Protein AF-0000000086671752 (afdb_homodimer)

Foldseek 3Di:
DPLAFAEEEAALALLRLLQLLVSVVVPRFHYEYFEAAPDAVRPLYLLQDFKAKQDLQDLDVVSSVLSVVLLVLCCDPLNVVFDDQLWEWEKAAPPFDPLQVVRQVSSVVSLVVDPVQVVQKAWDQAPVSLCVSPVLFPARSHRITHMIGRSIAMGRRRVSSVSSVVVSVVSRHHYHYHQRRAFQAFDADPQQAGQFTAGNVGDTDGGQAYEYDSFQCRCNHPVLLQQFKFKWKFKKWKFADDLVVLVSQPSRGWYQHQQQWTWHRADNPRRIIMITGFALTEFADDPRGTHDDDDPDPVLFWDDDPVNLVSRLVVCNRTPPVCSPGDIGPMHIRIGIAGLAQFWAWFADPSNQLRYTYTYSNNSPNNSSSSCSSVQNVVCSVVVGDPDPRRHDDDDPDDPPPSSCVHSSGHYDYYYPVVRSVVVVVVVVVVD/DPLAFAEEEAALALLRLLQLLVSVVVPRFHYEYFEAAPDAVRPLYLLQDFKAKQDLQDLDVVSSVLSVVLLVLCCDPLNVVFDDQLWEWEKAAPPFDPLQVVRQVSSVVVLVVDPVQVVQKAWDQAPVSLCVSPVLFPARSHRITHMIGRRIAMGRRRVSSVSSVVVSVVSRHHYHYHQRRAFQAFDADPQQAGQFTAGNVGDTDGGQAYEYDSFQCRCNHPVLLQQFKFKWKFKKWKFADDLVVLVSQPSRGWYQHQQQWTWHRADNPRRIIMITGFALTEFADDPRGTHDDDDPDPVLFWDDDPVNLVSRLVVCNRTPPVCSPGDIGPMHMRIGIAGLALFWAWFADPSNQLRYTYTYSNNSPNNSSSSCSSVQNVVCSVVVGDPDPRRHDDDDPDDPPPSSCVHSSGHYDYYYPVVRSVVVVVVVVVVD

Structure (mmCIF, N/CA/C/O backbone):
data_AF-0000000086671752-model_v1
#
loop_
_entity.id
_entity.type
_entity.pdbx_description
1 polymer 'L-saccharopine oxidase'
#
loop_
_atom_site.group_PDB
_atom_site.id
_atom_site.type_symbol
_atom_site.label_atom_id
_atom_site.label_alt_id
_atom_site.label_comp_id
_atom_site.label_asym_id
_atom_site.label_entity_id
_atom_site.label_seq_id
_atom_site.pdbx_PDB_ins_code
_atom_site.Cartn_x
_atom_site.Cartn_y
_atom_site.Cartn_z
_atom_site.occupancy
_atom_site.B_iso_or_equiv
_atom_site.auth_seq_id
_atom_site.auth_comp_id
_atom_site.auth_asym_id
_atom_site.auth_atom_id
_atom_site.pdbx_PDB_model_num
ATOM 1 N N . MET A 1 1 ? -23.688 34.344 14.375 1 84.75 1 MET A N 1
ATOM 2 C CA . MET A 1 1 ? -22.859 35.156 13.477 1 84.75 1 MET A CA 1
ATOM 3 C C . MET A 1 1 ? -23.453 35.156 12.07 1 84.75 1 MET A C 1
ATOM 5 O O . MET A 1 1 ? -24.016 34.156 11.609 1 84.75 1 MET A O 1
ATOM 9 N N . ASP A 1 2 ? -23.391 36.375 11.516 1 92.25 2 ASP A N 1
ATOM 10 C CA . ASP A 1 2 ? -23.906 36.5 10.156 1 92.25 2 ASP A CA 1
ATOM 11 C C . ASP A 1 2 ? -23.109 35.656 9.172 1 92.25 2 ASP A C 1
ATOM 13 O O . ASP A 1 2 ? -21.906 35.906 8.969 1 92.25 2 ASP A O 1
ATOM 17 N N . LYS A 1 3 ? -23.75 34.75 8.539 1 96.19 3 LYS A N 1
ATOM 18 C CA . LYS A 1 3 ? -23.047 33.781 7.715 1 96.19 3 LYS A CA 1
ATOM 19 C C . LYS A 1 3 ? -22.734 34.344 6.336 1 96.19 3 LYS A C 1
ATOM 21 O O . LYS A 1 3 ? -21.984 33.75 5.562 1 96.19 3 LYS A O 1
ATOM 26 N N . SER A 1 4 ? -23.203 35.469 6.074 1 97.06 4 SER A N 1
ATOM 27 C CA . SER A 1 4 ? -22.906 36.125 4.797 1 97.06 4 SER A CA 1
ATOM 28 C C . SER A 1 4 ? -21.781 37.125 4.941 1 97.06 4 SER A C 1
ATOM 30 O O . SER A 1 4 ? -21.328 37.719 3.949 1 97.06 4 SER A O 1
ATOM 32 N N . MET A 1 5 ? -21.344 37.344 6.125 1 97.5 5 MET A N 1
ATOM 33 C CA . MET A 1 5 ? -20.266 38.312 6.336 1 97.5 5 MET A CA 1
ATOM 34 C C . MET A 1 5 ? -19 37.906 5.594 1 97.5 5 MET A C 1
ATOM 36 O O . MET A 1 5 ? -18.703 36.719 5.488 1 97.5 5 MET A O 1
ATOM 40 N N . PRO A 1 6 ? -18.25 38.844 5.109 1 98.56 6 PRO A N 1
ATOM 41 C CA . PRO A 1 6 ? -17 38.5 4.41 1 98.56 6 PRO A CA 1
ATOM 42 C C . PRO A 1 6 ? -15.906 38.031 5.359 1 98.56 6 PRO A C 1
ATOM 44 O O . PRO A 1 6 ? -15.594 38.688 6.336 1 98.56 6 PRO A O 1
ATOM 47 N N . ILE A 1 7 ? -15.391 36.875 5.074 1 98.88 7 ILE A N 1
ATOM 48 C CA . ILE A 1 7 ? -14.281 36.312 5.836 1 98.88 7 ILE A CA 1
ATOM 49 C C . ILE A 1 7 ? -13.078 36.094 4.918 1 98.88 7 ILE A C 1
ATOM 51 O O . ILE A 1 7 ? -13.203 35.5 3.85 1 98.88 7 ILE A O 1
ATOM 55 N N . VAL A 1 8 ? -11.93 36.656 5.281 1 98.94 8 VAL A N 1
ATOM 56 C CA . VAL A 1 8 ? -10.688 36.438 4.543 1 98.94 8 VAL A CA 1
ATOM 57 C C . VAL A 1 8 ? -9.773 35.5 5.332 1 98.94 8 VAL A C 1
ATOM 59 O O . VAL A 1 8 ? -9.516 35.75 6.516 1 98.94 8 VAL A O 1
ATOM 62 N N . ILE A 1 9 ? -9.375 34.438 4.746 1 98.94 9 ILE A N 1
ATOM 63 C CA . ILE A 1 9 ? -8.398 33.531 5.305 1 98.94 9 ILE A CA 1
ATOM 64 C C . ILE A 1 9 ? -7.055 33.688 4.598 1 98.94 9 ILE A C 1
ATOM 66 O O . ILE A 1 9 ? -6.961 33.531 3.379 1 98.94 9 ILE A O 1
ATOM 70 N N . ILE A 1 10 ? -6.047 34.062 5.371 1 98.94 10 ILE A N 1
ATOM 71 C CA . ILE A 1 10 ? -4.719 34.281 4.812 1 98.94 10 ILE A CA 1
ATOM 72 C C . ILE A 1 10 ? -3.879 33 4.949 1 98.94 10 ILE A C 1
ATOM 74 O O . ILE A 1 10 ? -3.496 32.625 6.059 1 98.94 10 ILE A O 1
ATOM 78 N N . GLY A 1 11 ? -3.549 32.406 3.812 1 98.81 11 GLY A N 1
ATOM 79 C CA . GLY A 1 11 ? -2.793 31.156 3.773 1 98.81 11 GLY A CA 1
ATOM 80 C C . GLY A 1 11 ? -3.635 29.953 3.365 1 98.81 11 GLY A C 1
ATOM 81 O O . GLY A 1 11 ? -4.609 29.609 4.039 1 98.81 11 GLY A O 1
ATOM 82 N N . ALA A 1 12 ? -3.191 29.328 2.307 1 98.81 12 ALA A N 1
ATOM 83 C CA . ALA A 1 12 ? -3.861 28.141 1.812 1 98.81 12 ALA A CA 1
ATOM 84 C C . ALA A 1 12 ? -3.074 26.875 2.176 1 98.81 12 ALA A C 1
ATOM 86 O O . ALA A 1 12 ? -2.84 26.016 1.324 1 98.81 12 ALA A O 1
ATOM 87 N N . GLY A 1 13 ? -2.574 26.828 3.383 1 98.56 13 GLY A N 1
ATOM 88 C CA . GLY A 1 13 ? -1.979 25.625 3.951 1 98.56 13 GLY A CA 1
ATOM 89 C C . GLY A 1 13 ? -2.98 24.75 4.676 1 98.56 13 GLY A C 1
ATOM 90 O O . GLY A 1 13 ? -4.188 24.844 4.438 1 98.56 13 GLY A O 1
ATOM 91 N N . ALA A 1 14 ? -2.502 23.906 5.551 1 98.69 14 ALA A N 1
ATOM 92 C CA . ALA A 1 14 ? -3.332 22.922 6.23 1 98.69 14 ALA A CA 1
ATOM 93 C C . ALA A 1 14 ? -4.398 23.594 7.09 1 98.69 14 ALA A C 1
ATOM 95 O O . ALA A 1 14 ? -5.582 23.266 6.992 1 98.69 14 ALA A O 1
ATOM 96 N N . PHE A 1 15 ? -4 24.562 7.887 1 98.81 15 PHE A N 1
ATOM 97 C CA . PHE A 1 15 ? -4.926 25.219 8.797 1 98.81 15 PHE A CA 1
ATOM 98 C C . PHE A 1 15 ? -5.914 26.094 8.031 1 98.81 15 PHE A C 1
ATOM 100 O O . PHE A 1 15 ? -7.113 26.094 8.328 1 98.81 15 PHE A O 1
ATOM 107 N N . GLY A 1 16 ? -5.445 26.828 7.027 1 98.88 16 GLY A N 1
ATOM 108 C CA . GLY A 1 16 ? -6.32 27.688 6.246 1 98.88 16 GLY A CA 1
ATOM 109 C C . GLY A 1 16 ? -7.363 26.922 5.461 1 98.88 16 GLY A C 1
ATOM 110 O O . GLY A 1 16 ? -8.547 27.266 5.5 1 98.88 16 GLY A O 1
ATOM 111 N N . LEU A 1 17 ? -6.922 25.922 4.801 1 98.94 17 LEU A N 1
ATOM 112 C CA . LEU A 1 17 ? -7.844 25.125 4 1 98.94 17 LEU A CA 1
ATOM 113 C C . LEU A 1 17 ? -8.844 24.391 4.887 1 98.94 17 LEU A C 1
ATOM 115 O O . LEU A 1 17 ? -10.023 24.266 4.535 1 98.94 17 LEU A O 1
ATOM 119 N N . SER A 1 18 ? -8.375 23.844 5.996 1 98.94 18 SER A N 1
ATOM 120 C CA . SER A 1 18 ? -9.297 23.219 6.934 1 98.94 18 SER A CA 1
ATOM 121 C C . SER A 1 18 ? -10.352 24.203 7.414 1 98.94 18 SER A C 1
ATOM 123 O O . SER A 1 18 ? -11.531 23.859 7.516 1 98.94 18 SER A O 1
ATOM 125 N N . THR A 1 19 ? -9.938 25.406 7.703 1 98.94 19 THR A N 1
ATOM 126 C CA . THR A 1 19 ? -10.852 26.453 8.141 1 98.94 19 THR A CA 1
ATOM 127 C C . THR A 1 19 ? -11.891 26.75 7.066 1 98.94 19 THR A C 1
ATOM 129 O O . THR A 1 19 ? -13.094 26.781 7.348 1 98.94 19 THR A O 1
ATOM 132 N N . ALA A 1 20 ? -11.414 26.953 5.848 1 98.94 20 ALA A N 1
ATOM 133 C CA . ALA A 1 20 ? -12.328 27.203 4.734 1 98.94 20 ALA A CA 1
ATOM 134 C C . ALA A 1 20 ? -13.344 26.078 4.602 1 98.94 20 ALA A C 1
ATOM 136 O O . ALA A 1 20 ? -14.539 26.328 4.43 1 98.94 20 ALA A O 1
ATOM 137 N N . LEU A 1 21 ? -12.898 24.875 4.711 1 98.94 21 LEU A N 1
ATOM 138 C CA . LEU A 1 21 ? -13.75 23.703 4.57 1 98.94 21 LEU A CA 1
ATOM 139 C C . LEU A 1 21 ? -14.852 23.688 5.629 1 98.94 21 LEU A C 1
ATOM 141 O O . LEU A 1 21 ? -16.016 23.469 5.309 1 98.94 21 LEU A O 1
ATOM 145 N N . HIS A 1 22 ? -14.477 23.922 6.848 1 98.88 22 HIS A N 1
ATOM 146 C CA . HIS A 1 22 ? -15.445 23.828 7.938 1 98.88 22 HIS A CA 1
ATOM 147 C C . HIS A 1 22 ? -16.422 25 7.914 1 98.88 22 HIS A C 1
ATOM 149 O O . HIS A 1 22 ? -17.594 24.844 8.273 1 98.88 22 HIS A O 1
ATOM 155 N N . LEU A 1 23 ? -15.992 26.188 7.516 1 98.88 23 LEU A N 1
ATOM 156 C CA . LEU A 1 23 ? -16.906 27.297 7.336 1 98.88 23 LEU A CA 1
ATOM 157 C C . LEU A 1 23 ? -17.875 27.031 6.195 1 98.88 23 LEU A C 1
ATOM 159 O O . LEU A 1 23 ? -19.078 27.281 6.32 1 98.88 23 LEU A O 1
ATOM 163 N N . LEU A 1 24 ? -17.312 26.531 5.105 1 98.81 24 LEU A N 1
ATOM 164 C CA . LEU A 1 24 ? -18.141 26.156 3.975 1 98.81 24 LEU A CA 1
ATOM 165 C C . LEU A 1 24 ? -19.234 25.172 4.41 1 98.81 24 LEU A C 1
ATOM 167 O O . LEU A 1 24 ? -20.406 25.359 4.098 1 98.81 24 LEU A O 1
ATOM 171 N N . ASN A 1 25 ? -18.844 24.141 5.168 1 98.5 25 ASN A N 1
ATOM 172 C CA . ASN A 1 25 ? -19.781 23.125 5.629 1 98.5 25 ASN A CA 1
ATOM 173 C C . ASN A 1 25 ? -20.828 23.703 6.574 1 98.5 25 ASN A C 1
ATOM 175 O O . ASN A 1 25 ? -21.922 23.156 6.703 1 98.5 25 ASN A O 1
ATOM 179 N N . ALA A 1 26 ? -20.453 24.766 7.211 1 98.38 26 ALA A N 1
ATOM 180 C CA . ALA A 1 26 ? -21.391 25.438 8.117 1 98.38 26 ALA A CA 1
ATOM 181 C C . ALA A 1 26 ? -22.219 26.484 7.375 1 98.38 26 ALA A C 1
ATOM 183 O O . ALA A 1 26 ? -22.906 27.281 7.996 1 98.38 26 ALA A O 1
ATOM 184 N N . HIS A 1 27 ? -22.062 26.609 6.066 1 98.06 27 HIS A N 1
ATOM 185 C CA . HIS A 1 27 ? -22.906 27.375 5.156 1 98.06 27 HIS A CA 1
ATOM 186 C C . HIS A 1 27 ? -22.531 28.859 5.176 1 98.06 27 HIS A C 1
ATOM 188 O O . HIS A 1 27 ? -23.391 29.719 4.93 1 98.06 27 HIS A O 1
ATOM 194 N N . TYR A 1 28 ? -21.328 29.141 5.559 1 98.5 28 TYR A N 1
ATOM 195 C CA . TYR A 1 28 ? -20.828 30.484 5.273 1 98.5 28 TYR A CA 1
ATOM 196 C C . TYR A 1 28 ? -20.641 30.688 3.773 1 98.5 28 TYR A C 1
ATOM 198 O O . TYR A 1 28 ? -20.172 29.797 3.072 1 98.5 28 TYR A O 1
ATOM 206 N N . SER A 1 29 ? -20.984 31.844 3.279 1 97.56 29 SER A N 1
ATOM 207 C CA . SER A 1 29 ? -21.109 31.953 1.83 1 97.56 29 SER A CA 1
ATOM 208 C C . SER A 1 29 ? -20.078 32.906 1.254 1 97.56 29 SER A C 1
ATOM 210 O O . SER A 1 29 ? -19.891 32.969 0.037 1 97.56 29 SER A O 1
ATOM 212 N N . ASN A 1 30 ? -19.453 33.719 2.057 1 98.56 30 ASN A N 1
ATOM 213 C CA . ASN A 1 30 ? -18.531 34.75 1.58 1 98.56 30 ASN A CA 1
ATOM 214 C C . ASN A 1 30 ? -17.125 34.531 2.145 1 98.56 30 ASN A C 1
ATOM 216 O O . ASN A 1 30 ? -16.656 35.344 2.963 1 98.56 30 ASN A O 1
ATOM 220 N N . ILE A 1 31 ? -16.484 33.5 1.675 1 98.88 31 ILE A N 1
ATOM 221 C CA . ILE A 1 31 ? -15.156 33.125 2.137 1 98.88 31 ILE A CA 1
ATOM 222 C C . ILE A 1 31 ? -14.125 33.375 1.033 1 98.88 31 ILE A C 1
ATOM 224 O O . ILE A 1 31 ? -14.305 32.906 -0.102 1 98.88 31 ILE A O 1
ATOM 228 N N . LEU A 1 32 ? -13.094 34.125 1.346 1 98.94 32 LEU A N 1
ATOM 229 C CA . LEU A 1 32 ? -11.961 34.344 0.451 1 98.94 32 LEU A CA 1
ATOM 230 C C . LEU A 1 32 ? -10.672 33.844 1.066 1 98.94 32 LEU A C 1
ATOM 232 O O . LEU A 1 32 ? -10.289 34.219 2.17 1 98.94 32 LEU A O 1
ATOM 236 N N . VAL A 1 33 ? -10.047 32.875 0.383 1 98.94 33 VAL A N 1
ATOM 237 C CA . VAL A 1 33 ? -8.734 32.375 0.787 1 98.94 33 VAL A CA 1
ATOM 238 C C . VAL A 1 33 ? -7.66 33 -0.108 1 98.94 33 VAL A C 1
ATOM 240 O O . VAL A 1 33 ? -7.777 32.969 -1.336 1 98.94 33 VAL A O 1
ATOM 243 N N . VAL A 1 34 ? -6.609 33.562 0.496 1 98.94 34 VAL A N 1
ATOM 244 C CA . VAL A 1 34 ? -5.547 34.219 -0.28 1 98.94 34 VAL A CA 1
ATOM 245 C C . VAL A 1 34 ? -4.203 33.562 0.056 1 98.94 34 VAL A C 1
ATOM 247 O O . VAL A 1 34 ? -3.967 33.188 1.201 1 98.94 34 VAL A O 1
ATOM 250 N N . ASP A 1 35 ? -3.363 33.438 -0.88 1 98.81 35 ASP A N 1
ATOM 251 C CA . ASP A 1 35 ? -2.035 32.844 -0.707 1 98.81 35 ASP A CA 1
ATOM 252 C C . ASP A 1 35 ? -1.052 33.406 -1.729 1 98.81 35 ASP A C 1
ATOM 254 O O . ASP A 1 35 ? -1.411 33.625 -2.889 1 98.81 35 ASP A O 1
ATOM 258 N N . ARG A 1 36 ? 0.166 33.594 -1.314 1 98.12 36 ARG A N 1
ATOM 259 C CA . ARG A 1 36 ? 1.163 34.188 -2.186 1 98.12 36 ARG A CA 1
ATOM 260 C C . ARG A 1 36 ? 1.665 33.219 -3.229 1 98.12 36 ARG A C 1
ATOM 262 O O . ARG A 1 36 ? 2.27 33.594 -4.227 1 98.12 36 ARG A O 1
ATOM 269 N N . ALA A 1 37 ? 1.519 31.922 -2.986 1 98 37 ALA A N 1
ATOM 270 C CA . ALA A 1 37 ? 1.947 30.922 -3.967 1 98 37 ALA A CA 1
ATOM 271 C C . ALA A 1 37 ? 1.055 30.953 -5.203 1 98 37 ALA A C 1
ATOM 273 O O . ALA A 1 37 ? -0.125 31.297 -5.117 1 98 37 ALA A O 1
ATOM 274 N N . GLU A 1 38 ? 1.553 30.453 -6.324 1 97.44 38 GLU A N 1
ATOM 275 C CA . GLU A 1 38 ? 0.829 30.453 -7.59 1 97.44 38 GLU A CA 1
ATOM 276 C C . GLU A 1 38 ? -0.163 29.297 -7.668 1 97.44 38 GLU A C 1
ATOM 278 O O . GLU A 1 38 ? -1.094 29.328 -8.477 1 97.44 38 GLU A O 1
ATOM 283 N N . ASP A 1 39 ? 0.143 28.328 -6.789 1 97.38 39 ASP A N 1
ATOM 284 C CA . ASP A 1 39 ? -0.703 27.141 -6.805 1 97.38 39 ASP A CA 1
ATOM 285 C C . ASP A 1 39 ? -0.863 26.562 -5.398 1 97.38 39 ASP A C 1
ATOM 287 O O . ASP A 1 39 ? -0.172 26.984 -4.469 1 97.38 39 ASP A O 1
ATOM 291 N N . VAL A 1 40 ? -1.833 25.719 -5.238 1 98.06 40 VAL A N 1
ATOM 292 C CA . VAL A 1 40 ? -1.991 24.875 -4.062 1 98.06 40 VAL A CA 1
ATOM 293 C C . VAL A 1 40 ? -1.58 23.438 -4.398 1 98.06 40 VAL A C 1
ATOM 295 O O . VAL A 1 40 ? -2.084 22.859 -5.359 1 98.06 40 VAL A O 1
ATOM 298 N N . PRO A 1 41 ? -0.712 22.859 -3.697 1 97.62 41 PRO A N 1
ATOM 299 C CA . PRO A 1 41 ? -0.232 23.281 -2.377 1 97.62 41 PRO A CA 1
ATOM 300 C C . PRO A 1 41 ? 0.72 24.484 -2.447 1 97.62 41 PRO A C 1
ATOM 302 O O . PRO A 1 41 ? 1.573 24.547 -3.334 1 97.62 41 PRO A O 1
ATOM 305 N N . SER A 1 42 ? 0.507 25.297 -1.485 1 97.19 42 SER A N 1
ATOM 306 C CA . SER A 1 42 ? 1.408 26.438 -1.365 1 97.19 42 SER A CA 1
ATOM 307 C C . SER A 1 42 ? 2.814 26 -0.977 1 97.19 42 SER A C 1
ATOM 309 O O . SER A 1 42 ? 2.998 25.312 0.033 1 97.19 42 SER A O 1
ATOM 311 N N . ARG A 1 43 ? 3.809 26.422 -1.675 1 94.06 43 ARG A N 1
ATOM 312 C CA . ARG A 1 43 ? 5.191 26.062 -1.366 1 94.06 43 ARG A CA 1
ATOM 313 C C . ARG A 1 43 ? 5.633 26.688 -0.046 1 94.06 43 ARG A C 1
ATOM 315 O O . ARG A 1 43 ? 6.656 26.281 0.519 1 94.06 43 ARG A O 1
ATOM 322 N N . PHE A 1 44 ? 4.848 27.609 0.469 1 94.94 44 PHE A N 1
ATOM 323 C CA . PHE A 1 44 ? 5.195 28.281 1.712 1 94.94 44 PHE A CA 1
ATOM 324 C C . PHE A 1 44 ? 4.57 27.578 2.908 1 94.94 44 PHE A C 1
ATOM 326 O O . PHE A 1 44 ? 4.867 27.906 4.059 1 94.94 44 PHE A O 1
ATOM 333 N N . SER A 1 45 ? 3.717 26.625 2.607 1 96.44 45 SER A N 1
ATOM 334 C CA . SER A 1 45 ? 3.068 25.859 3.666 1 96.44 45 SER A CA 1
ATOM 335 C C . SER A 1 45 ? 3.982 24.766 4.191 1 96.44 45 SER A C 1
ATOM 337 O O . SER A 1 45 ? 4.668 24.094 3.416 1 96.44 45 SER A O 1
ATOM 339 N N . ALA A 1 46 ? 3.953 24.594 5.531 1 96.94 46 ALA A N 1
ATOM 340 C CA . ALA A 1 46 ? 4.656 23.453 6.121 1 96.94 46 ALA A CA 1
ATOM 341 C C . ALA A 1 46 ? 4.121 22.141 5.578 1 96.94 46 ALA A C 1
ATOM 343 O O . ALA A 1 46 ? 4.848 21.141 5.52 1 96.94 46 ALA A O 1
ATOM 344 N N . ALA A 1 47 ? 2.9 22.156 5.113 1 97.56 47 ALA A N 1
ATOM 345 C CA . ALA A 1 47 ? 2.244 20.938 4.648 1 97.56 47 ALA A CA 1
ATOM 346 C C . ALA A 1 47 ? 2.51 20.703 3.166 1 97.56 47 ALA A C 1
ATOM 348 O O . ALA A 1 47 ? 2.043 19.703 2.596 1 97.56 47 ALA A O 1
ATOM 349 N N . SER A 1 48 ? 3.232 21.609 2.502 1 95.31 48 SER A N 1
ATOM 350 C CA . SER A 1 48 ? 3.656 21.344 1.132 1 95.31 48 SER A CA 1
ATOM 351 C C . SER A 1 48 ? 4.766 20.297 1.096 1 95.31 48 SER A C 1
ATOM 353 O O . SER A 1 48 ? 5.949 20.641 1.028 1 95.31 48 SER A O 1
ATOM 355 N N . ASP A 1 49 ? 4.422 19.078 1.155 1 95.75 49 ASP A N 1
ATOM 356 C CA . ASP A 1 49 ? 5.266 17.906 1.306 1 95.75 49 ASP A CA 1
ATOM 357 C C . ASP A 1 49 ? 4.59 16.672 0.72 1 95.75 49 ASP A C 1
ATOM 359 O O . ASP A 1 49 ? 3.428 16.719 0.309 1 95.75 49 ASP A O 1
ATOM 363 N N . ILE A 1 50 ? 5.355 15.617 0.631 1 97.19 50 ILE A N 1
ATOM 364 C CA . ILE A 1 50 ? 4.789 14.367 0.132 1 97.19 50 ILE A CA 1
ATOM 365 C C . ILE A 1 50 ? 3.834 13.781 1.172 1 97.19 50 ILE A C 1
ATOM 367 O O . ILE A 1 50 ? 2.66 13.547 0.881 1 97.19 50 ILE A O 1
ATOM 371 N N . ASN A 1 51 ? 4.305 13.578 2.348 1 98.06 51 ASN A N 1
ATOM 372 C CA . ASN A 1 51 ? 3.543 12.898 3.385 1 98.06 51 ASN A CA 1
ATOM 373 C C . ASN A 1 51 ? 3.947 13.359 4.781 1 98.06 51 ASN A C 1
ATOM 375 O O . ASN A 1 51 ? 4.996 13.984 4.949 1 98.06 51 ASN A O 1
ATOM 379 N N . LYS A 1 52 ? 3.072 13.164 5.668 1 98.44 52 LYS A N 1
ATOM 380 C CA . LYS A 1 52 ? 3.283 13.477 7.082 1 98.44 52 LYS A CA 1
ATOM 381 C C . LYS A 1 52 ? 2.664 12.406 7.977 1 98.44 52 LYS A C 1
ATOM 383 O O . LYS A 1 52 ? 1.639 11.812 7.629 1 98.44 52 LYS A O 1
ATOM 388 N N . ILE A 1 53 ? 3.256 12.164 9.172 1 98.38 53 ILE A N 1
ATOM 389 C CA . ILE A 1 53 ? 2.836 11.117 10.094 1 98.38 53 ILE A CA 1
ATOM 390 C C . ILE A 1 53 ? 1.473 11.469 10.688 1 98.38 53 ILE A C 1
ATOM 392 O O . ILE A 1 53 ? 1.229 12.609 11.07 1 98.38 53 ILE A O 1
ATOM 396 N N . VAL A 1 54 ? 0.589 10.578 10.703 1 98.56 54 VAL A N 1
ATOM 397 C CA . VAL A 1 54 ? -0.688 10.641 11.406 1 98.56 54 VAL A CA 1
ATOM 398 C C . VAL A 1 54 ? -0.719 9.594 12.516 1 98.56 54 VAL A C 1
ATOM 400 O O . VAL A 1 54 ? -0.855 8.398 12.25 1 98.56 54 VAL A O 1
ATOM 403 N N . ARG A 1 55 ? -0.57 10.031 13.742 1 97.12 55 ARG A N 1
ATOM 404 C CA . ARG A 1 55 ? -0.507 9.172 14.922 1 97.12 55 ARG A CA 1
ATOM 405 C C . ARG A 1 55 ? -1.175 9.836 16.125 1 97.12 55 ARG A C 1
ATOM 407 O O . ARG A 1 55 ? -1.331 11.062 16.156 1 97.12 55 ARG A O 1
ATOM 414 N N . ALA A 1 56 ? -1.534 9.016 17.047 1 94.5 56 ALA A N 1
ATOM 415 C CA . ALA A 1 56 ? -2.154 9.523 18.266 1 94.5 56 ALA A CA 1
ATOM 416 C C . ALA A 1 56 ? -1.265 9.266 19.484 1 94.5 56 ALA A C 1
ATOM 418 O O . ALA A 1 56 ? -1.716 9.383 20.625 1 94.5 56 ALA A O 1
ATOM 419 N N . ASP A 1 57 ? -0.027 8.914 19.234 1 91.5 57 ASP A N 1
ATOM 420 C CA . ASP A 1 57 ? 0.925 8.594 20.297 1 91.5 57 ASP A CA 1
ATOM 421 C C . ASP A 1 57 ? 1.479 9.859 20.938 1 91.5 57 ASP A C 1
ATOM 423 O O . ASP A 1 57 ? 2.604 10.273 20.641 1 91.5 57 ASP A O 1
ATOM 427 N N . TYR A 1 58 ? 0.736 10.516 21.828 1 89.12 58 TYR A N 1
ATOM 428 C CA . TYR A 1 58 ? 1.177 11.68 22.609 1 89.12 58 TYR A CA 1
ATOM 429 C C . TYR A 1 58 ? 1.388 11.312 24.062 1 89.12 58 TYR A C 1
ATOM 431 O O . TYR A 1 58 ? 0.756 10.383 24.578 1 89.12 58 TYR A O 1
ATOM 439 N N . GLU A 1 59 ? 2.244 12.039 24.656 1 84.19 59 GLU A N 1
ATOM 440 C CA . GLU A 1 59 ? 2.303 11.984 26.109 1 84.19 59 GLU A CA 1
ATOM 441 C C . GLU A 1 59 ? 1.073 12.641 26.734 1 84.19 59 GLU A C 1
ATOM 443 O O . GLU A 1 59 ? 0.566 12.172 27.75 1 84.19 59 GLU A O 1
ATOM 448 N N . ASP A 1 60 ? 0.642 13.609 26.109 1 87.06 60 ASP A N 1
ATOM 449 C CA . ASP A 1 60 ? -0.496 14.406 26.562 1 87.06 60 ASP A CA 1
ATOM 450 C C . ASP A 1 60 ? -1.813 13.805 26.078 1 87.06 60 ASP A C 1
ATOM 452 O O . ASP A 1 60 ? -2.092 13.797 24.875 1 87.06 60 ASP A O 1
ATOM 456 N N . VAL A 1 61 ? -2.688 13.445 26.984 1 89.5 61 VAL A N 1
ATOM 457 C CA . VAL A 1 61 ? -3.957 12.789 26.688 1 89.5 61 VAL A CA 1
ATOM 458 C C . VAL A 1 61 ? -4.855 13.734 25.906 1 89.5 61 VAL A C 1
ATOM 460 O O . VAL A 1 61 ? -5.637 13.297 25.047 1 89.5 61 VAL A O 1
ATOM 463 N N . PHE A 1 62 ? -4.688 15.008 26.156 1 94.25 62 PHE A N 1
ATOM 464 C CA . PHE A 1 62 ? -5.488 16 25.453 1 94.25 62 PHE A CA 1
ATOM 465 C C . PHE A 1 62 ? -5.285 15.898 23.953 1 94.25 62 PHE A C 1
ATOM 467 O O . PHE A 1 62 ? -6.254 15.773 23.203 1 94.25 62 PHE A O 1
ATOM 474 N N . TYR A 1 63 ? -4.09 15.812 23.484 1 94.69 63 TYR A N 1
ATOM 475 C CA . TYR A 1 63 ? -3.801 15.75 22.047 1 94.69 63 TYR A CA 1
ATOM 476 C C . TYR A 1 63 ? -4.047 14.344 21.516 1 94.69 63 TYR A C 1
ATOM 478 O O . TYR A 1 63 ? -4.359 14.172 20.328 1 94.69 63 TYR A O 1
ATOM 486 N N . THR A 1 64 ? -3.904 13.336 22.359 1 94.38 64 THR A N 1
ATOM 487 C CA . THR A 1 64 ? -4.27 11.984 21.953 1 94.38 64 THR A CA 1
ATOM 488 C C . THR A 1 64 ? -5.734 11.922 21.531 1 94.38 64 THR A C 1
ATOM 490 O O . THR A 1 64 ? -6.059 11.375 20.469 1 94.38 64 THR A O 1
ATOM 493 N N . LYS A 1 65 ? -6.551 12.539 22.328 1 95 65 LYS A N 1
ATOM 494 C CA . LYS A 1 65 ? -7.98 12.523 22.047 1 95 65 LYS A CA 1
ATOM 495 C C . LYS A 1 65 ? -8.289 13.273 20.75 1 95 65 LYS A C 1
ATOM 497 O O . LYS A 1 65 ? -9.109 12.82 19.938 1 95 65 LYS A O 1
ATOM 502 N N . LEU A 1 66 ? -7.652 14.422 20.516 1 97.12 66 LEU A N 1
ATOM 503 C CA . LEU A 1 66 ? -7.848 15.195 19.297 1 97.12 66 LEU A CA 1
ATOM 504 C C . LEU A 1 66 ? -7.387 14.406 18.078 1 97.12 66 LEU A C 1
ATOM 506 O O . LEU A 1 66 ? -8.047 14.438 17.031 1 97.12 66 LEU A O 1
ATOM 510 N N . ALA A 1 67 ? -6.277 13.703 18.266 1 97.12 67 ALA A N 1
ATOM 511 C CA . ALA A 1 67 ? -5.746 12.898 17.172 1 97.12 67 ALA A CA 1
ATOM 512 C C . ALA A 1 67 ? -6.699 11.766 16.812 1 97.12 67 ALA A C 1
ATOM 514 O O . ALA A 1 67 ? -6.887 11.445 15.633 1 97.12 67 ALA A O 1
ATOM 515 N N . LEU A 1 68 ? -7.293 11.141 17.797 1 96.31 68 LEU A N 1
ATOM 516 C CA . LEU A 1 68 ? -8.258 10.078 17.547 1 96.31 68 LEU A CA 1
ATOM 517 C C . LEU A 1 68 ? -9.477 10.602 16.812 1 96.31 68 LEU A C 1
ATOM 519 O O . LEU A 1 68 ? -10.016 9.93 15.922 1 96.31 68 LEU A O 1
ATOM 523 N N . GLU A 1 69 ? -9.898 11.805 17.172 1 97.62 69 GLU A N 1
ATOM 524 C CA . GLU A 1 69 ? -10.977 12.445 16.422 1 97.62 69 GLU A CA 1
ATOM 525 C C . GLU A 1 69 ? -10.562 12.703 14.969 1 97.62 69 GLU A C 1
ATOM 527 O O . GLU A 1 69 ? -11.352 12.5 14.047 1 97.62 69 GLU A O 1
ATOM 532 N N . ALA A 1 70 ? -9.352 13.133 14.812 1 98.5 70 ALA A N 1
ATOM 533 C CA . ALA A 1 70 ? -8.844 13.391 13.469 1 98.5 70 ALA A CA 1
ATOM 534 C C . ALA A 1 70 ? -8.805 12.117 12.641 1 98.5 70 ALA A C 1
ATOM 536 O O . ALA A 1 70 ? -9.031 12.148 11.43 1 98.5 70 ALA A O 1
ATOM 537 N N . PHE A 1 71 ? -8.539 10.953 13.305 1 97.69 71 PHE A N 1
ATOM 538 C CA . PHE A 1 71 ? -8.555 9.672 12.617 1 97.69 71 PHE A CA 1
ATOM 539 C C . PHE A 1 71 ? -9.891 9.445 11.922 1 97.69 71 PHE A C 1
ATOM 541 O O . PHE A 1 71 ? -9.93 9.039 10.758 1 97.69 71 PHE A O 1
ATOM 548 N N . GLU A 1 72 ? -10.898 9.766 12.602 1 97.38 72 GLU A N 1
ATOM 549 C CA . GLU A 1 72 ? -12.234 9.586 12.031 1 97.38 72 GLU A CA 1
ATOM 550 C C . GLU A 1 72 ? -12.438 10.508 10.828 1 97.38 72 GLU A C 1
ATOM 552 O O . GLU A 1 72 ? -13.07 10.117 9.844 1 97.38 72 GLU A O 1
ATOM 557 N N . GLY A 1 73 ? -11.891 11.703 10.914 1 98.5 73 GLY A N 1
ATOM 558 C CA . GLY A 1 73 ? -11.961 12.625 9.789 1 98.5 73 GLY A CA 1
ATOM 559 C C . GLY A 1 73 ? -11.188 12.148 8.578 1 98.5 73 GLY A C 1
ATOM 560 O O . GLY A 1 73 ? -11.625 12.336 7.441 1 98.5 73 GLY A O 1
ATOM 561 N N . TRP A 1 74 ? -10.07 11.555 8.875 1 98.75 74 TRP A N 1
ATOM 562 C CA . TRP A 1 74 ? -9.234 11.047 7.789 1 98.75 74 TRP A CA 1
ATOM 563 C C . TRP A 1 74 ? -9.93 9.914 7.047 1 98.75 74 TRP A C 1
ATOM 565 O O . TRP A 1 74 ? -9.703 9.711 5.852 1 98.75 74 TRP A O 1
ATOM 575 N N . LYS A 1 75 ? -10.797 9.25 7.734 1 97.69 75 LYS A N 1
ATOM 576 C CA . LYS A 1 75 ? -11.469 8.078 7.18 1 97.69 75 LYS A CA 1
ATOM 577 C C . LYS A 1 75 ? -12.812 8.453 6.555 1 97.69 75 LYS A C 1
ATOM 579 O O . LYS A 1 75 ? -13.805 7.75 6.738 1 97.69 75 LYS A O 1
ATOM 584 N N . THR A 1 76 ? -12.867 9.586 5.902 1 97.31 76 THR A N 1
ATOM 585 C CA . THR A 1 76 ? -14.023 10.062 5.152 1 97.31 76 THR A CA 1
ATOM 586 C C . THR A 1 76 ? -13.703 10.141 3.66 1 97.31 76 THR A C 1
ATOM 588 O O . THR A 1 76 ? -12.539 10.102 3.268 1 97.31 76 THR A O 1
ATOM 591 N N . PRO A 1 77 ? -14.695 10.281 2.805 1 95.38 77 PRO A N 1
ATOM 592 C CA . PRO A 1 77 ? -14.469 10.258 1.357 1 95.38 77 PRO A CA 1
ATOM 593 C C . PRO A 1 77 ? -13.531 11.367 0.886 1 95.38 77 PRO A C 1
ATOM 595 O O . PRO A 1 77 ? -12.734 11.156 -0.032 1 95.38 77 PRO A O 1
ATOM 598 N N . LEU A 1 78 ? -13.578 12.516 1.489 1 98 78 LEU A N 1
ATOM 599 C CA . LEU A 1 78 ? -12.75 13.633 1.041 1 98 78 LEU A CA 1
ATOM 600 C C . LEU A 1 78 ? -11.289 13.414 1.409 1 98 78 LEU A C 1
ATOM 602 O O . LEU A 1 78 ? -10.391 13.719 0.619 1 98 78 LEU A O 1
ATOM 606 N N . PHE A 1 79 ? -11.031 12.852 2.623 1 98.81 79 PHE A N 1
ATOM 607 C CA . PHE A 1 79 ? -9.664 12.742 3.123 1 98.81 79 PHE A CA 1
ATOM 608 C C . PHE A 1 79 ? -9.125 11.328 2.914 1 98.81 79 PHE A C 1
ATOM 610 O O . PHE A 1 79 ? -7.914 11.141 2.785 1 98.81 79 PHE A O 1
ATOM 617 N N . GLY A 1 80 ? -9.992 10.367 2.75 1 98.5 80 GLY A N 1
ATOM 618 C CA . GLY A 1 80 ? -9.68 8.945 2.756 1 98.5 80 GLY A CA 1
ATOM 619 C C . GLY A 1 80 ? -8.68 8.555 1.686 1 98.5 80 GLY A C 1
ATOM 620 O O . GLY A 1 80 ? -7.797 7.727 1.926 1 98.5 80 GLY A O 1
ATOM 621 N N . PRO A 1 81 ? -8.797 9.07 0.481 1 98.25 81 PRO A N 1
ATOM 622 C CA . PRO A 1 81 ? -7.832 8.734 -0.565 1 98.25 81 PRO A CA 1
ATOM 623 C C . PRO A 1 81 ? -6.398 9.109 -0.188 1 98.25 81 PRO A C 1
ATOM 625 O O . PRO A 1 81 ? -5.449 8.609 -0.798 1 98.25 81 PRO A O 1
ATOM 628 N N . TYR A 1 82 ? -6.273 9.961 0.833 1 98.62 82 TYR A N 1
ATOM 629 C CA . TYR A 1 82 ? -4.957 10.508 1.142 1 98.62 82 TYR A CA 1
ATOM 630 C C . TYR A 1 82 ? -4.48 10.047 2.516 1 98.62 82 TYR A C 1
ATOM 632 O O . TYR A 1 82 ? -3.48 10.547 3.033 1 98.62 82 TYR A O 1
ATOM 640 N N . TYR A 1 83 ? -5.219 9.172 3.156 1 98.62 83 TYR A N 1
ATOM 641 C CA . TYR A 1 83 ? -4.844 8.586 4.438 1 98.62 83 TYR A CA 1
ATOM 642 C C . TYR A 1 83 ? -4.488 7.109 4.273 1 98.62 83 TYR A C 1
ATOM 644 O O . TYR A 1 83 ? -5.289 6.324 3.756 1 98.62 83 TYR A O 1
ATOM 652 N N . HIS A 1 84 ? -3.328 6.742 4.75 1 98.19 84 HIS A N 1
ATOM 653 C CA . HIS A 1 84 ? -2.848 5.367 4.641 1 98.19 84 HIS A CA 1
ATOM 654 C C . HIS A 1 84 ? -2.41 4.828 5.996 1 98.19 84 HIS A C 1
ATOM 656 O O . HIS A 1 84 ? -1.366 5.227 6.52 1 98.19 84 HIS A O 1
ATOM 662 N N . GLN A 1 85 ? -3.18 3.918 6.473 1 97.69 85 GLN A N 1
ATOM 663 C CA . GLN A 1 85 ? -2.936 3.322 7.785 1 97.69 85 GLN A CA 1
ATOM 664 C C . GLN A 1 85 ? -1.944 2.166 7.688 1 97.69 85 GLN A C 1
ATOM 666 O O . GLN A 1 85 ? -2.281 1.023 8 1 97.69 85 GLN A O 1
ATOM 671 N N . THR A 1 86 ? -0.689 2.451 7.418 1 97.56 86 THR A N 1
ATOM 672 C CA . THR A 1 86 ? 0.344 1.453 7.168 1 97.56 86 THR A CA 1
ATOM 673 C C . THR A 1 86 ? 0.913 0.924 8.484 1 97.56 86 THR A C 1
ATOM 675 O O . THR A 1 86 ? 1.7 -0.024 8.484 1 97.56 86 THR A O 1
ATOM 678 N N . GLY A 1 87 ? 0.487 1.531 9.617 1 97.38 87 GLY A N 1
ATOM 679 C CA . GLY A 1 87 ? 1.151 1.273 10.883 1 97.38 87 GLY A CA 1
ATOM 680 C C . GLY A 1 87 ? 2.289 2.236 11.172 1 97.38 87 GLY A C 1
ATOM 681 O O . GLY A 1 87 ? 2.68 3.016 10.297 1 97.38 87 GLY A O 1
ATOM 682 N N . TYR A 1 88 ? 2.734 2.205 12.383 1 98.25 88 TYR A N 1
ATOM 683 C CA . TYR A 1 88 ? 3.764 3.107 12.891 1 98.25 88 TYR A CA 1
ATOM 684 C C . TYR A 1 88 ? 4.703 2.385 13.852 1 98.25 88 TYR A C 1
ATOM 686 O O . TYR A 1 88 ? 4.262 1.837 14.859 1 98.25 88 TYR A O 1
ATOM 694 N N . ILE A 1 89 ? 5.934 2.285 13.453 1 98.62 89 ILE A N 1
ATOM 695 C CA . ILE A 1 89 ? 6.977 1.806 14.352 1 98.62 89 ILE A CA 1
ATOM 696 C C . ILE A 1 89 ? 7.703 2.994 14.977 1 98.62 89 ILE A C 1
ATOM 698 O O . ILE A 1 89 ? 8.234 3.85 14.266 1 98.62 89 ILE A O 1
ATOM 702 N N . VAL A 1 90 ? 7.707 3.117 16.266 1 97.88 90 VAL A N 1
ATOM 703 C CA . VAL A 1 90 ? 8.492 4.105 16.984 1 97.88 90 VAL A CA 1
ATOM 704 C C . VAL A 1 90 ? 9.492 3.4 17.906 1 97.88 90 VAL A C 1
ATOM 706 O O . VAL A 1 90 ? 9.133 2.48 18.641 1 97.88 90 VAL A O 1
ATOM 709 N N . ALA A 1 91 ? 10.758 3.811 17.766 1 98.12 91 ALA A N 1
ATOM 710 C CA . ALA A 1 91 ? 11.82 3.09 18.469 1 98.12 91 ALA A CA 1
ATOM 711 C C . ALA A 1 91 ? 12.992 4.012 18.781 1 98.12 91 ALA A C 1
ATOM 713 O O . ALA A 1 91 ? 12.977 5.191 18.422 1 98.12 91 ALA A O 1
ATOM 714 N N . THR A 1 92 ? 13.875 3.543 19.562 1 97.62 92 THR A N 1
ATOM 715 C CA . THR A 1 92 ? 15.195 4.113 19.766 1 97.62 92 THR A CA 1
ATOM 716 C C . THR A 1 92 ? 16.281 3.104 19.406 1 97.62 92 THR A C 1
ATOM 718 O O . THR A 1 92 ? 16.047 1.894 19.453 1 97.62 92 THR A O 1
ATOM 721 N N . SER A 1 93 ? 17.375 3.602 18.969 1 97.38 93 SER A N 1
ATOM 722 C CA . SER A 1 93 ? 18.516 2.729 18.703 1 97.38 93 SER A CA 1
ATOM 723 C C . SER A 1 93 ? 19.281 2.422 19.984 1 97.38 93 SER A C 1
ATOM 725 O O . SER A 1 93 ? 18.969 2.963 21.047 1 97.38 93 SER A O 1
ATOM 727 N N . GLY A 1 94 ? 20.297 1.559 19.859 1 96.25 94 GLY A N 1
ATOM 728 C CA . GLY A 1 94 ? 21.141 1.225 20.984 1 96.25 94 GLY A CA 1
ATOM 729 C C . GLY A 1 94 ? 22 2.389 21.469 1 96.25 94 GLY A C 1
ATOM 730 O O . GLY A 1 94 ? 22.5 2.383 22.594 1 96.25 94 GLY A O 1
ATOM 731 N N . SER A 1 95 ? 22.141 3.365 20.672 1 94.62 95 SER A N 1
ATOM 732 C CA . SER A 1 95 ? 22.984 4.512 20.984 1 94.62 95 SER A CA 1
ATOM 733 C C . SER A 1 95 ? 22.141 5.727 21.375 1 94.62 95 SER A C 1
ATOM 735 O O . SER A 1 95 ? 22.672 6.832 21.516 1 94.62 95 SER A O 1
ATOM 737 N N . ALA A 1 96 ? 20.875 5.516 21.531 1 94.56 96 ALA A N 1
ATOM 738 C CA . ALA A 1 96 ? 19.984 6.633 21.797 1 94.56 96 ALA A CA 1
ATOM 739 C C . ALA A 1 96 ? 20.312 7.301 23.125 1 94.56 96 ALA A C 1
ATOM 741 O O . ALA A 1 96 ? 20.609 6.621 24.109 1 94.56 96 ALA A O 1
ATOM 742 N N . PRO A 1 97 ? 20.281 8.617 23.188 1 91.56 97 PRO A N 1
ATOM 743 C CA . PRO A 1 97 ? 20.406 9.281 24.484 1 91.56 97 PRO A CA 1
ATOM 744 C C . PRO A 1 97 ? 19.234 8.977 25.422 1 91.56 97 PRO A C 1
ATOM 746 O O . PRO A 1 97 ? 18.141 8.633 24.953 1 91.56 97 PRO A O 1
ATOM 749 N N . PRO A 1 98 ? 19.422 9.125 26.703 1 90.94 98 PRO A N 1
ATOM 750 C CA . PRO A 1 98 ? 18.391 8.805 27.672 1 90.94 98 PRO A CA 1
ATOM 751 C C . PRO A 1 98 ? 17.078 9.562 27.422 1 90.94 98 PRO A C 1
ATOM 753 O O . PRO A 1 98 ? 16 9.008 27.609 1 90.94 98 PRO A O 1
ATOM 756 N N . LYS A 1 99 ? 17.188 10.742 26.953 1 85.5 99 LYS A N 1
ATOM 757 C CA . LYS A 1 99 ? 16 11.555 26.703 1 85.5 99 LYS A CA 1
ATOM 758 C C . LYS A 1 99 ? 15.078 10.891 25.672 1 85.5 99 LYS A C 1
ATOM 760 O O . LYS A 1 99 ? 13.859 10.883 25.844 1 85.5 99 LYS A O 1
ATOM 765 N N . ALA A 1 100 ? 15.641 10.375 24.672 1 88.38 100 ALA A N 1
ATOM 766 C CA . ALA A 1 100 ? 14.867 9.711 23.625 1 88.38 100 ALA A CA 1
ATOM 767 C C . ALA A 1 100 ? 14.188 8.453 24.156 1 88.38 100 ALA A C 1
ATOM 769 O O . ALA A 1 100 ? 13.039 8.164 23.812 1 88.38 100 ALA A O 1
ATOM 770 N N . VAL A 1 101 ? 14.859 7.766 25 1 92.19 101 VAL A N 1
ATOM 771 C CA . VAL A 1 101 ? 14.328 6.543 25.594 1 92.19 101 VAL A CA 1
ATOM 772 C C . VAL A 1 101 ? 13.172 6.883 26.531 1 92.19 101 VAL A C 1
ATOM 774 O O . VAL A 1 101 ? 12.133 6.211 26.516 1 92.19 101 VAL A O 1
ATOM 777 N N . ASP A 1 102 ? 13.367 7.914 27.25 1 90.19 102 ASP A N 1
ATOM 778 C CA . ASP A 1 102 ? 12.344 8.344 28.203 1 90.19 102 ASP A CA 1
ATOM 779 C C . ASP A 1 102 ? 11.055 8.719 27.469 1 90.19 102 ASP A C 1
ATOM 781 O O . ASP A 1 102 ? 9.961 8.359 27.906 1 90.19 102 ASP A O 1
ATOM 785 N N . VAL A 1 103 ? 11.203 9.469 26.422 1 85.75 103 VAL A N 1
ATOM 786 C CA . VAL A 1 103 ? 10.047 9.906 25.656 1 85.75 103 VAL A CA 1
ATOM 787 C C . VAL A 1 103 ? 9.312 8.695 25.078 1 85.75 103 VAL A C 1
ATOM 789 O O . VAL A 1 103 ? 8.078 8.648 25.062 1 85.75 103 VAL A O 1
ATOM 792 N N . LEU A 1 104 ? 10.062 7.754 24.594 1 91.38 104 LEU A N 1
ATOM 793 C CA . LEU A 1 104 ? 9.484 6.531 24.047 1 91.38 104 LEU A CA 1
ATOM 794 C C . LEU A 1 104 ? 8.672 5.793 25.109 1 91.38 104 LEU A C 1
ATOM 796 O O . LEU A 1 104 ? 7.559 5.336 24.844 1 91.38 104 LEU A O 1
ATOM 800 N N . GLU A 1 105 ? 9.188 5.719 26.281 1 91.88 105 GLU A N 1
ATOM 801 C CA . GLU A 1 105 ? 8.523 5.012 27.375 1 91.88 105 GLU A CA 1
ATOM 802 C C . GLU A 1 105 ? 7.242 5.727 27.797 1 91.88 105 GLU A C 1
ATOM 804 O O . GLU A 1 105 ? 6.23 5.082 28.094 1 91.88 105 GLU A O 1
ATOM 809 N N . LYS A 1 106 ? 7.34 6.992 27.828 1 88.44 106 LYS A N 1
ATOM 810 C CA . LYS A 1 106 ? 6.16 7.773 28.188 1 88.44 106 LYS A CA 1
ATOM 811 C C . LYS A 1 106 ? 5.059 7.617 27.141 1 88.44 106 LYS A C 1
ATOM 813 O O . LYS A 1 106 ? 3.883 7.492 27.484 1 88.44 106 LYS A O 1
ATOM 818 N N . SER A 1 107 ? 5.449 7.691 25.906 1 89.19 107 SER A N 1
ATOM 819 C CA . SER A 1 107 ? 4.488 7.504 24.812 1 89.19 107 SER A CA 1
ATOM 820 C C . SER A 1 107 ? 3.838 6.125 24.891 1 89.19 107 SER A C 1
ATOM 822 O O . SER A 1 107 ? 2.625 5.996 24.719 1 89.19 107 SER A O 1
ATOM 824 N N . LEU A 1 108 ? 4.664 5.137 25.141 1 92.88 108 LEU A N 1
ATOM 825 C CA . LEU A 1 108 ? 4.156 3.771 25.25 1 92.88 108 LEU A CA 1
ATOM 826 C C . LEU A 1 108 ? 3.164 3.652 26.391 1 92.88 108 LEU A C 1
ATOM 828 O O . LEU A 1 108 ? 2.098 3.053 26.234 1 92.88 108 LEU A O 1
ATOM 832 N N . SER A 1 109 ? 3.52 4.203 27.5 1 92 109 SER A N 1
ATOM 833 C CA . SER A 1 109 ? 2.643 4.16 28.656 1 92 109 SER A CA 1
ATOM 834 C C . SER A 1 109 ? 1.309 4.84 28.375 1 92 109 SER A C 1
ATOM 836 O O . SER A 1 109 ? 0.254 4.344 28.781 1 92 109 SER A O 1
ATOM 838 N N . SER A 1 110 ? 1.434 5.922 27.703 1 89.75 110 SER A N 1
ATOM 839 C CA . SER A 1 110 ? 0.233 6.676 27.375 1 89.75 110 SER A CA 1
ATOM 840 C C . SER A 1 110 ? -0.694 5.863 26.469 1 89.75 110 SER A C 1
ATOM 842 O O . SER A 1 110 ? -1.891 5.75 26.75 1 89.75 110 SER A O 1
ATOM 844 N N . VAL A 1 111 ? -0.235 5.238 25.453 1 91.19 111 VAL A N 1
ATOM 845 C CA . VAL A 1 111 ? -1.067 4.504 24.5 1 91.19 111 VAL A CA 1
ATOM 846 C C . VAL A 1 111 ? -1.611 3.238 25.172 1 91.19 111 VAL A C 1
ATOM 848 O O . VAL A 1 111 ? -2.762 2.855 24.938 1 91.19 111 VAL A O 1
ATOM 851 N N . GLN A 1 112 ? -0.842 2.627 25.969 1 91.38 112 GLN A N 1
ATOM 852 C CA . GLN A 1 112 ? -1.258 1.378 26.594 1 91.38 112 GLN A CA 1
ATOM 853 C C . GLN A 1 112 ? -2.344 1.622 27.641 1 91.38 112 GLN A C 1
ATOM 855 O O . GLN A 1 112 ? -3.072 0.699 28.016 1 91.38 112 GLN A O 1
ATOM 860 N N . SER A 1 113 ? -2.424 2.766 28.078 1 91.06 113 SER A N 1
ATOM 861 C CA . SER A 1 113 ? -3.396 3.078 29.125 1 91.06 113 SER A CA 1
ATOM 862 C C . SER A 1 113 ? -4.762 3.4 28.531 1 91.06 113 SER A C 1
ATOM 864 O O . SER A 1 113 ? -5.73 3.605 29.266 1 91.06 113 SER A O 1
ATOM 866 N N . ARG A 1 114 ? -4.859 3.4 27.312 1 91.31 114 ARG A N 1
ATOM 867 C CA . ARG A 1 114 ? -6.102 3.797 26.656 1 91.31 114 ARG A CA 1
ATOM 868 C C . ARG A 1 114 ? -6.77 2.607 25.969 1 91.31 114 ARG A C 1
ATOM 870 O O . ARG A 1 114 ? -6.129 1.886 25.203 1 91.31 114 ARG A O 1
ATOM 877 N N . PRO A 1 115 ? -8.062 2.525 26.141 1 91.44 115 PRO A N 1
ATOM 878 C CA . PRO A 1 115 ? -8.766 1.367 25.578 1 91.44 115 PRO A CA 1
ATOM 879 C C . PRO A 1 115 ? -8.797 1.365 24.047 1 91.44 115 PRO A C 1
ATOM 881 O O . PRO A 1 115 ? -8.852 0.3 23.438 1 91.44 115 PRO A O 1
ATOM 884 N N . GLU A 1 116 ? -8.711 2.541 23.469 1 89.44 116 GLU A N 1
ATOM 885 C CA . GLU A 1 116 ? -8.734 2.65 22.016 1 89.44 116 GLU A CA 1
ATOM 886 C C . GLU A 1 116 ? -7.566 1.893 21.391 1 89.44 116 GLU A C 1
ATOM 888 O O . GLU A 1 116 ? -7.633 1.504 20.219 1 89.44 116 GLU A O 1
ATOM 893 N N . PHE A 1 117 ? -6.539 1.643 22.203 1 92.5 117 PHE A N 1
ATOM 894 C CA . PHE A 1 117 ? -5.34 1.022 21.656 1 92.5 117 PHE A CA 1
ATOM 895 C C . PHE A 1 117 ? -5.219 -0.425 22.109 1 92.5 117 PHE A C 1
ATOM 897 O O . PHE A 1 117 ? -4.211 -1.084 21.859 1 92.5 117 PHE A O 1
ATOM 904 N N . ASP A 1 118 ? -6.215 -0.942 22.734 1 90.19 118 ASP A N 1
ATOM 905 C CA . ASP A 1 118 ? -6.176 -2.334 23.172 1 90.19 118 ASP A CA 1
ATOM 906 C C . ASP A 1 118 ? -5.918 -3.273 21.984 1 90.19 118 ASP A C 1
ATOM 908 O O . ASP A 1 118 ? -6.602 -3.197 20.969 1 90.19 118 ASP A O 1
ATOM 912 N N . ASN A 1 119 ? -4.934 -4.121 22.109 1 87.88 119 ASN A N 1
ATOM 913 C CA . ASN A 1 119 ? -4.531 -5.141 21.156 1 87.88 119 ASN A CA 1
ATOM 914 C C . ASN A 1 119 ? -4.043 -4.52 19.844 1 87.88 119 ASN A C 1
ATOM 916 O O . ASN A 1 119 ? -4.039 -5.18 18.812 1 87.88 119 ASN A O 1
ATOM 920 N N . GLU A 1 120 ? -3.703 -3.227 19.938 1 92.69 120 GLU A N 1
ATOM 921 C CA . GLU A 1 120 ? -3.25 -2.545 18.734 1 92.69 120 GLU A CA 1
ATOM 922 C C . GLU A 1 120 ? -1.763 -2.213 18.812 1 92.69 120 GLU A C 1
ATOM 924 O O . GLU A 1 120 ? -1.192 -1.668 17.859 1 92.69 120 GLU A O 1
ATOM 929 N N . ILE A 1 121 ? -1.117 -2.557 19.938 1 95.69 121 ILE A N 1
ATOM 930 C CA . ILE A 1 121 ? 0.279 -2.217 20.188 1 95.69 121 ILE A CA 1
ATOM 931 C C . ILE A 1 121 ? 1.098 -3.494 20.359 1 95.69 121 ILE A C 1
ATOM 933 O O . ILE A 1 121 ? 0.738 -4.363 21.156 1 95.69 121 ILE A O 1
ATOM 937 N N . ASP A 1 122 ? 2.164 -3.656 19.625 1 95.88 122 ASP A N 1
ATOM 938 C CA . ASP A 1 122 ? 3.092 -4.777 19.75 1 95.88 122 ASP A CA 1
ATOM 939 C C . ASP A 1 122 ? 4.48 -4.293 20.172 1 95.88 122 ASP A C 1
ATOM 941 O O . ASP A 1 122 ? 5.086 -3.463 19.484 1 95.88 122 ASP A O 1
ATOM 945 N N . LEU A 1 123 ? 4.969 -4.824 21.219 1 97.38 123 LEU A N 1
ATOM 946 C CA . LEU A 1 123 ? 6.305 -4.457 21.672 1 97.38 123 LEU A CA 1
ATOM 947 C C . LEU A 1 123 ? 7.371 -5.086 20.781 1 97.38 123 LEU A C 1
ATOM 949 O O . LEU A 1 123 ? 7.219 -6.227 20.344 1 97.38 123 LEU A O 1
ATOM 953 N N . LEU A 1 124 ? 8.406 -4.367 20.516 1 98.06 124 LEU A N 1
ATOM 954 C CA . LEU A 1 124 ? 9.508 -4.801 19.672 1 98.06 124 LEU A CA 1
ATOM 955 C C . LEU A 1 124 ? 10.828 -4.758 20.438 1 98.06 124 LEU A C 1
ATOM 957 O O . LEU A 1 124 ? 11.305 -3.682 20.812 1 98.06 124 LEU A O 1
ATOM 961 N N . HIS A 1 125 ? 11.492 -5.902 20.594 1 97.25 125 HIS A N 1
ATOM 962 C CA . HIS A 1 125 ? 12.688 -5.977 21.438 1 97.25 125 HIS A CA 1
ATOM 963 C C . HIS A 1 125 ? 13.883 -6.512 20.656 1 97.25 125 HIS A C 1
ATOM 965 O O . HIS A 1 125 ? 15 -6.535 21.172 1 97.25 125 HIS A O 1
ATOM 971 N N . SER A 1 126 ? 13.609 -7 19.438 1 97.38 126 SER A N 1
ATOM 972 C CA . SER A 1 126 ? 14.664 -7.582 18.625 1 97.38 126 SER A CA 1
ATOM 973 C C . SER A 1 126 ? 14.438 -7.273 17.141 1 97.38 126 SER A C 1
ATOM 975 O O . SER A 1 126 ? 13.344 -6.867 16.75 1 97.38 126 SER A O 1
ATOM 977 N N . ALA A 1 127 ? 15.484 -7.438 16.359 1 97.81 127 ALA A N 1
ATOM 978 C CA . ALA A 1 127 ? 15.383 -7.258 14.922 1 97.81 127 ALA A CA 1
ATOM 979 C C . ALA A 1 127 ? 14.258 -8.109 14.336 1 97.81 127 ALA A C 1
ATOM 981 O O . ALA A 1 127 ? 13.547 -7.676 13.438 1 97.81 127 ALA A O 1
ATOM 982 N N . ASP A 1 128 ? 14.094 -9.32 14.852 1 96.38 128 ASP A N 1
ATOM 983 C CA . ASP A 1 128 ? 13.055 -10.227 14.367 1 96.38 128 ASP A CA 1
ATOM 984 C C . ASP A 1 128 ? 11.664 -9.672 14.648 1 96.38 128 ASP A C 1
ATOM 986 O O . ASP A 1 128 ? 10.742 -9.852 13.844 1 96.38 128 ASP A O 1
ATOM 990 N N . ASP A 1 129 ? 11.484 -9.039 15.82 1 97 129 ASP A N 1
ATOM 991 C CA . ASP A 1 129 ? 10.203 -8.406 16.125 1 97 129 ASP A CA 1
ATOM 992 C C . ASP A 1 129 ? 9.852 -7.348 15.078 1 97 129 ASP A C 1
ATOM 994 O O . ASP A 1 129 ? 8.711 -7.258 14.641 1 97 129 ASP A O 1
ATOM 998 N N . PHE A 1 130 ? 10.906 -6.535 14.727 1 98.06 130 PHE A N 1
ATOM 999 C CA . PHE A 1 130 ? 10.688 -5.496 13.727 1 98.06 130 PHE A CA 1
ATOM 1000 C C . PHE A 1 130 ? 10.305 -6.109 12.391 1 98.06 130 PHE A C 1
ATOM 1002 O O . PHE A 1 130 ? 9.398 -5.613 11.711 1 98.06 130 PHE A O 1
ATOM 1009 N N . ARG A 1 131 ? 10.906 -7.188 12.016 1 97 131 ARG A N 1
ATOM 1010 C CA . ARG A 1 131 ? 10.719 -7.824 10.719 1 97 131 ARG A CA 1
ATOM 1011 C C . ARG A 1 131 ? 9.352 -8.492 10.625 1 97 131 ARG A C 1
ATOM 1013 O O . ARG A 1 131 ? 8.891 -8.812 9.531 1 97 131 ARG A O 1
ATOM 1020 N N . LYS A 1 132 ? 8.727 -8.695 11.758 1 94.25 132 LYS A N 1
ATOM 1021 C CA . LYS A 1 132 ? 7.352 -9.18 11.742 1 94.25 132 LYS A CA 1
ATOM 1022 C C . LYS A 1 132 ? 6.422 -8.18 11.07 1 94.25 132 LYS A C 1
ATOM 1024 O O . LYS A 1 132 ? 5.43 -8.57 10.445 1 94.25 132 LYS A O 1
ATOM 1029 N N . PHE A 1 133 ? 6.777 -6.934 11.18 1 95.75 133 PHE A N 1
ATOM 1030 C CA . PHE A 1 133 ? 5.902 -5.898 10.656 1 95.75 133 PHE A CA 1
ATOM 1031 C C . PHE A 1 133 ? 6.512 -5.254 9.414 1 95.75 133 PHE A C 1
ATOM 1033 O O . PHE A 1 133 ? 5.82 -4.559 8.664 1 95.75 133 PHE A O 1
ATOM 1040 N N . ALA A 1 134 ? 7.766 -5.48 9.203 1 97.56 134 ALA A N 1
ATOM 1041 C CA . ALA A 1 134 ? 8.492 -5 8.031 1 97.56 134 ALA A CA 1
ATOM 1042 C C . ALA A 1 134 ? 9.547 -6.008 7.594 1 97.56 134 ALA A C 1
ATOM 1044 O O . ALA A 1 134 ? 10.742 -5.809 7.832 1 97.56 134 ALA A O 1
ATOM 1045 N N . TRP A 1 135 ? 9.109 -7.012 6.895 1 97.19 135 TRP A N 1
ATOM 1046 C CA . TRP A 1 135 ? 10.008 -8.086 6.488 1 97.19 135 TRP A CA 1
ATOM 1047 C C . TRP A 1 135 ? 11.078 -7.574 5.531 1 97.19 135 TRP A C 1
ATOM 1049 O O . TRP A 1 135 ? 12.109 -8.219 5.34 1 97.19 135 TRP A O 1
ATOM 1059 N N . GLN A 1 136 ? 10.922 -6.344 5.02 1 98.38 136 GLN A N 1
ATOM 1060 C CA . GLN A 1 136 ? 11.836 -5.723 4.07 1 98.38 136 GLN A CA 1
ATOM 1061 C C . GLN A 1 136 ? 13.102 -5.234 4.762 1 98.38 136 GLN A C 1
ATOM 1063 O O . GLN A 1 136 ? 14.109 -4.949 4.105 1 98.38 136 GLN A O 1
ATOM 1068 N N . PHE A 1 137 ? 12.977 -5.027 6.105 1 98.56 137 PHE A N 1
ATOM 1069 C CA . PHE A 1 137 ? 14.156 -4.57 6.84 1 98.56 137 PHE A CA 1
ATOM 1070 C C . PHE A 1 137 ? 15.227 -5.648 6.867 1 98.56 137 PHE A C 1
ATOM 1072 O O . PHE A 1 137 ? 15.016 -6.738 7.402 1 98.56 137 PHE A O 1
ATOM 1079 N N . SER A 1 138 ? 16.375 -5.336 6.309 1 98.19 138 SER A N 1
ATOM 1080 C CA . SER A 1 138 ? 17.453 -6.316 6.223 1 98.19 138 SER A CA 1
ATOM 1081 C C . SER A 1 138 ? 18.656 -5.91 7.086 1 98.19 138 SER A C 1
ATOM 1083 O O . SER A 1 138 ? 19.625 -6.645 7.184 1 98.19 138 SER A O 1
ATOM 1085 N N . GLY A 1 139 ? 18.594 -4.707 7.711 1 98.31 139 GLY A N 1
ATOM 1086 C CA . GLY A 1 139 ? 19.703 -4.23 8.523 1 98.31 139 GLY A CA 1
ATOM 1087 C C . GLY A 1 139 ? 19.75 -4.871 9.898 1 98.31 139 GLY A C 1
ATOM 1088 O O . GLY A 1 139 ? 18.859 -5.641 10.266 1 98.31 139 GLY A O 1
ATOM 1089 N N . PRO A 1 140 ? 20.797 -4.531 10.641 1 98.31 140 PRO A N 1
ATOM 1090 C CA . PRO A 1 140 ? 21 -5.188 11.938 1 98.31 140 PRO A CA 1
ATOM 1091 C C . PRO A 1 140 ? 20.062 -4.668 13.023 1 98.31 140 PRO A C 1
ATOM 1093 O O . PRO A 1 140 ? 19.766 -5.391 13.977 1 98.31 140 PRO A O 1
ATOM 1096 N N . MET A 1 141 ? 19.641 -3.324 12.852 1 98.38 141 MET A N 1
A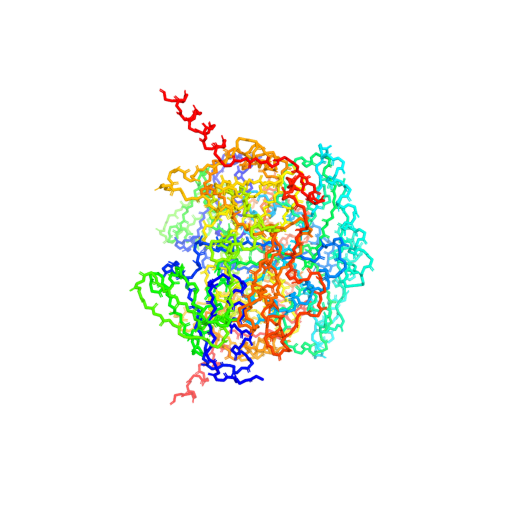TOM 1097 C CA . MET A 1 141 ? 18.812 -2.693 13.883 1 98.38 141 MET A CA 1
ATOM 1098 C C . MET A 1 141 ? 19.406 -2.912 15.266 1 98.38 141 MET A C 1
ATOM 1100 O O . MET A 1 141 ? 18.719 -3.383 16.172 1 98.38 141 MET A O 1
ATOM 1104 N N . ASN A 1 142 ? 20.625 -2.535 15.391 1 97.75 142 ASN A N 1
ATOM 1105 C CA . ASN A 1 142 ? 21.391 -2.768 16.609 1 97.75 142 ASN A CA 1
ATOM 1106 C C . ASN A 1 142 ? 20.781 -2.059 17.812 1 97.75 142 ASN A C 1
ATOM 1108 O O . ASN A 1 142 ? 20.781 -0.829 17.875 1 97.75 142 ASN A O 1
ATOM 1112 N N . GLY A 1 143 ? 20.297 -2.838 18.719 1 97.81 143 GLY A N 1
ATOM 1113 C CA . GLY A 1 143 ? 19.797 -2.301 19.984 1 97.81 143 GLY A CA 1
ATOM 1114 C C . GLY A 1 143 ? 18.453 -1.603 19.828 1 97.81 143 GLY A C 1
ATOM 1115 O O . GLY A 1 143 ? 18.031 -0.857 20.719 1 97.81 143 GLY A O 1
ATOM 1116 N N . PHE A 1 144 ? 17.812 -1.724 18.672 1 98.06 144 PHE A N 1
ATOM 1117 C CA . PHE A 1 144 ? 16.516 -1.094 18.469 1 98.06 144 PHE A CA 1
ATOM 1118 C C . PHE A 1 144 ? 15.492 -1.639 19.453 1 98.06 144 PHE A C 1
ATOM 1120 O O . PHE A 1 144 ? 15.406 -2.85 19.672 1 98.06 144 PHE A O 1
ATOM 1127 N N . LYS A 1 145 ? 14.773 -0.833 20.125 1 97.88 145 LYS A N 1
ATOM 1128 C CA . LYS A 1 145 ? 13.648 -1.165 21 1 97.88 145 LYS A CA 1
ATOM 1129 C C . LYS A 1 145 ? 12.5 -0.174 20.812 1 97.88 145 LYS A C 1
ATOM 1131 O O . LYS A 1 145 ? 12.734 1.027 20.656 1 97.88 145 LYS A O 1
ATOM 1136 N N . GLY A 1 146 ? 11.344 -0.657 20.781 1 98.12 146 GLY A N 1
ATOM 1137 C CA . GLY A 1 146 ? 10.18 0.204 20.609 1 98.12 146 GLY A CA 1
ATOM 1138 C C . GLY A 1 146 ? 8.875 -0.565 20.516 1 98.12 146 GLY A C 1
ATOM 1139 O O . GLY A 1 146 ? 8.68 -1.549 21.234 1 98.12 146 GLY A O 1
ATOM 1140 N N . TYR A 1 147 ? 7.984 -0.075 19.734 1 98.12 147 TYR A N 1
ATOM 1141 C CA . TYR A 1 147 ? 6.707 -0.755 19.547 1 98.12 147 TYR A CA 1
ATOM 1142 C C . TYR A 1 147 ? 6.078 -0.393 18.219 1 98.12 147 TYR A C 1
ATOM 1144 O O . TYR A 1 147 ? 6.484 0.58 17.578 1 98.12 147 TYR A O 1
ATOM 1152 N N . HIS A 1 148 ? 5.227 -1.242 17.766 1 97.69 148 HIS A N 1
ATOM 1153 C CA . HIS A 1 148 ? 4.41 -1.048 16.578 1 97.69 148 HIS A CA 1
ATOM 1154 C C . HIS A 1 148 ? 2.977 -0.682 16.953 1 97.69 148 HIS A C 1
ATOM 1156 O O . HIS A 1 148 ? 2.357 -1.344 17.781 1 97.69 148 HIS A O 1
ATOM 1162 N N . ASN A 1 149 ? 2.502 0.478 16.453 1 97.44 149 ASN A N 1
ATOM 1163 C CA . ASN A 1 149 ? 1.119 0.929 16.562 1 97.44 149 ASN A CA 1
ATOM 1164 C C . ASN A 1 149 ? 0.348 0.718 15.266 1 97.44 149 ASN A C 1
ATOM 1166 O O . ASN A 1 149 ? 0.57 1.431 14.289 1 97.44 149 ASN A O 1
ATOM 1170 N N . ARG A 1 150 ? -0.655 -0.139 15.297 1 94.38 150 ARG A N 1
ATOM 1171 C CA . ARG A 1 150 ? -1.373 -0.54 14.094 1 94.38 150 ARG A CA 1
ATOM 1172 C C . ARG A 1 150 ? -2.316 0.563 13.625 1 94.38 150 ARG A C 1
ATOM 1174 O O . ARG A 1 150 ? -2.689 0.613 12.453 1 94.38 150 ARG A O 1
ATOM 1181 N N . LEU A 1 151 ? -2.703 1.446 14.422 1 94.75 151 LEU A N 1
ATOM 1182 C CA . LEU A 1 151 ? -3.762 2.406 14.125 1 94.75 151 LEU A CA 1
ATOM 1183 C C . LEU A 1 151 ? -3.195 3.65 13.453 1 94.75 151 LEU A C 1
ATOM 1185 O O . LEU A 1 151 ? -3.945 4.457 12.898 1 94.75 151 LEU A O 1
ATOM 1189 N N . ALA A 1 152 ? -1.896 3.762 13.469 1 97 152 ALA A N 1
ATOM 1190 C CA . ALA A 1 152 ? -1.254 4.961 12.938 1 97 152 ALA A CA 1
ATOM 1191 C C . ALA A 1 152 ? -0.828 4.754 11.484 1 97 152 ALA A C 1
ATOM 1193 O O . ALA A 1 152 ? -1.021 3.672 10.922 1 97 152 ALA A O 1
ATOM 1194 N N . GLY A 1 153 ? -0.376 5.766 10.852 1 98.19 153 GLY A N 1
ATOM 1195 C CA . GLY A 1 153 ? 0.102 5.789 9.477 1 98.19 153 GLY A CA 1
ATOM 1196 C C . GLY A 1 153 ? 0.547 7.168 9.023 1 98.19 153 GLY A C 1
ATOM 1197 O O . GLY A 1 153 ? 1.364 7.809 9.688 1 98.19 153 GLY A O 1
ATOM 1198 N N . TYR A 1 154 ? 0.003 7.539 7.809 1 98.75 154 TYR A N 1
ATOM 1199 C CA . TYR A 1 154 ? 0.392 8.859 7.32 1 98.75 154 TYR A CA 1
ATOM 1200 C C . TYR A 1 154 ? -0.664 9.422 6.379 1 98.75 154 TYR A C 1
ATOM 1202 O O . TYR A 1 154 ? -1.517 8.688 5.875 1 98.75 154 TYR A O 1
ATOM 1210 N N . GLY A 1 155 ? -0.65 10.719 6.242 1 98.69 155 GLY A N 1
ATOM 1211 C CA . GLY A 1 155 ? -1.415 11.414 5.219 1 98.69 155 GLY A CA 1
ATOM 1212 C C . GLY A 1 155 ? -0.555 11.945 4.082 1 98.69 155 GLY A C 1
ATOM 1213 O O . GLY A 1 155 ? 0.55 12.438 4.312 1 98.69 155 GLY A O 1
ATOM 1214 N N . HIS A 1 156 ? -1.04 11.766 2.85 1 98.38 156 HIS A N 1
ATOM 1215 C CA . HIS A 1 156 ? -0.417 12.438 1.719 1 98.38 156 HIS A CA 1
ATOM 1216 C C . HIS A 1 156 ? -0.652 13.945 1.782 1 98.38 156 HIS A C 1
ATOM 1218 O O . HIS A 1 156 ? -1.683 14.438 1.315 1 98.38 156 HIS A O 1
ATOM 1224 N N . SER A 1 157 ? 0.324 14.586 2.156 1 98.25 157 SER A N 1
ATOM 1225 C CA . SER A 1 157 ? 0.175 15.961 2.619 1 98.25 157 SER A CA 1
ATOM 1226 C C . SER A 1 157 ? -0.21 16.891 1.472 1 98.25 157 SER A C 1
ATOM 1228 O O . SER A 1 157 ? -1.317 17.438 1.447 1 98.25 157 SER A O 1
ATOM 1230 N N . GLY A 1 158 ? 0.644 17.047 0.449 1 98.06 158 GLY A N 1
ATOM 1231 C CA . GLY A 1 158 ? 0.366 17.922 -0.68 1 98.06 158 GLY A CA 1
ATOM 1232 C C . GLY A 1 158 ? -0.932 17.594 -1.39 1 98.06 158 GLY A C 1
ATOM 1233 O O . GLY A 1 158 ? -1.709 18.484 -1.73 1 98.06 158 GLY A O 1
ATOM 1234 N N . ASN A 1 159 ? -1.195 16.328 -1.558 1 98.12 159 ASN A N 1
ATOM 1235 C CA . ASN A 1 159 ? -2.404 15.898 -2.258 1 98.12 159 ASN A CA 1
ATOM 1236 C C . ASN A 1 159 ? -3.658 16.203 -1.445 1 98.12 159 ASN A C 1
ATOM 1238 O O . ASN A 1 159 ? -4.711 16.5 -2.01 1 98.12 159 ASN A O 1
ATOM 1242 N N . THR A 1 160 ? -3.572 16.125 -0.141 1 98.75 160 THR A N 1
ATOM 1243 C CA . THR A 1 160 ? -4.695 16.5 0.709 1 98.75 160 THR A CA 1
ATOM 1244 C C . THR A 1 160 ? -5.035 17.984 0.535 1 98.75 160 THR A C 1
ATOM 1246 O O . THR A 1 160 ? -6.203 18.344 0.391 1 98.75 160 THR A O 1
ATOM 1249 N N . LEU A 1 161 ? -3.967 18.812 0.529 1 98.81 161 LEU A N 1
ATOM 1250 C CA . LEU A 1 161 ? -4.191 20.234 0.332 1 98.81 161 LEU A CA 1
ATOM 1251 C C . LEU A 1 161 ? -4.879 20.5 -1.004 1 98.81 161 LEU A C 1
ATOM 1253 O O . LEU A 1 161 ? -5.844 21.266 -1.07 1 98.81 161 LEU A O 1
ATOM 1257 N N . LYS A 1 162 ? -4.414 19.859 -2.018 1 98.62 162 LYS A N 1
ATOM 1258 C CA . LYS A 1 162 ? -4.988 20.016 -3.35 1 98.62 162 LYS A CA 1
ATOM 1259 C C . LYS A 1 162 ? -6.453 19.609 -3.373 1 98.62 162 LYS A C 1
ATOM 1261 O O . LYS A 1 162 ? -7.293 20.297 -3.953 1 98.62 162 LYS A O 1
ATOM 1266 N N . ALA A 1 163 ? -6.703 18.531 -2.752 1 98.62 163 ALA A N 1
ATOM 1267 C CA . ALA A 1 163 ? -8.062 18 -2.76 1 98.62 163 ALA A CA 1
ATOM 1268 C C . ALA A 1 163 ? -9.023 18.922 -2.025 1 98.62 163 ALA A C 1
ATOM 1270 O O . ALA A 1 163 ? -10.125 19.188 -2.508 1 98.62 163 ALA A O 1
ATOM 1271 N N . VAL A 1 164 ? -8.641 19.391 -0.887 1 98.88 164 VAL A N 1
ATOM 1272 C CA . VAL A 1 164 ? -9.508 20.266 -0.105 1 98.88 164 VAL A CA 1
ATOM 1273 C C . VAL A 1 164 ? -9.68 21.609 -0.824 1 98.88 164 VAL A C 1
ATOM 1275 O O . VAL A 1 164 ? -10.773 22.172 -0.845 1 98.88 164 VAL A O 1
ATOM 1278 N N . HIS A 1 165 ? -8.609 22.094 -1.435 1 98.94 165 HIS A N 1
ATOM 1279 C CA . HIS A 1 165 ? -8.688 23.312 -2.25 1 98.94 165 HIS A CA 1
ATOM 1280 C C . HIS A 1 165 ? -9.727 23.156 -3.355 1 98.94 165 HIS A C 1
ATOM 1282 O O . HIS A 1 165 ? -10.625 23.984 -3.496 1 98.94 165 HIS A O 1
ATOM 1288 N N . ARG A 1 166 ? -9.625 22.047 -4.09 1 98.69 166 ARG A N 1
ATOM 1289 C CA . ARG A 1 166 ? -10.547 21.812 -5.195 1 98.69 166 ARG A CA 1
ATOM 1290 C C . ARG A 1 166 ? -11.984 21.672 -4.688 1 98.69 166 ARG A C 1
ATOM 1292 O O . ARG A 1 166 ? -12.914 22.188 -5.293 1 98.69 166 ARG A O 1
ATOM 1299 N N . HIS A 1 167 ? -12.133 20.969 -3.615 1 98.75 167 HIS A N 1
ATOM 1300 C CA . HIS A 1 167 ? -13.445 20.75 -3.018 1 98.75 167 HIS A CA 1
ATOM 1301 C C . HIS A 1 167 ? -14.102 22.078 -2.635 1 98.75 167 HIS A C 1
ATOM 1303 O O . HIS A 1 167 ? -15.273 22.297 -2.949 1 98.75 167 HIS A O 1
ATOM 1309 N N . CYS A 1 168 ? -13.344 22.922 -1.987 1 98.88 168 CYS A N 1
ATOM 1310 C CA . CYS A 1 168 ? -13.859 24.219 -1.545 1 98.88 168 CYS A CA 1
ATOM 1311 C C . CYS A 1 168 ? -14.125 25.141 -2.732 1 98.88 168 CYS A C 1
ATOM 1313 O O . CYS A 1 168 ? -15.18 25.766 -2.807 1 98.88 168 CYS A O 1
ATOM 1315 N N . ALA A 1 169 ? -13.195 25.141 -3.67 1 98.81 169 ALA A N 1
ATOM 1316 C CA . ALA A 1 169 ? -13.336 26 -4.844 1 98.81 169 ALA A CA 1
ATOM 1317 C C . ALA A 1 169 ? -14.57 25.609 -5.656 1 98.81 169 ALA A C 1
ATOM 1319 O O . ALA A 1 169 ? -15.32 26.484 -6.113 1 98.81 169 ALA A O 1
ATOM 1320 N N . ALA A 1 170 ? -14.797 24.359 -5.781 1 98.5 170 ALA A N 1
ATOM 1321 C CA . ALA A 1 170 ? -15.922 23.859 -6.555 1 98.5 170 ALA A CA 1
ATOM 1322 C C . ALA A 1 170 ? -17.25 24.219 -5.898 1 98.5 170 ALA A C 1
ATOM 1324 O O . ALA A 1 170 ? -18.312 24.156 -6.539 1 98.5 170 ALA A O 1
ATOM 1325 N N . ARG A 1 171 ? -17.219 24.656 -4.68 1 98.44 171 ARG A N 1
ATOM 1326 C CA . ARG A 1 171 ? -18.453 24.891 -3.939 1 98.44 171 ARG A CA 1
ATOM 1327 C C . ARG A 1 171 ? -18.594 26.359 -3.541 1 98.44 171 ARG A C 1
ATOM 1329 O O . ARG A 1 171 ? -19.359 26.688 -2.637 1 98.44 171 ARG A O 1
ATOM 1336 N N . GLY A 1 172 ? -17.734 27.188 -4.098 1 98.12 172 GLY A N 1
ATOM 1337 C CA . GLY A 1 172 ? -18.031 28.609 -4.043 1 98.12 172 GLY A CA 1
ATOM 1338 C C . GLY A 1 172 ? -17.031 29.391 -3.211 1 98.12 172 GLY A C 1
ATOM 1339 O O . GLY A 1 172 ? -17.078 30.625 -3.154 1 98.12 172 GLY A O 1
ATOM 1340 N N . VAL A 1 173 ? -16.109 28.703 -2.602 1 98.88 173 VAL A N 1
ATOM 1341 C CA . VAL A 1 173 ? -15.062 29.438 -1.912 1 98.88 173 VAL A CA 1
ATOM 1342 C C . VAL A 1 173 ? -14.148 30.109 -2.932 1 98.88 173 VAL A C 1
ATOM 1344 O O . VAL A 1 173 ? -13.719 29.484 -3.9 1 98.88 173 VAL A O 1
ATOM 1347 N N . ARG A 1 174 ? -13.867 31.375 -2.742 1 98.75 174 ARG A N 1
ATOM 1348 C CA . ARG A 1 174 ? -13 32.094 -3.656 1 98.75 174 ARG A CA 1
ATOM 1349 C C . ARG A 1 174 ? -11.539 31.984 -3.234 1 98.75 174 ARG A C 1
ATOM 1351 O O . ARG A 1 174 ? -11.227 32 -2.043 1 98.75 174 ARG A O 1
ATOM 1358 N N . PHE A 1 175 ? -10.68 31.812 -4.227 1 98.88 175 PHE A N 1
ATOM 1359 C CA . PHE A 1 175 ? -9.242 31.75 -4 1 98.88 175 PHE A CA 1
ATOM 1360 C C . PHE A 1 175 ? -8.508 32.781 -4.855 1 98.88 175 PHE A C 1
ATOM 1362 O O . PHE A 1 175 ? -8.766 32.875 -6.055 1 98.88 175 PHE A O 1
ATOM 1369 N N . LEU A 1 176 ? -7.676 33.594 -4.242 1 98.88 176 LEU A N 1
ATOM 1370 C CA . LEU A 1 176 ? -6.727 34.438 -4.934 1 98.88 176 LEU A CA 1
ATOM 1371 C C . LEU A 1 176 ? -5.289 34.031 -4.633 1 98.88 176 LEU A C 1
ATOM 1373 O O . LEU A 1 176 ? -4.879 34 -3.471 1 98.88 176 LEU A O 1
ATOM 1377 N N . LEU A 1 177 ? -4.496 33.75 -5.621 1 98.62 177 LEU A N 1
ATOM 1378 C CA . LEU A 1 177 ? -3.137 33.219 -5.492 1 98.62 177 LEU A CA 1
ATOM 1379 C C . LEU A 1 177 ? -2.135 34.156 -6.16 1 98.62 177 LEU A C 1
ATOM 1381 O O . LEU A 1 177 ? -2.523 35.156 -6.789 1 98.62 177 LEU A O 1
ATOM 1385 N N . GLY A 1 178 ? -0.86 33.906 -5.922 1 98.25 178 GLY A N 1
ATOM 1386 C CA . GLY A 1 178 ? 0.162 34.781 -6.484 1 98.25 178 GLY A CA 1
ATOM 1387 C C . GLY A 1 178 ? 0.139 36.156 -5.91 1 98.25 178 GLY A C 1
ATOM 1388 O O . GLY A 1 178 ? -0.167 36.344 -4.73 1 98.25 178 GLY A O 1
ATOM 1389 N N . ASP A 1 179 ? 0.448 37.094 -6.707 1 97.75 179 ASP A N 1
ATOM 1390 C CA . ASP A 1 179 ? 0.514 38.5 -6.277 1 97.75 179 ASP A CA 1
ATOM 1391 C C . ASP A 1 179 ? -0.848 39 -5.793 1 97.75 179 ASP A C 1
ATOM 1393 O O . ASP A 1 179 ? -0.93 39.781 -4.844 1 97.75 179 ASP A O 1
ATOM 1397 N N . ALA A 1 180 ? -1.834 38.5 -6.441 1 98.44 180 ALA A N 1
ATOM 1398 C CA . ALA A 1 180 ? -3.195 38.875 -6.074 1 98.44 180 ALA A CA 1
ATOM 1399 C C . ALA A 1 180 ? -3.59 38.281 -4.727 1 98.44 180 ALA A C 1
ATOM 1401 O O . ALA A 1 180 ? -4.527 38.781 -4.078 1 98.44 180 ALA A O 1
ATOM 1402 N N . GLY A 1 181 ? -2.857 37.281 -4.289 1 98.69 181 GLY A N 1
ATOM 1403 C CA . GLY A 1 181 ? -3.148 36.625 -3.02 1 98.69 181 GLY A CA 1
ATOM 1404 C C . GLY A 1 181 ? -2.076 36.844 -1.972 1 98.69 181 GLY A C 1
ATOM 1405 O O . GLY A 1 181 ? -2.166 36.344 -0.857 1 98.69 181 GLY A O 1
ATOM 1406 N N . ASN A 1 182 ? -1.057 37.562 -2.324 1 98.69 182 ASN A N 1
ATOM 1407 C CA . ASN A 1 182 ? 0.037 37.875 -1.407 1 98.69 182 ASN A CA 1
ATOM 1408 C C . ASN A 1 182 ? -0.303 39.031 -0.498 1 98.69 182 ASN A C 1
ATOM 1410 O O . ASN A 1 182 ? -0.154 40.188 -0.893 1 98.69 182 ASN A O 1
ATOM 1414 N N . VAL A 1 183 ? -0.663 38.781 0.714 1 98.81 183 VAL A N 1
ATOM 1415 C CA . VAL A 1 183 ? -1.05 39.812 1.651 1 98.81 183 VAL A CA 1
ATOM 1416 C C . VAL A 1 183 ? 0.194 40.562 2.158 1 98.81 183 VAL A C 1
ATOM 1418 O O . VAL A 1 183 ? 1.098 39.938 2.723 1 98.81 183 VAL A O 1
ATOM 1421 N N . THR A 1 184 ? 0.166 41.844 2.016 1 98.25 184 THR A N 1
ATOM 1422 C CA . THR A 1 184 ? 1.294 42.656 2.455 1 98.25 184 THR A CA 1
ATOM 1423 C C . THR A 1 184 ? 0.962 43.406 3.752 1 98.25 184 THR A C 1
ATOM 1425 O O . THR A 1 184 ? 1.852 43.688 4.559 1 98.25 184 THR A O 1
ATOM 1428 N N . ASP A 1 185 ? -0.406 43.625 3.871 1 98.12 185 ASP A N 1
ATOM 1429 C CA . ASP A 1 185 ? -0.797 44.406 5.031 1 98.12 185 ASP A CA 1
ATOM 1430 C C . ASP A 1 185 ? -2.174 44 5.547 1 98.12 185 ASP A C 1
ATOM 1432 O O . ASP A 1 185 ? -3.064 43.656 4.754 1 98.12 185 ASP A O 1
ATOM 1436 N N . LEU A 1 186 ? -2.229 44.062 6.859 1 98.69 186 LEU A N 1
ATOM 1437 C CA . LEU A 1 186 ? -3.549 44.062 7.477 1 98.69 186 LEU A CA 1
ATOM 1438 C C . LEU A 1 186 ? -4.094 45.5 7.59 1 98.69 186 LEU A C 1
ATOM 1440 O O . LEU A 1 186 ? -3.344 46.406 7.879 1 98.69 186 LEU A O 1
ATOM 1444 N N . LEU A 1 187 ? -5.348 45.625 7.324 1 98.69 187 LEU A N 1
ATOM 1445 C CA . LEU A 1 187 ? -5.984 46.938 7.414 1 98.69 187 LEU A CA 1
ATOM 1446 C C . LEU A 1 187 ? -6.758 47.062 8.719 1 98.69 187 LEU A C 1
ATOM 1448 O O . LEU A 1 187 ? -7.473 46.156 9.125 1 98.69 187 LEU A O 1
ATOM 1452 N N . TYR A 1 188 ? -6.547 48.219 9.352 1 98.19 188 TYR A N 1
ATOM 1453 C CA . TYR A 1 188 ? -7.207 48.469 10.625 1 98.19 188 TYR A CA 1
ATOM 1454 C C . TYR A 1 188 ? -7.965 49.781 10.594 1 98.19 188 TYR A C 1
ATOM 1456 O O . TYR A 1 188 ? -7.562 50.719 9.898 1 98.19 188 TYR A O 1
ATOM 1464 N N . ASP A 1 189 ? -9.023 49.906 11.289 1 97.94 189 ASP A N 1
ATOM 1465 C CA . ASP A 1 189 ? -9.68 51.188 11.492 1 97.94 189 ASP A CA 1
ATOM 1466 C C . ASP A 1 189 ? -9.164 51.875 12.758 1 97.94 189 ASP A C 1
ATOM 1468 O O . ASP A 1 189 ? -8.211 51.406 13.383 1 97.94 189 ASP A O 1
ATOM 1472 N N . ALA A 1 190 ? -9.766 52.938 13.078 1 97 190 ALA A N 1
ATOM 1473 C CA . ALA A 1 190 ? -9.266 53.781 14.156 1 97 190 ALA A CA 1
ATOM 1474 C C . ALA A 1 190 ? -9.398 53.094 15.508 1 97 190 ALA A C 1
ATOM 1476 O O . ALA A 1 190 ? -8.648 53.406 16.438 1 97 190 ALA A O 1
ATOM 1477 N N . SER A 1 191 ? -10.258 52.156 15.609 1 96.62 191 SER A N 1
ATOM 1478 C CA . SER A 1 191 ? -10.508 51.469 16.875 1 96.62 191 SER A CA 1
ATOM 1479 C C . SER A 1 191 ? -9.602 50.25 17.016 1 96.62 191 SER A C 1
ATOM 1481 O O . SER A 1 191 ? -9.609 49.594 18.062 1 96.62 191 SER A O 1
ATOM 1483 N N . GLY A 1 192 ? -8.875 49.906 15.984 1 97.25 192 GLY A N 1
ATOM 1484 C CA . GLY A 1 192 ? -7.996 48.75 16.031 1 97.25 192 GLY A CA 1
ATOM 1485 C C . GLY A 1 192 ? -8.602 47.531 15.398 1 97.25 192 GLY A C 1
ATOM 1486 O O . GLY A 1 192 ? -7.938 46.5 15.273 1 97.25 192 GLY A O 1
ATOM 1487 N N . ARG A 1 193 ? -9.781 47.688 14.992 1 98.06 193 ARG A N 1
ATOM 1488 C CA . ARG A 1 193 ? -10.453 46.594 14.328 1 98.06 193 ARG A CA 1
ATOM 1489 C C . ARG A 1 193 ? -9.828 46.281 12.969 1 98.06 193 ARG A C 1
ATOM 1491 O O . ARG A 1 193 ? -9.562 47.219 12.195 1 98.06 193 ARG A O 1
ATOM 1498 N N . CYS A 1 194 ? -9.516 45.031 12.719 1 98.69 194 CYS A N 1
ATOM 1499 C CA . CYS A 1 194 ? -9.062 44.625 11.398 1 98.69 194 CYS A CA 1
ATOM 1500 C C . CYS A 1 194 ? -10.203 44.656 10.391 1 98.69 194 CYS A C 1
ATOM 1502 O O . CYS A 1 194 ? -11.211 43.969 10.57 1 98.69 194 CYS A O 1
ATOM 1504 N N . THR A 1 195 ? -10.07 45.438 9.359 1 98.69 195 THR A N 1
ATOM 1505 C CA . THR A 1 195 ? -11.172 45.625 8.43 1 98.69 195 THR A CA 1
ATOM 1506 C C . THR A 1 195 ? -10.891 44.938 7.102 1 98.69 195 THR A C 1
ATOM 1508 O O . THR A 1 195 ? -11.727 44.969 6.191 1 98.69 195 THR A O 1
ATOM 1511 N N . GLY A 1 196 ? -9.719 44.344 6.992 1 98.62 196 GLY A N 1
ATOM 1512 C CA . GLY A 1 196 ? -9.391 43.656 5.766 1 98.62 196 GLY A CA 1
ATOM 1513 C C . GLY A 1 196 ? -7.895 43.531 5.531 1 98.62 196 GLY A C 1
ATOM 1514 O O . GLY A 1 196 ? -7.109 43.562 6.48 1 98.62 196 GLY A O 1
ATOM 1515 N N . VAL A 1 197 ? -7.566 43.219 4.191 1 98.88 197 VAL A N 1
ATOM 1516 C CA . VAL A 1 197 ? -6.164 43.031 3.848 1 98.88 197 VAL A CA 1
ATOM 1517 C C . VAL A 1 197 ? -5.84 43.75 2.547 1 98.88 197 VAL A C 1
ATOM 1519 O O . VAL A 1 197 ? -6.738 44.062 1.763 1 98.88 197 VAL A O 1
ATOM 1522 N N . ARG A 1 198 ? -4.594 44.062 2.422 1 98.81 198 ARG A N 1
ATOM 1523 C CA . ARG A 1 198 ? -4.039 44.562 1.161 1 98.81 198 ARG A CA 1
ATOM 1524 C C . ARG A 1 198 ? -3.07 43.531 0.563 1 98.81 198 ARG A C 1
ATOM 1526 O O . ARG A 1 198 ? -2.264 42.938 1.281 1 98.81 198 ARG A O 1
ATOM 1533 N N . THR A 1 199 ? -3.203 43.281 -0.741 1 98.69 199 THR A N 1
ATOM 1534 C CA . THR A 1 199 ? -2.342 42.312 -1.416 1 98.69 199 THR A CA 1
ATOM 1535 C C . THR A 1 199 ? -1.281 43.031 -2.252 1 98.69 199 THR A C 1
ATOM 1537 O O . THR A 1 199 ? -1.338 44.25 -2.426 1 98.69 199 THR A O 1
ATOM 1540 N N . ALA A 1 200 ? -0.332 42.312 -2.674 1 98.38 200 ALA A N 1
ATOM 1541 C CA . ALA A 1 200 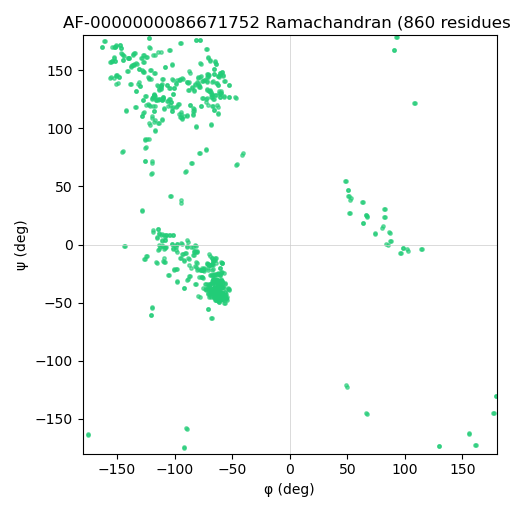? 0.853 42.844 -3.342 1 98.38 200 ALA A CA 1
ATOM 1542 C C . ALA A 1 200 ? 0.478 43.562 -4.637 1 98.38 200 ALA A C 1
ATOM 1544 O O . ALA A 1 200 ? 1.193 44.469 -5.09 1 98.38 200 ALA A O 1
ATOM 1545 N N . ASP A 1 201 ? -0.596 43.219 -5.207 1 97.94 201 ASP A N 1
ATOM 1546 C CA . ASP A 1 201 ? -1.022 43.875 -6.434 1 97.94 201 ASP A CA 1
ATOM 1547 C C . ASP A 1 201 ? -1.702 45.219 -6.125 1 97.94 201 ASP A C 1
ATOM 1549 O O . ASP A 1 201 ? -2.189 45.906 -7.031 1 97.94 201 ASP A O 1
ATOM 1553 N N . GLY A 1 202 ? -1.902 45.5 -4.914 1 97.75 202 GLY A N 1
ATOM 1554 C CA . GLY A 1 202 ? -2.428 46.781 -4.5 1 97.75 202 GLY A CA 1
ATOM 1555 C C . GLY A 1 202 ? -3.898 46.75 -4.133 1 97.75 202 GLY A C 1
ATOM 1556 O O . GLY A 1 202 ? -4.438 47.719 -3.586 1 97.75 202 GLY A O 1
ATOM 1557 N N . ALA A 1 203 ? -4.523 45.688 -4.312 1 98.56 203 ALA A N 1
ATOM 1558 C CA . ALA A 1 203 ? -5.957 45.562 -4.055 1 98.56 203 ALA A CA 1
ATOM 1559 C C . ALA A 1 203 ? -6.234 45.438 -2.561 1 98.56 203 ALA A C 1
ATOM 1561 O O . ALA A 1 203 ? -5.457 44.812 -1.829 1 98.56 203 ALA A O 1
ATOM 1562 N N . ALA A 1 204 ? -7.312 46 -2.145 1 98.62 204 ALA A N 1
ATOM 1563 C CA . ALA A 1 204 ? -7.816 45.844 -0.784 1 98.62 204 ALA A CA 1
ATOM 1564 C C . ALA A 1 204 ? -9.023 44.906 -0.764 1 98.62 204 ALA A C 1
ATOM 1566 O O . ALA A 1 204 ? -9.891 44.969 -1.637 1 98.62 204 ALA A O 1
ATOM 1567 N N . HIS A 1 205 ? -9.062 44.031 0.115 1 98.81 205 HIS A N 1
ATOM 1568 C CA . HIS A 1 205 ? -10.18 43.094 0.311 1 98.81 205 HIS A CA 1
ATOM 1569 C C . HIS A 1 205 ? -10.789 43.25 1.7 1 98.81 205 HIS A C 1
ATOM 1571 O O . HIS A 1 205 ? -10.156 42.906 2.701 1 98.81 205 HIS A O 1
ATOM 1577 N N . ALA A 1 206 ? -11.953 43.781 1.747 1 98.56 206 ALA A N 1
ATOM 1578 C CA . ALA A 1 206 ? -12.648 44.031 3.012 1 98.56 206 ALA A CA 1
ATOM 1579 C C . ALA A 1 206 ? -13.094 42.719 3.65 1 98.56 206 ALA A C 1
ATOM 1581 O O . ALA A 1 206 ? -13.461 41.781 2.951 1 98.56 206 ALA A O 1
ATOM 1582 N N . ALA A 1 207 ? -13.062 42.719 4.992 1 98.56 207 ALA A N 1
ATOM 1583 C CA . ALA A 1 207 ? -13.484 41.531 5.723 1 98.56 207 ALA A CA 1
ATOM 1584 C C . ALA A 1 207 ? -14.062 41.875 7.086 1 98.56 207 ALA A C 1
ATOM 1586 O O . ALA A 1 207 ? -13.594 42.812 7.73 1 98.56 207 ALA A O 1
ATOM 1587 N N . ALA A 1 208 ? -15.125 41.219 7.426 1 98.44 208 ALA A N 1
ATOM 1588 C CA . ALA A 1 208 ? -15.641 41.312 8.789 1 98.44 208 ALA A CA 1
ATOM 1589 C C . ALA A 1 208 ? -14.758 40.531 9.766 1 98.44 208 ALA A C 1
ATOM 1591 O O . ALA A 1 208 ? -14.586 40.969 10.914 1 98.44 208 ALA A O 1
ATOM 1592 N N . LYS A 1 209 ? -14.266 39.406 9.352 1 98.69 209 LYS A N 1
ATOM 1593 C CA . LYS A 1 209 ? -13.297 38.594 10.078 1 98.69 209 LYS A CA 1
ATOM 1594 C C . LYS A 1 209 ? -12.125 38.219 9.188 1 98.69 209 LYS A C 1
ATOM 1596 O O . LYS A 1 209 ? -12.312 37.906 8.008 1 98.69 209 LYS A O 1
ATOM 1601 N N . THR A 1 210 ? -10.961 38.312 9.711 1 98.88 210 THR A N 1
ATOM 1602 C CA . THR A 1 210 ? -9.734 37.875 9.055 1 98.88 210 THR A CA 1
ATOM 1603 C C . THR A 1 210 ? -9.07 36.75 9.852 1 98.88 210 THR A C 1
ATOM 1605 O O . THR A 1 210 ? -8.914 36.844 11.07 1 98.88 210 THR A O 1
ATOM 1608 N N . VAL A 1 211 ? -8.758 35.625 9.203 1 98.94 211 VAL A N 1
ATOM 1609 C CA . VAL A 1 211 ? -8.047 34.531 9.82 1 98.94 211 VAL A CA 1
ATOM 1610 C C . VAL A 1 211 ? -6.633 34.438 9.25 1 98.94 211 VAL A C 1
ATOM 1612 O O . VAL A 1 211 ? -6.449 34.188 8.055 1 98.94 211 VAL A O 1
ATOM 1615 N N . CYS A 1 212 ? -5.664 34.625 10.086 1 98.88 212 CYS A N 1
ATOM 1616 C CA . CYS A 1 212 ? -4.266 34.531 9.68 1 98.88 212 CYS A CA 1
ATOM 1617 C C . CYS A 1 212 ? -3.719 33.125 9.93 1 98.88 212 CYS A C 1
ATOM 1619 O O . CYS A 1 212 ? -3.443 32.75 11.07 1 98.88 212 CYS A O 1
ATOM 1621 N N . ALA A 1 213 ? -3.49 32.375 8.914 1 98.81 213 ALA A N 1
ATOM 1622 C CA . ALA A 1 213 ? -2.982 31 8.961 1 98.81 213 ALA A CA 1
ATOM 1623 C C . ALA A 1 213 ? -1.66 30.875 8.211 1 98.81 213 ALA A C 1
ATOM 1625 O O . ALA A 1 213 ? -1.513 30.031 7.332 1 98.81 213 ALA A O 1
ATOM 1626 N N . LEU A 1 214 ? -0.654 31.578 8.625 1 98.19 214 LEU A N 1
ATOM 1627 C CA . LEU A 1 214 ? 0.568 31.734 7.844 1 98.19 214 LEU A CA 1
ATOM 1628 C C . LEU A 1 214 ? 1.714 30.953 8.477 1 98.19 214 LEU A C 1
ATOM 1630 O O . LEU A 1 214 ? 2.871 31.094 8.078 1 98.19 214 LEU A O 1
ATOM 1634 N N . GLY A 1 215 ? 1.438 30.172 9.508 1 96.81 215 GLY A N 1
ATOM 1635 C CA . GLY A 1 215 ? 2.461 29.328 10.117 1 96.81 215 GLY A CA 1
ATOM 1636 C C . GLY A 1 215 ? 3.738 30.094 10.43 1 96.81 215 GLY A C 1
ATOM 1637 O O . GLY A 1 215 ? 3.705 31.125 11.086 1 96.81 215 GLY A O 1
ATOM 1638 N N . ALA A 1 216 ? 4.844 29.656 9.891 1 97 216 ALA A N 1
ATOM 1639 C CA . ALA A 1 216 ? 6.168 30.203 10.172 1 97 216 ALA A CA 1
ATOM 1640 C C . ALA A 1 216 ? 6.281 31.656 9.688 1 97 216 ALA A C 1
ATOM 1642 O O . ALA A 1 216 ? 7.195 32.375 10.086 1 97 216 ALA A O 1
ATOM 1643 N N . TYR A 1 217 ? 5.359 32.062 8.906 1 96.81 217 TYR A N 1
ATOM 1644 C CA . TYR A 1 217 ? 5.434 33.406 8.312 1 96.81 217 TYR A CA 1
ATOM 1645 C C . TYR A 1 217 ? 4.504 34.375 9.039 1 96.81 217 TYR A C 1
ATOM 1647 O O . TYR A 1 217 ? 4.438 35.562 8.695 1 96.81 217 TYR A O 1
ATOM 1655 N N . GLY A 1 218 ? 3.809 33.938 10.023 1 96.62 218 GLY A N 1
ATOM 1656 C CA . GLY A 1 218 ? 2.775 34.719 10.68 1 96.62 218 GLY A CA 1
ATOM 1657 C C . GLY A 1 218 ? 3.299 36 11.289 1 96.62 218 GLY A C 1
ATOM 1658 O O . GLY A 1 218 ? 2.639 37.031 11.219 1 96.62 218 GLY A O 1
ATOM 1659 N N . ALA A 1 219 ? 4.496 35.969 11.828 1 94.56 219 ALA A N 1
ATOM 1660 C CA . ALA A 1 219 ? 5.062 37.094 12.547 1 94.56 219 ALA A CA 1
ATOM 1661 C C . ALA A 1 219 ? 5.359 38.25 11.602 1 94.56 219 ALA A C 1
ATOM 1663 O O . ALA A 1 219 ? 5.512 39.406 12.031 1 94.56 219 ALA A O 1
ATOM 1664 N N . SER A 1 220 ? 5.418 37.938 10.336 1 93.5 220 SER A N 1
ATOM 1665 C CA . SER A 1 220 ? 5.652 39 9.367 1 93.5 220 SER A CA 1
ATOM 1666 C C . SER A 1 220 ? 4.457 39.969 9.281 1 93.5 220 SER A C 1
ATOM 1668 O O . SER A 1 220 ? 4.625 41.156 9.055 1 93.5 220 SER A O 1
ATOM 1670 N N . LEU A 1 221 ? 3.254 39.469 9.461 1 95.94 221 LEU A N 1
ATOM 1671 C CA . LEU A 1 221 ? 2.043 40.281 9.391 1 95.94 221 LEU A CA 1
ATOM 1672 C C . LEU A 1 221 ? 1.587 40.688 10.781 1 95.94 221 LEU A C 1
ATOM 1674 O O . LEU A 1 221 ? 0.968 41.75 10.945 1 95.94 221 LEU A O 1
ATOM 1678 N N . ILE A 1 222 ? 1.874 39.812 11.727 1 96.56 222 ILE A N 1
ATOM 1679 C CA . ILE A 1 222 ? 1.466 40.062 13.102 1 96.56 222 ILE A CA 1
ATOM 1680 C C . ILE A 1 222 ? 2.68 39.969 14.023 1 96.56 222 ILE A C 1
ATOM 1682 O O . ILE A 1 222 ? 2.92 38.938 14.641 1 96.56 222 ILE A O 1
ATOM 1686 N N . PRO A 1 223 ? 3.373 41.031 14.25 1 93.38 223 PRO A N 1
ATOM 1687 C CA . PRO A 1 223 ? 4.656 41.031 14.953 1 93.38 223 PRO A CA 1
ATOM 1688 C C . PRO A 1 223 ? 4.543 40.469 16.375 1 93.38 223 PRO A C 1
ATOM 1690 O O . PRO A 1 223 ? 5.496 39.875 16.891 1 93.38 223 PRO A O 1
ATOM 1693 N N . GLY A 1 224 ? 3.391 40.625 17.016 1 93.12 224 GLY A N 1
ATOM 1694 C CA . GLY A 1 224 ? 3.197 40.125 18.359 1 93.12 224 GLY A CA 1
ATOM 1695 C C . GLY A 1 224 ? 3.412 38.625 18.484 1 93.12 224 GLY A C 1
ATOM 1696 O O . GLY A 1 224 ? 3.738 38.125 19.547 1 93.12 224 GLY A O 1
ATOM 1697 N N . LEU A 1 225 ? 3.268 37.906 17.391 1 94.5 225 LEU A N 1
ATOM 1698 C CA . LEU A 1 225 ? 3.465 36.469 17.375 1 94.5 225 LEU A CA 1
ATOM 1699 C C . LEU A 1 225 ? 4.914 36.125 17.688 1 94.5 225 LEU A C 1
ATOM 1701 O O . LEU A 1 225 ? 5.195 35.062 18.234 1 94.5 225 LEU A O 1
ATOM 1705 N N . ALA A 1 226 ? 5.809 37 17.344 1 92.88 226 ALA A N 1
ATOM 1706 C CA . ALA A 1 226 ? 7.238 36.719 17.5 1 92.88 226 ALA A CA 1
ATOM 1707 C C . ALA A 1 226 ? 7.613 36.594 18.984 1 92.88 226 ALA A C 1
ATOM 1709 O O . ALA A 1 226 ? 8.688 36.094 19.312 1 92.88 226 ALA A O 1
ATOM 1710 N N . LYS A 1 227 ? 6.742 37 19.812 1 91.44 227 LYS A N 1
ATOM 1711 C CA . LYS A 1 227 ? 7.027 36.969 21.234 1 91.44 227 LYS A CA 1
ATOM 1712 C C . LYS A 1 227 ? 6.926 35.531 21.781 1 91.44 227 LYS A C 1
ATOM 1714 O O . LYS A 1 227 ? 7.477 35.25 22.844 1 91.44 227 LYS A O 1
ATOM 1719 N N . PHE A 1 228 ? 6.219 34.656 21.031 1 93.06 228 PHE A N 1
ATOM 1720 C CA . PHE A 1 228 ? 6.055 33.344 21.625 1 93.06 228 PHE A CA 1
ATOM 1721 C C . PHE A 1 228 ? 6.098 32.25 20.562 1 93.06 228 PHE A C 1
ATOM 1723 O O . PHE A 1 228 ? 5.926 31.078 20.859 1 93.06 228 PHE A O 1
ATOM 1730 N N . THR A 1 229 ? 6.242 32.625 19.328 1 94.06 229 THR A N 1
ATOM 1731 C CA . THR A 1 229 ? 6.461 31.641 18.266 1 94.06 229 THR A CA 1
ATOM 1732 C C . THR A 1 229 ? 7.812 31.859 17.609 1 94.06 229 THR A C 1
ATOM 1734 O O . THR A 1 229 ? 8.312 33 17.547 1 94.06 229 THR A O 1
ATOM 1737 N N . VAL A 1 230 ? 8.398 30.781 17.172 1 93.94 230 VAL A N 1
ATOM 1738 C CA . VAL A 1 230 ? 9.664 30.812 16.438 1 93.94 230 VAL A CA 1
ATOM 1739 C C . VAL A 1 230 ? 9.531 30.047 15.133 1 93.94 230 VAL A C 1
ATOM 1741 O O . VAL A 1 230 ? 9.047 28.906 15.117 1 93.94 230 VAL A O 1
ATOM 1744 N N . ALA A 1 231 ? 9.852 30.734 14.016 1 96.06 231 ALA A N 1
ATOM 1745 C CA . ALA A 1 231 ? 9.992 29.984 12.773 1 96.06 231 ALA A CA 1
ATOM 1746 C C . ALA A 1 231 ? 11.188 29.031 12.844 1 96.06 231 ALA A C 1
ATOM 1748 O O . ALA A 1 231 ? 12.336 29.469 12.953 1 96.06 231 ALA A O 1
ATOM 1749 N N . ARG A 1 232 ? 10.914 27.766 12.789 1 94.62 232 ARG A N 1
ATOM 1750 C CA . ARG A 1 232 ? 11.945 26.734 12.883 1 94.62 232 ARG A CA 1
ATOM 1751 C C . ARG A 1 232 ? 11.797 25.703 11.766 1 94.62 232 ARG A C 1
ATOM 1753 O O . ARG A 1 232 ? 10.695 25.5 11.258 1 94.62 232 ARG A O 1
ATOM 1760 N N . CYS A 1 233 ? 12.953 25.125 11.398 1 94.69 233 CYS A N 1
ATOM 1761 C CA . CYS A 1 233 ? 12.875 24.172 10.305 1 94.69 233 CYS A CA 1
ATOM 1762 C C . CYS A 1 233 ? 13.711 22.922 10.617 1 94.69 233 CYS A C 1
ATOM 1764 O O . CYS A 1 233 ? 14.5 22.922 11.562 1 94.69 233 CYS A O 1
ATOM 1766 N N . TRP A 1 234 ? 13.422 21.906 9.875 1 95.12 234 TRP A N 1
ATOM 1767 C CA . TRP A 1 234 ? 14.117 20.641 9.938 1 95.12 234 TRP A CA 1
ATOM 1768 C C . TRP A 1 234 ? 14.484 20.141 8.539 1 95.12 234 TRP A C 1
ATOM 1770 O O . TRP A 1 234 ? 13.805 20.469 7.562 1 95.12 234 TRP A O 1
ATOM 1780 N N . SER A 1 235 ? 15.516 19.312 8.531 1 96.19 235 SER A N 1
ATOM 1781 C CA . SER A 1 235 ? 15.992 18.734 7.273 1 96.19 235 SER A CA 1
ATOM 1782 C C . SER A 1 235 ? 15 17.703 6.727 1 96.19 235 SER A C 1
ATOM 1784 O O . SER A 1 235 ? 14.352 17 7.492 1 96.19 235 SER A O 1
ATOM 1786 N N . VAL A 1 236 ? 14.906 17.688 5.41 1 97.25 236 VAL A N 1
ATOM 1787 C CA . VAL A 1 236 ? 14.203 16.656 4.652 1 97.25 236 VAL A CA 1
ATOM 1788 C C . VAL A 1 236 ? 15.07 16.188 3.482 1 97.25 236 VAL A C 1
ATOM 1790 O O . VAL A 1 236 ? 15.656 17.016 2.779 1 97.25 236 VAL A O 1
ATOM 1793 N N . ALA A 1 237 ? 15.18 14.953 3.342 1 98.12 237 ALA A N 1
ATOM 1794 C CA . ALA A 1 237 ? 15.891 14.375 2.207 1 98.12 237 ALA A CA 1
ATOM 1795 C C . ALA A 1 237 ? 15.109 13.211 1.597 1 98.12 237 ALA A C 1
ATOM 1797 O O . ALA A 1 237 ? 14.148 12.727 2.193 1 98.12 237 ALA A O 1
ATOM 1798 N N . HIS A 1 238 ? 15.547 12.836 0.351 1 98.56 238 HIS A N 1
ATOM 1799 C CA . HIS A 1 238 ? 14.859 11.75 -0.334 1 98.56 238 HIS A CA 1
ATOM 1800 C C . HIS A 1 238 ? 15.859 10.812 -1.015 1 98.56 238 HIS A C 1
ATOM 1802 O O . HIS A 1 238 ? 16.984 11.219 -1.327 1 98.56 238 HIS A O 1
ATOM 1808 N N . VAL A 1 239 ? 15.445 9.594 -1.148 1 98.81 239 VAL A N 1
ATOM 1809 C CA . VAL A 1 239 ? 16.109 8.656 -2.047 1 98.81 239 VAL A CA 1
ATOM 1810 C C . VAL A 1 239 ? 15.211 8.359 -3.244 1 98.81 239 VAL A C 1
ATOM 1812 O O . VAL A 1 239 ? 14.031 8.039 -3.08 1 98.81 239 VAL A O 1
ATOM 1815 N N . GLN A 1 240 ? 15.758 8.578 -4.445 1 98.75 240 GLN A N 1
ATOM 1816 C CA . GLN A 1 240 ? 15.031 8.195 -5.652 1 98.75 240 GLN A CA 1
ATOM 1817 C C . GLN A 1 240 ? 15.117 6.691 -5.891 1 98.75 240 GLN A C 1
ATOM 1819 O O . GLN A 1 240 ? 16.203 6.152 -6.102 1 98.75 240 GLN A O 1
ATOM 1824 N N . LEU A 1 241 ? 13.992 6.02 -5.91 1 98.75 241 LEU A N 1
ATOM 1825 C CA . LEU A 1 241 ? 13.953 4.57 -6.09 1 98.75 241 LEU A CA 1
ATOM 1826 C C . LEU A 1 241 ? 13.555 4.211 -7.516 1 98.75 241 LEU A C 1
ATOM 1828 O O . LEU A 1 241 ? 12.914 5.004 -8.203 1 98.75 241 LEU A O 1
ATOM 1832 N N . THR A 1 242 ? 13.977 3.016 -7.945 1 97.81 242 THR A N 1
ATOM 1833 C CA . THR A 1 242 ? 13.391 2.424 -9.141 1 97.81 242 THR A CA 1
ATOM 1834 C C . THR A 1 242 ? 11.969 1.943 -8.867 1 97.81 242 THR A C 1
ATOM 1836 O O . THR A 1 242 ? 11.531 1.899 -7.711 1 97.81 242 THR A O 1
ATOM 1839 N N . GLU A 1 243 ? 11.258 1.615 -9.891 1 96.5 243 GLU A N 1
ATOM 1840 C CA . GLU A 1 243 ? 9.906 1.101 -9.734 1 96.5 243 GLU A CA 1
ATOM 1841 C C . GLU A 1 243 ? 9.883 -0.164 -8.883 1 96.5 243 GLU A C 1
ATOM 1843 O O . GLU A 1 243 ? 9.062 -0.294 -7.973 1 96.5 243 GLU A O 1
ATOM 1848 N N . ASP A 1 244 ? 10.781 -1.124 -9.125 1 97.06 244 ASP A N 1
ATOM 1849 C CA . ASP A 1 244 ? 10.844 -2.383 -8.391 1 97.06 244 ASP A CA 1
ATOM 1850 C C . ASP A 1 244 ? 11.164 -2.141 -6.914 1 97.06 244 ASP A C 1
ATOM 1852 O O . ASP A 1 244 ? 10.609 -2.799 -6.035 1 97.06 244 ASP A O 1
ATOM 1856 N N . GLU A 1 245 ? 12.078 -1.227 -6.664 1 98.19 245 GLU A N 1
ATOM 1857 C CA . GLU A 1 245 ? 12.445 -0.91 -5.285 1 98.19 245 GLU A CA 1
ATOM 1858 C C . GLU A 1 245 ? 11.273 -0.293 -4.531 1 98.19 245 GLU A C 1
ATOM 1860 O O . GLU A 1 245 ? 11.031 -0.623 -3.367 1 98.19 245 GLU A O 1
ATOM 1865 N N . ALA A 1 246 ? 10.562 0.638 -5.223 1 98.25 246 ALA A N 1
ATOM 1866 C CA . ALA A 1 246 ? 9.391 1.26 -4.613 1 98.25 246 ALA A CA 1
ATOM 1867 C C . ALA A 1 246 ? 8.32 0.219 -4.289 1 98.25 246 ALA A C 1
ATOM 1869 O O . ALA A 1 246 ? 7.73 0.244 -3.211 1 98.25 246 ALA A O 1
ATOM 1870 N N . ASP A 1 247 ? 8.117 -0.704 -5.223 1 97.44 247 ASP A N 1
ATOM 1871 C CA . ASP A 1 247 ? 7.141 -1.765 -5.008 1 97.44 247 ASP A CA 1
ATOM 1872 C C . ASP A 1 247 ? 7.578 -2.691 -3.875 1 97.44 247 ASP A C 1
ATOM 1874 O O . ASP A 1 247 ? 6.746 -3.166 -3.098 1 97.44 247 ASP A O 1
ATOM 1878 N N . PHE A 1 248 ? 8.875 -2.961 -3.785 1 98.25 248 PHE A N 1
ATOM 1879 C CA . PHE A 1 248 ? 9.438 -3.807 -2.74 1 98.25 248 PHE A CA 1
ATOM 1880 C C . PHE A 1 248 ? 9.148 -3.229 -1.36 1 98.25 248 PHE A C 1
ATOM 1882 O O . PHE A 1 248 ? 8.883 -3.973 -0.413 1 98.25 248 PHE A O 1
ATOM 1889 N N . LEU A 1 249 ? 9.141 -1.921 -1.22 1 98.56 249 LEU A N 1
ATOM 1890 C CA . LEU A 1 249 ? 9.008 -1.259 0.073 1 98.56 249 LEU A CA 1
ATOM 1891 C C . LEU A 1 249 ? 7.566 -0.821 0.312 1 98.56 249 LEU A C 1
ATOM 1893 O O . LEU A 1 249 ? 7.254 -0.252 1.36 1 98.56 249 LEU A O 1
ATOM 1897 N N . ARG A 1 250 ? 6.68 -1.102 -0.646 1 97.44 250 ARG A N 1
ATOM 1898 C CA . ARG A 1 250 ? 5.285 -0.696 -0.528 1 97.44 250 ARG A CA 1
ATOM 1899 C C . ARG A 1 250 ? 4.629 -1.333 0.694 1 97.44 250 ARG A C 1
ATOM 1901 O O . ARG A 1 250 ? 4.738 -2.543 0.901 1 97.44 250 ARG A O 1
ATOM 1908 N N . GLY A 1 251 ? 4.012 -0.45 1.55 1 96.94 251 GLY A N 1
ATOM 1909 C CA . GLY A 1 251 ? 3.227 -0.946 2.67 1 96.94 251 GLY A CA 1
ATOM 1910 C C . GLY A 1 251 ? 4.008 -0.993 3.971 1 96.94 251 GLY A C 1
ATOM 1911 O O . GLY A 1 251 ? 3.445 -1.284 5.027 1 96.94 251 GLY A O 1
ATOM 1912 N N . ILE A 1 252 ? 5.316 -0.737 3.967 1 98.31 252 ILE A N 1
ATOM 1913 C CA . ILE A 1 252 ? 6.051 -0.737 5.23 1 98.31 252 ILE A CA 1
ATOM 1914 C C . ILE A 1 252 ? 5.48 0.337 6.156 1 98.31 252 ILE A C 1
ATOM 1916 O O . ILE A 1 252 ? 5.004 1.376 5.691 1 98.31 252 ILE A O 1
ATOM 1920 N N . PRO A 1 253 ? 5.504 0.115 7.434 1 98.5 253 PRO A N 1
ATOM 1921 C CA . PRO A 1 253 ? 5.035 1.134 8.375 1 98.5 253 PRO A CA 1
ATOM 1922 C C . PRO A 1 253 ? 5.91 2.385 8.375 1 98.5 253 PRO A C 1
ATOM 1924 O O . PRO A 1 253 ? 7.094 2.314 8.031 1 98.5 253 PRO A O 1
ATOM 1927 N N . VAL A 1 254 ? 5.234 3.469 8.703 1 98.81 254 VAL A N 1
ATOM 1928 C CA . VAL A 1 254 ? 6.059 4.609 9.086 1 98.81 254 VAL A CA 1
ATOM 1929 C C . VAL A 1 254 ? 7.035 4.195 10.18 1 98.81 254 VAL A C 1
ATOM 1931 O O . VAL A 1 254 ? 6.633 3.615 11.195 1 98.81 254 VAL A O 1
ATOM 1934 N N . THR A 1 255 ? 8.297 4.445 9.977 1 98.81 255 THR A N 1
ATOM 1935 C CA . THR A 1 255 ? 9.312 4.039 10.945 1 98.81 255 THR A CA 1
ATOM 1936 C C . THR A 1 255 ? 10.039 5.258 11.516 1 98.81 255 THR A C 1
ATOM 1938 O O . THR A 1 255 ? 10.695 5.996 10.773 1 98.81 255 THR A O 1
ATOM 1941 N N . ASN A 1 256 ? 9.867 5.469 12.758 1 98.12 256 ASN A N 1
ATOM 1942 C CA . ASN A 1 256 ? 10.445 6.605 13.469 1 98.12 256 ASN A CA 1
ATOM 1943 C C . ASN A 1 256 ? 11.414 6.152 14.555 1 98.12 256 ASN A C 1
ATOM 1945 O O . ASN A 1 256 ? 11 5.742 15.641 1 98.12 256 ASN A O 1
ATOM 1949 N N . VAL A 1 257 ? 12.68 6.176 14.242 1 98 257 VAL A N 1
ATOM 1950 C CA . VAL A 1 257 ? 13.711 5.961 15.25 1 98 257 VAL A CA 1
ATOM 1951 C C . VAL A 1 257 ? 14.102 7.289 15.883 1 98 257 VAL A C 1
ATOM 1953 O O . VAL A 1 257 ? 14.836 8.078 15.289 1 98 257 VAL A O 1
ATOM 1956 N N . ARG A 1 258 ? 13.789 7.508 17.062 1 95.12 258 ARG A N 1
ATOM 1957 C CA . ARG A 1 258 ? 13.648 8.812 17.688 1 95.12 258 ARG A CA 1
ATOM 1958 C C . ARG A 1 258 ? 14.992 9.531 17.781 1 95.12 258 ARG A C 1
ATOM 1960 O O . ARG A 1 258 ? 15.039 10.758 17.891 1 95.12 258 ARG A O 1
ATOM 1967 N N . ASP A 1 259 ? 16.047 8.82 17.812 1 94.94 259 ASP A N 1
ATOM 1968 C CA . ASP A 1 259 ? 17.359 9.469 17.906 1 94.94 259 ASP A CA 1
ATOM 1969 C C . ASP A 1 259 ? 18.031 9.555 16.547 1 94.94 259 ASP A C 1
ATOM 1971 O O . ASP A 1 259 ? 19.109 10.141 16.406 1 94.94 259 ASP A O 1
ATOM 1975 N N . LEU A 1 260 ? 17.406 9.039 15.477 1 96.62 260 LEU A N 1
ATOM 1976 C CA . LEU A 1 260 ? 18 9.062 14.148 1 96.62 260 LEU A CA 1
ATOM 1977 C C . LEU A 1 260 ? 17.109 9.828 13.172 1 96.62 260 LEU A C 1
ATOM 1979 O O . LEU A 1 260 ? 17.516 10.852 12.625 1 96.62 260 LEU A O 1
ATOM 1983 N N . GLY A 1 261 ? 15.898 9.352 12.984 1 97.38 261 GLY A N 1
ATOM 1984 C CA . GLY A 1 261 ? 14.977 9.938 12.023 1 97.38 261 GLY A CA 1
ATOM 1985 C C . GLY A 1 261 ? 13.844 9 11.641 1 97.38 261 GLY A C 1
ATOM 1986 O O . GLY A 1 261 ? 13.664 7.949 12.266 1 97.38 261 GLY A O 1
ATOM 1987 N N . PHE A 1 262 ? 13.078 9.438 10.656 1 98.38 262 PHE A N 1
ATOM 1988 C CA . PHE A 1 262 ? 11.953 8.602 10.266 1 98.38 262 PHE A CA 1
ATOM 1989 C C . PHE A 1 262 ? 11.805 8.578 8.742 1 98.38 262 PHE A C 1
ATOM 1991 O O . PHE A 1 262 ? 12.367 9.422 8.047 1 98.38 262 PHE A O 1
ATOM 1998 N N . PHE A 1 263 ? 11.133 7.609 8.242 1 98.81 263 PHE A N 1
ATOM 1999 C CA . PHE A 1 263 ? 10.75 7.496 6.84 1 98.81 263 PHE A CA 1
ATOM 2000 C C . PHE A 1 263 ? 9.406 6.789 6.699 1 98.81 263 PHE A C 1
ATOM 2002 O O . PHE A 1 263 ? 8.828 6.344 7.691 1 98.81 263 PHE A O 1
ATOM 2009 N N . PHE A 1 264 ? 8.875 6.785 5.496 1 98.5 264 PHE A N 1
ATOM 2010 C CA . PHE A 1 264 ? 7.578 6.23 5.117 1 98.5 264 PHE A CA 1
ATOM 2011 C C . PHE A 1 264 ? 7.738 5.172 4.031 1 98.5 264 PHE A C 1
ATOM 2013 O O . PHE A 1 264 ? 8.859 4.855 3.625 1 98.5 264 PHE A O 1
ATOM 2020 N N . GLU A 1 265 ? 6.633 4.555 3.623 1 98.38 265 GLU A N 1
ATOM 2021 C CA . GLU A 1 265 ? 6.691 3.865 2.338 1 98.38 265 GLU A CA 1
ATOM 2022 C C . GLU A 1 265 ? 6.922 4.848 1.194 1 98.38 265 GLU A C 1
ATOM 2024 O O . GLU A 1 265 ? 6.625 6.039 1.324 1 98.38 265 GLU A O 1
ATOM 2029 N N . PRO A 1 266 ? 7.477 4.406 0.105 1 98.38 266 PRO A N 1
ATOM 2030 C CA . PRO A 1 266 ? 7.742 5.324 -1.006 1 98.38 266 PRO A CA 1
ATOM 2031 C C . PRO A 1 266 ? 6.465 5.875 -1.634 1 98.38 266 PRO A C 1
ATOM 2033 O O . PRO A 1 266 ? 5.438 5.195 -1.647 1 98.38 266 PRO A O 1
ATOM 2036 N N . ASP A 1 267 ? 6.586 7.086 -2.07 1 97.38 267 ASP A N 1
ATOM 2037 C CA . ASP A 1 267 ? 5.496 7.668 -2.844 1 97.38 267 ASP A CA 1
ATOM 2038 C C . ASP A 1 267 ? 5.32 6.949 -4.18 1 97.38 267 ASP A C 1
ATOM 2040 O O . ASP A 1 267 ? 6.266 6.844 -4.961 1 97.38 267 ASP A O 1
ATOM 2044 N N . PRO A 1 268 ? 4.117 6.488 -4.418 1 93.81 268 PRO A N 1
ATOM 2045 C CA . PRO A 1 268 ? 3.947 5.68 -5.629 1 93.81 268 PRO A CA 1
ATOM 2046 C C . PRO A 1 268 ? 4.137 6.488 -6.91 1 93.81 268 PRO A C 1
ATOM 2048 O O . PRO A 1 268 ? 4.559 5.941 -7.934 1 93.81 268 PRO A O 1
ATOM 2051 N N . ALA A 1 269 ? 3.852 7.703 -6.902 1 94.31 269 ALA A N 1
ATOM 2052 C CA . ALA A 1 269 ? 3.906 8.508 -8.117 1 94.31 269 ALA A CA 1
ATOM 2053 C C . ALA A 1 269 ? 5.34 8.914 -8.438 1 94.31 269 ALA A C 1
ATOM 2055 O O . ALA A 1 269 ? 5.785 8.789 -9.586 1 94.31 269 ALA A O 1
ATOM 2056 N N . THR A 1 270 ? 6.09 9.352 -7.441 1 97 270 THR A N 1
ATOM 2057 C CA . THR A 1 270 ? 7.422 9.906 -7.676 1 97 270 THR A CA 1
ATOM 2058 C C . THR A 1 270 ? 8.492 8.852 -7.414 1 97 270 THR A C 1
ATOM 2060 O O . THR A 1 270 ? 9.648 9.023 -7.801 1 97 270 THR A O 1
ATOM 2063 N N . ARG A 1 271 ? 8.156 7.805 -6.633 1 97.88 271 ARG A N 1
ATOM 2064 C CA . ARG A 1 271 ? 9.055 6.742 -6.188 1 97.88 271 ARG A CA 1
ATOM 2065 C C . ARG A 1 271 ? 10.125 7.285 -5.246 1 97.88 271 ARG A C 1
ATOM 2067 O O . ARG A 1 271 ? 11.234 6.758 -5.191 1 97.88 271 ARG A O 1
ATOM 2074 N N . LEU A 1 272 ? 9.789 8.398 -4.582 1 98.69 272 LEU A N 1
ATOM 2075 C CA . LEU A 1 272 ? 10.703 8.969 -3.59 1 98.69 272 LEU A CA 1
ATOM 2076 C C . LEU A 1 272 ? 10.453 8.352 -2.215 1 98.69 272 LEU A C 1
ATOM 2078 O O . LEU A 1 272 ? 9.305 8.195 -1.795 1 98.69 272 LEU A O 1
ATOM 2082 N N . LEU A 1 273 ? 11.5 7.969 -1.598 1 98.81 273 LEU A N 1
ATOM 2083 C CA . LEU A 1 273 ? 11.5 7.629 -0.18 1 98.81 273 LEU A CA 1
ATOM 2084 C C . LEU A 1 273 ? 11.914 8.828 0.668 1 98.81 273 LEU A C 1
ATOM 2086 O O . LEU A 1 273 ? 13.078 9.234 0.651 1 98.81 273 LEU A O 1
ATOM 2090 N N . LYS A 1 274 ? 11.023 9.375 1.376 1 98.75 274 LYS A N 1
ATOM 2091 C CA . LYS A 1 274 ? 11.289 10.555 2.193 1 98.75 274 LYS A CA 1
ATOM 2092 C C . LYS A 1 274 ? 11.93 10.172 3.523 1 98.75 274 LYS A C 1
ATOM 2094 O O . LYS A 1 274 ? 11.477 9.242 4.191 1 98.75 274 LYS A O 1
ATOM 2099 N N . LEU A 1 275 ? 12.914 10.914 3.949 1 98.69 275 LEU A N 1
ATOM 2100 C CA . LEU A 1 275 ? 13.602 10.758 5.227 1 98.69 275 LEU A CA 1
ATOM 2101 C C . LEU A 1 275 ? 13.727 12.094 5.945 1 98.69 275 LEU A C 1
ATOM 2103 O O . LEU A 1 275 ? 14.016 13.117 5.324 1 98.69 275 LEU A O 1
ATOM 2107 N N . CYS A 1 276 ? 13.508 12.062 7.195 1 98.19 276 CYS A N 1
ATOM 2108 C CA . CYS A 1 276 ? 13.664 13.242 8.031 1 98.19 276 CYS A CA 1
ATOM 2109 C C . CYS A 1 276 ? 14.453 12.922 9.297 1 98.19 276 CYS A C 1
ATOM 2111 O O . CYS A 1 276 ? 14.039 12.07 10.086 1 98.19 276 CYS A O 1
ATOM 2113 N N . PRO A 1 277 ? 15.594 13.57 9.453 1 95.81 277 PRO A N 1
ATOM 2114 C CA . PRO A 1 277 ? 16.297 13.398 10.734 1 95.81 277 PRO A CA 1
ATOM 2115 C C . PRO A 1 277 ? 15.594 14.109 11.891 1 95.81 277 PRO A C 1
ATOM 2117 O O . PRO A 1 277 ? 14.945 15.133 11.688 1 95.81 277 PRO A O 1
ATOM 2120 N N . LEU A 1 278 ? 15.711 13.508 12.984 1 88.88 278 LEU A N 1
ATOM 2121 C CA . LEU A 1 278 ? 15.133 14.172 14.148 1 88.88 278 LEU A CA 1
ATOM 2122 C C . LEU A 1 278 ? 16.188 14.977 14.898 1 88.88 278 LEU A C 1
ATOM 2124 O O . LEU A 1 278 ? 17.375 14.594 14.914 1 88.88 278 LEU A O 1
ATOM 2128 N N . GLY A 1 279 ? 15.773 16.094 15.375 1 84.94 279 GLY A N 1
ATOM 2129 C CA . GLY A 1 279 ? 16.641 17.016 16.094 1 84.94 279 GLY A CA 1
ATOM 2130 C C . GLY A 1 279 ? 15.891 18.203 16.656 1 84.94 279 GLY A C 1
ATOM 2131 O O . GLY A 1 279 ? 14.672 18.172 16.812 1 84.94 279 GLY A O 1
ATOM 2132 N N . ALA A 1 280 ? 16.703 19.188 16.984 1 84.94 280 ALA A N 1
ATOM 2133 C CA . ALA A 1 280 ? 16.094 20.344 17.641 1 84.94 280 ALA A CA 1
ATOM 2134 C C . ALA A 1 280 ? 15.695 21.406 16.609 1 84.94 280 ALA A C 1
ATOM 2136 O O . ALA A 1 280 ? 14.93 22.312 16.922 1 84.94 280 ALA A O 1
ATOM 2137 N N . GLY A 1 281 ? 16.188 21.25 15.422 1 91.31 281 GLY A N 1
ATOM 2138 C CA . GLY A 1 281 ? 15.781 22.156 14.352 1 91.31 281 GLY A CA 1
ATOM 2139 C C . GLY A 1 281 ? 16.703 23.359 14.203 1 91.31 281 GLY A C 1
ATOM 2140 O O . GLY A 1 281 ? 17.703 23.469 14.922 1 91.31 281 GLY A O 1
ATOM 2141 N N . PHE A 1 282 ? 16.375 24.188 13.211 1 93.31 282 PHE A N 1
ATOM 2142 C CA . PHE A 1 282 ? 17.156 25.375 12.852 1 93.31 282 PHE A CA 1
ATOM 2143 C C . PHE A 1 282 ? 16.281 26.609 12.797 1 93.31 282 PHE A C 1
ATOM 2145 O O . PHE A 1 282 ? 15.086 26.516 12.508 1 93.31 282 PHE A O 1
ATOM 2152 N N . THR A 1 283 ? 16.859 27.703 13.102 1 93.44 283 THR A N 1
ATOM 2153 C CA . THR A 1 283 ? 16.141 28.984 13.039 1 93.44 283 THR A CA 1
ATOM 2154 C C . THR A 1 283 ? 16.906 29.984 12.188 1 93.44 283 THR A C 1
ATOM 2156 O O . THR A 1 283 ? 18.078 29.781 11.867 1 93.44 283 THR A O 1
ATOM 2159 N N . ASN A 1 284 ? 16.234 30.891 11.703 1 93.88 284 ASN A N 1
ATOM 2160 C CA . ASN A 1 284 ? 16.781 32.062 11.031 1 93.88 284 ASN A CA 1
ATOM 2161 C C . ASN A 1 284 ? 16.344 33.375 11.711 1 93.88 284 ASN A C 1
ATOM 2163 O O . ASN A 1 284 ? 15.219 33.812 11.5 1 93.88 284 ASN A O 1
ATOM 2167 N N . THR A 1 285 ? 17.25 33.906 12.43 1 90.75 285 THR A N 1
ATOM 2168 C CA . THR A 1 285 ? 16.938 35.125 13.172 1 90.75 285 THR A CA 1
ATOM 2169 C C . THR A 1 285 ? 17.422 36.344 12.414 1 90.75 285 THR A C 1
ATOM 2171 O O . THR A 1 285 ? 18.609 36.5 12.125 1 90.75 285 THR A O 1
ATOM 2174 N N . VAL A 1 286 ? 16.516 37.156 12.086 1 87.81 286 VAL A N 1
ATOM 2175 C CA . VAL A 1 286 ? 16.797 38.406 11.422 1 87.81 286 VAL A CA 1
ATOM 2176 C C . VAL A 1 286 ? 16.188 39.562 12.234 1 87.81 286 VAL A C 1
ATOM 2178 O O . VAL A 1 286 ? 14.977 39.625 12.43 1 87.81 286 VAL A O 1
ATOM 2181 N N . ASP A 1 287 ? 17 40.438 12.648 1 84.31 287 ASP A N 1
ATOM 2182 C CA . ASP A 1 287 ? 16.578 41.625 13.406 1 84.31 287 ASP A CA 1
ATOM 2183 C C . ASP A 1 287 ? 15.703 41.219 14.594 1 84.31 287 ASP A C 1
ATOM 2185 O O . ASP A 1 287 ? 14.625 41.781 14.797 1 84.31 287 ASP A O 1
ATOM 2189 N N . GLY A 1 288 ? 16.062 40.188 15.258 1 80.38 288 GLY A N 1
ATOM 2190 C CA . GLY A 1 288 ? 15.438 39.75 16.5 1 80.38 288 GLY A CA 1
ATOM 2191 C C . GLY A 1 288 ? 14.195 38.906 16.281 1 80.38 288 GLY A C 1
ATOM 2192 O O . GLY A 1 288 ? 13.523 38.531 17.234 1 80.38 288 GLY A O 1
ATOM 2193 N N . ARG A 1 289 ? 13.836 38.656 15.086 1 87.31 289 ARG A N 1
ATOM 2194 C CA . ARG A 1 289 ? 12.672 37.844 14.773 1 87.31 289 ARG A CA 1
ATOM 2195 C C . ARG A 1 289 ? 13.07 36.656 13.914 1 87.31 289 ARG A C 1
ATOM 2197 O O . ARG A 1 289 ? 13.93 36.75 13.039 1 87.31 289 ARG A O 1
ATOM 2204 N N . SER A 1 290 ? 12.422 35.562 14.211 1 92.19 290 SER A N 1
ATOM 2205 C CA . SER A 1 290 ? 12.648 34.375 13.398 1 92.19 290 SER A CA 1
ATOM 2206 C C . SER A 1 290 ? 11.773 34.375 12.148 1 92.19 290 SER A C 1
ATOM 2208 O O . SER A 1 290 ? 10.586 34.688 12.219 1 92.19 290 SER A O 1
ATOM 2210 N N . THR A 1 291 ? 12.352 34.062 11.016 1 92.62 291 THR A N 1
ATOM 2211 C CA . THR A 1 291 ? 11.633 34 9.75 1 92.62 291 THR A CA 1
ATOM 2212 C C . THR A 1 291 ? 12.258 32.969 8.812 1 92.62 291 THR A C 1
ATOM 2214 O O . THR A 1 291 ? 13.469 32.75 8.859 1 92.62 291 THR A O 1
ATOM 2217 N N . PRO A 1 292 ? 11.422 32.312 8.016 1 94.38 292 PRO A N 1
ATOM 2218 C CA . PRO A 1 292 ? 12.016 31.391 7.062 1 94.38 292 PRO A CA 1
ATOM 2219 C C . PRO A 1 292 ? 13.016 32.062 6.117 1 94.38 292 PRO A C 1
ATOM 2221 O O . PRO A 1 292 ? 12.797 33.188 5.703 1 94.38 292 PRO A O 1
ATOM 2224 N N . THR A 1 293 ? 14.008 31.297 5.816 1 89.88 293 THR A N 1
ATOM 2225 C CA . THR A 1 293 ? 15.047 31.812 4.926 1 89.88 293 THR A CA 1
ATOM 2226 C C . THR A 1 293 ? 14.586 31.75 3.471 1 89.88 293 THR A C 1
ATOM 2228 O O . THR A 1 293 ? 13.969 30.766 3.051 1 89.88 293 THR A O 1
ATOM 2231 N N . ASN A 1 294 ? 14.828 32.75 2.768 1 83.12 294 ASN A N 1
ATOM 2232 C CA . ASN A 1 294 ? 14.641 32.75 1.32 1 83.12 294 ASN A CA 1
ATOM 2233 C C . ASN A 1 294 ? 15.93 32.344 0.589 1 83.12 294 ASN A C 1
ATOM 2235 O O . ASN A 1 294 ? 16.922 33.062 0.651 1 83.12 294 ASN A O 1
ATOM 2239 N N . PHE A 1 295 ? 15.906 31.219 0.007 1 80.56 295 PHE A N 1
ATOM 2240 C CA . PHE A 1 295 ? 17.062 30.812 -0.769 1 80.56 295 PHE A CA 1
ATOM 2241 C C . PHE A 1 295 ? 17.016 31.406 -2.17 1 80.56 295 PHE A C 1
ATOM 2243 O O . PHE A 1 295 ? 15.984 31.359 -2.838 1 80.56 295 PHE A O 1
ATOM 2250 N N . PRO A 1 296 ? 18.062 31.938 -2.549 1 69.75 296 PRO A N 1
ATOM 2251 C CA . PRO A 1 296 ? 18.078 32.625 -3.844 1 69.75 296 PRO A CA 1
ATOM 2252 C C . PRO A 1 296 ? 17.906 31.672 -5.02 1 69.75 296 PRO A C 1
ATOM 2254 O O . PRO A 1 296 ? 17.484 32.062 -6.102 1 69.75 296 PRO A O 1
ATOM 2257 N N . SER A 1 297 ? 18.406 30.469 -4.855 1 68.88 297 SER A N 1
ATOM 2258 C CA . SER A 1 297 ? 18.297 29.484 -5.926 1 68.88 297 SER A CA 1
ATOM 2259 C C . SER A 1 297 ? 17.984 28.094 -5.371 1 68.88 297 SER A C 1
ATOM 2261 O O . SER A 1 297 ? 18.172 27.844 -4.18 1 68.88 297 SER A O 1
ATOM 2263 N N . ALA A 1 298 ? 17.5 27.359 -6.309 1 68.62 298 ALA A N 1
ATOM 2264 C CA . ALA A 1 298 ? 17.25 25.969 -5.945 1 68.62 298 ALA A CA 1
ATOM 2265 C C . ALA A 1 298 ? 18.531 25.281 -5.48 1 68.62 298 ALA A C 1
ATOM 2267 O O . ALA A 1 298 ? 18.516 24.469 -4.559 1 68.62 298 ALA A O 1
ATOM 2268 N N . ARG A 1 299 ? 19.641 25.609 -6.109 1 65.75 299 ARG A N 1
ATOM 2269 C CA . ARG A 1 299 ? 20.922 25.016 -5.801 1 65.75 299 ARG A CA 1
ATOM 2270 C C . ARG A 1 299 ? 21.359 25.344 -4.383 1 65.75 299 ARG A C 1
ATOM 2272 O O . ARG A 1 299 ? 21.953 24.516 -3.688 1 65.75 299 ARG A O 1
ATOM 2279 N N . SER A 1 300 ? 20.922 26.469 -4.078 1 70.5 300 SER A N 1
ATOM 2280 C CA . SER A 1 300 ? 21.375 26.922 -2.764 1 70.5 300 SER A CA 1
ATOM 2281 C C . SER A 1 300 ? 20.516 26.312 -1.652 1 70.5 300 SER A C 1
ATOM 2283 O O . SER A 1 300 ? 20.922 26.312 -0.487 1 70.5 300 SER A O 1
ATOM 2285 N N . GLN A 1 301 ? 19.469 25.828 -2.055 1 81.81 301 GLN A N 1
ATOM 2286 C CA . GLN A 1 301 ? 18.594 25.219 -1.059 1 81.81 301 GLN A CA 1
ATOM 2287 C C . GLN A 1 301 ? 18.828 23.719 -0.952 1 81.81 301 GLN A C 1
ATOM 2289 O O . GLN A 1 301 ? 18.438 23.094 0.037 1 81.81 301 GLN A O 1
ATOM 2294 N N . ASP A 1 302 ? 19.578 23.125 -1.883 1 88.19 302 ASP A N 1
ATOM 2295 C CA . ASP A 1 302 ? 19.656 21.672 -1.984 1 88.19 302 ASP A CA 1
ATOM 2296 C C . ASP A 1 302 ? 20.797 21.125 -1.134 1 88.19 302 ASP A C 1
ATOM 2298 O O . ASP A 1 302 ? 21.75 20.547 -1.661 1 88.19 302 ASP A O 1
ATOM 2302 N N . PHE A 1 303 ? 20.656 21.344 0.189 1 92.06 303 PHE A N 1
ATOM 2303 C CA . PHE A 1 303 ? 21.609 20.766 1.123 1 92.06 303 PHE A CA 1
ATOM 2304 C C . PHE A 1 303 ? 20.969 20.547 2.488 1 92.06 303 PHE A C 1
ATOM 2306 O O . PHE A 1 303 ? 19.922 21.125 2.789 1 92.06 303 PHE A O 1
ATOM 2313 N N . ILE A 1 304 ? 21.594 19.688 3.268 1 94.88 304 ILE A N 1
ATOM 2314 C CA . ILE A 1 304 ? 21.312 19.5 4.688 1 94.88 304 ILE A CA 1
ATOM 2315 C C . ILE A 1 304 ? 22.641 19.391 5.457 1 94.88 304 ILE A C 1
ATOM 2317 O O . ILE A 1 304 ? 23.672 19.016 4.883 1 94.88 304 ILE A O 1
ATOM 2321 N N . PRO A 1 305 ? 22.641 19.719 6.699 1 93.81 305 PRO A N 1
ATOM 2322 C CA . PRO A 1 305 ? 23.875 19.609 7.469 1 93.81 305 PRO A CA 1
ATOM 2323 C C . PRO A 1 305 ? 24.453 18.203 7.492 1 93.81 305 PRO A C 1
ATOM 2325 O O . PRO A 1 305 ? 23.688 17.234 7.551 1 93.81 305 PRO A O 1
ATOM 2328 N N . PRO A 1 306 ? 25.766 18.109 7.57 1 94.12 306 PRO A N 1
ATOM 2329 C CA . PRO A 1 306 ? 26.422 16.797 7.582 1 94.12 306 PRO A CA 1
ATOM 2330 C C . PRO A 1 306 ? 25.938 15.906 8.727 1 94.12 306 PRO A C 1
ATOM 2332 O O . PRO A 1 306 ? 25.828 14.688 8.57 1 94.12 306 PRO A O 1
ATOM 2335 N N . GLU A 1 307 ? 25.688 16.5 9.82 1 94.12 307 GLU A N 1
ATOM 2336 C CA . GLU A 1 307 ? 25.234 15.734 10.969 1 94.12 307 GLU A CA 1
ATOM 2337 C C . GLU A 1 307 ? 23.875 15.094 10.688 1 94.12 307 GLU A C 1
ATOM 2339 O O . GLU A 1 307 ? 23.625 13.953 11.094 1 94.12 307 GLU A O 1
ATOM 2344 N N . ASP A 1 308 ? 23.016 15.836 10.039 1 96.25 308 ASP A N 1
ATOM 2345 C CA . ASP A 1 308 ? 21.703 15.312 9.664 1 96.25 308 ASP A CA 1
ATOM 2346 C C . ASP A 1 308 ? 21.828 14.203 8.625 1 96.25 308 ASP A C 1
ATOM 2348 O O . ASP A 1 308 ? 21.141 13.188 8.703 1 96.25 308 ASP A O 1
ATOM 2352 N N . GLU A 1 309 ? 22.688 14.406 7.695 1 96.88 309 GLU A N 1
ATOM 2353 C CA . GLU A 1 309 ? 22.938 13.367 6.703 1 96.88 309 GLU A CA 1
ATOM 2354 C C . GLU A 1 309 ? 23.469 12.094 7.359 1 96.88 309 GLU A C 1
ATOM 2356 O O . GLU A 1 309 ? 23.062 10.984 6.988 1 96.88 309 GLU A O 1
ATOM 2361 N N . HIS A 1 310 ? 24.391 12.25 8.297 1 97.12 310 HIS A N 1
ATOM 2362 C CA . HIS A 1 310 ? 24.938 11.102 9 1 97.12 310 HIS A CA 1
ATOM 2363 C C . HIS A 1 310 ? 23.859 10.32 9.719 1 97.12 310 HIS A C 1
ATOM 2365 O O . HIS A 1 310 ? 23.844 9.086 9.68 1 97.12 310 HIS A O 1
ATOM 2371 N N . LYS A 1 311 ? 22.953 10.992 10.344 1 96.94 311 LYS A N 1
ATOM 2372 C CA . LYS A 1 311 ? 21.828 10.336 11.031 1 96.94 311 LYS A CA 1
ATOM 2373 C C . LYS A 1 311 ? 20.984 9.531 10.047 1 96.94 311 LYS A C 1
ATOM 2375 O O . LYS A 1 311 ? 20.625 8.383 10.32 1 96.94 311 LYS A O 1
ATOM 2380 N N . LEU A 1 312 ? 20.672 10.156 8.938 1 98.44 312 LEU A N 1
ATOM 2381 C CA . LEU A 1 312 ? 19.812 9.508 7.949 1 98.44 312 LEU A CA 1
ATOM 2382 C C . LEU A 1 312 ? 20.5 8.289 7.344 1 98.44 312 LEU A C 1
ATOM 2384 O O . LEU A 1 312 ? 19.859 7.258 7.129 1 98.44 312 LEU A O 1
ATOM 2388 N N . ARG A 1 313 ? 21.734 8.406 7.105 1 98.69 313 ARG A N 1
ATOM 2389 C CA . ARG A 1 313 ? 22.484 7.273 6.566 1 98.69 313 ARG A CA 1
ATOM 2390 C C . ARG A 1 313 ? 22.594 6.148 7.594 1 98.69 313 ARG A C 1
ATOM 2392 O O . ARG A 1 313 ? 22.531 4.969 7.238 1 98.69 313 ARG A O 1
ATOM 2399 N N . THR A 1 314 ? 22.781 6.52 8.859 1 98.56 314 THR A N 1
ATOM 2400 C CA . THR A 1 314 ? 22.781 5.52 9.922 1 98.56 314 THR A CA 1
ATOM 2401 C C . THR A 1 314 ? 21.422 4.812 9.992 1 98.56 314 THR A C 1
ATOM 2403 O O . THR A 1 314 ? 21.375 3.59 10.125 1 98.56 314 THR A O 1
ATOM 2406 N N . LEU A 1 315 ? 20.391 5.59 9.922 1 98.75 315 LEU A N 1
ATOM 2407 C CA . LEU A 1 315 ? 19.062 5.016 9.914 1 98.75 315 LEU A CA 1
ATOM 2408 C C . LEU A 1 315 ? 18.906 3.994 8.797 1 98.75 315 LEU A C 1
ATOM 2410 O O . LEU A 1 315 ? 18.406 2.893 9.016 1 98.75 315 LEU A O 1
ATOM 2414 N N . LEU A 1 316 ? 19.359 4.344 7.578 1 98.88 316 LEU A N 1
ATOM 2415 C CA . LEU A 1 316 ? 19.281 3.441 6.434 1 98.88 316 LEU A CA 1
ATOM 2416 C C . LEU A 1 316 ? 20.172 2.217 6.648 1 98.88 316 LEU A C 1
ATOM 2418 O O . LEU A 1 316 ? 19.734 1.088 6.395 1 98.88 316 LEU A O 1
ATOM 2422 N N . ARG A 1 317 ? 21.375 2.383 7.164 1 98.75 317 ARG A N 1
ATOM 2423 C CA . ARG A 1 317 ? 22.266 1.256 7.418 1 98.75 317 ARG A CA 1
ATOM 2424 C C . ARG A 1 317 ? 21.641 0.259 8.383 1 98.75 317 ARG A C 1
ATOM 2426 O O . ARG A 1 317 ? 21.812 -0.953 8.234 1 98.75 317 ARG A O 1
ATOM 2433 N N . GLU A 1 318 ? 20.922 0.806 9.32 1 98.75 318 GLU A N 1
ATOM 2434 C CA . GLU A 1 318 ? 20.344 -0.025 10.375 1 98.75 318 GLU A CA 1
ATOM 2435 C C . GLU A 1 318 ? 19.078 -0.711 9.898 1 98.75 318 GLU A C 1
ATOM 2437 O O . GLU A 1 318 ? 18.688 -1.755 10.43 1 98.75 318 GLU A O 1
ATOM 2442 N N . THR A 1 319 ? 18.391 -0.235 8.875 1 98.81 319 THR A N 1
ATOM 2443 C CA . THR A 1 319 ? 17.109 -0.783 8.469 1 98.81 319 THR A CA 1
ATOM 2444 C C . THR A 1 319 ? 17.172 -1.315 7.039 1 98.81 319 THR A C 1
ATOM 2446 O O . THR A 1 319 ? 16.891 -2.49 6.793 1 98.81 319 THR A O 1
ATOM 2449 N N . LEU A 1 320 ? 17.594 -0.489 6.141 1 98.81 320 LEU A N 1
ATOM 2450 C CA . LEU A 1 320 ? 17.672 -0.767 4.711 1 98.81 320 LEU A CA 1
ATOM 2451 C C . LEU A 1 320 ? 19.078 -0.507 4.18 1 98.81 320 LEU A C 1
ATOM 2453 O O . LEU A 1 320 ? 19.281 0.374 3.34 1 98.81 320 LEU A O 1
ATOM 2457 N N . PRO A 1 321 ? 19.984 -1.322 4.5 1 98.75 321 PRO A N 1
ATOM 2458 C CA . PRO A 1 321 ? 21.406 -1.018 4.238 1 98.75 321 PRO A CA 1
ATOM 2459 C C . PRO A 1 321 ? 21.703 -0.88 2.748 1 98.75 321 PRO A C 1
ATOM 2461 O O . PRO A 1 321 ? 22.641 -0.16 2.367 1 98.75 321 PRO A O 1
ATOM 2464 N N . TRP A 1 322 ? 20.953 -1.475 1.886 1 98.31 322 TRP A N 1
ATOM 2465 C CA . TRP A 1 322 ? 21.203 -1.413 0.451 1 98.31 322 TRP A CA 1
ATOM 2466 C C . TRP A 1 322 ? 20.938 -0.015 -0.092 1 98.31 322 TRP A C 1
ATOM 2468 O O . TRP A 1 322 ? 21.312 0.305 -1.221 1 98.31 322 TRP A O 1
ATOM 2478 N N . LEU A 1 323 ? 20.344 0.868 0.726 1 98.69 323 LEU A N 1
ATOM 2479 C CA . LEU A 1 323 ? 20.094 2.25 0.336 1 98.69 323 LEU A CA 1
ATOM 2480 C C . LEU A 1 323 ? 21.031 3.203 1.058 1 98.69 323 LEU A C 1
ATOM 2482 O O . LEU A 1 323 ? 21.016 4.41 0.806 1 98.69 323 LEU A O 1
ATOM 2486 N N . ALA A 1 324 ? 21.859 2.77 1.903 1 98.31 324 ALA A N 1
ATOM 2487 C CA . ALA A 1 324 ? 22.609 3.6 2.848 1 98.31 324 ALA A CA 1
ATOM 2488 C C . ALA A 1 324 ? 23.5 4.602 2.117 1 98.31 324 ALA A C 1
ATOM 2490 O O . ALA A 1 324 ? 23.688 5.723 2.592 1 98.31 324 ALA A O 1
ATOM 2491 N N . ASP A 1 325 ? 23.969 4.219 0.963 1 97.88 325 ASP A N 1
ATOM 2492 C CA . ASP A 1 325 ? 24.906 5.082 0.27 1 97.88 325 ASP A CA 1
ATOM 2493 C C . ASP A 1 325 ? 24.281 5.691 -0.984 1 97.88 325 ASP A C 1
ATOM 2495 O O . ASP A 1 325 ? 24.969 6.355 -1.767 1 97.88 325 ASP A O 1
ATOM 2499 N N . ARG A 1 326 ? 23.016 5.426 -1.223 1 98.31 326 ARG A N 1
ATOM 2500 C CA . ARG A 1 326 ? 22.297 6.047 -2.334 1 98.31 326 ARG A CA 1
ATOM 2501 C C . ARG A 1 326 ? 22.297 7.566 -2.199 1 98.31 326 ARG A C 1
ATOM 2503 O O . ARG A 1 326 ? 22.047 8.102 -1.119 1 98.31 326 ARG A O 1
ATOM 2510 N N . PRO A 1 327 ? 22.641 8.305 -3.188 1 97.88 327 PRO A N 1
ATOM 2511 C CA . PRO A 1 327 ? 22.625 9.766 -3.059 1 97.88 327 PRO A CA 1
ATOM 2512 C C . PRO A 1 327 ? 21.25 10.289 -2.65 1 97.88 327 PRO A C 1
ATOM 2514 O O . PRO A 1 327 ? 20.219 9.797 -3.127 1 97.88 327 PRO A O 1
ATOM 2517 N N . PHE A 1 328 ? 21.281 11.289 -1.79 1 98.06 328 PHE A N 1
ATOM 2518 C CA . PHE A 1 328 ? 20.047 11.977 -1.454 1 98.06 328 PHE A CA 1
ATOM 2519 C C . PHE A 1 328 ? 19.672 12.984 -2.537 1 98.06 328 PHE A C 1
ATOM 2521 O O . PHE A 1 328 ? 20.547 13.641 -3.107 1 98.06 328 PHE A O 1
ATOM 2528 N N . VAL A 1 329 ? 18.422 13.086 -2.756 1 97.44 329 VAL A N 1
ATOM 2529 C CA . VAL A 1 329 ? 17.891 14.078 -3.689 1 97.44 329 VAL A CA 1
ATOM 2530 C C . VAL A 1 329 ? 16.828 14.922 -3.006 1 97.44 329 VAL A C 1
ATOM 2532 O O . VAL A 1 329 ? 16.359 14.586 -1.913 1 97.44 329 VAL A O 1
ATOM 2535 N N . ASP A 1 330 ? 16.516 16.125 -3.648 1 94.31 330 ASP A N 1
ATOM 2536 C CA . ASP A 1 330 ? 15.461 17 -3.158 1 94.31 330 ASP A CA 1
ATOM 2537 C C . ASP A 1 330 ? 15.633 17.281 -1.667 1 94.31 330 ASP A C 1
ATOM 2539 O O . ASP A 1 330 ? 14.703 17.078 -0.883 1 94.31 330 ASP A O 1
ATOM 2543 N N . ARG A 1 331 ? 16.891 17.625 -1.271 1 96.19 331 ARG A N 1
ATOM 2544 C CA . ARG A 1 331 ? 17.188 18.062 0.089 1 96.19 331 ARG A CA 1
ATOM 2545 C C . ARG A 1 331 ? 16.625 19.469 0.335 1 96.19 331 ARG A C 1
ATOM 2547 O O . ARG A 1 331 ? 16.734 20.344 -0.527 1 96.19 331 ARG A O 1
ATOM 2554 N N . LYS A 1 332 ? 15.945 19.594 1.511 1 93.25 332 LYS A N 1
ATOM 2555 C CA . LYS A 1 332 ? 15.32 20.875 1.8 1 93.25 332 LYS A CA 1
ATOM 2556 C C . LYS A 1 332 ? 15.016 21.016 3.289 1 93.25 332 LYS A C 1
ATOM 2558 O O . LYS A 1 332 ? 15.312 20.109 4.074 1 93.25 332 LYS A O 1
ATOM 2563 N N . PHE A 1 333 ? 14.539 22.188 3.627 1 94.25 333 PHE A N 1
ATOM 2564 C CA . PHE A 1 333 ? 14.133 22.484 4.996 1 94.25 333 PHE A CA 1
ATOM 2565 C C . PHE A 1 333 ? 12.625 22.703 5.082 1 94.25 333 PHE A C 1
ATOM 2567 O O . PHE A 1 333 ? 12.047 23.375 4.23 1 94.25 333 PHE A O 1
ATOM 2574 N N . CYS A 1 334 ? 12.016 22.109 5.996 1 94.56 334 CYS A N 1
ATOM 2575 C CA . CYS A 1 334 ? 10.594 22.297 6.258 1 94.56 334 CYS A CA 1
ATOM 2576 C C . CYS A 1 334 ? 10.375 23.219 7.453 1 94.56 334 CYS A C 1
ATOM 2578 O O . CYS A 1 334 ? 10.742 22.875 8.578 1 94.56 334 CYS A O 1
ATOM 2580 N N . TRP A 1 335 ? 9.734 24.328 7.211 1 95.62 335 TRP A N 1
ATOM 2581 C CA . TRP A 1 335 ? 9.547 25.375 8.219 1 95.62 335 TRP A CA 1
ATOM 2582 C C . TRP A 1 335 ? 8.156 25.266 8.852 1 95.62 335 TRP A C 1
ATOM 2584 O O . TRP A 1 335 ? 7.172 25.016 8.156 1 95.62 335 TRP A O 1
ATOM 2594 N N . PHE A 1 336 ? 8.102 25.438 10.141 1 95.56 336 PHE A N 1
ATOM 2595 C CA . PHE A 1 336 ? 6.809 25.594 10.797 1 95.56 336 PHE A CA 1
ATOM 2596 C C . PHE A 1 336 ? 6.918 26.531 11.992 1 95.56 336 PHE A C 1
ATOM 2598 O O . PHE A 1 336 ? 8 27.031 12.305 1 95.56 336 PHE A O 1
ATOM 2605 N N . SER A 1 337 ? 5.805 26.922 12.516 1 96.69 337 SER A N 1
ATOM 2606 C CA . SER A 1 337 ? 5.723 27.797 13.672 1 96.69 337 SER A CA 1
ATOM 2607 C C . SER A 1 337 ? 5.848 27.016 14.977 1 96.69 337 SER A C 1
ATOM 2609 O O . SER A 1 337 ? 4.926 26.297 15.359 1 96.69 337 SER A O 1
ATOM 2611 N N . ASP A 1 338 ? 6.93 27.234 15.648 1 94.88 338 ASP A N 1
ATOM 2612 C CA . ASP A 1 338 ? 7.242 26.453 16.844 1 94.88 338 ASP A CA 1
ATOM 2613 C C . ASP A 1 338 ? 6.93 27.266 18.109 1 94.88 338 ASP A C 1
ATOM 2615 O O . ASP A 1 338 ? 7.066 28.484 18.125 1 94.88 338 ASP A O 1
ATOM 2619 N N . THR A 1 339 ? 6.438 26.609 19.078 1 93.62 339 THR A N 1
ATOM 2620 C CA . THR A 1 339 ? 6.223 27.203 20.391 1 93.62 339 THR A CA 1
ATOM 2621 C C . THR A 1 339 ? 6.922 26.391 21.469 1 93.62 339 THR A C 1
ATOM 2623 O O . THR A 1 339 ? 7.23 25.203 21.281 1 93.62 339 THR A O 1
ATOM 2626 N N . GLN A 1 340 ? 7.137 26.953 22.609 1 88.81 340 GLN A N 1
ATOM 2627 C CA . GLN A 1 340 ? 7.898 26.344 23.703 1 88.81 340 GLN A CA 1
ATOM 2628 C C . GLN A 1 340 ? 7.211 25.094 24.219 1 88.81 340 GLN A C 1
ATOM 2630 O O . GLN A 1 340 ? 7.871 24.109 24.531 1 88.81 340 GLN A O 1
ATOM 2635 N N . ASN A 1 341 ? 5.988 25.094 24.281 1 89.5 341 ASN A N 1
ATOM 2636 C CA . ASN A 1 341 ? 5.242 23.969 24.844 1 89.5 341 ASN A CA 1
ATOM 2637 C C . ASN A 1 341 ? 4.504 23.188 23.766 1 89.5 341 ASN A C 1
ATOM 2639 O O . ASN A 1 341 ? 3.676 22.328 24.078 1 89.5 341 ASN A O 1
ATOM 2643 N N . SER A 1 342 ? 4.672 23.531 22.578 1 92.38 342 SER A N 1
ATOM 2644 C CA . SER A 1 342 ? 4.121 22.859 21.406 1 92.38 342 SER A CA 1
ATOM 2645 C C . SER A 1 342 ? 2.602 22.984 21.359 1 92.38 342 SER A C 1
ATOM 2647 O O . SER A 1 342 ? 1.924 22.156 20.75 1 92.38 342 SER A O 1
ATOM 2649 N N . GLU A 1 343 ? 2.08 24.062 22.031 1 95.44 343 GLU A N 1
ATOM 2650 C CA . GLU A 1 343 ? 0.647 24.328 21.969 1 95.44 343 GLU A CA 1
ATOM 2651 C C . GLU A 1 343 ? 0.301 25.188 20.75 1 95.44 343 GLU A C 1
ATOM 2653 O O . GLU A 1 343 ? 1.074 26.062 20.359 1 95.44 343 GLU A O 1
ATOM 2658 N N . TYR A 1 344 ? -0.878 24.938 20.281 1 97.81 344 TYR A N 1
ATOM 2659 C CA . TYR A 1 344 ? -1.396 25.797 19.234 1 97.81 344 TYR A CA 1
ATOM 2660 C C . TYR A 1 344 ? -1.741 27.172 19.781 1 97.81 344 TYR A C 1
ATOM 2662 O O . TYR A 1 344 ? -1.789 27.375 21 1 97.81 344 TYR A O 1
ATOM 2670 N N . CYS A 1 345 ? -1.815 28.062 18.922 1 98.19 345 CYS A N 1
ATOM 2671 C CA . CYS A 1 345 ? -2.504 29.328 19.156 1 98.19 345 CYS A CA 1
ATOM 2672 C C . CYS A 1 345 ? -3.686 29.484 18.219 1 98.19 345 CYS A C 1
ATOM 2674 O O . CYS A 1 345 ? -3.504 29.625 17 1 98.19 345 CYS A O 1
ATOM 2676 N N . ILE A 1 346 ? -4.84 29.359 18.719 1 98.81 346 ILE A N 1
ATOM 2677 C CA . ILE A 1 346 ? -6.109 29.578 18.031 1 98.81 346 ILE A CA 1
ATOM 2678 C C . ILE A 1 346 ? -6.938 30.609 18.797 1 98.81 346 ILE A C 1
ATOM 2680 O O . ILE A 1 346 ? -7.754 30.25 19.656 1 98.81 346 ILE A O 1
ATOM 2684 N N . ASP A 1 347 ? -6.738 31.781 18.422 1 98.75 347 ASP A N 1
ATOM 2685 C CA . ASP A 1 347 ? -7.352 32.844 19.219 1 98.75 347 ASP A CA 1
ATOM 2686 C C . ASP A 1 347 ? -7.395 34.156 18.438 1 98.75 347 ASP A C 1
ATOM 2688 O O . ASP A 1 347 ? -6.828 34.25 17.344 1 98.75 347 ASP A O 1
ATOM 2692 N N . PHE A 1 348 ? -8.125 35.156 19 1 98.5 348 PHE A N 1
ATOM 2693 C CA . PHE A 1 348 ? -8.125 36.5 18.453 1 98.5 348 PHE A CA 1
ATOM 2694 C C . PHE A 1 348 ? -6.867 37.25 18.875 1 98.5 348 PHE A C 1
ATOM 2696 O O . PHE A 1 348 ? -6.406 37.125 20 1 98.5 348 PHE A O 1
ATOM 2703 N N . ALA A 1 349 ? -6.27 37.938 17.891 1 97.81 349 ALA A N 1
ATOM 2704 C CA . ALA A 1 349 ? -5.191 38.844 18.25 1 97.81 349 ALA A CA 1
ATOM 2705 C C . ALA A 1 349 ? -5.695 39.969 19.172 1 97.81 349 ALA A C 1
ATOM 2707 O O . ALA A 1 349 ? -6.773 40.531 18.953 1 97.81 349 ALA A O 1
ATOM 2708 N N . PRO A 1 350 ? -4.906 40.25 20.156 1 96 350 PRO A N 1
ATOM 2709 C CA . PRO A 1 350 ? -5.359 41.312 21.094 1 96 350 PRO A CA 1
ATOM 2710 C C . PRO A 1 350 ? -5.539 42.656 20.422 1 96 350 PRO A C 1
ATOM 2712 O O . PRO A 1 350 ? -4.785 43 19.5 1 96 350 PRO A O 1
ATOM 2715 N N . GLY A 1 351 ? -6.562 43.406 20.875 1 95.62 351 GLY A N 1
ATOM 2716 C CA . GLY A 1 351 ? -6.754 44.781 20.453 1 95.62 351 GLY A CA 1
ATOM 2717 C C . GLY A 1 351 ? -7.43 44.875 19.094 1 95.62 351 GLY A C 1
ATOM 2718 O O . GLY A 1 351 ? -7.453 45.969 18.5 1 95.62 351 GLY A O 1
ATOM 2719 N N . THR A 1 352 ? -8.023 43.812 18.641 1 97.31 352 THR A N 1
ATOM 2720 C CA . THR A 1 352 ? -8.57 43.844 17.297 1 97.31 352 THR A CA 1
ATOM 2721 C C . THR A 1 352 ? -10.086 43.75 17.312 1 97.31 352 THR A C 1
ATOM 2723 O O . THR A 1 352 ? -10.719 43.5 16.297 1 97.31 352 THR A O 1
ATOM 2726 N N . SER A 1 353 ? -10.703 43.844 18.516 1 96.81 353 SER A N 1
ATOM 2727 C CA . SER A 1 353 ? -12.141 43.75 18.688 1 96.81 353 SER A CA 1
ATOM 2728 C C . SER A 1 353 ? -12.68 42.469 18.047 1 96.81 353 SER A C 1
ATOM 2730 O O . SER A 1 353 ? -13.664 42.5 17.312 1 96.81 353 SER A O 1
ATOM 2732 N N . ARG A 1 354 ? -11.945 41.375 18.188 1 97.44 354 ARG A N 1
ATOM 2733 C CA . ARG A 1 354 ? -12.336 40.062 17.75 1 97.44 354 ARG A CA 1
ATOM 2734 C C . ARG A 1 354 ? -12.523 40 16.234 1 97.44 354 ARG A C 1
ATOM 2736 O O . ARG A 1 354 ? -13.445 39.344 15.742 1 97.44 354 ARG A O 1
ATOM 2743 N N . SER A 1 355 ? -11.688 40.719 15.508 1 98.25 355 SER A N 1
ATOM 2744 C CA . SER A 1 355 ? -11.82 40.781 14.055 1 98.25 355 SER A CA 1
ATOM 2745 C C . SER A 1 355 ? -10.672 40.031 13.375 1 98.25 355 SER A C 1
ATOM 2747 O O . SER A 1 355 ? -10.727 39.75 12.18 1 98.25 355 SER A O 1
ATOM 2749 N N . LEU A 1 356 ? -9.648 39.719 14.109 1 98.75 356 LEU A N 1
ATOM 2750 C CA . LEU A 1 356 ? -8.469 39.031 13.57 1 98.75 356 LEU A CA 1
ATOM 2751 C C . LEU A 1 356 ? -8.148 37.781 14.367 1 98.75 356 LEU A C 1
ATOM 2753 O O . LEU A 1 356 ? -7.812 37.875 15.555 1 98.75 356 LEU A O 1
ATOM 2757 N N . VAL A 1 357 ? -8.289 36.625 13.734 1 98.81 357 VAL A N 1
ATOM 2758 C CA . VAL A 1 357 ? -7.957 35.344 14.336 1 98.81 357 VAL A CA 1
ATOM 2759 C C . VAL A 1 357 ? -6.562 34.906 13.883 1 98.81 357 VAL A C 1
ATOM 2761 O O . VAL A 1 357 ? -6.191 35.094 12.719 1 98.81 357 VAL A O 1
ATOM 2764 N N . VAL A 1 358 ? -5.844 34.312 14.828 1 98.62 358 VAL A N 1
ATOM 2765 C CA . VAL A 1 358 ? -4.516 33.812 14.508 1 98.62 358 VAL A CA 1
ATOM 2766 C C . VAL A 1 358 ? -4.488 32.281 14.703 1 98.62 358 VAL A C 1
ATOM 2768 O O . VAL A 1 358 ? -4.949 31.766 15.727 1 98.62 358 VAL A O 1
ATOM 2771 N N . LEU A 1 359 ? -4.012 31.625 13.695 1 98.75 359 LEU A N 1
ATOM 2772 C CA . LEU A 1 359 ? -3.709 30.203 13.742 1 98.75 359 LEU A CA 1
ATOM 2773 C C . LEU A 1 359 ? -2.205 29.969 13.672 1 98.75 359 LEU A C 1
ATOM 2775 O O . LEU A 1 359 ? -1.597 30.141 12.617 1 98.75 359 LEU A O 1
ATOM 2779 N N . SER A 1 360 ? -1.578 29.578 14.742 1 97.5 360 SER A N 1
ATOM 2780 C CA . SER A 1 360 ? -0.128 29.422 14.82 1 97.5 360 SER A CA 1
ATOM 2781 C C . SER A 1 360 ? 0.264 28.344 15.82 1 97.5 360 SER A C 1
ATOM 2783 O O . SER A 1 360 ? -0.6 27.672 16.391 1 97.5 360 SER A O 1
ATOM 2785 N N . GLY A 1 361 ? 1.533 28.031 15.82 1 97.12 361 GLY A N 1
ATOM 2786 C CA . GLY A 1 361 ? 2.055 27.094 16.812 1 97.12 361 GLY A CA 1
ATOM 2787 C C . GLY A 1 361 ? 1.84 25.641 16.453 1 97.12 361 GLY A C 1
ATOM 2788 O O . GLY A 1 361 ? 1.648 24.797 17.328 1 97.12 361 GLY A O 1
ATOM 2789 N N . ASP A 1 362 ? 1.812 25.312 15.234 1 96.88 362 ASP A N 1
ATOM 2790 C CA . ASP A 1 362 ? 1.622 23.938 14.797 1 96.88 362 ASP A CA 1
ATOM 2791 C C . ASP A 1 362 ? 2.736 23.031 15.328 1 96.88 362 ASP A C 1
ATOM 2793 O O . ASP A 1 362 ? 2.531 21.828 15.531 1 96.88 362 ASP A O 1
ATOM 2797 N N . SER A 1 363 ? 3.949 23.562 15.492 1 95.25 363 SER A N 1
ATOM 2798 C CA . SER A 1 363 ? 5.07 22.922 16.156 1 95.25 363 SER A CA 1
ATOM 2799 C C . SER A 1 363 ? 5.328 21.531 15.586 1 95.25 363 SER A C 1
ATOM 2801 O O . SER A 1 363 ? 5.676 20.609 16.328 1 95.25 363 SER A O 1
ATOM 2803 N N . GLY A 1 364 ? 4.977 21.344 14.375 1 94.5 364 GLY A N 1
ATOM 2804 C CA . GLY A 1 364 ? 5.289 20.109 13.68 1 94.5 364 GLY A CA 1
ATOM 2805 C C . GLY A 1 364 ? 4.238 19.031 13.875 1 94.5 364 GLY A C 1
ATOM 2806 O O . GLY A 1 364 ? 4.414 17.891 13.43 1 94.5 364 GLY A O 1
ATOM 2807 N N . HIS A 1 365 ? 3.172 19.328 14.57 1 95.5 365 HIS A N 1
ATOM 2808 C CA . HIS A 1 365 ? 2.158 18.297 14.789 1 95.5 365 HIS A CA 1
ATOM 2809 C C . HIS A 1 365 ? 0.771 18.812 14.398 1 95.5 365 HIS A C 1
ATOM 2811 O O . HIS A 1 365 ? -0.235 18.344 14.945 1 95.5 365 HIS A O 1
ATOM 2817 N N . GLY A 1 366 ? 0.704 19.719 13.438 1 97.44 366 GLY A N 1
ATOM 2818 C CA . GLY A 1 366 ? -0.556 20.328 13.055 1 97.44 366 GLY A CA 1
ATOM 2819 C C . GLY A 1 366 ? -1.257 19.594 11.922 1 97.44 366 GLY A C 1
ATOM 2820 O O . GLY A 1 366 ? -2.486 19.5 11.906 1 97.44 366 GLY A O 1
ATOM 2821 N N . PHE A 1 367 ? -0.539 19.078 10.961 1 98.38 367 PHE A N 1
ATOM 2822 C CA . PHE A 1 367 ? -1.115 18.531 9.734 1 98.38 367 PHE A CA 1
ATOM 2823 C C . PHE A 1 367 ? -2.094 17.422 10.055 1 98.38 367 PHE A C 1
ATOM 2825 O O . PHE A 1 367 ? -3.158 17.312 9.438 1 98.38 367 PHE A O 1
ATOM 2832 N N . LYS A 1 368 ? -1.744 16.484 10.992 1 98.5 368 LYS A N 1
ATOM 2833 C CA . LYS A 1 368 ? -2.572 15.312 11.273 1 98.5 368 LYS A CA 1
ATOM 2834 C C . LYS A 1 368 ? -3.965 15.727 11.742 1 98.5 368 LYS A C 1
ATOM 2836 O O . LYS A 1 368 ? -4.898 14.922 11.719 1 98.5 368 LYS A O 1
ATOM 2841 N N . MET A 1 369 ? -4.109 17.031 12.133 1 98.81 369 MET A N 1
ATOM 2842 C CA . MET A 1 369 ? -5.383 17.531 12.648 1 98.81 369 MET A CA 1
ATOM 2843 C C . MET A 1 369 ? -6.207 18.172 11.523 1 98.81 369 MET A C 1
ATOM 2845 O O . MET A 1 369 ? -7.332 18.609 11.758 1 98.81 369 MET A O 1
ATOM 2849 N N . MET A 1 370 ? -5.77 18.188 10.312 1 98.69 370 MET A N 1
ATOM 2850 C CA . MET A 1 370 ? -6.363 18.938 9.211 1 98.69 370 MET A CA 1
ATOM 2851 C C . MET A 1 370 ? -7.844 18.609 9.062 1 98.69 370 MET A C 1
ATOM 2853 O O . MET A 1 370 ? -8.664 19.5 8.852 1 98.69 370 MET A O 1
ATOM 2857 N N . PRO A 1 371 ? -8.281 17.359 9.258 1 98.81 371 PRO A N 1
ATOM 2858 C CA . PRO A 1 371 ? -9.703 17.078 9.062 1 98.81 371 PRO A CA 1
ATOM 2859 C C . PRO A 1 371 ? -10.586 17.75 10.109 1 98.81 371 PRO A C 1
ATOM 2861 O O . PRO A 1 371 ? -11.789 17.906 9.906 1 98.81 371 PRO A O 1
ATOM 2864 N N . VAL A 1 372 ? -9.953 18.188 11.242 1 98.69 372 VAL A N 1
ATOM 2865 C CA . VAL A 1 372 ? -10.82 18.641 12.32 1 98.69 372 VAL A CA 1
ATOM 2866 C C . VAL A 1 372 ? -10.414 20.047 12.75 1 98.69 372 VAL A C 1
ATOM 2868 O O . VAL A 1 372 ? -11.156 20.719 13.477 1 98.69 372 VAL A O 1
ATOM 2871 N N . PHE A 1 373 ? -9.305 20.516 12.328 1 98.81 373 PHE A N 1
ATOM 2872 C CA . PHE A 1 373 ? -8.75 21.766 12.836 1 98.81 373 PHE A CA 1
ATOM 2873 C C . PHE A 1 373 ? -9.734 22.922 12.641 1 98.81 373 PHE A C 1
ATOM 2875 O O . PHE A 1 373 ? -9.969 23.703 13.555 1 98.81 373 PHE A O 1
ATOM 2882 N N . GLY A 1 374 ? -10.336 23 11.438 1 98.81 374 GLY A N 1
ATOM 2883 C CA . GLY A 1 374 ? -11.266 24.078 11.109 1 98.81 374 GLY A CA 1
ATOM 2884 C C . GLY A 1 374 ? -12.477 24.109 12.031 1 98.81 374 GLY A C 1
ATOM 2885 O O . GLY A 1 374 ? -13.109 25.156 12.172 1 98.81 374 GLY A O 1
ATOM 2886 N N . LYS A 1 375 ? -12.805 22.984 12.562 1 98.5 375 LYS A N 1
ATOM 2887 C CA . LYS A 1 375 ? -13.898 22.922 13.531 1 98.5 375 LYS A CA 1
ATOM 2888 C C . LYS A 1 375 ? -13.617 23.828 14.727 1 98.5 375 LYS A C 1
ATOM 2890 O O . LYS A 1 375 ? -14.516 24.516 15.219 1 98.5 375 LYS A O 1
ATOM 2895 N N . TRP A 1 376 ? -12.406 23.812 15.172 1 98.62 376 TRP A N 1
ATOM 2896 C CA . TRP A 1 376 ? -12.016 24.609 16.328 1 98.62 376 TRP A CA 1
ATOM 2897 C C . TRP A 1 376 ? -12.031 26.109 15.984 1 98.62 376 TRP A C 1
ATOM 2899 O O . TRP A 1 376 ? -12.43 26.938 16.812 1 98.62 376 TRP A O 1
ATOM 2909 N N . VAL A 1 377 ? -11.648 26.406 14.781 1 98.81 377 VAL A N 1
ATOM 2910 C CA . VAL A 1 377 ? -11.617 27.797 14.344 1 98.81 377 VAL A CA 1
ATOM 2911 C C . VAL A 1 377 ? -13.047 28.328 14.203 1 98.81 377 VAL A C 1
ATOM 2913 O O . VAL A 1 377 ? -13.344 29.453 14.641 1 98.81 377 VAL A O 1
ATOM 2916 N N . ARG A 1 378 ? -13.883 27.531 13.594 1 98.5 378 ARG A N 1
ATOM 2917 C CA . ARG A 1 378 ? -15.281 27.906 13.461 1 98.5 378 ARG A CA 1
ATOM 2918 C C . ARG A 1 378 ? -15.914 28.172 14.82 1 98.5 378 ARG A C 1
ATOM 2920 O O . ARG A 1 378 ? -16.625 29.172 14.992 1 98.5 378 ARG A O 1
ATOM 2927 N N . GLN A 1 379 ? -15.617 27.297 15.727 1 98.12 379 GLN A N 1
ATOM 2928 C CA . GLN A 1 379 ? -16.156 27.469 17.062 1 98.12 379 GLN A CA 1
ATOM 2929 C C . GLN A 1 379 ? -15.703 28.797 17.672 1 98.12 379 GLN A C 1
ATOM 2931 O O . GLN A 1 379 ? -16.5 29.5 18.281 1 98.12 379 GLN A O 1
ATOM 2936 N N . LEU A 1 380 ? -14.469 29.125 17.531 1 98.56 380 LEU A N 1
ATOM 2937 C CA . LEU A 1 380 ? -13.945 30.391 18.031 1 98.56 380 LEU A CA 1
ATOM 2938 C C . LEU A 1 380 ? -14.68 31.562 17.391 1 98.56 380 LEU A C 1
ATOM 2940 O O . LEU A 1 380 ? -15.094 32.5 18.078 1 98.56 380 LEU A O 1
ATOM 2944 N N . LEU A 1 381 ? -14.836 31.5 16.078 1 98.19 381 LEU A N 1
ATOM 2945 C CA . LEU A 1 381 ? -15.484 32.562 15.344 1 98.19 381 LEU A CA 1
ATOM 2946 C C . LEU A 1 381 ? -16.938 32.75 15.797 1 98.19 381 LEU A C 1
ATOM 2948 O O . LEU A 1 381 ? -17.391 33.875 15.992 1 98.19 381 LEU A O 1
ATOM 2952 N N . GLU A 1 382 ? -17.578 31.703 16.047 1 97.44 382 GLU A N 1
ATOM 2953 C CA . GLU A 1 382 ? -19.016 31.75 16.359 1 97.44 382 GLU A CA 1
ATOM 2954 C C . GLU A 1 382 ? -19.25 32.125 17.812 1 97.44 382 GLU A C 1
ATOM 2956 O O . GLU A 1 382 ? -20.234 32.812 18.141 1 97.44 382 GLU A O 1
ATOM 2961 N N . THR A 1 383 ? -18.359 31.688 18.688 1 96.88 383 THR A N 1
ATOM 2962 C CA . THR A 1 383 ? -18.547 31.984 20.109 1 96.88 383 THR A CA 1
ATOM 2963 C C . THR A 1 383 ? -17.906 33.312 20.484 1 96.88 383 THR A C 1
ATOM 2965 O O . THR A 1 383 ? -18.281 33.938 21.469 1 96.88 383 THR A O 1
ATOM 2968 N N . GLY A 1 384 ? -16.891 33.656 19.812 1 96.5 384 GLY A N 1
ATOM 2969 C CA . GLY A 1 384 ? -16.234 34.938 20.031 1 96.5 384 GLY A CA 1
ATOM 2970 C C . GLY A 1 384 ? -15.195 34.875 21.141 1 96.5 384 GLY A C 1
ATOM 2971 O O . GLY A 1 384 ? -14.695 35.938 21.562 1 96.5 384 GLY A O 1
ATOM 2972 N N . ARG A 1 385 ? -14.875 33.656 21.594 1 95.38 385 ARG A N 1
ATOM 2973 C CA . ARG A 1 385 ? -13.875 33.562 22.641 1 95.38 385 ARG A CA 1
ATOM 2974 C C . ARG A 1 385 ? -13.203 32.188 22.625 1 95.38 385 ARG A C 1
ATOM 2976 O O . ARG A 1 385 ? -13.844 31.172 22.312 1 95.38 385 ARG A O 1
ATOM 2983 N N . GLN A 1 386 ? -11.922 32.156 22.906 1 97.44 386 GLN A N 1
ATOM 2984 C CA . GLN A 1 386 ? -11.203 30.906 23.109 1 97.44 386 GLN A CA 1
ATOM 2985 C C . GLN A 1 386 ? -11.352 30.406 24.547 1 97.44 386 GLN A C 1
ATOM 2987 O O . GLN A 1 386 ? -10.852 31.031 25.484 1 97.44 386 GLN A O 1
ATOM 2992 N N . GLU A 1 387 ? -11.953 29.266 24.672 1 95.44 387 GLU A N 1
ATOM 2993 C CA . GLU A 1 387 ? -12.234 28.75 26.016 1 95.44 387 GLU A CA 1
ATOM 2994 C C . GLU A 1 387 ? -11.055 27.953 26.562 1 95.44 387 GLU A C 1
ATOM 2996 O O . GLU A 1 387 ? -10.844 27.891 27.766 1 95.44 387 GLU A O 1
ATOM 3001 N N . LEU A 1 388 ? -10.258 27.375 25.75 1 96.88 388 LEU A N 1
ATOM 3002 C CA . LEU A 1 388 ? -9.117 26.562 26.156 1 96.88 388 LEU A CA 1
ATOM 3003 C C . LEU A 1 388 ? -7.906 27.438 26.453 1 96.88 388 LEU A C 1
ATOM 3005 O O . LEU A 1 388 ? -7.324 28.031 25.547 1 96.88 388 LEU A O 1
ATOM 3009 N N . PRO A 1 389 ? -7.457 27.484 27.656 1 96.38 389 PRO A N 1
ATOM 3010 C CA . PRO A 1 389 ? -6.309 28.328 27.984 1 96.38 389 PRO A CA 1
ATOM 3011 C C . PRO A 1 389 ? -5.062 27.969 27.188 1 96.38 389 PRO A C 1
ATOM 3013 O O . PRO A 1 389 ? -4.297 28.859 26.797 1 96.38 389 PRO A O 1
ATOM 3016 N N . ARG A 1 390 ? -4.902 26.766 26.844 1 96.19 390 ARG A N 1
ATOM 3017 C CA . ARG A 1 390 ? -3.693 26.281 26.203 1 96.19 390 ARG A CA 1
ATOM 3018 C C . ARG A 1 390 ? -3.594 26.797 24.766 1 96.19 390 ARG A C 1
ATOM 3020 O O . ARG A 1 390 ? -2.518 26.781 24.172 1 96.19 390 ARG A O 1
ATOM 3027 N N . TRP A 1 391 ? -4.723 27.297 24.188 1 98.12 391 TRP A N 1
ATOM 3028 C CA . TRP A 1 391 ? -4.711 27.734 22.797 1 98.12 391 TRP A CA 1
ATOM 3029 C C . TRP A 1 391 ? -4.879 29.25 22.703 1 98.12 391 TRP A C 1
ATOM 3031 O O . TRP A 1 391 ? -5 29.797 21.609 1 98.12 391 TRP A O 1
ATOM 3041 N N . LYS A 1 392 ? -4.84 29.938 23.828 1 97.75 392 LYS A N 1
ATOM 3042 C CA . LYS A 1 392 ? -4.992 31.391 23.859 1 97.75 392 LYS A CA 1
ATOM 3043 C C . LYS A 1 392 ? -3.703 32.094 23.422 1 97.75 392 LYS A C 1
ATOM 3045 O O . LYS A 1 392 ? -2.623 31.5 23.484 1 97.75 392 LYS A O 1
ATOM 3050 N N . TRP A 1 393 ? -3.893 33.281 22.953 1 97 393 TRP A N 1
ATOM 3051 C CA . TRP A 1 393 ? -2.756 34.188 22.719 1 97 393 TRP A CA 1
ATOM 3052 C C . TRP A 1 393 ? -1.915 34.312 23.984 1 97 393 TRP A C 1
ATOM 3054 O O . TRP A 1 393 ? -2.455 34.406 25.094 1 97 393 TRP A O 1
ATOM 3064 N N . ARG A 1 394 ? -0.594 34.281 23.75 1 93.06 394 ARG A N 1
ATOM 3065 C CA . ARG A 1 394 ? 0.314 34.344 24.891 1 93.06 394 ARG A CA 1
ATOM 3066 C C . ARG A 1 394 ? 1.057 35.656 24.922 1 93.06 394 ARG A C 1
ATOM 3068 O O . ARG A 1 394 ? 1.421 36.219 23.875 1 93.06 394 ARG A O 1
ATOM 3075 N N . THR A 1 395 ? 1.265 36.188 26.109 1 86.88 395 THR A N 1
ATOM 3076 C CA . THR A 1 395 ? 2.082 37.375 26.375 1 86.88 395 THR A CA 1
ATOM 3077 C C . THR A 1 395 ? 3.162 37.062 27.406 1 86.88 395 THR A C 1
ATOM 3079 O O . THR A 1 395 ? 2.977 37.312 28.594 1 86.88 395 THR A O 1
ATOM 3082 N N . PRO A 1 396 ? 4.191 36.531 26.875 1 77.5 396 PRO A N 1
ATOM 3083 C CA . PRO A 1 396 ? 5.207 36.125 27.844 1 77.5 396 PRO A CA 1
ATOM 3084 C C . PRO A 1 396 ? 5.855 37.344 28.547 1 77.5 396 PRO A C 1
ATOM 3086 O O . PRO A 1 396 ? 5.945 38.406 27.953 1 77.5 396 PRO A O 1
ATOM 3089 N N . SER A 1 397 ? 5.918 37.469 29.875 1 66.44 397 SER A N 1
ATOM 3090 C CA . SER A 1 397 ? 6.512 38.562 30.656 1 66.44 397 SER A CA 1
ATOM 3091 C C . SER A 1 397 ? 7.996 38.719 30.344 1 66.44 397 SER A C 1
ATOM 3093 O O . SER A 1 397 ? 8.547 39.812 30.438 1 66.44 397 SER A O 1
ATOM 3095 N N . GLY A 1 398 ? 8.758 37.719 30.078 1 59.5 398 GLY A N 1
ATOM 3096 C CA . GLY A 1 398 ? 10.203 37.844 29.984 1 59.5 398 GLY A CA 1
ATOM 3097 C C . GLY A 1 398 ? 10.742 37.531 28.609 1 59.5 398 GLY A C 1
ATOM 3098 O O . GLY A 1 398 ? 9.977 37.25 27.688 1 59.5 398 GLY A O 1
ATOM 3099 N N . GLU A 1 399 ? 12.062 38 28.391 1 52.81 399 GLU A N 1
ATOM 3100 C CA . GLU A 1 399 ? 12.82 37.875 27.156 1 52.81 399 GLU A CA 1
ATOM 3101 C C . GLU A 1 399 ? 12.734 36.469 26.594 1 52.81 399 GLU A C 1
ATOM 3103 O O . GLU A 1 399 ? 12.594 35.5 27.359 1 52.81 399 GLU A O 1
ATOM 3108 N N . SER A 1 400 ? 12.336 36.375 25.359 1 55.03 400 SER A N 1
ATOM 3109 C CA . SER A 1 400 ? 12.242 35.156 24.531 1 55.03 400 SER A CA 1
ATOM 3110 C C . SER A 1 400 ? 13.438 34.25 24.766 1 55.03 400 SER A C 1
ATOM 3112 O O . SER A 1 400 ? 14.57 34.594 24.422 1 55.03 400 SER A O 1
ATOM 3114 N N . ASP A 1 401 ? 13.492 33.469 25.859 1 56.53 401 ASP A N 1
ATOM 3115 C CA . ASP A 1 401 ? 14.57 32.531 26.141 1 56.53 401 ASP A CA 1
ATOM 3116 C C . ASP A 1 401 ? 14.664 31.453 25.047 1 56.53 401 ASP A C 1
ATOM 3118 O O . ASP A 1 401 ? 13.688 31.188 24.344 1 56.53 401 ASP A O 1
ATOM 3122 N N . ASP A 1 402 ? 15.93 31.234 24.578 1 64.5 402 ASP A N 1
ATOM 3123 C CA . ASP A 1 402 ? 16.344 30.141 23.703 1 64.5 402 ASP A CA 1
ATOM 3124 C C . ASP A 1 402 ? 15.773 28.812 24.203 1 64.5 402 ASP A C 1
ATOM 3126 O O . ASP A 1 402 ? 16.5 28 24.781 1 64.5 402 ASP A O 1
ATOM 3130 N N . TRP A 1 403 ? 14.492 28.656 24.109 1 69.81 403 TRP A N 1
ATOM 3131 C CA . TRP A 1 403 ? 13.812 27.484 24.656 1 69.81 403 TRP A CA 1
ATOM 3132 C C . TRP A 1 403 ? 13.914 26.297 23.719 1 69.81 403 TRP A C 1
ATOM 3134 O O . TRP A 1 403 ? 13.508 25.188 24.062 1 69.81 403 TRP A O 1
ATOM 3144 N N . GLY A 1 404 ? 14.547 26.453 22.562 1 70.44 404 GLY A N 1
ATOM 3145 C CA . GLY A 1 404 ? 14.539 25.406 21.547 1 70.44 404 GLY A CA 1
ATOM 3146 C C . GLY A 1 404 ? 15.125 24.094 22.031 1 70.44 404 GLY A C 1
ATOM 3147 O O . GLY A 1 404 ? 14.602 23.031 21.734 1 70.44 404 GLY A O 1
ATOM 3148 N N . ASN A 1 405 ? 16.031 24.219 22.875 1 68.06 405 ASN A N 1
ATOM 3149 C CA . ASN A 1 405 ? 16.719 23.031 23.359 1 68.06 405 ASN A CA 1
ATOM 3150 C C . ASN A 1 405 ? 15.945 22.344 24.5 1 68.06 405 ASN A C 1
ATOM 3152 O O . ASN A 1 405 ? 16.219 21.203 24.844 1 68.06 405 ASN A O 1
ATOM 3156 N N . SER A 1 406 ? 14.93 23.016 24.953 1 67.06 406 SER A N 1
ATOM 3157 C CA . SER A 1 406 ? 14.25 22.531 26.141 1 67.06 406 SER A CA 1
ATOM 3158 C C . SER A 1 406 ? 12.953 21.812 25.781 1 67.06 406 SER A C 1
ATOM 3160 O O . SER A 1 406 ? 12.305 21.219 26.656 1 67.06 406 SER A O 1
ATOM 3162 N N . VAL A 1 407 ? 12.664 21.812 24.562 1 67.5 407 VAL A N 1
ATOM 3163 C CA . VAL A 1 407 ? 11.445 21.109 24.172 1 67.5 407 VAL A CA 1
ATOM 3164 C C . VAL A 1 407 ? 11.594 19.609 24.453 1 67.5 407 VAL A C 1
ATOM 3166 O O . VAL A 1 407 ? 12.523 18.969 23.969 1 67.5 407 VAL A O 1
ATOM 3169 N N . SER A 1 408 ? 10.688 19.031 25.109 1 60.78 408 SER A N 1
ATOM 3170 C CA . SER A 1 408 ? 10.82 17.719 25.75 1 60.78 408 SER A CA 1
ATOM 3171 C C . SER A 1 408 ? 11.016 16.625 24.703 1 60.78 408 SER A C 1
ATOM 3173 O O . SER A 1 408 ? 11.828 15.711 24.906 1 60.78 408 SER A O 1
ATOM 3175 N N . TRP A 1 409 ? 10.438 16.734 23.625 1 70.06 409 TRP A N 1
ATOM 3176 C CA . TRP A 1 409 ? 10.43 15.602 22.703 1 70.06 409 TRP A CA 1
ATOM 3177 C C . TRP A 1 409 ? 11.445 15.797 21.594 1 70.06 409 TRP A C 1
ATOM 3179 O O . TRP A 1 409 ? 11.492 15.016 20.641 1 70.06 409 TRP A O 1
ATOM 3189 N N . ARG A 1 410 ? 12.211 16.781 21.75 1 73.88 410 ARG A N 1
ATOM 3190 C CA . ARG A 1 410 ? 13.242 17.031 20.734 1 73.88 410 ARG A CA 1
ATOM 3191 C C . ARG A 1 410 ? 14.633 16.75 21.312 1 73.88 410 ARG A C 1
ATOM 3193 O O . ARG A 1 410 ? 14.906 17.078 22.469 1 73.88 410 ARG A O 1
ATOM 3200 N N . VAL A 1 411 ? 15.438 16.094 20.469 1 69.75 411 VAL A N 1
ATOM 3201 C CA . VAL A 1 411 ? 16.797 15.766 20.859 1 69.75 411 VAL A CA 1
ATOM 3202 C C . VAL A 1 411 ? 17.797 16.547 20 1 69.75 411 VAL A C 1
ATOM 3204 O O . VAL A 1 411 ? 17.656 16.578 18.781 1 69.75 411 VAL A O 1
ATOM 3207 N N . GLY A 1 412 ? 18.656 17.25 20.609 1 71.56 412 GLY A N 1
ATOM 3208 C CA . GLY A 1 412 ? 19.688 17.969 19.891 1 71.56 412 GLY A CA 1
ATOM 3209 C C . GLY A 1 412 ? 19.781 19.438 20.312 1 71.56 412 GLY A C 1
ATOM 3210 O O . GLY A 1 412 ? 19.219 19.828 21.328 1 71.56 412 GLY A O 1
ATOM 3211 N N . THR A 1 413 ? 20.641 20.141 19.531 1 76.12 413 THR A N 1
ATOM 3212 C CA . THR A 1 413 ? 20.859 21.562 19.781 1 76.12 413 THR A CA 1
ATOM 3213 C C . THR A 1 413 ? 20.359 22.391 18.609 1 76.12 413 THR A C 1
ATOM 3215 O O . THR A 1 413 ? 20.625 22.062 17.453 1 76.12 413 THR A O 1
ATOM 3218 N N . VAL A 1 414 ? 19.703 23.453 18.953 1 85 414 VAL A N 1
ATOM 3219 C CA . VAL A 1 414 ? 19.203 24.359 17.922 1 85 414 VAL A CA 1
ATOM 3220 C C . VAL A 1 414 ? 20.375 25.109 17.297 1 85 414 VAL A C 1
ATOM 3222 O O . VAL A 1 414 ? 21.281 25.547 18 1 85 414 VAL A O 1
ATOM 3225 N N . ARG A 1 415 ? 20.297 25.281 15.984 1 89.19 415 ARG A N 1
ATOM 3226 C CA . ARG A 1 415 ? 21.328 26.016 15.258 1 89.19 415 ARG A CA 1
ATOM 3227 C C . ARG A 1 415 ? 20.719 27.094 14.375 1 89.19 415 ARG A C 1
ATOM 3229 O O . ARG A 1 415 ? 19.531 27.031 14.039 1 89.19 415 ARG A O 1
ATOM 3236 N N . GLU A 1 416 ? 21.594 28.047 14.023 1 92.75 416 GLU A N 1
ATOM 3237 C CA . GLU A 1 416 ? 21.156 29.141 13.156 1 92.75 416 GLU A CA 1
ATOM 3238 C C . GLU A 1 416 ? 21.438 28.812 11.688 1 92.75 416 GLU A C 1
ATOM 3240 O O . GLU A 1 416 ? 22.5 28.297 11.352 1 92.75 416 GLU A O 1
ATOM 3245 N N . MET A 1 417 ? 20.547 29.219 10.852 1 92.5 417 MET A N 1
ATOM 3246 C CA . MET A 1 417 ? 20.625 28.938 9.422 1 92.5 417 MET A CA 1
ATOM 3247 C C . MET A 1 417 ? 21.875 29.594 8.812 1 92.5 417 MET A C 1
ATOM 3249 O O . MET A 1 417 ? 22.516 29 7.945 1 92.5 417 MET A O 1
ATOM 3253 N N . LYS A 1 418 ? 22.188 30.75 9.258 1 90.69 418 LYS A N 1
ATOM 3254 C CA . LYS A 1 418 ? 23.344 31.438 8.703 1 90.69 418 LYS A CA 1
ATOM 3255 C C . LYS A 1 418 ? 24.625 30.625 8.891 1 90.69 418 LYS A C 1
ATOM 3257 O O . LYS A 1 418 ? 25.5 30.641 8.031 1 90.69 418 LYS A O 1
ATOM 3262 N N . ASP A 1 419 ? 24.688 29.953 10 1 91.88 419 ASP A N 1
ATOM 3263 C CA . ASP A 1 419 ? 25.859 29.125 10.266 1 91.88 419 ASP A CA 1
ATOM 3264 C C . ASP A 1 419 ? 25.891 27.906 9.344 1 91.88 419 ASP A C 1
ATOM 3266 O O . ASP A 1 419 ? 26.953 27.5 8.867 1 91.88 419 ASP A O 1
ATOM 3270 N N . LEU A 1 420 ? 24.75 27.359 9.133 1 91.44 420 LEU A N 1
ATOM 3271 C CA . LEU A 1 420 ? 24.641 26.188 8.25 1 91.44 420 LEU A CA 1
ATOM 3272 C C . LEU A 1 420 ? 25.047 26.562 6.828 1 91.44 420 LEU A C 1
ATOM 3274 O O . LEU A 1 420 ? 25.766 25.812 6.168 1 91.44 420 LEU A O 1
ATOM 3278 N N . ILE A 1 421 ? 24.562 27.688 6.352 1 89.69 421 ILE A N 1
ATOM 3279 C CA . ILE A 1 421 ? 24.859 28.156 5 1 89.69 421 ILE A CA 1
ATOM 3280 C C . ILE A 1 421 ? 26.359 28.406 4.852 1 89.69 421 ILE A C 1
ATOM 3282 O O . ILE A 1 421 ? 26.969 28 3.861 1 89.69 421 ILE A O 1
ATOM 3286 N N . ALA A 1 422 ? 26.891 28.984 5.844 1 89.88 422 ALA A N 1
ATOM 3287 C CA . ALA A 1 422 ? 28.328 29.281 5.816 1 89.88 422 ALA A CA 1
ATOM 3288 C C . ALA A 1 422 ? 29.141 28 5.77 1 89.88 422 ALA A C 1
ATOM 3290 O O . ALA A 1 422 ? 30.125 27.906 5.023 1 89.88 422 ALA A O 1
ATOM 3291 N N . GLU A 1 423 ? 28.75 27.125 6.551 1 90.81 423 GLU A N 1
ATOM 3292 C CA . GLU A 1 423 ? 29.438 25.844 6.586 1 90.81 423 GLU A CA 1
ATOM 3293 C C . GLU A 1 423 ? 29.344 25.125 5.242 1 90.81 423 GLU A C 1
ATOM 3295 O O . GLU A 1 423 ? 30.312 24.531 4.777 1 90.81 423 GLU A O 1
ATOM 3300 N N . ASN A 1 424 ? 28.203 25.125 4.645 1 89.38 424 ASN A N 1
ATOM 3301 C CA . ASN A 1 424 ? 27.984 24.484 3.355 1 89.38 424 ASN A CA 1
ATOM 3302 C C . ASN A 1 424 ? 28.828 25.125 2.254 1 89.38 424 ASN A C 1
ATOM 3304 O O . ASN A 1 424 ? 29.359 24.438 1.39 1 89.38 424 ASN A O 1
ATOM 3308 N N . GLU A 1 425 ? 28.844 26.438 2.281 1 87.5 425 GLU A N 1
ATOM 3309 C CA . GLU A 1 425 ? 29.625 27.172 1.299 1 87.5 425 GLU A CA 1
ATOM 3310 C C . GLU A 1 425 ? 31.125 26.891 1.457 1 87.5 425 GLU A C 1
ATOM 3312 O O . GLU A 1 425 ? 31.844 26.766 0.466 1 87.5 425 GLU A O 1
ATOM 3317 N N . ALA A 1 426 ? 31.5 26.781 2.592 1 88.88 426 ALA A N 1
ATOM 3318 C CA . ALA A 1 426 ? 32.906 26.484 2.857 1 88.88 426 ALA A CA 1
ATOM 3319 C C . ALA A 1 426 ? 33.281 25.078 2.377 1 88.88 426 ALA A C 1
ATOM 3321 O O . ALA A 1 426 ? 34.375 24.875 1.828 1 88.88 426 ALA A O 1
ATOM 3322 N N . ALA A 1 427 ? 32.406 24.234 2.584 1 84.19 427 ALA A N 1
ATOM 3323 C CA . ALA A 1 427 ? 32.656 22.844 2.172 1 84.19 427 ALA A CA 1
ATOM 3324 C C . ALA A 1 427 ? 32.688 22.734 0.652 1 84.19 427 ALA A C 1
ATOM 3326 O O . ALA A 1 427 ? 33.469 21.938 0.099 1 84.19 427 ALA A O 1
ATOM 3327 N N . SER A 1 428 ? 31.812 23.453 -0.011 1 79.88 428 SER A N 1
ATOM 3328 C CA . SER A 1 428 ? 31.75 23.438 -1.469 1 79.88 428 SER A CA 1
ATOM 3329 C C . SER A 1 428 ? 33.031 24 -2.082 1 79.88 428 SER A C 1
ATOM 3331 O O . SER A 1 428 ? 33.5 23.516 -3.115 1 79.88 428 SER A O 1
ATOM 3333 N N . LYS A 1 429 ? 33.469 25.016 -1.436 1 76.75 429 LYS A N 1
ATOM 3334 C CA . LYS A 1 429 ? 34.719 25.625 -1.931 1 76.75 429 LYS A CA 1
ATOM 3335 C C . LYS A 1 429 ? 35.906 24.688 -1.753 1 76.75 429 LYS A C 1
ATOM 3337 O O . LYS A 1 429 ? 36.781 24.641 -2.6 1 76.75 429 LYS A O 1
ATOM 3342 N N . ALA A 1 430 ? 35.844 23.906 -0.809 1 69.75 430 ALA A N 1
ATOM 3343 C CA . ALA A 1 430 ? 36.938 22.984 -0.536 1 69.75 430 ALA A CA 1
ATOM 3344 C C . ALA A 1 430 ? 36.969 21.828 -1.532 1 69.75 430 ALA A C 1
ATOM 3346 O O . ALA A 1 430 ? 38 21.266 -1.812 1 69.75 430 ALA A O 1
ATOM 3347 N N . ARG A 1 431 ? 35.906 21.547 -2.182 1 65.81 431 ARG A N 1
ATOM 3348 C CA . ARG A 1 431 ? 35.812 20.453 -3.133 1 65.81 431 ARG A CA 1
ATOM 3349 C C . ARG A 1 431 ? 36.25 20.891 -4.527 1 65.81 431 ARG A C 1
ATOM 3351 O O . ARG A 1 431 ? 36.594 20.062 -5.371 1 65.81 431 ARG A O 1
ATOM 3358 N N . LEU A 1 432 ? 36.312 22.172 -4.801 1 60.97 432 LEU A N 1
ATOM 3359 C CA . LEU A 1 432 ? 36.781 22.719 -6.062 1 60.97 432 LEU A CA 1
ATOM 3360 C C . LEU A 1 432 ? 38.281 22.953 -6.008 1 60.97 432 LEU A C 1
ATOM 3362 O O . LEU A 1 432 ? 39 22.766 -7.004 1 60.97 432 LEU A O 1
ATOM 3366 N N . MET B 1 1 ? 23.469 -35.594 -12.633 1 84.56 1 MET B N 1
ATOM 3367 C CA . MET B 1 1 ? 22.953 -35.312 -13.977 1 84.56 1 MET B CA 1
ATOM 3368 C C . MET B 1 1 ? 23.844 -34.312 -14.703 1 84.56 1 MET B C 1
ATOM 3370 O O . MET B 1 1 ? 24.359 -33.375 -14.086 1 84.56 1 MET B O 1
ATOM 3374 N N . ASP B 1 2 ? 24.047 -34.625 -15.953 1 92.12 2 ASP B N 1
ATOM 3375 C CA . ASP B 1 2 ? 24.859 -33.75 -16.766 1 92.12 2 ASP B CA 1
ATOM 3376 C C . ASP B 1 2 ? 24.203 -32.344 -16.891 1 92.12 2 ASP B C 1
ATOM 3378 O O . ASP B 1 2 ? 23.125 -32.219 -17.453 1 92.12 2 ASP B O 1
ATOM 3382 N N . LYS B 1 3 ? 24.875 -31.375 -16.422 1 96.12 3 LYS B N 1
ATOM 3383 C CA . LYS B 1 3 ? 24.281 -30.047 -16.328 1 96.12 3 LYS B CA 1
ATOM 3384 C C . LYS B 1 3 ? 24.344 -29.312 -17.656 1 96.12 3 LYS B C 1
ATOM 3386 O O . LYS B 1 3 ? 23.734 -28.25 -17.828 1 96.12 3 LYS B O 1
ATOM 3391 N N . SER B 1 4 ? 24.984 -29.875 -18.578 1 97 4 SER B N 1
ATOM 3392 C CA . SER B 1 4 ? 25.062 -29.266 -19.891 1 97 4 SER B CA 1
ATOM 3393 C C . SER B 1 4 ? 24.047 -29.891 -20.859 1 97 4 SER B C 1
ATOM 3395 O O . SER B 1 4 ? 23.906 -29.453 -21.984 1 97 4 SER B O 1
ATOM 3397 N N . MET B 1 5 ? 23.375 -30.891 -20.406 1 97.44 5 MET B N 1
ATOM 3398 C CA . MET B 1 5 ? 22.406 -31.547 -21.266 1 97.44 5 MET B CA 1
ATOM 3399 C C . MET B 1 5 ? 21.297 -30.594 -21.672 1 97.44 5 MET B C 1
ATOM 3401 O O . MET B 1 5 ? 20.891 -29.719 -20.891 1 97.44 5 MET B O 1
ATOM 3405 N N . PRO B 1 6 ? 20.781 -30.703 -22.859 1 98.56 6 PRO B N 1
ATOM 3406 C CA . PRO B 1 6 ? 19.703 -29.812 -23.297 1 98.56 6 PRO B CA 1
ATOM 3407 C C . PRO B 1 6 ? 18.359 -30.125 -22.609 1 98.56 6 PRO B C 1
ATOM 3409 O O . PRO B 1 6 ? 17.922 -31.281 -22.625 1 98.56 6 PRO B O 1
ATOM 3412 N N . ILE B 1 7 ? 17.812 -29.141 -22.031 1 98.88 7 ILE B N 1
ATOM 3413 C CA . ILE B 1 7 ? 16.5 -29.25 -21.406 1 98.88 7 ILE B CA 1
ATOM 3414 C C . ILE B 1 7 ? 15.531 -28.281 -22.062 1 98.88 7 ILE B C 1
ATOM 3416 O O . ILE B 1 7 ? 15.828 -27.094 -22.203 1 98.88 7 ILE B O 1
ATOM 3420 N N . VAL B 1 8 ? 14.391 -28.781 -22.531 1 98.94 8 VAL B N 1
ATOM 3421 C CA . VAL B 1 8 ? 13.336 -27.938 -23.078 1 98.94 8 VAL B CA 1
ATOM 3422 C C . VAL B 1 8 ? 12.172 -27.859 -22.109 1 98.94 8 VAL B C 1
ATOM 3424 O O . VAL B 1 8 ? 11.672 -28.891 -21.641 1 98.94 8 VAL B O 1
ATOM 3427 N N . ILE B 1 9 ? 11.805 -26.703 -21.719 1 98.94 9 ILE B N 1
ATOM 3428 C CA . ILE B 1 9 ? 10.625 -26.438 -20.891 1 98.94 9 ILE B CA 1
ATOM 3429 C C . ILE B 1 9 ? 9.508 -25.859 -21.766 1 98.94 9 ILE B C 1
ATOM 3431 O O . ILE B 1 9 ? 9.672 -24.812 -22.375 1 98.94 9 ILE B O 1
ATOM 3435 N N . ILE B 1 10 ? 8.383 -26.578 -21.797 1 98.94 10 ILE B N 1
ATOM 3436 C CA . ILE B 1 10 ? 7.254 -26.141 -22.609 1 98.94 10 ILE B CA 1
ATOM 3437 C C . ILE B 1 10 ? 6.27 -25.359 -21.75 1 98.94 10 ILE B C 1
ATOM 3439 O O . ILE B 1 10 ? 5.609 -25.922 -20.875 1 98.94 10 ILE B O 1
ATOM 3443 N N . GLY B 1 11 ? 6.141 -24.047 -22.016 1 98.81 11 GLY B N 1
ATOM 3444 C CA . GLY B 1 11 ? 5.281 -23.156 -21.266 1 98.81 11 GLY B CA 1
ATOM 3445 C C . GLY B 1 11 ? 6.059 -22.188 -20.391 1 98.81 11 GLY B C 1
ATOM 3446 O O . GLY B 1 11 ? 6.809 -22.594 -19.5 1 98.81 11 GLY B O 1
ATOM 3447 N N . ALA B 1 12 ? 5.809 -20.938 -20.656 1 98.81 12 ALA B N 1
ATOM 3448 C CA . ALA B 1 12 ? 6.438 -19.875 -19.875 1 98.81 12 ALA B CA 1
ATOM 3449 C C . ALA B 1 12 ? 5.453 -19.281 -18.859 1 98.81 12 ALA B C 1
ATOM 3451 O O . ALA B 1 12 ? 5.324 -18.062 -18.766 1 98.81 12 ALA B O 1
ATOM 3452 N N . GLY B 1 13 ? 4.695 -20.125 -18.219 1 98.62 13 GLY B N 1
ATOM 3453 C CA 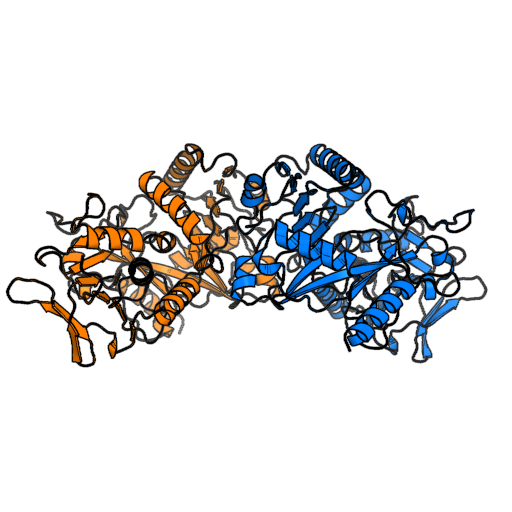. GLY B 1 13 ? 3.855 -19.734 -17.094 1 98.62 13 GLY B CA 1
ATOM 3454 C C . GLY B 1 13 ? 4.562 -19.844 -15.75 1 98.62 13 GLY B C 1
ATOM 3455 O O . GLY B 1 13 ? 5.793 -19.859 -15.695 1 98.62 13 GLY B O 1
ATOM 3456 N N . ALA B 1 14 ? 3.807 -19.953 -14.695 1 98.75 14 ALA B N 1
ATOM 3457 C CA . ALA B 1 14 ? 4.348 -19.938 -13.336 1 98.75 14 ALA B CA 1
ATOM 3458 C C . ALA B 1 14 ? 5.258 -21.141 -13.102 1 98.75 14 ALA B C 1
ATOM 3460 O O . ALA B 1 14 ? 6.391 -20.984 -12.641 1 98.75 14 ALA B O 1
ATOM 3461 N N . PHE B 1 15 ? 4.805 -22.312 -13.469 1 98.81 15 PHE B N 1
ATOM 3462 C CA . PHE B 1 15 ? 5.566 -23.531 -13.219 1 98.81 15 PHE B CA 1
ATOM 3463 C C . PHE B 1 15 ? 6.793 -23.594 -14.125 1 98.81 15 PHE B C 1
ATOM 3465 O O . PHE B 1 15 ? 7.887 -23.953 -13.672 1 98.81 15 PHE B O 1
ATOM 3472 N N . GLY B 1 16 ? 6.652 -23.25 -15.398 1 98.88 16 GLY B N 1
ATOM 3473 C CA . GLY B 1 16 ? 7.77 -23.281 -16.328 1 98.88 16 GLY B CA 1
ATOM 3474 C C . GLY B 1 16 ? 8.875 -22.297 -15.961 1 98.88 16 GLY B C 1
ATOM 3475 O O . GLY B 1 16 ? 10.047 -22.672 -15.93 1 98.88 16 GLY B O 1
ATOM 3476 N N . LEU B 1 17 ? 8.477 -21.109 -15.688 1 98.94 17 LEU B N 1
ATOM 3477 C CA . LEU B 1 17 ? 9.461 -20.094 -15.344 1 98.94 17 LEU B CA 1
ATOM 3478 C C . LEU B 1 17 ? 10.148 -20.422 -14.023 1 98.94 17 LEU B C 1
ATOM 3480 O O . LEU B 1 17 ? 11.359 -20.219 -13.875 1 98.94 17 LEU B O 1
ATOM 3484 N N . SER B 1 18 ? 9.383 -20.891 -13.047 1 98.94 18 SER B N 1
ATOM 3485 C CA . SER B 1 18 ? 10 -21.312 -11.797 1 98.94 18 SER B CA 1
ATOM 3486 C C . SER B 1 18 ? 11.023 -22.422 -12.031 1 98.94 18 SER B C 1
ATOM 3488 O O . SER B 1 18 ? 12.102 -22.406 -11.445 1 98.94 18 SER B O 1
ATOM 3490 N N . THR B 1 19 ? 10.672 -23.359 -12.883 1 98.94 19 THR B N 1
ATOM 3491 C CA . THR B 1 19 ? 11.578 -24.453 -13.211 1 98.94 19 THR B CA 1
ATOM 3492 C C . THR B 1 19 ? 12.859 -23.922 -13.844 1 98.94 19 THR B C 1
ATOM 3494 O O . THR B 1 19 ? 13.961 -24.297 -13.43 1 98.94 19 THR B O 1
ATOM 3497 N N . ALA B 1 20 ? 12.703 -23.062 -14.836 1 98.94 20 ALA B N 1
ATOM 3498 C CA . ALA B 1 20 ? 13.859 -22.453 -15.484 1 98.94 20 ALA B CA 1
ATOM 3499 C C . ALA B 1 20 ? 14.758 -21.766 -14.461 1 98.94 20 ALA B C 1
ATOM 3501 O O . ALA B 1 20 ? 15.977 -21.922 -14.484 1 98.94 20 ALA B O 1
ATOM 3502 N N . LEU B 1 21 ? 14.172 -21.047 -13.578 1 98.94 21 LEU B N 1
ATOM 3503 C CA . LEU B 1 21 ? 14.891 -20.281 -12.562 1 98.94 21 LEU B CA 1
ATOM 3504 C C . LEU B 1 21 ? 15.719 -21.219 -11.672 1 98.94 21 LEU B C 1
ATOM 3506 O O . LEU B 1 21 ? 16.891 -20.953 -11.422 1 98.94 21 LEU B O 1
ATOM 3510 N N . HIS B 1 22 ? 15.102 -22.266 -11.219 1 98.88 22 HIS B N 1
ATOM 3511 C CA . HIS B 1 22 ? 15.781 -23.141 -10.273 1 98.88 22 HIS B CA 1
ATOM 3512 C C . HIS B 1 22 ? 16.859 -23.969 -10.961 1 98.88 22 HIS B C 1
ATOM 3514 O O . HIS B 1 22 ? 17.891 -24.266 -10.359 1 98.88 22 HIS B O 1
ATOM 3520 N N . LEU B 1 23 ? 16.656 -24.359 -12.203 1 98.88 23 LEU B N 1
ATOM 3521 C CA . LEU B 1 23 ? 17.719 -25.016 -12.961 1 98.88 23 LEU B CA 1
ATOM 3522 C C . LEU B 1 23 ? 18.875 -24.078 -13.211 1 98.88 23 LEU B C 1
ATOM 3524 O O . LEU B 1 23 ? 20.047 -24.453 -13.055 1 98.88 23 LEU B O 1
ATOM 3528 N N . LEU B 1 24 ? 18.516 -22.859 -13.609 1 98.81 24 LEU B N 1
ATOM 3529 C CA . LEU B 1 24 ? 19.547 -21.844 -13.797 1 98.81 24 LEU B CA 1
ATOM 3530 C C . LEU B 1 24 ? 20.391 -21.672 -12.531 1 98.81 24 LEU B C 1
ATOM 3532 O O . LEU B 1 24 ? 21.609 -21.688 -12.602 1 98.81 24 LEU B O 1
ATOM 3536 N N . ASN B 1 25 ? 19.734 -21.578 -11.383 1 98.5 25 ASN B N 1
ATOM 3537 C CA . ASN B 1 25 ? 20.422 -21.391 -10.109 1 98.5 25 ASN B CA 1
ATOM 3538 C C . ASN B 1 25 ? 21.281 -22.594 -9.758 1 98.5 25 ASN B C 1
ATOM 3540 O O . ASN B 1 25 ? 22.266 -22.469 -9.016 1 98.5 25 ASN B O 1
ATOM 3544 N N . ALA B 1 26 ? 20.891 -23.719 -10.273 1 98.38 26 ALA B N 1
ATOM 3545 C CA . ALA B 1 26 ? 21.656 -24.938 -10.047 1 98.38 26 ALA B CA 1
ATOM 3546 C C . ALA B 1 26 ? 22.75 -25.109 -11.102 1 98.38 26 ALA B C 1
ATOM 3548 O O . ALA B 1 26 ? 23.375 -26.172 -11.195 1 98.38 26 ALA B O 1
ATOM 3549 N N . HIS B 1 27 ? 22.906 -24.172 -12.016 1 98.06 27 HIS B N 1
ATOM 3550 C CA . HIS B 1 27 ? 24.016 -24.031 -12.953 1 98.06 27 HIS B CA 1
ATOM 3551 C C . HIS B 1 27 ? 23.812 -24.938 -14.164 1 98.06 27 HIS B C 1
ATOM 3553 O O . HIS B 1 27 ? 24.797 -25.375 -14.781 1 98.06 27 HIS B O 1
ATOM 3559 N N . TYR B 1 28 ? 22.594 -25.297 -14.438 1 98.5 28 TYR B N 1
ATOM 3560 C CA . TYR B 1 28 ? 22.328 -25.859 -15.758 1 98.5 28 TYR B CA 1
ATOM 3561 C C . TYR B 1 28 ? 22.516 -24.812 -16.844 1 98.5 28 TYR B C 1
ATOM 3563 O O . TYR B 1 28 ? 22.125 -23.656 -16.688 1 98.5 28 TYR B O 1
ATOM 3571 N N . SER B 1 29 ? 23.078 -25.203 -17.953 1 97.56 29 SER B N 1
ATOM 3572 C CA . SER B 1 29 ? 23.547 -24.156 -18.875 1 97.56 29 SER B CA 1
ATOM 3573 C C . SER B 1 29 ? 22.781 -24.219 -20.203 1 97.56 29 SER B C 1
ATOM 3575 O O . SER B 1 29 ? 22.891 -23.297 -21.016 1 97.56 29 SER B O 1
ATOM 3577 N N . ASN B 1 30 ? 22.094 -25.281 -20.484 1 98.56 30 ASN B N 1
ATOM 3578 C CA . ASN B 1 30 ? 21.406 -25.453 -21.766 1 98.56 30 ASN B CA 1
ATOM 3579 C C . ASN B 1 30 ? 19.906 -25.609 -21.578 1 98.56 30 ASN B C 1
ATOM 3581 O O . ASN B 1 30 ? 19.344 -26.672 -21.812 1 98.56 30 ASN B O 1
ATOM 3585 N N . ILE B 1 31 ? 19.281 -24.516 -21.219 1 98.88 31 ILE B N 1
ATOM 3586 C CA . ILE B 1 31 ? 17.844 -24.484 -20.938 1 98.88 31 ILE B CA 1
ATOM 3587 C C . ILE B 1 31 ? 17.125 -23.688 -22.031 1 98.88 31 ILE B C 1
ATOM 3589 O O . ILE B 1 31 ? 17.516 -22.547 -22.328 1 98.88 31 ILE B O 1
ATOM 3593 N N . LEU B 1 32 ? 16.141 -24.281 -22.672 1 98.94 32 LEU B N 1
ATOM 3594 C CA . LEU B 1 32 ? 15.266 -23.609 -23.625 1 98.94 32 LEU B CA 1
ATOM 3595 C C . LEU B 1 32 ? 13.82 -23.609 -23.156 1 98.94 32 LEU B C 1
ATOM 3597 O O . LEU B 1 32 ? 13.25 -24.672 -22.891 1 98.94 32 LEU B O 1
ATOM 3601 N N . VAL B 1 33 ? 13.273 -22.422 -22.969 1 98.94 33 VAL B N 1
ATOM 3602 C CA . VAL B 1 33 ? 11.852 -22.281 -22.656 1 98.94 33 VAL B CA 1
ATOM 3603 C C . VAL B 1 33 ? 11.086 -21.875 -23.906 1 98.94 33 VAL B C 1
ATOM 3605 O O . VAL B 1 33 ? 11.477 -20.922 -24.594 1 98.94 33 VAL B O 1
ATOM 3608 N N . VAL B 1 34 ? 10 -22.578 -24.219 1 98.94 34 VAL B N 1
ATOM 3609 C CA . VAL B 1 34 ? 9.211 -22.266 -25.406 1 98.94 34 VAL B CA 1
ATOM 3610 C C . VAL B 1 34 ? 7.77 -21.969 -25.016 1 98.94 34 VAL B C 1
ATOM 3612 O O . VAL B 1 34 ? 7.238 -22.578 -24.078 1 98.94 34 VAL B O 1
ATOM 3615 N N . ASP B 1 35 ? 7.145 -21.062 -25.656 1 98.81 35 ASP B N 1
ATOM 3616 C CA . ASP B 1 35 ? 5.754 -20.688 -25.406 1 98.81 35 ASP B CA 1
ATOM 3617 C C . ASP B 1 35 ? 5.098 -20.156 -26.672 1 98.81 35 ASP B C 1
ATOM 3619 O O . ASP B 1 35 ? 5.734 -19.438 -27.453 1 98.81 35 ASP B O 1
ATOM 3623 N N . ARG B 1 36 ? 3.848 -20.438 -26.828 1 98.12 36 ARG B N 1
ATOM 3624 C CA . ARG B 1 36 ? 3.15 -20.047 -28.047 1 98.12 36 ARG B CA 1
ATOM 3625 C C . ARG B 1 36 ? 2.789 -18.562 -28.031 1 98.12 36 ARG B C 1
ATOM 3627 O O . ARG B 1 36 ? 2.471 -17.984 -29.062 1 98.12 36 ARG B O 1
ATOM 3634 N N . ALA B 1 37 ? 2.73 -17.969 -26.859 1 98 37 ALA B N 1
ATOM 3635 C CA . ALA B 1 37 ? 2.428 -16.531 -26.781 1 98 37 ALA B CA 1
ATOM 3636 C C . ALA B 1 37 ? 3.574 -15.695 -27.328 1 98 37 ALA B C 1
ATOM 3638 O O . ALA B 1 37 ? 4.734 -16.109 -27.281 1 98 37 ALA B O 1
ATOM 3639 N N . GLU B 1 38 ? 3.295 -14.461 -27.719 1 97.44 38 GLU B N 1
ATOM 3640 C CA . GLU B 1 38 ? 4.285 -13.57 -28.312 1 97.44 38 GLU B CA 1
ATOM 3641 C C . GLU B 1 38 ? 5.133 -12.891 -27.25 1 97.44 38 GLU B C 1
ATOM 3643 O O . GLU B 1 38 ? 6.219 -12.383 -27.531 1 97.44 38 GLU B O 1
ATOM 3648 N N . ASP B 1 39 ? 4.535 -12.938 -26.047 1 97.38 39 ASP B N 1
ATOM 3649 C CA . ASP B 1 39 ? 5.23 -12.266 -24.953 1 97.38 39 ASP B CA 1
ATOM 3650 C C . ASP B 1 39 ? 5 -13 -23.641 1 97.38 39 ASP B C 1
ATOM 3652 O O . ASP B 1 39 ? 4.168 -13.906 -23.562 1 97.38 39 ASP B O 1
ATOM 3656 N N . VAL B 1 40 ? 5.805 -12.688 -22.672 1 98.06 40 VAL B N 1
ATOM 3657 C CA . VAL B 1 40 ? 5.598 -13.086 -21.281 1 98.06 40 VAL B CA 1
ATOM 3658 C C . VAL B 1 40 ? 5.117 -11.883 -20.469 1 98.06 40 VAL B C 1
ATOM 3660 O O . VAL B 1 40 ? 5.758 -10.828 -20.469 1 98.06 40 VAL B O 1
ATOM 3663 N N . PRO B 1 41 ? 4.055 -11.969 -19.812 1 97.62 41 PRO B N 1
ATOM 3664 C CA . PRO B 1 41 ? 3.338 -13.195 -19.453 1 97.62 41 PRO B CA 1
ATOM 3665 C C . PRO B 1 41 ? 2.568 -13.789 -20.625 1 97.62 41 PRO B C 1
ATOM 3667 O O . PRO B 1 41 ? 1.957 -13.055 -21.406 1 97.62 41 PRO B O 1
ATOM 3670 N N . SER B 1 42 ? 2.641 -15.07 -20.625 1 97.25 42 SER B N 1
ATOM 3671 C CA . SER B 1 42 ? 1.869 -15.781 -21.641 1 97.25 42 SER B CA 1
ATOM 3672 C C . SER B 1 42 ? 0.371 -15.648 -21.391 1 97.25 42 SER B C 1
ATOM 3674 O O . SER B 1 42 ? -0.114 -15.977 -20.312 1 97.25 42 SER B O 1
ATOM 3676 N N . ARG B 1 43 ? -0.383 -15.273 -22.359 1 94.06 43 ARG B N 1
ATOM 3677 C CA . ARG B 1 43 ? -1.828 -15.133 -22.219 1 94.06 43 ARG B CA 1
ATOM 3678 C C . ARG B 1 43 ? -2.49 -16.5 -22.016 1 94.06 43 ARG B C 1
ATOM 3680 O O . ARG B 1 43 ? -3.652 -16.562 -21.609 1 94.06 43 ARG B O 1
ATOM 3687 N N . PHE B 1 44 ? -1.748 -17.562 -22.234 1 94.94 44 PHE B N 1
ATOM 3688 C CA . PHE B 1 44 ? -2.295 -18.906 -22.094 1 94.94 44 PHE B CA 1
ATOM 3689 C C . PHE B 1 44 ? -2.041 -19.453 -20.703 1 94.94 44 PHE B C 1
ATOM 3691 O O . PHE B 1 44 ? -2.557 -20.516 -20.344 1 94.94 44 PHE B O 1
ATOM 3698 N N . SER B 1 45 ? -1.243 -18.719 -19.953 1 96.44 45 SER B N 1
ATOM 3699 C CA . SER B 1 45 ? -0.939 -19.125 -18.578 1 96.44 45 SER B CA 1
ATOM 3700 C C . SER B 1 45 ? -2.068 -18.75 -17.625 1 96.44 45 SER B C 1
ATOM 3702 O O . SER B 1 45 ? -2.637 -17.656 -17.734 1 96.44 45 SER B O 1
ATOM 3704 N N . ALA B 1 46 ? -2.355 -19.672 -16.703 1 97 46 ALA B N 1
ATOM 3705 C CA . ALA B 1 46 ? -3.297 -19.344 -15.633 1 97 46 ALA B CA 1
ATOM 3706 C C . ALA B 1 46 ? -2.805 -18.156 -14.82 1 97 46 ALA B C 1
ATOM 3708 O O . ALA B 1 46 ? -3.607 -17.406 -14.25 1 97 46 ALA B O 1
ATOM 3709 N N . ALA B 1 47 ? -1.515 -17.938 -14.828 1 97.56 47 ALA B N 1
ATOM 3710 C CA . ALA B 1 47 ? -0.911 -16.875 -14.016 1 97.56 47 ALA B CA 1
ATOM 3711 C C . ALA B 1 47 ? -0.856 -15.562 -14.781 1 97.56 47 ALA B C 1
ATOM 3713 O O . ALA B 1 47 ? -0.381 -14.547 -14.25 1 97.56 47 ALA B O 1
ATOM 3714 N N . SER B 1 48 ? -1.308 -15.531 -16.047 1 95.38 48 SER B N 1
ATOM 3715 C CA . SER B 1 48 ? -1.437 -14.266 -16.75 1 95.38 48 SER B CA 1
ATOM 3716 C C . SER B 1 48 ? -2.615 -13.453 -16.219 1 95.38 48 SER B C 1
ATOM 3718 O O . SER B 1 48 ? -3.701 -13.477 -16.797 1 95.38 48 SER B O 1
ATOM 3720 N N . ASP B 1 49 ? -2.434 -12.789 -15.156 1 95.88 49 ASP B N 1
ATOM 3721 C CA . ASP B 1 49 ? -3.416 -12.07 -14.352 1 95.88 49 ASP B CA 1
ATOM 3722 C C . ASP B 1 49 ? -2.768 -10.914 -13.602 1 95.88 49 ASP B C 1
ATOM 3724 O O . ASP B 1 49 ? -1.545 -10.758 -13.617 1 95.88 49 ASP B O 1
ATOM 3728 N N . ILE B 1 50 ? -3.611 -10.094 -13.023 1 97.19 50 ILE B N 1
ATOM 3729 C CA . ILE B 1 50 ? -3.088 -8.984 -12.234 1 97.19 50 ILE B CA 1
ATOM 3730 C C . ILE B 1 50 ? -2.465 -9.516 -10.945 1 97.19 50 ILE B C 1
ATOM 3732 O O . ILE B 1 50 ? -1.292 -9.258 -10.664 1 97.19 50 ILE B O 1
ATOM 3736 N N . ASN B 1 51 ? -3.213 -10.242 -10.203 1 98.06 51 ASN B N 1
ATOM 3737 C CA . ASN B 1 51 ? -2.781 -10.695 -8.883 1 98.06 51 ASN B CA 1
ATOM 3738 C C . ASN B 1 51 ? -3.436 -12.023 -8.5 1 98.06 51 ASN B C 1
ATOM 3740 O O . ASN B 1 51 ? -4.414 -12.438 -9.125 1 98.06 51 ASN B O 1
ATOM 3744 N N . LYS B 1 52 ? -2.811 -12.672 -7.617 1 98.44 52 LYS B N 1
ATOM 3745 C CA . LYS B 1 52 ? -3.303 -13.93 -7.062 1 98.44 52 LYS B CA 1
ATOM 3746 C C . LYS B 1 52 ? -3.018 -14.016 -5.566 1 98.44 52 LYS B C 1
ATOM 3748 O O . LYS B 1 52 ? -2.008 -13.492 -5.09 1 98.44 52 LYS B O 1
ATOM 3753 N N . ILE B 1 53 ? -3.887 -14.727 -4.805 1 98.38 53 ILE B N 1
ATOM 3754 C CA . ILE B 1 53 ? -3.805 -14.82 -3.35 1 98.38 53 ILE B CA 1
ATOM 3755 C C . ILE B 1 53 ? -2.582 -15.648 -2.955 1 98.38 53 ILE B C 1
ATOM 3757 O O . ILE B 1 53 ? -2.311 -16.688 -3.553 1 98.38 53 ILE B O 1
ATOM 3761 N N . VAL B 1 54 ? -1.827 -15.188 -2.059 1 98.56 54 VAL B N 1
ATOM 3762 C CA . VAL B 1 54 ? -0.744 -15.914 -1.401 1 98.56 54 VAL B CA 1
ATOM 3763 C C . VAL B 1 54 ? -1.079 -16.125 0.074 1 98.56 54 VAL B C 1
ATOM 3765 O O . VAL B 1 54 ? -1.019 -15.18 0.867 1 98.56 54 VAL B O 1
ATOM 3768 N N . ARG B 1 55 ? -1.449 -17.328 0.434 1 97.06 55 ARG B N 1
ATOM 3769 C CA . ARG B 1 55 ? -1.867 -17.688 1.785 1 97.06 55 ARG B CA 1
ATOM 3770 C C . ARG B 1 55 ? -1.418 -19.094 2.141 1 97.06 55 ARG B C 1
ATOM 3772 O O . ARG B 1 55 ? -1.138 -19.906 1.254 1 97.06 55 ARG B O 1
ATOM 3779 N N . ALA B 1 56 ? -1.364 -19.328 3.404 1 94.38 56 ALA B N 1
ATOM 3780 C CA . ALA B 1 56 ? -0.986 -20.656 3.883 1 94.38 56 ALA B CA 1
ATOM 3781 C C . ALA B 1 56 ? -2.148 -21.328 4.602 1 94.38 56 ALA B C 1
ATOM 3783 O O . ALA B 1 56 ? -1.96 -22.328 5.297 1 94.38 56 ALA B O 1
ATOM 3784 N N . ASP B 1 57 ? -3.338 -20.781 4.457 1 91.38 57 ASP B N 1
ATOM 3785 C CA . ASP B 1 57 ? -4.535 -21.297 5.121 1 91.38 57 ASP B CA 1
ATOM 3786 C C . ASP B 1 57 ? -5.078 -22.531 4.406 1 91.38 57 ASP B C 1
ATOM 3788 O O . ASP B 1 57 ? -6.059 -22.438 3.664 1 91.38 57 ASP B O 1
ATOM 3792 N N . TYR B 1 58 ? -4.488 -23.703 4.602 1 89 58 TYR B N 1
ATOM 3793 C CA . TYR B 1 58 ? -4.965 -24.984 4.07 1 89 58 TYR B CA 1
ATOM 3794 C C . TYR B 1 58 ? -5.539 -25.859 5.18 1 89 58 TYR B C 1
ATOM 3796 O O . TYR B 1 58 ? -5.145 -25.734 6.34 1 89 58 TYR B O 1
ATOM 3804 N N . GLU B 1 59 ? -6.422 -26.672 4.77 1 84 59 GLU B N 1
ATOM 3805 C CA . GLU B 1 59 ? -6.812 -27.75 5.668 1 84 59 GLU B CA 1
ATOM 3806 C C . GLU B 1 59 ? -5.699 -28.781 5.809 1 84 59 GLU B C 1
ATOM 3808 O O . GLU B 1 59 ? -5.488 -29.328 6.891 1 84 59 GLU B O 1
ATOM 3813 N N . ASP B 1 60 ? -5.031 -28.953 4.785 1 86.94 60 ASP B N 1
ATOM 3814 C CA . ASP B 1 60 ? -3.949 -29.922 4.699 1 86.94 60 ASP B CA 1
ATOM 3815 C C . ASP B 1 60 ? -2.629 -29.312 5.172 1 86.94 60 ASP B C 1
ATOM 3817 O O . ASP B 1 60 ? -2.084 -28.422 4.523 1 86.94 60 ASP B O 1
ATOM 3821 N N . VAL B 1 61 ? -2.037 -29.891 6.188 1 89.25 61 VAL B N 1
ATOM 3822 C CA . VAL B 1 61 ? -0.815 -29.391 6.809 1 89.25 61 VAL B CA 1
ATOM 3823 C C . VAL B 1 61 ? 0.34 -29.469 5.812 1 89.25 61 VAL B C 1
ATOM 3825 O O . VAL B 1 61 ? 1.238 -28.625 5.824 1 89.25 61 VAL B O 1
ATOM 3828 N N . PHE B 1 62 ? 0.26 -30.453 4.961 1 94.19 62 PHE B N 1
ATOM 3829 C CA . PHE B 1 62 ? 1.306 -30.625 3.959 1 94.19 62 PHE B CA 1
ATOM 3830 C C . PHE B 1 62 ? 1.438 -29.375 3.096 1 94.19 62 PHE B C 1
ATOM 3832 O O . PHE B 1 62 ? 2.531 -28.812 2.963 1 94.19 62 PHE B O 1
ATOM 3839 N N . TYR B 1 63 ? 0.385 -28.844 2.6 1 94.69 63 TYR B N 1
ATOM 3840 C CA . TYR B 1 63 ? 0.423 -27.656 1.733 1 94.69 63 TYR B CA 1
ATOM 3841 C C . TYR B 1 63 ? 0.632 -26.391 2.547 1 94.69 63 TYR B C 1
ATOM 3843 O O . TYR B 1 63 ? 1.185 -25.406 2.045 1 94.69 63 TYR B O 1
ATOM 3851 N N . THR B 1 64 ? 0.191 -26.406 3.797 1 94.31 64 THR B N 1
ATOM 3852 C CA . THR B 1 64 ? 0.488 -25.266 4.672 1 94.31 64 THR B CA 1
ATOM 3853 C C . THR B 1 64 ? 1.995 -25.062 4.801 1 94.31 64 THR B C 1
ATOM 3855 O O . THR B 1 64 ? 2.486 -23.938 4.672 1 94.31 64 THR B O 1
ATOM 3858 N N . LYS B 1 65 ? 2.672 -26.156 4.996 1 94.94 65 LYS B N 1
ATOM 3859 C CA . LYS B 1 65 ? 4.121 -26.078 5.16 1 94.94 65 LYS B CA 1
ATOM 3860 C C . LYS B 1 65 ? 4.793 -25.594 3.881 1 94.94 65 LYS B C 1
ATOM 3862 O O . LYS B 1 65 ? 5.719 -24.781 3.934 1 94.94 65 LYS B O 1
ATOM 3867 N N . LEU B 1 66 ? 4.352 -26.062 2.711 1 97.12 66 LEU B N 1
ATOM 3868 C CA . LEU B 1 66 ? 4.902 -25.625 1.432 1 97.12 66 LEU B CA 1
ATOM 3869 C C . LEU B 1 66 ? 4.648 -24.141 1.207 1 97.12 66 LEU B C 1
ATOM 3871 O O . LEU B 1 66 ? 5.523 -23.422 0.71 1 97.12 66 LEU B O 1
ATOM 3875 N N . ALA B 1 67 ? 3.453 -23.734 1.609 1 97.12 67 ALA B N 1
ATOM 3876 C CA . ALA B 1 67 ? 3.1 -22.328 1.449 1 97.12 67 ALA B CA 1
ATOM 3877 C C . ALA B 1 67 ? 3.977 -21.438 2.328 1 97.12 67 ALA B C 1
ATOM 3879 O O . ALA B 1 67 ? 4.391 -20.344 1.908 1 97.12 67 ALA B O 1
ATOM 3880 N N . LEU B 1 68 ? 4.258 -21.859 3.533 1 96.31 68 LEU B N 1
ATOM 3881 C CA . LEU B 1 68 ? 5.129 -21.109 4.43 1 96.31 68 LEU B CA 1
ATOM 3882 C C . LEU B 1 68 ? 6.539 -21 3.859 1 96.31 68 LEU B C 1
ATOM 3884 O O . LEU B 1 68 ? 7.184 -19.969 3.969 1 96.31 68 LEU B O 1
ATOM 3888 N N . GLU B 1 69 ? 6.996 -22.078 3.242 1 97.56 69 GLU B N 1
ATOM 3889 C CA . GLU B 1 69 ? 8.281 -22.016 2.547 1 97.56 69 GLU B CA 1
ATOM 3890 C C . GLU B 1 69 ? 8.234 -21.031 1.388 1 97.56 69 GLU B C 1
ATOM 3892 O O . GLU B 1 69 ? 9.188 -20.281 1.171 1 97.56 69 GLU B O 1
ATOM 3897 N N . ALA B 1 70 ? 7.152 -21.047 0.69 1 98.5 70 ALA B N 1
ATOM 3898 C CA . ALA B 1 70 ? 6.996 -20.125 -0.432 1 98.5 70 ALA B CA 1
ATOM 3899 C C . ALA B 1 70 ? 7 -18.672 0.044 1 98.5 70 ALA B C 1
ATOM 3901 O O . ALA B 1 70 ? 7.496 -17.797 -0.652 1 98.5 70 ALA B O 1
ATOM 3902 N N . PHE B 1 71 ? 6.465 -18.438 1.275 1 97.69 71 PHE B N 1
ATOM 3903 C CA . PHE B 1 71 ? 6.496 -17.094 1.856 1 97.69 71 PHE B CA 1
ATOM 3904 C C . PHE B 1 71 ? 7.922 -16.562 1.92 1 97.69 71 PHE B C 1
ATOM 3906 O O . PHE B 1 71 ? 8.18 -15.414 1.55 1 97.69 71 PHE B O 1
ATOM 3913 N N . GLU B 1 72 ? 8.781 -17.391 2.312 1 97.44 72 GLU B N 1
ATOM 3914 C CA . GLU B 1 72 ? 10.18 -16.984 2.406 1 97.44 72 GLU B CA 1
ATOM 3915 C C . GLU B 1 72 ? 10.758 -16.656 1.03 1 97.44 72 GLU B C 1
ATOM 3917 O O . GLU B 1 72 ? 11.539 -15.727 0.886 1 97.44 72 GLU B O 1
ATOM 3922 N N . GLY B 1 73 ? 10.336 -17.422 0.035 1 98.5 73 GLY B N 1
ATOM 3923 C CA . GLY B 1 73 ? 10.758 -17.156 -1.33 1 98.5 73 GLY B CA 1
ATOM 3924 C C . GLY B 1 73 ? 10.227 -15.836 -1.866 1 98.5 73 GLY B C 1
ATOM 3925 O O . GLY B 1 73 ? 10.938 -15.125 -2.584 1 98.5 73 GLY B O 1
ATOM 3926 N N . TRP B 1 74 ? 9.016 -15.562 -1.485 1 98.75 74 TRP B N 1
ATOM 3927 C CA . TRP B 1 74 ? 8.391 -14.328 -1.936 1 98.75 74 TRP B CA 1
ATOM 3928 C C . TRP B 1 74 ? 9.109 -13.109 -1.352 1 98.75 74 TRP B C 1
ATOM 3930 O O . TRP B 1 74 ? 9.133 -12.039 -1.964 1 98.75 74 TRP B O 1
ATOM 3940 N N . LYS B 1 75 ? 9.734 -13.305 -0.237 1 97.69 75 LYS B N 1
ATOM 3941 C CA . LYS B 1 75 ? 10.375 -12.203 0.486 1 97.69 75 LYS B CA 1
ATOM 3942 C C . LYS B 1 75 ? 11.852 -12.094 0.123 1 97.69 75 LYS B C 1
ATOM 3944 O O . LYS B 1 75 ? 12.688 -11.828 0.987 1 97.69 75 LYS B O 1
ATOM 3949 N N . THR B 1 76 ? 12.188 -12.359 -1.112 1 97.31 76 THR B N 1
ATOM 3950 C CA . THR B 1 76 ? 13.523 -12.203 -1.669 1 97.31 76 THR B CA 1
ATOM 3951 C C . THR B 1 76 ? 13.562 -11.07 -2.689 1 97.31 76 THR B C 1
ATOM 3953 O O . THR B 1 76 ? 12.516 -10.625 -3.162 1 97.31 76 THR B O 1
ATOM 3956 N N . PRO B 1 77 ? 14.719 -10.602 -3.084 1 95.38 77 PRO B N 1
ATOM 3957 C CA . PRO B 1 77 ? 14.82 -9.445 -3.975 1 95.38 77 PRO B CA 1
ATOM 3958 C C . PRO B 1 77 ? 14.148 -9.672 -5.324 1 95.38 77 PRO B C 1
ATOM 3960 O O . PRO B 1 77 ? 13.562 -8.75 -5.891 1 95.38 77 PRO B O 1
ATOM 3963 N N . LEU B 1 78 ? 14.188 -10.867 -5.836 1 98 78 LEU B N 1
ATOM 3964 C CA . LEU B 1 78 ? 13.609 -11.133 -7.148 1 98 78 LEU B CA 1
ATOM 3965 C C . LEU B 1 78 ? 12.086 -11.117 -7.094 1 98 78 LEU B C 1
ATOM 3967 O O . LEU B 1 78 ? 11.438 -10.602 -8.008 1 98 78 LEU B O 1
ATOM 3971 N N . PHE B 1 79 ? 11.492 -11.664 -5.992 1 98.81 79 PHE B N 1
ATOM 3972 C CA . PHE B 1 79 ? 10.047 -11.828 -5.918 1 98.81 79 PHE B CA 1
ATOM 3973 C C . PHE B 1 79 ? 9.422 -10.719 -5.082 1 98.81 79 PHE B C 1
ATOM 3975 O O . PHE B 1 79 ? 8.258 -10.367 -5.285 1 98.81 79 PHE B O 1
ATOM 3982 N N . GLY B 1 80 ? 10.188 -10.094 -4.242 1 98.5 80 GLY B N 1
ATOM 3983 C CA . GLY B 1 80 ? 9.727 -9.172 -3.217 1 98.5 80 GLY B CA 1
ATOM 3984 C C . GLY B 1 80 ? 8.953 -7.988 -3.779 1 98.5 80 GLY B C 1
ATOM 3985 O O . GLY B 1 80 ? 7.961 -7.555 -3.195 1 98.5 80 GLY B O 1
ATOM 3986 N N . PRO B 1 81 ? 9.414 -7.398 -4.871 1 98.25 81 PRO B N 1
ATOM 3987 C CA . PRO B 1 81 ? 8.672 -6.273 -5.453 1 98.25 81 PRO B CA 1
ATOM 3988 C C . PRO B 1 81 ? 7.246 -6.641 -5.844 1 98.25 81 PRO B C 1
ATOM 3990 O O . PRO B 1 81 ? 6.41 -5.758 -6.047 1 98.25 81 PRO B O 1
ATOM 3993 N N . TYR B 1 82 ? 6.984 -7.945 -5.922 1 98.62 82 TYR B N 1
ATOM 3994 C CA . TYR B 1 82 ? 5.699 -8.383 -6.457 1 98.62 82 TYR B CA 1
ATOM 3995 C C . TYR B 1 82 ? 4.879 -9.102 -5.395 1 98.62 82 TYR B C 1
ATOM 3997 O O . TYR B 1 82 ? 3.846 -9.703 -5.699 1 98.62 82 TYR B O 1
ATOM 4005 N N . TYR B 1 83 ? 5.355 -9.117 -4.172 1 98.62 83 TYR B N 1
ATOM 4006 C CA . TYR B 1 83 ? 4.645 -9.695 -3.037 1 98.62 83 TYR B CA 1
ATOM 4007 C C . TYR B 1 83 ? 4.176 -8.609 -2.076 1 98.62 83 TYR B C 1
ATOM 4009 O O . TYR B 1 83 ? 4.98 -7.809 -1.596 1 98.62 83 TYR B O 1
ATOM 4017 N N . HIS B 1 84 ? 2.902 -8.625 -1.77 1 98.19 84 HIS B N 1
ATOM 4018 C CA . HIS B 1 84 ? 2.311 -7.629 -0.885 1 98.19 84 HIS B CA 1
ATOM 4019 C C . HIS B 1 84 ? 1.52 -8.289 0.239 1 98.19 84 HIS B C 1
ATOM 4021 O O . HIS B 1 84 ? 0.437 -8.828 0.005 1 98.19 84 HIS B O 1
ATOM 4027 N N . GLN B 1 85 ? 2.053 -8.164 1.403 1 97.69 85 GLN B N 1
ATOM 4028 C CA . GLN B 1 85 ? 1.452 -8.773 2.586 1 97.69 85 GLN B CA 1
ATOM 4029 C C . GLN B 1 85 ? 0.387 -7.863 3.191 1 97.69 85 GLN B C 1
ATOM 4031 O O . GLN B 1 85 ? 0.515 -7.426 4.336 1 97.69 85 GLN B O 1
ATOM 4036 N N . THR B 1 86 ? -0.734 -7.699 2.525 1 97.56 86 THR B N 1
ATOM 4037 C CA . THR B 1 86 ? -1.786 -6.766 2.908 1 97.56 86 THR B CA 1
ATOM 4038 C C . THR B 1 86 ? -2.695 -7.379 3.969 1 97.56 86 THR B C 1
ATOM 4040 O O . THR B 1 86 ? -3.561 -6.699 4.523 1 97.56 86 THR B O 1
ATOM 4043 N N . GLY B 1 87 ? -2.475 -8.672 4.281 1 97.44 87 GLY B N 1
ATOM 4044 C CA . GLY B 1 87 ? -3.434 -9.414 5.086 1 97.44 87 GLY B CA 1
ATOM 4045 C C . GLY B 1 87 ? -4.492 -10.117 4.254 1 97.44 87 GLY B C 1
ATOM 4046 O O . GLY B 1 87 ? -4.586 -9.891 3.045 1 97.44 87 GLY B O 1
ATOM 4047 N N . TYR B 1 88 ? -5.203 -10.984 4.902 1 98.25 88 TYR B N 1
ATOM 4048 C CA . TYR B 1 88 ? -6.215 -11.82 4.27 1 98.25 88 TYR B CA 1
ATOM 4049 C C . TYR B 1 88 ? -7.418 -12.008 5.188 1 98.25 88 TYR B C 1
ATOM 4051 O O . TYR B 1 88 ? -7.281 -12.484 6.316 1 98.25 88 TYR B O 1
ATOM 4059 N N . ILE B 1 89 ? -8.531 -11.508 4.742 1 98.62 89 ILE B N 1
ATOM 4060 C CA . ILE B 1 89 ? -9.797 -11.789 5.414 1 98.62 89 ILE B CA 1
ATOM 4061 C C . ILE B 1 89 ? -10.516 -12.93 4.707 1 98.62 89 ILE B C 1
ATOM 4063 O O . ILE B 1 89 ? -10.789 -12.859 3.506 1 98.62 89 ILE B O 1
ATOM 4067 N N . VAL B 1 90 ? -10.797 -13.992 5.379 1 97.88 90 VAL B N 1
ATOM 4068 C CA . VAL B 1 90 ? -11.617 -15.086 4.875 1 97.88 90 VAL B CA 1
ATOM 4069 C C . VAL B 1 90 ? -12.867 -15.234 5.734 1 97.88 90 VAL B C 1
ATOM 4071 O O . VAL B 1 90 ? -12.781 -15.258 6.965 1 97.88 90 VAL B O 1
ATOM 4074 N N . ALA B 1 91 ? -14.008 -15.258 5.051 1 98.12 91 ALA B N 1
ATOM 4075 C CA . ALA B 1 91 ? -15.273 -15.227 5.781 1 98.12 91 ALA B CA 1
ATOM 4076 C C . ALA B 1 91 ? -16.375 -15.922 4.992 1 98.12 91 ALA B C 1
ATOM 4078 O O . ALA B 1 91 ? -16.156 -16.391 3.873 1 98.12 91 ALA B O 1
ATOM 4079 N N . THR B 1 92 ? -17.469 -16.125 5.621 1 97.62 92 THR B N 1
ATOM 4080 C CA . THR B 1 92 ? -18.734 -16.5 5 1 97.62 92 THR B CA 1
ATOM 4081 C C . THR B 1 92 ? -19.812 -15.461 5.32 1 97.62 92 THR B C 1
ATOM 4083 O O . THR B 1 92 ? -19.734 -14.758 6.328 1 97.62 92 THR B O 1
ATOM 4086 N N . SER B 1 93 ? -20.719 -15.312 4.426 1 97.44 93 SER B N 1
ATOM 4087 C CA . SER B 1 93 ? -21.859 -14.438 4.688 1 97.44 93 SER B CA 1
ATOM 4088 C C . SER B 1 93 ? -22.922 -15.148 5.516 1 97.44 93 SER B C 1
ATOM 4090 O O . SER B 1 93 ? -22.812 -16.344 5.801 1 97.44 93 SER B O 1
ATOM 4092 N N . GLY B 1 94 ? -23.969 -14.398 5.875 1 96.31 94 GLY B N 1
ATOM 4093 C CA . GLY B 1 94 ? -25.094 -14.969 6.617 1 96.31 94 GLY B CA 1
ATOM 4094 C C . GLY B 1 94 ? -25.891 -15.969 5.812 1 96.31 94 GLY B C 1
ATOM 4095 O O . GLY B 1 94 ? -26.641 -16.766 6.379 1 96.31 94 GLY B O 1
ATOM 4096 N N . SER B 1 95 ? -25.734 -15.953 4.562 1 94.62 95 SER B N 1
ATOM 4097 C CA . SER B 1 95 ? -26.5 -16.828 3.676 1 94.62 95 SER B CA 1
ATOM 4098 C C . SER B 1 95 ? -25.656 -17.984 3.162 1 94.62 95 SER B C 1
ATOM 4100 O O . SER B 1 95 ? -26.078 -18.719 2.27 1 94.62 95 SER B O 1
ATOM 4102 N N . ALA B 1 96 ? -24.484 -18.109 3.693 1 94.5 96 ALA B N 1
ATOM 4103 C CA . ALA B 1 96 ? -23.562 -19.109 3.193 1 94.5 96 ALA B CA 1
ATOM 4104 C C . ALA B 1 96 ? -24.109 -20.516 3.398 1 94.5 96 ALA B C 1
ATOM 4106 O O . ALA B 1 96 ? -24.688 -20.812 4.441 1 94.5 96 ALA B O 1
ATOM 4107 N N . PRO B 1 97 ? -23.953 -21.391 2.432 1 91.56 97 PRO B N 1
ATOM 4108 C CA . PRO B 1 97 ? -24.297 -22.797 2.664 1 91.56 97 PRO B CA 1
ATOM 4109 C C . PRO B 1 97 ? -23.406 -23.453 3.721 1 91.56 97 PRO B C 1
ATOM 4111 O O . PRO B 1 97 ? -22.297 -23 3.957 1 91.56 97 PRO B O 1
ATOM 4114 N N . PRO B 1 98 ? -23.875 -24.5 4.32 1 91 98 PRO B N 1
ATOM 4115 C CA . PRO B 1 98 ? -23.125 -25.172 5.391 1 91 98 PRO B CA 1
ATOM 4116 C C . PRO B 1 98 ? -21.734 -25.609 4.957 1 91 98 PRO B C 1
ATOM 4118 O O . PRO B 1 98 ? -20.781 -25.531 5.746 1 91 98 PRO B O 1
ATOM 4121 N N . LYS B 1 99 ? -21.594 -25.969 3.748 1 85.62 99 LYS B N 1
ATOM 4122 C CA . LYS B 1 99 ? -20.297 -26.422 3.252 1 85.62 99 LYS B CA 1
ATOM 4123 C C . LYS B 1 99 ? -19.234 -25.328 3.361 1 85.62 99 LYS B C 1
ATOM 4125 O O . LYS B 1 99 ? -18.094 -25.578 3.748 1 85.62 99 LYS B O 1
ATOM 4130 N N . ALA B 1 100 ? -19.609 -24.156 3.012 1 88.44 100 ALA B N 1
ATOM 4131 C CA . ALA B 1 100 ? -18.688 -23.016 3.08 1 88.44 100 ALA B CA 1
ATOM 4132 C C . ALA B 1 100 ? -18.297 -22.719 4.523 1 88.44 100 ALA B C 1
ATOM 4134 O O . ALA B 1 100 ? -17.141 -22.406 4.805 1 88.44 100 ALA B O 1
ATOM 4135 N N . VAL B 1 101 ? -19.219 -22.859 5.402 1 92.12 101 VAL B N 1
ATOM 4136 C CA . VAL B 1 101 ? -18.969 -22.609 6.82 1 92.12 101 VAL B CA 1
ATOM 4137 C C . VAL B 1 101 ? -18.031 -23.656 7.379 1 92.12 101 VAL B C 1
ATOM 4139 O O . VAL B 1 101 ? -17.094 -23.344 8.125 1 92.12 101 VAL B O 1
ATOM 4142 N N . ASP B 1 102 ? -18.266 -24.844 6.977 1 90.06 102 ASP B N 1
ATOM 4143 C CA . ASP B 1 102 ? -17.438 -25.953 7.438 1 90.06 102 ASP B CA 1
ATOM 4144 C C . ASP B 1 102 ? -15.992 -25.766 7.008 1 90.06 102 ASP B C 1
ATOM 4146 O O . ASP B 1 102 ? -15.07 -26 7.793 1 90.06 102 ASP B O 1
ATOM 4150 N N . VAL B 1 103 ? -15.82 -25.422 5.77 1 85.44 103 VAL B N 1
ATOM 4151 C CA . VAL B 1 103 ? -14.477 -25.234 5.234 1 85.44 103 VAL B CA 1
ATOM 4152 C C . VAL B 1 103 ? -13.766 -24.109 5.988 1 85.44 103 VAL B C 1
ATOM 4154 O O . VAL B 1 103 ? -12.578 -24.203 6.293 1 85.44 103 VAL B O 1
ATOM 4157 N N . LEU B 1 104 ? -14.484 -23.062 6.258 1 91.31 104 LEU B N 1
ATOM 4158 C CA . LEU B 1 104 ? -13.93 -21.938 7.004 1 91.31 104 LEU B CA 1
ATOM 4159 C C . LEU B 1 104 ? -13.469 -22.375 8.391 1 91.31 104 LEU B C 1
ATOM 4161 O O . LEU B 1 104 ? -12.383 -22.016 8.836 1 91.31 104 LEU B O 1
ATOM 4165 N N . GLU B 1 105 ? -14.234 -23.172 9.023 1 91.81 105 GLU B N 1
ATOM 4166 C CA . GLU B 1 105 ? -13.922 -23.641 10.375 1 91.81 105 GLU B CA 1
ATOM 4167 C C . GLU B 1 105 ? -12.703 -24.562 10.367 1 91.81 105 GLU B C 1
ATOM 4169 O O . GLU B 1 105 ? -11.859 -24.484 11.266 1 91.81 105 GLU B O 1
ATOM 4174 N N . LYS B 1 106 ? -12.664 -25.375 9.398 1 88.31 106 LYS B N 1
ATOM 4175 C CA . LYS B 1 106 ? -11.523 -26.266 9.281 1 88.31 106 LYS B CA 1
ATOM 4176 C C . LYS B 1 106 ? -10.234 -25.484 9.023 1 88.31 106 LYS B C 1
ATOM 4178 O O . LYS B 1 106 ? -9.188 -25.797 9.586 1 88.31 106 LYS B O 1
ATOM 4183 N N . SER B 1 107 ? -10.32 -24.531 8.125 1 89 107 SER B N 1
ATOM 4184 C CA . SER B 1 107 ? -9.164 -23.688 7.844 1 89 107 SER B CA 1
ATOM 4185 C C . SER B 1 107 ? -8.703 -22.953 9.094 1 89 107 SER B C 1
ATOM 4187 O O . SER B 1 107 ? -7.504 -22.875 9.359 1 89 107 SER B O 1
ATOM 4189 N N . LEU B 1 108 ? -9.656 -22.422 9.82 1 92.81 108 LEU B N 1
ATOM 4190 C CA . LEU B 1 108 ? -9.336 -21.703 11.047 1 92.81 108 LEU B CA 1
ATOM 4191 C C . LEU B 1 108 ? -8.656 -22.625 12.055 1 92.81 108 LEU B C 1
ATOM 4193 O O . LEU B 1 108 ? -7.652 -22.234 12.664 1 92.81 108 LEU B O 1
ATOM 4197 N N . SER B 1 109 ? -9.188 -23.781 12.203 1 92 109 SER B N 1
ATOM 4198 C CA . SER B 1 109 ? -8.609 -24.75 13.133 1 92 109 SER B CA 1
ATOM 4199 C C . SER B 1 109 ? -7.18 -25.109 12.742 1 92 109 SER B C 1
ATOM 4201 O O . SER B 1 109 ? -6.305 -25.219 13.602 1 92 109 SER B O 1
ATOM 4203 N N . SER B 1 110 ? -7.031 -25.266 11.484 1 89.62 110 SER B N 1
ATOM 4204 C CA . SER B 1 110 ? -5.711 -25.609 10.977 1 89.62 110 SER B CA 1
ATOM 4205 C C . SER B 1 110 ? -4.695 -24.5 11.273 1 89.62 110 SER B C 1
ATOM 4207 O O . SER B 1 110 ? -3.613 -24.781 11.797 1 89.62 110 SER B O 1
ATOM 4209 N N . VAL B 1 111 ? -4.977 -23.281 11.039 1 91.19 111 VAL B N 1
ATOM 4210 C CA . VAL B 1 111 ? -4.035 -22.188 11.227 1 91.19 111 VAL B CA 1
ATOM 4211 C C . VAL B 1 111 ? -3.797 -21.953 12.719 1 91.19 111 VAL B C 1
ATOM 4213 O O . VAL B 1 111 ? -2.674 -21.672 13.133 1 91.19 111 VAL B O 1
ATOM 4216 N N . GLN B 1 112 ? -4.785 -22.094 13.492 1 91.38 112 GLN B N 1
ATOM 4217 C CA . GLN B 1 112 ? -4.66 -21.844 14.922 1 91.38 112 GLN B CA 1
ATOM 4218 C C . GLN B 1 112 ? -3.822 -22.922 15.602 1 91.38 112 GLN B C 1
ATOM 4220 O O . GLN B 1 112 ? -3.307 -22.703 16.703 1 91.38 112 GLN B O 1
ATOM 4225 N N . SER B 1 113 ? -3.732 -24 15.016 1 91.06 113 SER B N 1
ATOM 4226 C CA . SER B 1 113 ? -2.994 -25.109 15.617 1 91.06 113 SER B CA 1
ATOM 4227 C C . SER B 1 113 ? -1.502 -25 15.32 1 91.06 113 SER B C 1
ATOM 4229 O O . SER B 1 113 ? -0.708 -25.797 15.812 1 91.06 113 SER B O 1
ATOM 4231 N N . ARG B 1 114 ? -1.125 -24.062 14.602 1 91.31 114 ARG B N 1
ATOM 4232 C CA . ARG B 1 114 ? 0.27 -23.953 14.188 1 91.31 114 ARG B CA 1
ATOM 4233 C C . ARG B 1 114 ? 0.94 -22.75 14.852 1 91.31 114 ARG B C 1
ATOM 4235 O O . ARG B 1 114 ? 0.419 -21.641 14.805 1 91.31 114 ARG B O 1
ATOM 4242 N N . PRO B 1 115 ? 2.146 -22.969 15.305 1 91.5 115 PRO B N 1
ATOM 4243 C CA . PRO B 1 115 ? 2.828 -21.891 16.031 1 91.5 115 PRO B CA 1
ATOM 4244 C C . PRO B 1 115 ? 3.203 -20.719 15.125 1 91.5 115 PRO B C 1
ATOM 4246 O O . PRO B 1 115 ? 3.289 -19.578 15.586 1 91.5 115 PRO B O 1
ATOM 4249 N N . GLU B 1 116 ? 3.387 -21.016 13.852 1 89.56 116 GLU B N 1
ATOM 4250 C CA . GLU B 1 116 ? 3.754 -19.953 12.898 1 89.56 116 GLU B CA 1
ATOM 4251 C C . GLU B 1 116 ? 2.689 -18.875 12.844 1 89.56 116 GLU B C 1
ATOM 4253 O O . GLU B 1 116 ? 2.977 -17.734 12.461 1 89.56 116 GLU B O 1
ATOM 4258 N N . PHE B 1 117 ? 1.478 -19.219 13.289 1 92.56 117 PHE B N 1
ATOM 4259 C CA . PHE B 1 117 ? 0.372 -18.281 13.164 1 92.56 117 PHE B CA 1
ATOM 4260 C C . PHE B 1 117 ? -0.007 -17.703 14.531 1 92.56 117 PHE B C 1
ATOM 4262 O O . PHE B 1 117 ? -0.995 -16.984 14.648 1 92.56 117 PHE B O 1
ATOM 4269 N N . ASP B 1 118 ? 0.756 -17.969 15.516 1 90.25 118 ASP B N 1
ATOM 4270 C CA . ASP B 1 118 ? 0.468 -17.422 16.844 1 90.25 118 ASP B CA 1
ATOM 4271 C C . ASP B 1 118 ? 0.386 -15.898 16.812 1 90.25 118 ASP B C 1
ATOM 4273 O O . ASP B 1 118 ? 1.289 -15.234 16.297 1 90.25 118 ASP B O 1
ATOM 4277 N N . ASN B 1 119 ? -0.69 -15.352 17.312 1 88 119 ASN B N 1
ATOM 4278 C CA . ASN B 1 119 ? -0.969 -13.93 17.422 1 88 119 ASN B CA 1
ATOM 4279 C C . ASN B 1 119 ? -1.074 -13.258 16.062 1 88 119 ASN B C 1
ATOM 4281 O O . ASN B 1 119 ? -0.91 -12.039 15.953 1 88 119 ASN B O 1
ATOM 4285 N N . GLU B 1 120 ? -1.279 -14.102 15.047 1 92.81 120 GLU B N 1
ATOM 4286 C CA . GLU B 1 120 ? -1.368 -13.547 13.695 1 92.81 120 GLU B CA 1
ATOM 4287 C C . GLU B 1 120 ? -2.789 -13.648 13.148 1 92.81 120 GLU B C 1
ATOM 4289 O O . GLU B 1 120 ? -3.066 -13.203 12.039 1 92.81 120 GLU B O 1
ATOM 4294 N N . ILE B 1 121 ? -3.713 -14.234 13.938 1 95.75 121 ILE B N 1
ATOM 4295 C CA . ILE B 1 121 ? -5.082 -14.484 13.508 1 95.75 121 ILE B CA 1
ATOM 4296 C C . ILE B 1 121 ? -6.055 -13.727 14.414 1 95.75 121 ILE B C 1
ATOM 4298 O O . ILE B 1 121 ? -5.984 -13.836 15.641 1 95.75 121 ILE B O 1
ATOM 4302 N N . ASP B 1 122 ? -6.93 -12.945 13.852 1 95.88 122 ASP B N 1
ATOM 4303 C CA . ASP B 1 122 ? -7.977 -12.234 14.578 1 95.88 122 ASP B CA 1
ATOM 4304 C C . ASP B 1 122 ? -9.359 -12.703 14.148 1 95.88 122 ASP B C 1
ATOM 4306 O O . ASP B 1 122 ? -9.703 -12.633 12.961 1 95.88 122 ASP B O 1
ATOM 4310 N N . LEU B 1 123 ? -10.133 -13.125 15.07 1 97.38 123 LEU B N 1
ATOM 4311 C CA . LEU B 1 123 ? -11.492 -13.555 14.758 1 97.38 123 LEU B CA 1
ATOM 4312 C C . LEU B 1 123 ? -12.391 -12.359 14.469 1 97.38 123 LEU B C 1
ATOM 4314 O O . LEU B 1 123 ? -12.266 -11.312 15.117 1 97.38 123 LEU B O 1
ATOM 4318 N N . LEU B 1 124 ? -13.258 -12.5 13.531 1 98.12 124 LEU B N 1
ATOM 4319 C CA . LEU B 1 124 ? -14.188 -11.453 13.117 1 98.12 124 LEU B CA 1
ATOM 4320 C C . LEU B 1 124 ? -15.633 -11.922 13.242 1 98.12 124 LEU B C 1
ATOM 4322 O O . LEU B 1 124 ? -16.062 -12.836 12.531 1 98.12 124 LEU B O 1
ATOM 4326 N N . HIS B 1 125 ? -16.438 -11.242 14.055 1 97.25 125 HIS B N 1
ATOM 4327 C CA . HIS B 1 125 ? -17.781 -11.711 14.344 1 97.25 125 HIS B CA 1
ATOM 4328 C C . HIS B 1 125 ? -18.828 -10.641 14.016 1 97.25 125 HIS B C 1
ATOM 4330 O O . HIS B 1 125 ? -20.031 -10.898 14.078 1 97.25 125 HIS B O 1
ATOM 4336 N N . SER B 1 126 ? -18.344 -9.438 13.727 1 97.38 126 SER B N 1
ATOM 4337 C CA . SER B 1 126 ? -19.234 -8.32 13.438 1 97.38 126 SER B CA 1
ATOM 4338 C C . SER B 1 126 ? -18.656 -7.406 12.367 1 97.38 126 SER B C 1
ATOM 4340 O O . SER B 1 126 ? -17.453 -7.477 12.07 1 97.38 126 SER B O 1
ATOM 4342 N N . ALA B 1 127 ? -19.5 -6.598 11.789 1 97.81 127 ALA B N 1
ATOM 4343 C CA . ALA B 1 127 ? -19.047 -5.609 10.812 1 97.81 127 ALA B CA 1
ATOM 4344 C C . ALA B 1 127 ? -17.922 -4.746 11.375 1 97.81 127 ALA B C 1
ATOM 4346 O O . ALA B 1 127 ? -16.984 -4.402 10.664 1 97.81 127 ALA B O 1
ATOM 4347 N N . ASP B 1 128 ? -18.016 -4.391 12.648 1 96.31 128 ASP B N 1
ATOM 4348 C CA . ASP B 1 128 ? -17 -3.557 13.297 1 96.31 128 ASP B CA 1
ATOM 4349 C C . ASP B 1 128 ? -15.656 -4.277 13.352 1 96.31 128 ASP B C 1
ATOM 4351 O O . ASP B 1 128 ? -14.602 -3.645 13.227 1 96.31 128 ASP B O 1
ATOM 4355 N N . ASP B 1 129 ? -15.688 -5.598 13.602 1 96.94 129 ASP B N 1
ATOM 4356 C CA . ASP B 1 129 ? -14.445 -6.367 13.594 1 96.94 129 ASP B CA 1
ATOM 4357 C C . ASP B 1 129 ? -13.75 -6.27 12.234 1 96.94 129 ASP B C 1
ATOM 4359 O O . ASP B 1 129 ? -12.531 -6.109 12.164 1 96.94 129 ASP B O 1
ATOM 4363 N N . PHE B 1 130 ? -14.594 -6.395 11.164 1 98.06 130 PHE B N 1
ATOM 4364 C CA . PHE B 1 130 ? -14.047 -6.297 9.82 1 98.06 130 PHE B CA 1
ATOM 4365 C C . PHE B 1 130 ? -13.43 -4.922 9.578 1 98.06 130 PHE B C 1
ATOM 4367 O O . PHE B 1 130 ? -12.352 -4.809 9 1 98.06 130 PHE B O 1
ATOM 4374 N N . ARG B 1 131 ? -14.055 -3.893 10.055 1 96.94 131 ARG B N 1
ATOM 4375 C CA . ARG B 1 131 ? -13.648 -2.512 9.812 1 96.94 131 ARG B CA 1
ATOM 4376 C C . ARG B 1 131 ? -12.375 -2.174 10.578 1 96.94 131 ARG B C 1
ATOM 4378 O O . ARG B 1 131 ? -11.711 -1.176 10.281 1 96.94 131 ARG B O 1
ATOM 4385 N N . LYS B 1 132 ? -12.039 -2.988 11.547 1 94.25 132 LYS B N 1
ATOM 4386 C CA . LYS B 1 132 ? -10.758 -2.822 12.227 1 94.25 132 LYS B CA 1
ATOM 4387 C C . LYS B 1 132 ? -9.594 -3.033 11.266 1 94.25 132 LYS B C 1
ATOM 4389 O O . LYS B 1 132 ? -8.539 -2.416 11.414 1 94.25 132 LYS B O 1
ATOM 4394 N N . PHE B 1 133 ? -9.836 -3.871 10.297 1 95.75 133 PHE B N 1
ATOM 4395 C CA . PHE B 1 133 ? -8.758 -4.215 9.375 1 95.75 133 PHE B CA 1
ATOM 4396 C C . PHE B 1 133 ? -8.992 -3.594 8.008 1 95.75 133 PHE B C 1
ATOM 4398 O O . PHE B 1 133 ? -8.078 -3.529 7.184 1 95.75 133 PHE B O 1
ATOM 4405 N N . ALA B 1 134 ? -10.188 -3.148 7.77 1 97.56 134 ALA B N 1
ATOM 4406 C CA . ALA B 1 134 ? -10.57 -2.465 6.539 1 97.56 134 ALA B CA 1
ATOM 4407 C C . ALA B 1 134 ? -11.609 -1.377 6.812 1 97.56 134 ALA B C 1
ATOM 4409 O O . ALA B 1 134 ? -12.797 -1.556 6.535 1 97.56 134 ALA B O 1
ATOM 4410 N N . TRP B 1 135 ? -11.125 -0.258 7.277 1 97.19 135 TRP B N 1
ATOM 4411 C CA . TRP B 1 135 ? -12.023 0.83 7.66 1 97.19 135 TRP B CA 1
ATOM 4412 C C . TRP B 1 135 ? -12.789 1.358 6.449 1 97.19 135 TRP B C 1
ATOM 4414 O O . TRP B 1 135 ? -13.812 2.027 6.602 1 97.19 135 TRP B O 1
ATOM 4424 N N . GLN B 1 136 ? -12.383 0.963 5.23 1 98.38 136 GLN B N 1
ATOM 4425 C CA . GLN B 1 136 ? -12.984 1.405 3.977 1 98.38 136 GLN B CA 1
ATOM 4426 C C . GLN B 1 136 ? -14.32 0.706 3.73 1 98.38 136 GLN B C 1
ATOM 4428 O O . GLN B 1 136 ? -15.109 1.144 2.895 1 98.38 136 GLN B O 1
ATOM 4433 N N . PHE B 1 137 ? -14.484 -0.472 4.398 1 98.56 137 PHE B N 1
ATOM 4434 C CA . PHE B 1 137 ? -15.734 -1.195 4.219 1 98.56 137 PHE B CA 1
ATOM 4435 C C . PHE B 1 137 ? -16.906 -0.421 4.82 1 98.56 137 PHE B C 1
ATOM 4437 O O . PHE B 1 137 ? -16.922 -0.17 6.027 1 98.56 137 PHE B O 1
ATOM 4444 N N . SER B 1 138 ? -17.859 -0.069 3.99 1 98.12 138 SER B N 1
ATOM 4445 C CA . SER B 1 138 ? -18.984 0.731 4.453 1 98.12 138 SER B CA 1
ATOM 4446 C C . SER B 1 138 ? -20.297 -0.057 4.383 1 98.12 138 SER B C 1
ATOM 4448 O O . SER B 1 138 ? -21.344 0.438 4.789 1 98.12 138 SER B O 1
ATOM 4450 N N . GLY B 1 139 ? -20.25 -1.296 3.836 1 98.31 139 GLY B N 1
ATOM 4451 C CA . GLY B 1 139 ? -21.453 -2.096 3.701 1 98.31 139 GLY B CA 1
ATOM 4452 C C . GLY B 1 139 ? -21.875 -2.75 5.004 1 98.31 139 GLY B C 1
ATOM 4453 O O . GLY B 1 139 ? -21.188 -2.646 6.016 1 98.31 139 GLY B O 1
ATOM 4454 N N . PRO B 1 140 ? -23.016 -3.422 4.953 1 98.31 140 PRO B N 1
ATOM 4455 C CA . PRO B 1 140 ? -23.594 -3.98 6.18 1 98.31 140 PRO B CA 1
ATOM 4456 C C . PRO B 1 140 ? -22.875 -5.246 6.641 1 98.31 140 PRO B C 1
ATOM 4458 O O . PRO B 1 140 ? -22.859 -5.559 7.836 1 98.31 140 PRO B O 1
ATOM 4461 N N . MET B 1 141 ? -22.266 -6.004 5.602 1 98.38 141 MET B N 1
ATOM 4462 C CA . MET B 1 141 ? -21.641 -7.281 5.918 1 98.38 141 MET B CA 1
ATOM 4463 C C . MET B 1 141 ? -22.547 -8.141 6.777 1 98.38 141 MET B C 1
ATOM 4465 O O . MET B 1 141 ? -22.141 -8.625 7.84 1 98.38 141 MET B O 1
ATOM 4469 N N . ASN B 1 142 ? -23.719 -8.344 6.285 1 97.75 142 ASN B N 1
ATOM 4470 C CA . ASN B 1 142 ? -24.766 -9.047 7.008 1 97.75 142 ASN B CA 1
ATOM 4471 C C . ASN B 1 142 ? -24.375 -10.484 7.32 1 97.75 142 ASN B C 1
ATOM 4473 O O . ASN B 1 142 ? -24.25 -11.312 6.414 1 97.75 142 ASN B O 1
ATOM 4477 N N . GLY B 1 143 ? -24.188 -10.766 8.578 1 97.75 143 GLY B N 1
ATOM 4478 C CA . GLY B 1 143 ? -23.922 -12.117 9.023 1 97.75 143 GLY B CA 1
ATOM 4479 C C . GLY B 1 143 ? -22.516 -12.586 8.703 1 97.75 143 GLY B C 1
ATOM 4480 O O . GLY B 1 143 ? -22.234 -13.781 8.75 1 97.75 143 GLY B O 1
ATOM 4481 N N . PHE B 1 144 ? -21.656 -11.695 8.25 1 98.06 144 PHE B N 1
ATOM 4482 C CA . PHE B 1 144 ? -20.281 -12.07 7.938 1 98.06 144 PHE B CA 1
ATOM 4483 C C . PHE B 1 144 ? -19.562 -12.602 9.18 1 98.06 144 PHE B C 1
ATOM 4485 O O . PHE B 1 144 ? -19.672 -12.008 10.25 1 98.06 144 PHE B O 1
ATOM 4492 N N . LYS B 1 145 ? -18.938 -13.703 9.125 1 97.88 145 LYS B N 1
ATOM 4493 C CA . LYS B 1 145 ? -18.094 -14.281 10.156 1 97.88 145 LYS B CA 1
ATOM 4494 C C . LYS B 1 145 ? -16.828 -14.898 9.539 1 97.88 145 LYS B C 1
ATOM 4496 O O . LYS B 1 145 ? -16.891 -15.508 8.477 1 97.88 145 LYS B O 1
ATOM 4501 N N . GLY B 1 146 ? -15.75 -14.695 10.148 1 98.12 146 GLY B N 1
ATOM 4502 C CA . GLY B 1 146 ? -14.492 -15.234 9.648 1 98.12 146 GLY B CA 1
ATOM 4503 C C . GLY B 1 146 ? -13.297 -14.828 10.484 1 98.12 146 GLY B C 1
ATOM 4504 O O . GLY B 1 146 ? -13.367 -14.789 11.711 1 98.12 146 GLY B O 1
ATOM 4505 N N . TYR B 1 147 ? -12.203 -14.625 9.836 1 98.12 147 TYR B N 1
ATOM 4506 C CA . TYR B 1 147 ? -11 -14.203 10.547 1 98.12 147 TYR B CA 1
ATOM 4507 C C . TYR B 1 147 ? -10.047 -13.469 9.609 1 98.12 147 TYR B C 1
ATOM 4509 O O . TYR B 1 147 ? -10.18 -13.547 8.383 1 98.12 147 TYR B O 1
ATOM 4517 N N . HIS B 1 148 ? -9.219 -12.688 10.195 1 97.75 148 HIS B N 1
ATOM 4518 C CA . HIS B 1 148 ? -8.141 -11.984 9.523 1 97.75 148 HIS B CA 1
ATOM 4519 C C . HIS B 1 148 ? -6.793 -12.656 9.789 1 97.75 148 HIS B C 1
ATOM 4521 O O . HIS B 1 148 ? -6.461 -12.953 10.938 1 97.75 148 HIS B O 1
ATOM 4527 N N . ASN B 1 149 ? -6.086 -13.055 8.703 1 97.44 149 ASN B N 1
ATOM 4528 C CA . ASN B 1 149 ? -4.727 -13.578 8.742 1 97.44 149 ASN B CA 1
ATOM 4529 C C . ASN B 1 149 ? -3.705 -12.531 8.305 1 97.44 149 ASN B C 1
ATOM 4531 O O . ASN B 1 149 ? -3.609 -12.211 7.117 1 97.44 149 ASN B O 1
ATOM 4535 N N . ARG B 1 150 ? -2.848 -12.125 9.203 1 94.5 150 ARG B N 1
ATOM 4536 C CA . ARG B 1 150 ? -1.922 -11.023 8.961 1 94.5 150 ARG B CA 1
ATOM 4537 C C . ARG B 1 150 ? -0.786 -11.461 8.039 1 94.5 150 ARG B C 1
ATOM 4539 O O . ARG B 1 150 ? -0.163 -10.633 7.375 1 94.5 150 ARG B O 1
ATOM 4546 N N . LEU B 1 151 ? -0.488 -12.664 7.938 1 94.75 151 LEU B N 1
ATOM 4547 C CA . LEU B 1 151 ? 0.71 -13.148 7.262 1 94.75 151 LEU B CA 1
ATOM 4548 C C . LEU B 1 151 ? 0.451 -13.352 5.773 1 94.75 151 LEU B C 1
ATOM 4550 O O . LEU B 1 151 ? 1.392 -13.508 4.988 1 94.75 151 LEU B O 1
ATOM 4554 N N . ALA B 1 152 ? -0.802 -13.312 5.402 1 97.06 152 ALA B N 1
ATOM 4555 C CA . ALA B 1 152 ? -1.169 -13.586 4.016 1 97.06 152 ALA B CA 1
ATOM 4556 C C . ALA B 1 152 ? -1.273 -12.289 3.215 1 97.06 152 ALA B C 1
ATOM 4558 O O . ALA B 1 152 ? -1.085 -11.195 3.758 1 97.06 152 ALA B O 1
ATOM 4559 N N . GLY B 1 153 ? -1.457 -12.391 1.951 1 98.19 153 GLY B N 1
ATOM 4560 C CA . GLY B 1 153 ? -1.604 -11.2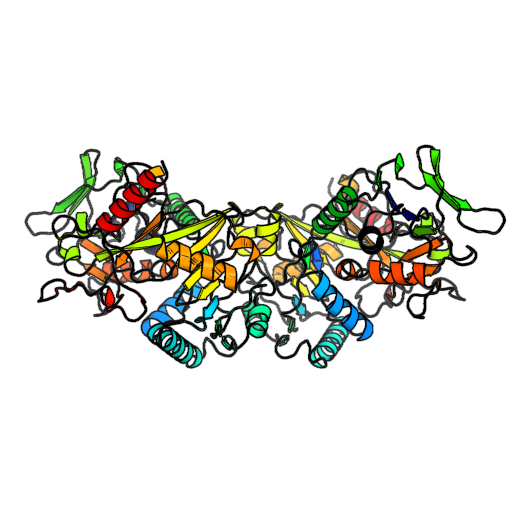97 1.004 1 98.19 153 GLY B CA 1
ATOM 4561 C C . GLY B 1 153 ? -1.779 -11.766 -0.428 1 98.19 153 GLY B C 1
ATOM 4562 O O . GLY B 1 153 ? -2.65 -12.586 -0.714 1 98.19 153 GLY B O 1
ATOM 4563 N N . TYR B 1 154 ? -0.931 -11.117 -1.307 1 98.75 154 TYR B N 1
ATOM 4564 C CA . TYR B 1 154 ? -1.055 -11.523 -2.701 1 98.75 154 TYR B CA 1
ATOM 4565 C C . TYR B 1 154 ? 0.24 -11.273 -3.463 1 98.75 154 TYR B C 1
ATOM 4567 O O . TYR B 1 154 ? 1.099 -10.516 -3.002 1 98.75 154 TYR B O 1
ATOM 4575 N N . GLY B 1 155 ? 0.394 -11.984 -4.559 1 98.69 155 GLY B N 1
ATOM 4576 C CA . GLY B 1 155 ? 1.441 -11.719 -5.531 1 98.69 155 GLY B CA 1
ATOM 4577 C C . GLY B 1 155 ? 0.923 -11.078 -6.809 1 98.69 155 GLY B C 1
ATOM 4578 O O . GLY B 1 155 ? -0.146 -11.445 -7.301 1 98.69 155 GLY B O 1
ATOM 4579 N N . HIS B 1 156 ? 1.661 -10.07 -7.293 1 98.38 156 HIS B N 1
ATOM 4580 C CA . HIS B 1 156 ? 1.388 -9.562 -8.633 1 98.38 156 HIS B CA 1
ATOM 4581 C C . HIS B 1 156 ? 1.765 -10.586 -9.703 1 98.38 156 HIS B C 1
ATOM 4583 O O . HIS B 1 156 ? 2.918 -10.641 -10.133 1 98.38 156 HIS B O 1
ATOM 4589 N N . SER B 1 157 ? 0.805 -11.172 -10.18 1 98.25 157 SER B N 1
ATOM 4590 C CA . SER B 1 157 ? 0.997 -12.414 -10.93 1 98.25 157 SER B CA 1
ATOM 4591 C C . SER B 1 157 ? 1.731 -12.156 -12.234 1 98.25 157 SER B C 1
ATOM 4593 O O . SER B 1 157 ? 2.869 -12.602 -12.414 1 98.25 157 SER B O 1
ATOM 4595 N N . GLY B 1 158 ? 1.158 -11.383 -13.164 1 98.06 158 GLY B N 1
ATOM 4596 C CA . GLY B 1 158 ? 1.781 -11.094 -14.445 1 98.06 158 GLY B CA 1
ATOM 4597 C C . GLY B 1 158 ? 3.16 -10.469 -14.312 1 98.06 158 GLY B C 1
ATOM 4598 O O . GLY B 1 158 ? 4.09 -10.859 -15.023 1 98.06 158 GLY B O 1
ATOM 4599 N N . ASN B 1 159 ? 3.305 -9.578 -13.383 1 98.12 159 ASN B N 1
ATOM 4600 C CA . ASN B 1 159 ? 4.586 -8.898 -13.203 1 98.12 159 ASN B CA 1
ATOM 4601 C C . ASN B 1 159 ? 5.652 -9.852 -12.672 1 98.12 159 ASN B C 1
ATOM 4603 O O . ASN B 1 159 ? 6.832 -9.719 -12.992 1 98.12 159 ASN B O 1
ATOM 4607 N N . THR B 1 160 ? 5.27 -10.797 -11.852 1 98.75 160 THR B N 1
ATOM 4608 C CA . THR B 1 160 ? 6.207 -11.812 -11.375 1 98.75 160 THR B CA 1
ATOM 4609 C C . THR B 1 160 ? 6.738 -12.641 -12.539 1 98.75 160 THR B C 1
ATOM 4611 O O . THR B 1 160 ? 7.945 -12.883 -12.641 1 98.75 160 THR B O 1
ATOM 4614 N N . LEU B 1 161 ? 5.805 -13.031 -13.422 1 98.88 161 LEU B N 1
ATOM 4615 C CA . LEU B 1 161 ? 6.227 -13.805 -14.586 1 98.88 161 LEU B CA 1
ATOM 4616 C C . LEU B 1 161 ? 7.219 -13.016 -15.43 1 98.88 161 LEU B C 1
ATOM 4618 O O . LEU B 1 161 ? 8.258 -13.547 -15.836 1 98.88 161 LEU B O 1
ATOM 4622 N N . LYS B 1 162 ? 6.922 -11.781 -15.656 1 98.62 162 LYS B N 1
ATOM 4623 C CA . LYS B 1 162 ? 7.797 -10.914 -16.453 1 98.62 162 LYS B CA 1
ATOM 4624 C C . LYS B 1 162 ? 9.18 -10.797 -15.805 1 98.62 162 LYS B C 1
ATOM 4626 O O . LYS B 1 162 ? 10.195 -10.875 -16.5 1 98.62 162 LYS B O 1
ATOM 4631 N N . ALA B 1 163 ? 9.156 -10.625 -14.547 1 98.62 163 ALA B N 1
ATOM 4632 C CA . ALA B 1 163 ? 10.414 -10.43 -13.828 1 98.62 163 ALA B CA 1
ATOM 4633 C C . ALA B 1 163 ? 11.281 -11.688 -13.891 1 98.62 163 ALA B C 1
ATOM 4635 O O . ALA B 1 163 ? 12.492 -11.602 -14.133 1 98.62 163 ALA B O 1
ATOM 4636 N N . VAL B 1 164 ? 10.711 -12.812 -13.664 1 98.88 164 VAL B N 1
ATOM 4637 C CA . VAL B 1 164 ? 11.469 -14.062 -13.672 1 98.88 164 VAL B CA 1
ATOM 4638 C C . VAL B 1 164 ? 11.945 -14.367 -15.094 1 98.88 164 VAL B C 1
ATOM 4640 O O . VAL B 1 164 ? 13.07 -14.828 -15.289 1 98.88 164 VAL B O 1
ATOM 4643 N N . HIS B 1 165 ? 11.102 -14.094 -16.078 1 98.94 165 HIS B N 1
ATOM 4644 C CA . HIS B 1 165 ? 11.5 -14.234 -17.469 1 98.94 165 HIS B CA 1
ATOM 4645 C C . HIS B 1 165 ? 12.734 -13.398 -17.781 1 98.94 165 HIS B C 1
ATOM 4647 O O . HIS B 1 165 ? 13.727 -13.922 -18.297 1 98.94 165 HIS B O 1
ATOM 4653 N N . ARG B 1 166 ? 12.672 -12.133 -17.391 1 98.69 166 ARG B N 1
ATOM 4654 C CA . ARG B 1 166 ? 13.789 -11.227 -17.656 1 98.69 166 ARG B CA 1
ATOM 4655 C C . ARG B 1 166 ? 15.047 -11.688 -16.922 1 98.69 166 ARG B C 1
ATOM 4657 O O . ARG B 1 166 ? 16.141 -11.648 -17.469 1 98.69 166 ARG B O 1
ATOM 4664 N N . HIS B 1 167 ? 14.883 -12.086 -15.703 1 98.75 167 HIS B N 1
ATOM 4665 C CA . HIS B 1 167 ? 15.992 -12.555 -14.883 1 98.75 167 HIS B CA 1
ATOM 4666 C C . HIS B 1 167 ? 16.688 -13.75 -15.516 1 98.75 167 HIS B C 1
ATOM 4668 O O . HIS B 1 167 ? 17.922 -13.781 -15.617 1 98.75 167 HIS B O 1
ATOM 4674 N N . CYS B 1 168 ? 15.898 -14.703 -15.961 1 98.88 168 CYS B N 1
ATOM 4675 C CA . CYS B 1 168 ? 16.438 -15.914 -16.578 1 98.88 168 CYS B CA 1
ATOM 4676 C C . CYS B 1 168 ? 17.062 -15.602 -17.922 1 98.88 168 CYS B C 1
ATOM 4678 O O . CYS B 1 168 ? 18.172 -16.062 -18.219 1 98.88 168 CYS B O 1
ATOM 4680 N N . ALA B 1 169 ? 16.375 -14.789 -18.719 1 98.81 169 ALA B N 1
ATOM 4681 C CA . ALA B 1 169 ? 16.875 -14.438 -20.047 1 98.81 169 ALA B CA 1
ATOM 4682 C C . ALA B 1 169 ? 18.219 -13.703 -19.938 1 98.81 169 ALA B C 1
ATOM 4684 O O . ALA B 1 169 ? 19.141 -13.984 -20.719 1 98.81 169 ALA B O 1
ATOM 4685 N N . ALA B 1 170 ? 18.312 -12.852 -19 1 98.5 170 ALA B N 1
ATOM 4686 C CA . ALA B 1 170 ? 19.531 -12.055 -18.812 1 98.5 170 ALA B CA 1
ATOM 4687 C C . ALA B 1 170 ? 20.703 -12.93 -18.406 1 98.5 170 ALA B C 1
ATOM 4689 O O . ALA B 1 170 ? 21.859 -12.516 -18.5 1 98.5 170 ALA B O 1
ATOM 4690 N N . ARG B 1 171 ? 20.438 -14.141 -18.016 1 98.44 171 ARG B N 1
ATOM 4691 C CA . ARG B 1 171 ? 21.5 -14.992 -17.469 1 98.44 171 ARG B CA 1
ATOM 4692 C C . ARG B 1 171 ? 21.688 -16.234 -18.328 1 98.44 171 ARG B C 1
ATOM 4694 O O . ARG B 1 171 ? 22.266 -17.234 -17.875 1 98.44 171 ARG B O 1
ATOM 4701 N N . GLY B 1 172 ? 21.094 -16.234 -19.5 1 98.12 172 GLY B N 1
ATOM 4702 C CA . GLY B 1 172 ? 21.516 -17.188 -20.5 1 98.12 172 GLY B CA 1
ATOM 4703 C C . GLY B 1 172 ? 20.453 -18.219 -20.844 1 98.12 172 GLY B C 1
ATOM 4704 O O . GLY B 1 172 ? 20.625 -19.047 -21.734 1 98.12 172 GLY B O 1
ATOM 4705 N N . VAL B 1 173 ? 19.344 -18.172 -20.156 1 98.88 173 VAL B N 1
ATOM 4706 C CA . VAL B 1 173 ? 18.25 -19.047 -20.547 1 98.88 173 VAL B CA 1
ATOM 4707 C C . VAL B 1 173 ? 17.672 -18.578 -21.891 1 98.88 173 VAL B C 1
ATOM 4709 O O . VAL B 1 173 ? 17.406 -17.391 -22.078 1 98.88 173 VAL B O 1
ATOM 4712 N N . ARG B 1 174 ? 17.5 -19.484 -22.797 1 98.81 174 ARG B N 1
ATOM 4713 C CA . ARG B 1 174 ? 16.953 -19.141 -24.109 1 98.81 174 ARG B CA 1
ATOM 4714 C C . ARG B 1 174 ? 15.43 -19.234 -24.094 1 98.81 174 ARG B C 1
ATOM 4716 O O . ARG B 1 174 ? 14.859 -20.141 -23.484 1 98.81 174 ARG B O 1
ATOM 4723 N N . PHE B 1 175 ? 14.812 -18.281 -24.75 1 98.88 175 PHE B N 1
ATOM 4724 C CA . PHE B 1 175 ? 13.359 -18.25 -24.891 1 98.88 175 PHE B CA 1
ATOM 4725 C C . PHE B 1 175 ? 12.961 -18.156 -26.359 1 98.88 175 PHE B C 1
ATOM 4727 O O . PHE B 1 175 ? 13.492 -17.328 -27.109 1 98.88 175 PHE B O 1
ATOM 4734 N N . LEU B 1 176 ? 12.094 -19.047 -26.797 1 98.88 176 LEU B N 1
ATOM 4735 C CA . LEU B 1 176 ? 11.43 -18.938 -28.094 1 98.88 176 LEU B CA 1
ATOM 4736 C C . LEU B 1 176 ? 9.922 -18.75 -27.906 1 98.88 176 LEU B C 1
ATOM 4738 O O . LEU B 1 176 ? 9.258 -19.578 -27.281 1 98.88 176 LEU B O 1
ATOM 4742 N N . LEU B 1 177 ? 9.352 -17.734 -28.469 1 98.62 177 LEU B N 1
ATOM 4743 C CA . LEU B 1 177 ? 7.953 -17.359 -28.297 1 98.62 177 LEU B CA 1
ATOM 4744 C C . LEU B 1 177 ? 7.234 -17.328 -29.641 1 98.62 177 LEU B C 1
ATOM 4746 O O . LEU B 1 177 ? 7.863 -17.516 -30.688 1 98.62 177 LEU B O 1
ATOM 4750 N N . GLY B 1 178 ? 5.918 -17.203 -29.594 1 98.25 178 GLY B N 1
ATOM 4751 C CA . GLY B 1 178 ? 5.152 -17.203 -30.828 1 98.25 178 GLY B CA 1
ATOM 4752 C C . GLY B 1 178 ? 5.199 -18.531 -31.562 1 98.25 178 GLY B C 1
ATOM 4753 O O . GLY B 1 178 ? 5.238 -19.594 -30.938 1 98.25 178 GLY B O 1
ATOM 4754 N N . ASP B 1 179 ? 5.191 -18.469 -32.812 1 97.81 179 ASP B N 1
ATOM 4755 C CA . ASP B 1 179 ? 5.184 -19.672 -33.656 1 97.81 179 ASP B CA 1
ATOM 4756 C C . ASP B 1 179 ? 6.445 -20.5 -33.438 1 97.81 179 ASP B C 1
ATOM 4758 O O . ASP B 1 179 ? 6.395 -21.734 -33.469 1 97.81 179 ASP B O 1
ATOM 4762 N N . ALA B 1 180 ? 7.496 -19.797 -33.219 1 98.44 180 ALA B N 1
ATOM 4763 C CA . ALA B 1 180 ? 8.773 -20.484 -33 1 98.44 180 ALA B CA 1
ATOM 4764 C C . ALA B 1 180 ? 8.781 -21.188 -31.641 1 98.44 180 ALA B C 1
ATOM 4766 O O . ALA B 1 180 ? 9.586 -22.094 -31.406 1 98.44 180 ALA B O 1
ATOM 4767 N N . GLY B 1 181 ? 7.855 -20.812 -30.766 1 98.69 181 GLY B N 1
ATOM 4768 C CA . GLY B 1 181 ? 7.777 -21.406 -29.438 1 98.69 181 GLY B CA 1
ATOM 4769 C C . GLY B 1 181 ? 6.523 -22.25 -29.234 1 98.69 181 GLY B C 1
ATOM 4770 O O . GLY B 1 181 ? 6.305 -22.797 -28.156 1 98.69 181 GLY B O 1
ATOM 4771 N N . ASN B 1 182 ? 5.688 -22.297 -30.219 1 98.69 182 ASN B N 1
ATOM 4772 C CA . ASN B 1 182 ? 4.453 -23.078 -30.156 1 98.69 182 ASN B CA 1
ATOM 4773 C C . ASN B 1 182 ? 4.707 -24.562 -30.453 1 98.69 182 ASN B C 1
ATOM 4775 O O . ASN B 1 182 ? 4.781 -24.969 -31.609 1 98.69 182 ASN B O 1
ATOM 4779 N N . VAL B 1 183 ? 4.746 -25.375 -29.453 1 98.81 183 VAL B N 1
ATOM 4780 C CA . VAL B 1 183 ? 5.023 -26.797 -29.609 1 98.81 183 VAL B CA 1
ATOM 4781 C C . VAL B 1 183 ? 3.787 -27.5 -30.156 1 98.81 183 VAL B C 1
ATOM 4783 O O . VAL B 1 183 ? 2.715 -27.453 -29.547 1 98.81 183 VAL B O 1
ATOM 4786 N N . THR B 1 184 ? 4 -28.203 -31.234 1 98.25 184 THR B N 1
ATOM 4787 C CA . THR B 1 184 ? 2.9 -28.938 -31.844 1 98.25 184 THR B CA 1
ATOM 4788 C C . THR B 1 184 ? 3.01 -30.422 -31.562 1 98.25 184 THR B C 1
ATOM 4790 O O . THR B 1 184 ? 1.997 -31.125 -31.5 1 98.25 184 THR B O 1
ATOM 4793 N N . ASP B 1 185 ? 4.328 -30.797 -31.344 1 98.12 185 ASP B N 1
ATOM 4794 C CA . ASP B 1 185 ? 4.531 -32.25 -31.172 1 98.12 185 ASP B CA 1
ATOM 4795 C C . ASP B 1 185 ? 5.699 -32.531 -30.234 1 98.12 185 ASP B C 1
ATOM 4797 O O . ASP B 1 185 ? 6.703 -31.797 -30.25 1 98.12 185 ASP B O 1
ATOM 4801 N N . LEU B 1 186 ? 5.465 -33.594 -29.5 1 98.69 186 LEU B N 1
ATOM 4802 C CA . LEU B 1 186 ? 6.605 -34.219 -28.828 1 98.69 186 LEU B CA 1
ATOM 4803 C C . LEU B 1 186 ? 7.262 -35.25 -29.734 1 98.69 186 LEU B C 1
ATOM 4805 O O . LEU B 1 186 ? 6.574 -35.969 -30.453 1 98.69 186 LEU B O 1
ATOM 4809 N N . LEU B 1 187 ? 8.547 -35.25 -29.703 1 98.69 187 LEU B N 1
ATOM 4810 C CA . LEU B 1 187 ? 9.289 -36.219 -30.516 1 98.69 187 LEU B CA 1
ATOM 4811 C C . LEU B 1 187 ? 9.758 -37.406 -29.656 1 98.69 187 LEU B C 1
ATOM 4813 O O . LEU B 1 187 ? 10.242 -37.219 -28.547 1 98.69 187 LEU B O 1
ATOM 4817 N N . TYR B 1 188 ? 9.547 -38.594 -30.234 1 98.19 188 TYR B N 1
ATOM 4818 C CA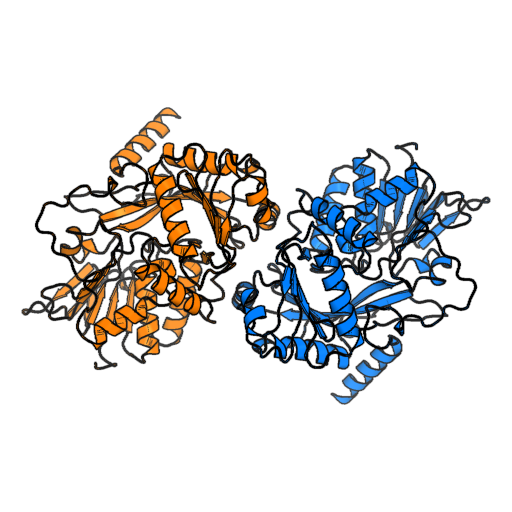 . TYR B 1 188 ? 9.922 -39.812 -29.516 1 98.19 188 TYR B CA 1
ATOM 4819 C C . TYR B 1 188 ? 10.812 -40.688 -30.375 1 98.19 188 TYR B C 1
ATOM 4821 O O . TYR B 1 188 ? 10.688 -40.688 -31.609 1 98.19 188 TYR B O 1
ATOM 4829 N N . ASP B 1 189 ? 11.68 -41.406 -29.797 1 97.94 189 ASP B N 1
ATOM 4830 C CA . ASP B 1 189 ? 12.414 -42.438 -30.516 1 97.94 189 ASP B CA 1
ATOM 4831 C C . ASP B 1 189 ? 11.703 -43.781 -30.406 1 97.94 189 ASP B C 1
ATOM 4833 O O . ASP B 1 189 ? 10.586 -43.875 -29.906 1 97.94 189 ASP B O 1
ATOM 4837 N N . ALA B 1 190 ? 12.328 -44.781 -30.922 1 97 190 ALA B N 1
ATOM 4838 C CA . ALA B 1 190 ? 11.688 -46.094 -31.047 1 97 190 ALA B CA 1
ATOM 4839 C C . ALA B 1 190 ? 11.43 -46.719 -29.672 1 97 190 ALA B C 1
ATOM 4841 O O . ALA B 1 190 ? 10.523 -47.531 -29.516 1 97 190 ALA B O 1
ATOM 4842 N N . SER B 1 191 ? 12.133 -46.281 -28.688 1 96.62 191 SER B N 1
ATOM 4843 C CA . SER B 1 191 ? 12.008 -46.844 -27.344 1 96.62 191 SER B CA 1
ATOM 4844 C C . SER B 1 191 ? 10.969 -46.094 -26.516 1 96.62 191 SER B C 1
ATOM 4846 O O . SER B 1 191 ? 10.656 -46.5 -25.391 1 96.62 191 SER B O 1
ATOM 4848 N N . GLY B 1 192 ? 10.469 -45 -27.047 1 97.31 192 GLY B N 1
ATOM 4849 C CA . GLY B 1 192 ? 9.477 -44.219 -26.328 1 97.31 192 GLY B CA 1
ATOM 4850 C C . GLY B 1 192 ? 10.07 -43.031 -25.609 1 97.31 192 GLY B C 1
ATOM 4851 O O . GLY B 1 192 ? 9.344 -42.219 -25.047 1 97.31 192 GLY B O 1
ATOM 4852 N N . ARG B 1 193 ? 11.328 -42.969 -25.719 1 98.06 193 ARG B N 1
ATOM 4853 C CA . ARG B 1 193 ? 12.008 -41.812 -25.109 1 98.06 193 ARG B CA 1
ATOM 4854 C C . ARG B 1 193 ? 11.68 -40.531 -25.844 1 98.06 193 ARG B C 1
ATOM 4856 O O . ARG B 1 193 ? 11.703 -40.469 -27.062 1 98.06 193 ARG B O 1
ATOM 4863 N N . CYS B 1 194 ? 11.297 -39.5 -25.078 1 98.69 194 CYS B N 1
ATOM 4864 C CA . CYS B 1 194 ? 11.102 -38.188 -25.672 1 98.69 194 CYS B CA 1
ATOM 4865 C C . CYS B 1 194 ? 12.445 -37.562 -26.031 1 98.69 194 CYS B C 1
ATOM 4867 O O . CYS B 1 194 ? 13.297 -37.375 -25.156 1 98.69 194 CYS B O 1
ATOM 4869 N N . THR B 1 195 ? 12.633 -37.219 -27.266 1 98.69 195 THR B N 1
ATOM 4870 C CA . THR B 1 195 ? 13.93 -36.75 -27.734 1 98.69 195 THR B CA 1
ATOM 4871 C C . THR B 1 195 ? 13.883 -35.25 -28.047 1 98.69 195 THR B C 1
ATOM 4873 O O . THR B 1 195 ? 14.891 -34.656 -28.438 1 98.69 195 THR B O 1
ATOM 4876 N N . GLY B 1 196 ? 12.711 -34.688 -27.922 1 98.62 196 GLY B N 1
ATOM 4877 C CA . GLY B 1 196 ? 12.594 -33.25 -28.188 1 98.62 196 GLY B CA 1
ATOM 4878 C C . GLY B 1 196 ? 11.188 -32.844 -28.578 1 98.62 196 GLY B C 1
ATOM 4879 O O . GLY B 1 196 ? 10.211 -33.5 -28.219 1 98.62 196 GLY B O 1
ATOM 4880 N N . VAL B 1 197 ? 11.141 -31.578 -29.219 1 98.88 197 VAL B N 1
ATOM 4881 C CA . VAL B 1 197 ? 9.844 -31.031 -29.594 1 98.88 197 VAL B CA 1
ATOM 4882 C C . VAL B 1 197 ? 9.906 -30.453 -31 1 98.88 197 VAL B C 1
ATOM 4884 O O . VAL B 1 197 ? 10.984 -30.156 -31.516 1 98.88 197 VAL B O 1
ATOM 4887 N N . ARG B 1 198 ? 8.758 -30.422 -31.609 1 98.81 198 ARG B N 1
ATOM 4888 C CA . ARG B 1 198 ? 8.562 -29.688 -32.844 1 98.81 198 ARG B CA 1
ATOM 4889 C C . ARG B 1 198 ? 7.648 -28.484 -32.656 1 98.81 198 ARG B C 1
ATOM 4891 O O . ARG B 1 198 ? 6.637 -28.594 -31.953 1 98.81 198 ARG B O 1
ATOM 4898 N N . THR B 1 199 ? 8.055 -27.359 -33.219 1 98.69 199 THR B N 1
ATOM 4899 C CA . THR B 1 199 ? 7.266 -26.141 -33.062 1 98.69 199 THR B CA 1
ATOM 4900 C C . THR B 1 199 ? 6.508 -25.828 -34.375 1 98.69 199 THR B C 1
ATOM 4902 O O . THR B 1 199 ? 6.742 -26.453 -35.406 1 98.69 199 THR B O 1
ATOM 4905 N N . ALA B 1 200 ? 5.602 -24.938 -34.281 1 98.38 200 ALA B N 1
ATOM 4906 C CA . ALA B 1 200 ? 4.668 -24.641 -35.344 1 98.38 200 ALA B CA 1
ATOM 4907 C C . ALA B 1 200 ? 5.406 -24.125 -36.594 1 98.38 200 ALA B C 1
ATOM 4909 O O . ALA B 1 200 ? 4.918 -24.25 -37.719 1 98.38 200 ALA B O 1
ATOM 4910 N N . ASP B 1 201 ? 6.543 -23.578 -36.406 1 98 201 ASP B N 1
ATOM 4911 C CA . ASP B 1 201 ? 7.309 -23.094 -37.562 1 98 201 ASP B CA 1
ATOM 4912 C C . ASP B 1 201 ? 8.039 -24.234 -38.25 1 98 201 ASP B C 1
ATOM 4914 O O . ASP B 1 201 ? 8.789 -24.016 -39.188 1 98 201 ASP B O 1
ATOM 4918 N N . GLY B 1 202 ? 7.988 -25.375 -37.688 1 97.75 202 GLY B N 1
ATOM 4919 C CA . GLY B 1 202 ? 8.547 -26.562 -38.312 1 97.75 202 GLY B CA 1
ATOM 4920 C C . GLY B 1 202 ? 9.883 -26.984 -37.75 1 97.75 202 GLY B C 1
ATOM 4921 O O . GLY B 1 202 ? 10.383 -28.062 -38.031 1 97.75 202 GLY B O 1
ATOM 4922 N N . ALA B 1 203 ? 10.406 -26.234 -36.875 1 98.56 203 ALA B N 1
ATOM 4923 C CA . ALA B 1 203 ? 11.719 -26.516 -36.312 1 98.56 203 ALA B CA 1
ATOM 4924 C C . ALA B 1 203 ? 11.633 -27.625 -35.25 1 98.56 203 ALA B C 1
ATOM 4926 O O . ALA B 1 203 ? 10.641 -27.703 -34.531 1 98.56 203 ALA B O 1
ATOM 4927 N N . ALA B 1 204 ? 12.648 -28.422 -35.219 1 98.62 204 ALA B N 1
ATOM 4928 C CA . ALA B 1 204 ? 12.805 -29.422 -34.156 1 98.62 204 ALA B CA 1
ATOM 4929 C C . ALA B 1 204 ? 13.867 -28.984 -33.125 1 98.62 204 ALA B C 1
ATOM 4931 O O . ALA B 1 204 ? 14.914 -28.453 -33.531 1 98.62 204 ALA B O 1
ATOM 4932 N N . HIS B 1 205 ? 13.617 -29.109 -31.938 1 98.81 205 HIS B N 1
ATOM 4933 C CA . HIS B 1 205 ? 14.547 -28.797 -30.859 1 98.81 205 HIS B CA 1
ATOM 4934 C C . HIS B 1 205 ? 14.836 -30.031 -30.016 1 98.81 205 HIS B C 1
ATOM 4936 O O . HIS B 1 205 ? 13.961 -30.516 -29.297 1 98.81 205 HIS B O 1
ATOM 4942 N N . ALA B 1 206 ? 16.016 -30.531 -30.109 1 98.56 206 ALA B N 1
ATOM 4943 C CA . ALA B 1 206 ? 16.422 -31.734 -29.391 1 98.56 206 ALA B CA 1
ATOM 4944 C C . ALA B 1 206 ? 16.562 -31.453 -27.891 1 98.56 206 ALA B C 1
ATOM 4946 O O . ALA B 1 206 ? 16.969 -30.359 -27.5 1 98.56 206 ALA B O 1
ATOM 4947 N N . ALA B 1 207 ? 16.219 -32.469 -27.094 1 98.56 207 ALA B N 1
ATOM 4948 C CA . ALA B 1 207 ? 16.328 -32.344 -25.656 1 98.56 207 ALA B CA 1
ATOM 4949 C C . ALA B 1 207 ? 16.625 -33.688 -24.984 1 98.56 207 ALA B C 1
ATOM 4951 O O . ALA B 1 207 ? 16.125 -34.719 -25.438 1 98.56 207 ALA B O 1
ATOM 4952 N N . ALA B 1 208 ? 17.5 -33.625 -24.016 1 98.44 208 ALA B N 1
ATOM 4953 C CA . ALA B 1 208 ? 17.688 -34.812 -23.172 1 98.44 208 ALA B CA 1
ATOM 4954 C C . ALA B 1 208 ? 16.531 -34.969 -22.203 1 98.44 208 ALA B C 1
ATOM 4956 O O . ALA B 1 208 ? 16.156 -36.094 -21.859 1 98.44 208 ALA B O 1
ATOM 4957 N N . LYS B 1 209 ? 16.031 -33.906 -21.688 1 98.69 209 LYS B N 1
ATOM 4958 C CA . LYS B 1 209 ? 14.836 -33.844 -20.844 1 98.69 209 LYS B CA 1
ATOM 4959 C C . LYS B 1 209 ? 13.867 -32.781 -21.344 1 98.69 209 LYS B C 1
ATOM 4961 O O . LYS B 1 209 ? 14.281 -31.688 -21.766 1 98.69 209 LYS B O 1
ATOM 4966 N N . THR B 1 210 ? 12.625 -33.125 -21.375 1 98.88 210 THR B N 1
ATOM 4967 C CA . THR B 1 210 ? 11.547 -32.188 -21.703 1 98.88 210 THR B CA 1
ATOM 4968 C C . THR B 1 210 ? 10.594 -32.031 -20.531 1 98.88 210 THR B C 1
ATOM 4970 O O . THR B 1 210 ? 10.18 -33.031 -19.906 1 98.88 210 THR B O 1
ATOM 4973 N N . VAL B 1 211 ? 10.312 -30.812 -20.125 1 98.94 211 VAL B N 1
ATOM 4974 C CA . VAL B 1 211 ? 9.359 -30.5 -19.062 1 98.94 211 VAL B CA 1
ATOM 4975 C C . VAL B 1 211 ? 8.109 -29.859 -19.656 1 98.94 211 VAL B C 1
ATOM 4977 O O . VAL B 1 211 ? 8.18 -28.781 -20.234 1 98.94 211 VAL B O 1
ATOM 4980 N N . CYS B 1 212 ? 7.004 -30.516 -19.516 1 98.88 212 CYS B N 1
ATOM 4981 C CA . CYS B 1 212 ? 5.73 -29.984 -20 1 98.88 212 CYS B CA 1
ATOM 4982 C C . CYS B 1 212 ? 4.996 -29.234 -18.906 1 98.88 212 CYS B C 1
ATOM 4984 O O . CYS B 1 212 ? 4.422 -29.844 -18 1 98.88 212 CYS B O 1
ATOM 4986 N N . ALA B 1 213 ? 4.93 -27.969 -18.969 1 98.81 213 ALA B N 1
ATOM 4987 C CA . ALA B 1 213 ? 4.277 -27.078 -18 1 98.81 213 ALA B CA 1
ATOM 4988 C C . ALA B 1 213 ? 3.154 -26.281 -18.672 1 98.81 213 ALA B C 1
ATOM 4990 O O . ALA B 1 213 ? 3.115 -25.062 -18.562 1 98.81 213 ALA B O 1
ATOM 4991 N N . LEU B 1 214 ? 2.156 -26.938 -19.188 1 98.25 214 LEU B N 1
ATOM 4992 C CA . LEU B 1 214 ? 1.164 -26.281 -20.047 1 98.25 214 LEU B CA 1
ATOM 4993 C C . LEU B 1 214 ? -0.175 -26.172 -19.328 1 98.25 214 LEU B C 1
ATOM 4995 O O . LEU B 1 214 ? -1.19 -25.844 -19.938 1 98.25 214 LEU B O 1
ATOM 4999 N N . GLY B 1 215 ? -0.215 -26.5 -18.047 1 96.88 215 GLY B N 1
ATOM 5000 C CA . GLY B 1 215 ? -1.435 -26.344 -17.281 1 96.88 215 GLY B CA 1
ATOM 5001 C C . GLY B 1 215 ? -2.658 -26.922 -17.953 1 96.88 215 GLY B C 1
ATOM 5002 O O . GLY B 1 215 ? -2.656 -28.078 -18.359 1 96.88 215 GLY B O 1
ATOM 5003 N N . ALA B 1 216 ? -3.654 -26.109 -18.203 1 97 216 ALA B N 1
ATOM 5004 C CA . ALA B 1 216 ? -4.941 -26.531 -18.75 1 97 216 ALA B CA 1
ATOM 5005 C C . ALA B 1 216 ? -4.781 -27.047 -20.188 1 97 216 ALA B C 1
ATOM 5007 O O . ALA B 1 216 ? -5.676 -27.703 -20.719 1 97 216 ALA B O 1
ATOM 5008 N N . TYR B 1 217 ? -3.664 -26.797 -20.766 1 96.81 217 TYR B N 1
ATOM 5009 C CA . TYR B 1 217 ? -3.455 -27.172 -22.172 1 96.81 217 TYR B CA 1
ATOM 5010 C C . TYR B 1 217 ? -2.613 -28.438 -22.266 1 96.81 217 TYR B C 1
ATOM 5012 O O . TYR B 1 217 ? -2.34 -28.922 -23.375 1 96.81 217 TYR B O 1
ATOM 5020 N N . GLY B 1 218 ? -2.209 -29 -21.188 1 96.69 218 GLY B N 1
ATOM 5021 C CA . GLY B 1 218 ? -1.269 -30.109 -21.156 1 96.69 218 GLY B CA 1
ATOM 5022 C C . GLY B 1 218 ? -1.77 -31.344 -21.906 1 96.69 218 GLY B C 1
ATOM 5023 O O . GLY B 1 218 ? -1.001 -32 -22.609 1 96.69 218 GLY B O 1
ATOM 5024 N N . ALA B 1 219 ? -3.053 -31.594 -21.828 1 94.62 219 ALA B N 1
ATOM 5025 C CA . ALA B 1 219 ? -3.639 -32.812 -22.406 1 94.62 219 ALA B CA 1
ATOM 5026 C C . ALA B 1 219 ? -3.584 -32.75 -23.922 1 94.62 219 ALA B C 1
ATOM 5028 O O . ALA B 1 219 ? -3.701 -33.781 -24.578 1 94.62 219 ALA B O 1
ATOM 5029 N N . SER B 1 220 ? -3.4 -31.594 -24.453 1 93.62 220 SER B N 1
ATOM 5030 C CA . SER B 1 220 ? -3.289 -31.484 -25.906 1 93.62 220 SER B CA 1
ATOM 5031 C C . SER B 1 220 ? -2.012 -32.156 -26.406 1 93.62 220 SER B C 1
ATOM 5033 O O . SER B 1 220 ? -1.988 -32.719 -27.516 1 93.62 220 SER B O 1
ATOM 5035 N N . LEU B 1 221 ? -0.943 -32.125 -25.641 1 96 221 LEU B N 1
ATOM 5036 C CA . LEU B 1 221 ? 0.334 -32.688 -26.031 1 96 221 LEU B CA 1
ATOM 5037 C C . LEU B 1 221 ? 0.507 -34.094 -25.422 1 96 221 LEU B C 1
ATOM 5039 O O . LEU B 1 221 ? 1.189 -34.938 -26 1 96 221 LEU B O 1
ATOM 5043 N N . ILE B 1 222 ? -0.081 -34.219 -24.25 1 96.56 222 ILE B N 1
ATOM 5044 C CA . ILE B 1 222 ? 0.029 -35.5 -23.531 1 96.56 222 ILE B CA 1
ATOM 5045 C C . ILE B 1 222 ? -1.364 -36 -23.188 1 96.56 222 ILE B C 1
ATOM 5047 O O . ILE B 1 222 ? -1.854 -35.812 -22.078 1 96.56 222 ILE B O 1
ATOM 5051 N N . PRO B 1 223 ? -1.96 -36.781 -24.031 1 93.38 223 PRO B N 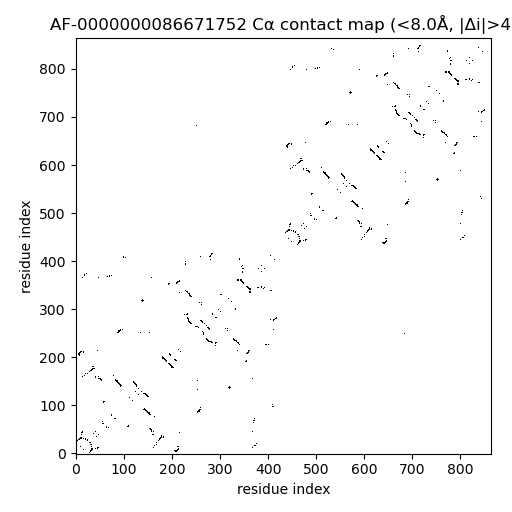1
ATOM 5052 C CA . PRO B 1 223 ? -3.363 -37.188 -23.891 1 93.38 223 PRO B CA 1
ATOM 5053 C C . PRO B 1 223 ? -3.641 -37.938 -22.594 1 93.38 223 PRO B C 1
ATOM 5055 O O . PRO B 1 223 ? -4.742 -37.844 -22.047 1 93.38 223 PRO B O 1
ATOM 5058 N N . GLY B 1 224 ? -2.66 -38.656 -22.078 1 93.19 224 GLY B N 1
ATOM 5059 C CA . GLY B 1 224 ? -2.838 -39.375 -20.828 1 93.19 224 GLY B CA 1
ATOM 5060 C C . GLY B 1 224 ? -3.238 -38.5 -19.672 1 93.19 224 GLY B C 1
ATOM 5061 O O . GLY B 1 224 ? -3.854 -38.969 -18.703 1 93.19 224 GLY B O 1
ATOM 5062 N N . LEU B 1 225 ? -2.926 -37.25 -19.734 1 94.62 225 LEU B N 1
ATOM 5063 C CA . LEU B 1 225 ? -3.273 -36.281 -18.672 1 94.62 225 LEU B CA 1
ATOM 5064 C C . LEU B 1 225 ? -4.785 -36.156 -18.547 1 94.62 225 LEU B C 1
ATOM 5066 O O . LEU B 1 225 ? -5.301 -35.875 -17.469 1 94.62 225 LEU B O 1
ATOM 5070 N N . ALA B 1 226 ? -5.484 -36.344 -19.625 1 92.94 226 ALA B N 1
ATOM 5071 C CA . ALA B 1 226 ? -6.93 -36.156 -19.656 1 92.94 226 ALA B CA 1
ATOM 5072 C C . ALA B 1 226 ? -7.641 -37.156 -18.75 1 92.94 226 ALA B C 1
ATOM 5074 O O . ALA B 1 226 ? -8.812 -36.969 -18.422 1 92.94 226 ALA B O 1
ATOM 5075 N N . LYS B 1 227 ? -6.934 -38.156 -18.391 1 91.62 227 LYS B N 1
ATOM 5076 C CA . LYS B 1 227 ? -7.543 -39.188 -17.562 1 91.62 227 LYS B CA 1
ATOM 5077 C C . LYS B 1 227 ? -7.723 -38.719 -16.125 1 91.62 227 LYS B C 1
ATOM 5079 O O . LYS B 1 227 ? -8.531 -39.281 -15.383 1 91.62 227 LYS B O 1
ATOM 5084 N N . PHE B 1 228 ? -6.965 -37.688 -15.734 1 93.12 228 PHE B N 1
ATOM 5085 C CA . PHE B 1 228 ? -7.094 -37.312 -14.328 1 93.12 228 PHE B CA 1
ATOM 5086 C C . PHE B 1 228 ? -7.02 -35.812 -14.133 1 93.12 228 PHE B C 1
ATOM 5088 O O . PHE B 1 228 ? -7.059 -35.312 -13.008 1 93.12 228 PHE B O 1
ATOM 5095 N N . THR B 1 229 ? -6.832 -35.094 -15.18 1 94.19 229 THR B N 1
ATOM 5096 C CA . THR B 1 229 ? -6.914 -33.625 -15.109 1 94.19 229 THR B CA 1
ATOM 5097 C C . THR B 1 229 ? -8.047 -33.094 -15.984 1 94.19 229 THR B C 1
ATOM 5099 O O . THR B 1 229 ? -8.391 -33.719 -17 1 94.19 229 THR B O 1
ATOM 5102 N N . VAL B 1 230 ? -8.625 -32.031 -15.539 1 93.94 230 VAL B N 1
ATOM 5103 C CA . VAL B 1 230 ? -9.688 -31.344 -16.281 1 93.94 230 VAL B CA 1
ATOM 5104 C C . VAL B 1 230 ? -9.344 -29.859 -16.438 1 93.94 230 VAL B C 1
ATOM 5106 O O . VAL B 1 230 ? -9 -29.188 -15.453 1 93.94 230 VAL B O 1
ATOM 5109 N N . ALA B 1 231 ? -9.32 -29.406 -17.703 1 96.06 231 ALA B N 1
ATOM 5110 C CA . ALA B 1 231 ? -9.258 -27.953 -17.891 1 96.06 231 ALA B CA 1
ATOM 5111 C C . ALA B 1 231 ? -10.531 -27.281 -17.391 1 96.06 231 ALA B C 1
ATOM 5113 O O . ALA B 1 231 ? -11.617 -27.516 -17.922 1 96.06 231 ALA B O 1
ATOM 5114 N N . ARG B 1 232 ? -10.391 -26.469 -16.391 1 94.62 232 ARG B N 1
ATOM 5115 C CA . ARG B 1 232 ? -11.523 -25.781 -15.773 1 94.62 232 ARG B CA 1
ATOM 5116 C C . ARG B 1 232 ? -11.234 -24.281 -15.617 1 94.62 232 ARG B C 1
ATOM 5118 O O . ARG B 1 232 ? -10.078 -23.875 -15.5 1 94.62 232 ARG B O 1
ATOM 5125 N N . CYS B 1 233 ? -12.336 -23.531 -15.656 1 94.69 233 CYS B N 1
ATOM 5126 C CA . CYS B 1 233 ? -12.125 -22.094 -15.547 1 94.69 233 CYS B CA 1
ATOM 5127 C C . CYS B 1 233 ? -13.133 -21.453 -14.594 1 94.69 233 CYS B C 1
ATOM 5129 O O . CYS B 1 233 ? -14.109 -22.094 -14.203 1 94.69 233 CYS B O 1
ATOM 5131 N N . TRP B 1 234 ? -12.812 -20.266 -14.195 1 95.12 234 TRP B N 1
ATOM 5132 C CA . TRP B 1 234 ? -13.641 -19.438 -13.336 1 95.12 234 TRP B CA 1
ATOM 5133 C C . TRP B 1 234 ? -13.734 -18.016 -13.875 1 95.12 234 TRP B C 1
ATOM 5135 O O . TRP B 1 234 ? -12.828 -17.547 -14.555 1 95.12 234 TRP B O 1
ATOM 5145 N N . SER B 1 235 ? -14.812 -17.375 -13.461 1 96.25 235 SER B N 1
ATOM 5146 C CA . SER B 1 235 ? -15.047 -15.992 -13.875 1 96.25 235 SER B CA 1
ATOM 5147 C C . SER B 1 235 ? -14.078 -15.031 -13.188 1 96.25 235 SER B C 1
ATOM 5149 O O . SER B 1 235 ? -13.711 -15.242 -12.031 1 96.25 235 SER B O 1
ATOM 5151 N N . VAL B 1 236 ? -13.688 -14.023 -13.93 1 97.25 236 VAL B N 1
ATOM 5152 C CA . VAL B 1 236 ? -12.953 -12.867 -13.43 1 97.25 236 VAL B CA 1
ATOM 5153 C C . VAL B 1 236 ? -13.57 -11.586 -13.969 1 97.25 236 VAL B C 1
ATOM 5155 O O . VAL B 1 236 ? -13.891 -11.492 -15.156 1 97.25 236 VAL B O 1
ATOM 5158 N N . ALA B 1 237 ? -13.789 -10.68 -13.125 1 98.12 237 ALA B N 1
ATOM 5159 C CA . ALA B 1 237 ? -14.289 -9.367 -13.523 1 98.12 237 ALA B CA 1
ATOM 5160 C C . ALA B 1 237 ? -13.523 -8.25 -12.82 1 98.12 237 ALA B C 1
ATOM 5162 O O . ALA B 1 237 ? -12.781 -8.508 -11.867 1 98.12 237 ALA B O 1
ATOM 5163 N N . HIS B 1 238 ? -13.703 -7.016 -13.367 1 98.56 238 HIS B N 1
ATOM 5164 C CA . HIS B 1 238 ? -13 -5.875 -12.781 1 98.56 238 HIS B CA 1
ATOM 5165 C C . HIS B 1 238 ? -13.914 -4.656 -12.695 1 98.56 238 HIS B C 1
ATOM 5167 O O . HIS B 1 238 ? -14.891 -4.551 -13.445 1 98.56 238 HIS B O 1
ATOM 5173 N N . VAL B 1 239 ? -13.602 -3.816 -11.742 1 98.81 239 VAL B N 1
ATOM 5174 C CA . VAL B 1 239 ? -14.148 -2.463 -11.711 1 98.81 239 VAL B CA 1
ATOM 5175 C C . VAL B 1 239 ? -13.039 -1.451 -11.992 1 98.81 239 VAL B C 1
ATOM 5177 O O . VAL B 1 239 ? -11.969 -1.502 -11.383 1 98.81 239 VAL B O 1
ATOM 5180 N N . GLN B 1 240 ? -13.273 -0.616 -13.008 1 98.75 240 GLN B N 1
ATOM 5181 C CA . GLN B 1 240 ? -12.344 0.477 -13.273 1 98.75 240 GLN B CA 1
ATOM 5182 C C . GLN B 1 240 ? -12.539 1.618 -12.281 1 98.75 240 GLN B C 1
ATOM 5184 O O . GLN B 1 240 ? -13.602 2.236 -12.234 1 98.75 240 GLN B O 1
ATOM 5189 N N . LEU B 1 241 ? -11.516 1.939 -11.516 1 98.75 241 LEU B N 1
ATOM 5190 C CA . LEU B 1 241 ? -11.602 2.982 -10.5 1 98.75 241 LEU B CA 1
ATOM 5191 C C . LEU B 1 241 ? -10.938 4.266 -10.984 1 98.75 241 LEU B C 1
ATOM 5193 O O . LEU B 1 241 ? -10.07 4.23 -11.859 1 98.75 241 LEU B O 1
ATOM 5197 N N . THR B 1 242 ? -11.383 5.398 -10.406 1 97.88 242 THR B N 1
ATOM 5198 C CA . THR B 1 242 ? -10.609 6.625 -10.531 1 97.88 242 THR B CA 1
ATOM 5199 C C . THR B 1 242 ? -9.344 6.559 -9.672 1 97.88 242 THR B C 1
ATOM 5201 O O . THR B 1 242 ? -9.195 5.648 -8.859 1 97.88 242 THR B O 1
ATOM 5204 N N . GLU B 1 243 ? -8.461 7.469 -9.867 1 96.56 243 GLU B N 1
ATOM 5205 C CA . GLU B 1 243 ? -7.242 7.52 -9.07 1 96.56 243 GLU B CA 1
ATOM 5206 C C . GLU B 1 243 ? -7.559 7.656 -7.582 1 96.56 243 GLU B C 1
ATOM 5208 O O . GLU B 1 243 ? -6.98 6.949 -6.75 1 96.56 243 GLU B O 1
ATOM 5213 N N . ASP B 1 244 ? -8.477 8.547 -7.191 1 97.06 244 ASP B N 1
ATOM 5214 C CA . ASP B 1 244 ? -8.844 8.781 -5.797 1 97.06 244 ASP B CA 1
ATOM 5215 C C . ASP B 1 244 ? -9.461 7.527 -5.18 1 97.06 244 ASP B C 1
ATOM 5217 O O . ASP B 1 244 ? -9.195 7.199 -4.023 1 97.06 244 ASP B O 1
ATOM 5221 N N . GLU B 1 245 ? -10.297 6.852 -5.941 1 98.25 245 GLU B N 1
ATOM 5222 C CA . GLU B 1 245 ? -10.93 5.633 -5.445 1 98.25 245 GLU B CA 1
ATOM 5223 C C . GLU B 1 245 ? -9.898 4.535 -5.203 1 98.25 245 GLU B C 1
ATOM 5225 O O . GLU B 1 245 ? -9.969 3.822 -4.199 1 98.25 245 GLU B O 1
ATOM 5230 N N . ALA B 1 246 ? -8.953 4.406 -6.176 1 98.25 246 ALA B N 1
ATOM 5231 C CA . ALA B 1 246 ? -7.883 3.418 -6.023 1 98.25 246 ALA B CA 1
ATOM 5232 C C . ALA B 1 246 ? -7.039 3.711 -4.789 1 98.25 246 ALA B C 1
ATOM 5234 O O . ALA B 1 246 ? -6.699 2.799 -4.027 1 98.25 246 ALA B O 1
ATOM 5235 N N . ASP B 1 247 ? -6.723 4.992 -4.59 1 97.5 247 ASP B N 1
ATOM 5236 C CA . ASP B 1 247 ? -5.941 5.387 -3.422 1 97.5 247 ASP B CA 1
ATOM 5237 C C . ASP B 1 247 ? -6.719 5.145 -2.131 1 97.5 247 ASP B C 1
ATOM 5239 O O . ASP B 1 247 ? -6.145 4.762 -1.113 1 97.5 247 ASP B O 1
ATOM 5243 N N . PHE B 1 248 ? -8.031 5.387 -2.164 1 98.25 248 PHE B N 1
ATOM 5244 C CA . PHE B 1 248 ? -8.906 5.176 -1.018 1 98.25 248 PHE B CA 1
ATOM 5245 C C . PHE B 1 248 ? -8.875 3.719 -0.572 1 98.25 248 PHE B C 1
ATOM 5247 O O . PHE B 1 248 ? -8.922 3.43 0.625 1 98.25 248 PHE B O 1
ATOM 5254 N N . LEU B 1 249 ? -8.758 2.787 -1.498 1 98.56 249 LEU B N 1
ATOM 5255 C CA . LEU B 1 249 ? -8.852 1.36 -1.206 1 98.56 249 LEU B CA 1
ATOM 5256 C C . LEU B 1 249 ? -7.461 0.743 -1.076 1 98.56 249 LEU B C 1
ATOM 5258 O O . LEU B 1 249 ? -7.332 -0.456 -0.818 1 98.56 249 LEU B O 1
ATOM 5262 N N . ARG B 1 250 ? -6.414 1.554 -1.233 1 97.5 250 ARG B N 1
ATOM 5263 C CA . ARG B 1 250 ? -5.047 1.051 -1.162 1 97.5 250 ARG B CA 1
ATOM 5264 C C . ARG B 1 250 ? -4.758 0.44 0.205 1 97.5 250 ARG B C 1
ATOM 5266 O O . ARG B 1 250 ? -5.035 1.056 1.236 1 97.5 250 ARG B O 1
ATOM 5273 N N . GLY B 1 251 ? -4.262 -0.834 0.183 1 96.94 251 GLY B N 1
ATOM 5274 C CA . GLY B 1 251 ? -3.812 -1.469 1.412 1 96.94 251 GLY B CA 1
ATOM 5275 C C . GLY B 1 251 ? -4.867 -2.355 2.047 1 96.94 251 GLY B C 1
ATOM 5276 O O . GLY B 1 251 ? -4.594 -3.043 3.033 1 96.94 251 GLY B O 1
ATOM 5277 N N . ILE B 1 252 ? -6.109 -2.365 1.557 1 98.38 252 ILE B N 1
ATOM 5278 C CA . ILE B 1 252 ? -7.102 -3.258 2.145 1 98.38 252 ILE B CA 1
ATOM 5279 C C . ILE B 1 252 ? -6.645 -4.707 1.997 1 98.38 252 ILE B C 1
ATOM 5281 O O . ILE B 1 252 ? -5.969 -5.055 1.027 1 98.38 252 ILE B O 1
ATOM 5285 N N . PRO B 1 253 ? -6.984 -5.555 2.93 1 98.5 253 PRO B N 1
ATOM 5286 C CA . PRO B 1 253 ? -6.633 -6.973 2.814 1 98.5 253 PRO B CA 1
ATOM 5287 C C . PRO B 1 253 ? -7.348 -7.664 1.652 1 98.5 253 PRO B C 1
ATOM 5289 O O . PRO B 1 253 ? -8.422 -7.223 1.232 1 98.5 253 PRO B O 1
ATOM 5292 N N . VAL B 1 254 ? -6.652 -8.672 1.164 1 98.81 254 VAL B N 1
ATOM 5293 C CA . VAL B 1 254 ? -7.41 -9.594 0.329 1 98.81 254 VAL B CA 1
ATOM 5294 C C . VAL B 1 254 ? -8.656 -10.07 1.08 1 98.81 254 VAL B C 1
ATOM 5296 O O . VAL B 1 254 ? -8.562 -10.516 2.227 1 98.81 254 VAL B O 1
ATOM 5299 N N . THR B 1 255 ? -9.805 -9.93 0.475 1 98.81 255 THR B N 1
ATOM 5300 C CA . THR B 1 255 ? -11.047 -10.312 1.135 1 98.81 255 THR B CA 1
ATOM 5301 C C . THR B 1 255 ? -11.742 -11.438 0.371 1 98.81 255 THR B C 1
ATOM 5303 O O . THR B 1 255 ? -12.125 -11.258 -0.787 1 98.81 255 THR B O 1
ATOM 5306 N N . ASN B 1 256 ? -11.836 -12.539 0.991 1 98.12 256 ASN B N 1
ATOM 5307 C CA . ASN B 1 256 ? -12.43 -13.742 0.412 1 98.12 256 ASN B CA 1
ATOM 5308 C C . ASN B 1 256 ? -13.664 -14.18 1.185 1 98.12 256 ASN B C 1
ATOM 5310 O O . ASN B 1 256 ? -13.555 -14.805 2.24 1 98.12 256 ASN B O 1
ATOM 5314 N N . VAL B 1 257 ? -14.812 -13.82 0.697 1 97.94 257 VAL B N 1
ATOM 5315 C CA . VAL B 1 257 ? -16.062 -14.344 1.231 1 97.94 257 VAL B CA 1
ATOM 5316 C C . VAL B 1 257 ? -16.438 -15.625 0.496 1 97.94 257 VAL B C 1
ATOM 5318 O O . VAL B 1 257 ? -16.938 -15.586 -0.633 1 97.94 257 VAL B O 1
ATOM 5321 N N . ARG B 1 258 ? -16.391 -16.688 1.101 1 95.12 258 ARG B N 1
ATOM 5322 C CA . ARG B 1 258 ? -16.25 -18.016 0.51 1 95.12 258 ARG B CA 1
ATOM 5323 C C . ARG B 1 258 ? -17.5 -18.391 -0.298 1 95.12 258 ARG B C 1
ATOM 5325 O O . ARG B 1 258 ? -17.438 -19.234 -1.189 1 95.12 258 ARG B O 1
ATOM 5332 N N . ASP B 1 259 ? -18.609 -17.859 0.027 1 94.88 259 ASP B N 1
ATOM 5333 C CA . ASP B 1 259 ? -19.828 -18.188 -0.705 1 94.88 259 ASP B CA 1
ATOM 5334 C C . ASP B 1 259 ? -20.156 -17.125 -1.746 1 94.88 259 ASP B C 1
ATOM 5336 O O . ASP B 1 259 ? -21.109 -17.266 -2.52 1 94.88 259 ASP B O 1
ATOM 5340 N N . LEU B 1 260 ? -19.359 -16.047 -1.844 1 96.62 260 LEU B N 1
ATOM 5341 C CA . LEU B 1 260 ? -19.625 -14.969 -2.787 1 96.62 260 LEU B CA 1
ATOM 5342 C C . LEU B 1 260 ? -18.453 -14.797 -3.756 1 96.62 260 LEU B C 1
ATOM 5344 O O . LEU B 1 260 ? -18.625 -14.984 -4.965 1 96.62 260 LEU B O 1
ATOM 5348 N N . GLY B 1 261 ? -17.297 -14.492 -3.236 1 97.38 261 GLY B N 1
ATOM 5349 C CA . GLY B 1 261 ? -16.125 -14.227 -4.047 1 97.38 261 GLY B CA 1
ATOM 5350 C C . GLY B 1 261 ? -15.039 -13.469 -3.299 1 97.38 261 GLY B C 1
ATOM 5351 O O . GLY B 1 261 ? -15.125 -13.305 -2.08 1 97.38 261 GLY B O 1
ATOM 5352 N N . PHE B 1 262 ? -14.031 -13.07 -4.047 1 98.38 262 PHE B N 1
ATOM 5353 C CA . PHE B 1 262 ? -12.938 -12.359 -3.383 1 98.38 262 PHE B CA 1
ATOM 5354 C C . PHE B 1 262 ? -12.453 -11.195 -4.234 1 98.38 262 PHE B C 1
ATOM 5356 O O . PHE B 1 262 ? -12.75 -11.125 -5.43 1 98.38 262 PHE B O 1
ATOM 5363 N N . PHE B 1 263 ? -11.789 -10.273 -3.637 1 98.75 263 PHE B N 1
ATOM 5364 C CA . PHE B 1 263 ? -11.117 -9.164 -4.297 1 98.75 263 PHE B CA 1
ATOM 5365 C C . PHE B 1 263 ? -9.867 -8.758 -3.533 1 98.75 263 PHE B C 1
ATOM 5367 O O . PHE B 1 263 ? -9.578 -9.305 -2.469 1 98.75 263 PHE B O 1
ATOM 5374 N N . PHE B 1 264 ? -9.086 -7.887 -4.121 1 98.5 264 PHE B N 1
ATOM 5375 C CA . PHE B 1 264 ? -7.805 -7.391 -3.627 1 98.5 264 PHE B CA 1
ATOM 5376 C C . PHE B 1 264 ? -7.828 -5.871 -3.496 1 98.5 264 PHE B C 1
ATOM 5378 O O . PHE B 1 264 ? -8.859 -5.238 -3.742 1 98.5 264 PHE B O 1
ATOM 5385 N N . GLU B 1 265 ? -6.73 -5.285 -3.014 1 98.38 265 GLU B N 1
ATOM 5386 C CA . GLU B 1 265 ? -6.57 -3.855 -3.266 1 98.38 265 GLU B CA 1
ATOM 5387 C C . GLU B 1 265 ? -6.426 -3.57 -4.758 1 98.38 265 GLU B C 1
ATOM 5389 O O . GLU B 1 265 ? -6.035 -4.449 -5.527 1 98.38 265 GLU B O 1
ATOM 5394 N N . PRO B 1 266 ? -6.762 -2.4 -5.191 1 98.31 266 PRO B N 1
ATOM 5395 C CA . PRO B 1 266 ? -6.664 -2.094 -6.621 1 98.31 266 PRO B CA 1
ATOM 5396 C C . PRO B 1 266 ? -5.227 -2.096 -7.129 1 98.31 266 PRO B C 1
ATOM 5398 O O . PRO B 1 266 ? -4.301 -1.772 -6.379 1 98.31 266 PRO B O 1
ATOM 5401 N N . ASP B 1 267 ? -5.105 -2.498 -8.352 1 97.38 267 ASP B N 1
ATOM 5402 C CA . ASP B 1 267 ? -3.812 -2.389 -9.016 1 97.38 267 ASP B CA 1
ATOM 5403 C C . ASP B 1 267 ? -3.428 -0.926 -9.227 1 97.38 267 ASP B C 1
ATOM 5405 O O . ASP B 1 267 ? -4.18 -0.161 -9.836 1 97.38 267 ASP B O 1
ATOM 5409 N N . PRO B 1 268 ? -2.264 -0.574 -8.742 1 93.69 268 PRO B N 1
ATOM 5410 C CA . PRO B 1 268 ? -1.922 0.849 -8.812 1 93.69 268 PRO B CA 1
ATOM 5411 C C . PRO B 1 268 ? -1.724 1.341 -10.242 1 93.69 268 PRO B C 1
ATOM 5413 O O . PRO B 1 268 ? -1.968 2.514 -10.539 1 93.69 268 PRO B O 1
ATOM 5416 N N . ALA B 1 269 ? -1.296 0.539 -11.094 1 94.31 269 ALA B N 1
ATOM 5417 C CA . ALA B 1 269 ? -0.983 0.964 -12.461 1 94.31 269 ALA B CA 1
ATOM 5418 C C . ALA B 1 269 ? -2.252 1.112 -13.289 1 94.31 269 ALA B C 1
ATOM 5420 O O . ALA B 1 269 ? -2.43 2.111 -13.992 1 94.31 269 ALA B O 1
ATOM 5421 N N . THR B 1 270 ? -3.154 0.155 -13.195 1 96.94 270 THR B N 1
ATOM 5422 C CA . THR B 1 270 ? -4.328 0.131 -14.062 1 96.94 270 THR B CA 1
ATOM 5423 C C . THR B 1 270 ? -5.543 0.708 -13.336 1 96.94 270 THR B C 1
ATOM 5425 O O . THR B 1 270 ? -6.555 1.02 -13.969 1 96.94 270 THR B O 1
ATOM 5428 N N . ARG B 1 271 ? -5.52 0.733 -12 1 97.88 271 ARG B N 1
ATOM 5429 C CA . ARG B 1 271 ? -6.605 1.157 -11.125 1 97.88 271 ARG B CA 1
ATOM 5430 C C . ARG B 1 271 ? -7.793 0.204 -11.219 1 97.88 271 ARG B C 1
ATOM 5432 O O . ARG B 1 271 ? -8.938 0.614 -11.039 1 97.88 271 ARG B O 1
ATOM 5439 N N . LEU B 1 272 ? -7.5 -1.043 -11.602 1 98.69 272 LEU B N 1
ATOM 5440 C CA . LEU B 1 272 ? -8.539 -2.064 -11.648 1 98.69 272 LEU B CA 1
ATOM 5441 C C . LEU B 1 272 ? -8.68 -2.76 -10.297 1 98.69 272 LEU B C 1
ATOM 5443 O O . LEU B 1 272 ? -7.68 -3.105 -9.664 1 98.69 272 LEU B O 1
ATOM 5447 N N . LEU B 1 273 ? -9.875 -2.889 -9.875 1 98.81 273 LEU B N 1
ATOM 5448 C CA . LEU B 1 273 ? -10.234 -3.766 -8.766 1 98.81 273 LEU B CA 1
ATOM 5449 C C . LEU B 1 273 ? -10.695 -5.129 -9.273 1 98.81 273 LEU B C 1
ATOM 5451 O O . LEU B 1 273 ? -11.773 -5.246 -9.859 1 98.81 273 LEU B O 1
ATOM 5455 N N . LYS B 1 274 ? -9.93 -6.113 -9.062 1 98.75 274 LYS B N 1
ATOM 5456 C CA . LYS B 1 274 ? -10.242 -7.457 -9.539 1 98.75 274 LYS B CA 1
ATOM 5457 C C . LYS B 1 274 ? -11.203 -8.164 -8.594 1 98.75 274 LYS B C 1
ATOM 5459 O O . LYS B 1 274 ? -11.023 -8.141 -7.379 1 98.75 274 LYS B O 1
ATOM 5464 N N . LEU B 1 275 ? -12.18 -8.852 -9.141 1 98.69 275 LEU B N 1
ATOM 5465 C CA . LEU B 1 275 ? -13.148 -9.664 -8.414 1 98.69 275 LEU B CA 1
ATOM 5466 C C . LEU B 1 275 ? -13.281 -11.047 -9.039 1 98.69 275 LEU B C 1
ATOM 5468 O O . LEU B 1 275 ? -13.312 -11.18 -10.266 1 98.69 275 LEU B O 1
ATOM 5472 N N . CYS B 1 276 ? -13.375 -12 -8.227 1 98.19 276 CYS B N 1
ATOM 5473 C CA . CYS B 1 276 ? -13.586 -13.375 -8.672 1 98.19 276 CYS B CA 1
ATOM 5474 C C . CYS B 1 276 ? -14.672 -14.055 -7.848 1 98.19 276 CYS B C 1
ATOM 5476 O O . CYS B 1 276 ? -14.547 -14.18 -6.629 1 98.19 276 CYS B O 1
ATOM 5478 N N . PRO B 1 277 ? -15.75 -14.453 -8.508 1 95.81 277 PRO B N 1
ATOM 5479 C CA . PRO B 1 277 ? -16.734 -15.25 -7.781 1 95.81 277 PRO B CA 1
ATOM 5480 C C . PRO B 1 277 ? -16.234 -16.672 -7.477 1 95.81 277 PRO B C 1
ATOM 5482 O O . PRO B 1 277 ? -15.438 -17.219 -8.234 1 95.81 277 PRO B O 1
ATOM 5485 N N . LEU B 1 278 ? -16.656 -17.125 -6.395 1 88.81 278 LEU B N 1
ATOM 5486 C CA . LEU B 1 278 ? -16.297 -18.5 -6.074 1 88.81 278 LEU B CA 1
ATOM 5487 C C . LEU B 1 278 ? -17.406 -19.469 -6.496 1 88.81 278 LEU B C 1
ATOM 5489 O O . LEU B 1 278 ? -18.594 -19.109 -6.473 1 88.81 278 LEU B O 1
ATOM 5493 N N . GLY B 1 279 ? -16.984 -20.578 -6.973 1 84.94 279 GLY B N 1
ATOM 5494 C CA . GLY B 1 279 ? -17.875 -21.625 -7.457 1 84.94 279 GLY B CA 1
ATOM 5495 C C . GLY B 1 279 ? -17.156 -22.891 -7.863 1 84.94 279 GLY B C 1
ATOM 5496 O O . GLY B 1 279 ? -16 -23.109 -7.469 1 84.94 279 GLY B O 1
ATOM 5497 N N . ALA B 1 280 ? -17.891 -23.672 -8.594 1 85.19 280 ALA B N 1
ATOM 5498 C CA . ALA B 1 280 ? -17.328 -24.969 -8.953 1 85.19 280 ALA B CA 1
ATOM 5499 C C . ALA B 1 280 ? -16.594 -24.891 -10.289 1 85.19 280 ALA B C 1
ATOM 5501 O O . ALA B 1 280 ? -15.82 -25.781 -10.633 1 85.19 280 ALA B O 1
ATOM 5502 N N . GLY B 1 281 ? -16.812 -23.828 -11.008 1 91.38 281 GLY B N 1
ATOM 5503 C CA . GLY B 1 281 ? -16.078 -23.625 -12.242 1 91.38 281 GLY B CA 1
ATOM 5504 C C . GLY B 1 281 ? -16.797 -24.156 -13.461 1 91.38 281 GLY B C 1
ATOM 5505 O O . GLY B 1 281 ? -17.906 -24.688 -13.352 1 91.38 281 GLY B O 1
ATOM 5506 N N . PHE B 1 282 ? -16.156 -23.953 -14.625 1 93.31 282 PHE B N 1
ATOM 5507 C CA . PHE B 1 282 ? -16.703 -24.344 -15.922 1 93.31 282 PHE B CA 1
ATOM 5508 C C . PHE B 1 282 ? -15.703 -25.172 -16.703 1 93.31 282 PHE B C 1
ATOM 5510 O O . PHE B 1 282 ? -14.492 -25.016 -16.531 1 93.31 282 PHE B O 1
ATOM 5517 N N . THR B 1 283 ? -16.219 -26.031 -17.516 1 93.56 283 THR B N 1
ATOM 5518 C CA . THR B 1 283 ? -15.367 -26.859 -18.359 1 93.56 283 THR B CA 1
ATOM 5519 C C . THR B 1 283 ? -15.797 -26.75 -19.828 1 93.56 283 THR B C 1
ATOM 5521 O O . THR B 1 283 ? -16.875 -26.25 -20.125 1 93.56 283 THR B O 1
ATOM 5524 N N . ASN B 1 284 ? -14.938 -27.031 -20.656 1 93.94 284 ASN B N 1
ATOM 5525 C CA . ASN B 1 284 ? -15.195 -27.203 -22.078 1 93.94 284 ASN B CA 1
ATOM 5526 C C . ASN B 1 284 ? -14.773 -28.578 -22.578 1 93.94 284 ASN B C 1
ATOM 5528 O O . ASN B 1 284 ? -13.586 -28.828 -22.797 1 93.94 284 ASN B O 1
ATOM 5532 N N . THR B 1 285 ? -15.758 -29.375 -22.781 1 90.75 285 THR B N 1
ATOM 5533 C CA . THR B 1 285 ? -15.484 -30.734 -23.203 1 90.75 285 THR B CA 1
ATOM 5534 C C . THR B 1 285 ? -15.648 -30.891 -24.719 1 90.75 285 THR B C 1
ATOM 5536 O O . THR B 1 285 ? -16.719 -30.609 -25.25 1 90.75 285 THR B O 1
ATOM 5539 N N . VAL B 1 286 ? -14.625 -31.219 -25.312 1 87.94 286 VAL B N 1
ATOM 5540 C CA . VAL B 1 286 ? -14.602 -31.484 -26.75 1 87.94 286 VAL B CA 1
ATOM 5541 C C . VAL B 1 286 ? -14.078 -32.875 -27.016 1 87.94 286 VAL B C 1
ATOM 5543 O O . VAL B 1 286 ? -12.938 -33.219 -26.672 1 87.94 286 VAL B O 1
ATOM 5546 N N . ASP B 1 287 ? -14.844 -33.656 -27.625 1 84.5 287 ASP B N 1
ATOM 5547 C CA . ASP B 1 287 ? -14.477 -35.031 -27.984 1 84.5 287 ASP B CA 1
ATOM 5548 C C . ASP B 1 287 ? -13.938 -35.781 -26.766 1 84.5 287 ASP B C 1
ATOM 5550 O O . ASP B 1 287 ? -12.867 -36.406 -26.828 1 84.5 287 ASP B O 1
ATOM 5554 N N . GLY B 1 288 ? -14.555 -35.594 -25.656 1 80.5 288 GLY B N 1
ATOM 5555 C CA . GLY B 1 288 ? -14.273 -36.375 -24.453 1 80.5 288 GLY B CA 1
ATOM 5556 C C . GLY B 1 288 ? -13.117 -35.812 -23.656 1 80.5 288 GLY B C 1
ATOM 5557 O O . GLY B 1 288 ? -12.727 -36.375 -22.625 1 80.5 288 GLY B O 1
ATOM 5558 N N . ARG B 1 289 ? -12.516 -34.781 -24.078 1 87.38 289 ARG B N 1
ATOM 5559 C CA . ARG B 1 289 ? -11.414 -34.125 -23.375 1 87.38 289 ARG B CA 1
ATOM 5560 C C . ARG B 1 289 ? -11.734 -32.688 -23.047 1 87.38 289 ARG B C 1
ATOM 5562 O O . ARG B 1 289 ? -12.375 -32 -23.859 1 87.38 289 ARG B O 1
ATOM 5569 N N . SER B 1 290 ? -11.289 -32.312 -21.906 1 92.19 290 SER B N 1
ATOM 5570 C CA . SER B 1 290 ? -11.461 -30.906 -21.516 1 92.19 290 SER B CA 1
ATOM 5571 C C . SER B 1 290 ? -10.336 -30.047 -22.078 1 92.19 290 SER B C 1
ATOM 5573 O O . SER B 1 290 ? -9.164 -30.422 -22.016 1 92.19 290 SER B O 1
ATOM 5575 N N . THR B 1 291 ? -10.672 -28.906 -22.625 1 92.69 291 THR B N 1
ATOM 5576 C CA . THR B 1 291 ? -9.695 -27.969 -23.172 1 92.69 291 THR B CA 1
ATOM 5577 C C . THR B 1 291 ? -10.211 -26.547 -23.078 1 92.69 291 THR B C 1
ATOM 5579 O O . THR B 1 291 ? -11.422 -26.297 -23.141 1 92.69 291 THR B O 1
ATOM 5582 N N . PRO B 1 292 ? -9.297 -25.609 -22.859 1 94.44 292 PRO B N 1
ATOM 5583 C CA . PRO B 1 292 ? -9.766 -24.219 -22.844 1 94.44 292 PRO B CA 1
ATOM 5584 C C . PRO B 1 292 ? -10.438 -23.812 -24.141 1 94.44 292 PRO B C 1
ATOM 5586 O O . PRO B 1 292 ? -10.016 -24.219 -25.219 1 94.44 292 PRO B O 1
ATOM 5589 N N . THR B 1 293 ? -11.414 -22.984 -23.969 1 90 293 THR B N 1
ATOM 5590 C CA . THR B 1 293 ? -12.156 -22.5 -25.125 1 90 293 THR B CA 1
ATOM 5591 C C . THR B 1 293 ? -11.391 -21.391 -25.844 1 90 293 THR B C 1
ATOM 5593 O O . THR B 1 293 ? -10.805 -20.516 -25.188 1 90 293 THR B O 1
ATOM 5596 N N . ASN B 1 294 ? -11.367 -21.438 -27.078 1 83.38 294 ASN B N 1
ATOM 5597 C CA . ASN B 1 294 ? -10.859 -20.328 -27.891 1 83.38 294 ASN B CA 1
ATOM 5598 C C . ASN B 1 294 ? -11.984 -19.406 -28.328 1 83.38 294 ASN B C 1
ATOM 5600 O O . ASN B 1 294 ? -12.875 -19.812 -29.094 1 83.38 294 ASN B O 1
ATOM 5604 N N . PHE B 1 295 ? -11.969 -18.25 -27.812 1 81.31 295 PHE B N 1
ATOM 5605 C CA . PHE B 1 295 ? -12.977 -17.281 -28.234 1 81.31 295 PHE B CA 1
ATOM 5606 C C . PHE B 1 295 ? -12.562 -16.594 -29.531 1 81.31 295 PHE B C 1
ATOM 5608 O O . PHE B 1 295 ? -11.422 -16.156 -29.656 1 81.31 295 PHE B O 1
ATOM 5615 N N . PRO B 1 296 ? -13.414 -16.531 -30.375 1 70 296 PRO B N 1
ATOM 5616 C CA . PRO B 1 296 ? -13.078 -15.969 -31.688 1 70 296 PRO B CA 1
ATOM 5617 C C . PRO B 1 296 ? -12.766 -14.477 -31.625 1 70 296 PRO B C 1
ATOM 5619 O O . PRO B 1 296 ? -12.062 -13.945 -32.5 1 70 296 PRO B O 1
ATOM 5622 N N . SER B 1 297 ? -13.406 -13.797 -30.703 1 68.81 297 SER B N 1
ATOM 5623 C CA . SER B 1 297 ? -13.18 -12.359 -30.578 1 68.81 297 SER B CA 1
ATOM 5624 C C . SER B 1 297 ? -13.133 -11.938 -29.109 1 68.81 297 SER B C 1
ATOM 5626 O O . SER B 1 297 ? -13.578 -12.68 -28.234 1 68.81 297 SER B O 1
ATOM 5628 N N . ALA B 1 298 ? -12.547 -10.812 -29.016 1 68.62 298 ALA B N 1
ATOM 5629 C CA . ALA B 1 298 ? -12.523 -10.234 -27.672 1 68.62 298 ALA B CA 1
ATOM 5630 C C . ALA B 1 298 ? -13.938 -10.023 -27.141 1 68.62 298 ALA B C 1
ATOM 5632 O O . ALA B 1 298 ? -14.195 -10.211 -25.953 1 68.62 298 ALA B O 1
ATOM 5633 N N . ARG B 1 299 ? -14.828 -9.641 -28.016 1 66.31 299 ARG B N 1
ATOM 5634 C CA . ARG B 1 299 ? -16.219 -9.359 -27.641 1 66.31 299 ARG B CA 1
ATOM 5635 C C . ARG B 1 299 ? -16.906 -10.625 -27.141 1 66.31 299 ARG B C 1
ATOM 5637 O O . ARG B 1 299 ? -17.703 -10.562 -26.203 1 66.31 299 ARG B O 1
ATOM 5644 N N . SER B 1 300 ? -16.438 -11.602 -27.719 1 70.62 300 SER B N 1
ATOM 5645 C CA . SER B 1 300 ? -17.094 -12.859 -27.359 1 70.62 300 SER B CA 1
ATOM 5646 C C . SER B 1 300 ? -16.578 -13.406 -26.047 1 70.62 300 SER B C 1
ATOM 5648 O O . SER B 1 300 ? -17.219 -14.266 -25.422 1 70.62 300 SER B O 1
ATOM 5650 N N . GLN B 1 301 ? -15.531 -12.891 -25.688 1 82.06 301 GLN B N 1
ATOM 5651 C CA . GLN B 1 301 ? -14.945 -13.367 -24.438 1 82.06 301 GLN B CA 1
ATOM 5652 C C . GLN B 1 301 ? -15.352 -12.477 -23.266 1 82.06 301 GLN B C 1
ATOM 5654 O O . GLN B 1 301 ? -15.258 -12.883 -22.109 1 82.06 301 GLN B O 1
ATOM 5659 N N . ASP B 1 302 ? -15.953 -11.312 -23.531 1 88.31 302 ASP B N 1
ATOM 5660 C CA . ASP B 1 302 ? -16.172 -10.312 -22.484 1 88.31 302 ASP B CA 1
ATOM 5661 C C . ASP B 1 302 ? -17.531 -10.492 -21.812 1 88.31 302 ASP B C 1
ATOM 5663 O O . ASP B 1 302 ? -18.375 -9.609 -21.875 1 88.31 302 ASP B O 1
ATOM 5667 N N . PHE B 1 303 ? -17.672 -11.672 -21.172 1 92.12 303 PHE B N 1
ATOM 5668 C CA . PHE B 1 303 ? -18.859 -11.922 -20.375 1 92.12 303 PHE B CA 1
ATOM 5669 C C . PHE B 1 303 ? -18.578 -12.906 -19.25 1 92.12 303 PHE B C 1
ATOM 5671 O O . PHE B 1 303 ? -17.578 -13.609 -19.281 1 92.12 303 PHE B O 1
ATOM 5678 N N . ILE B 1 304 ? -19.453 -12.898 -18.281 1 94.94 304 ILE B N 1
ATOM 5679 C CA . ILE B 1 304 ? -19.531 -13.914 -17.219 1 94.94 304 ILE B CA 1
ATOM 5680 C C . ILE B 1 304 ? -21 -14.281 -16.969 1 94.94 304 ILE B C 1
ATOM 5682 O O . ILE B 1 304 ? -21.906 -13.492 -17.266 1 94.94 304 ILE B O 1
ATOM 5686 N N . PRO B 1 305 ? -21.25 -15.438 -16.484 1 93.88 305 PRO B N 1
ATOM 5687 C CA . PRO B 1 305 ? -22.641 -15.828 -16.219 1 93.88 305 PRO B CA 1
ATOM 5688 C C . PRO B 1 305 ? -23.344 -14.891 -15.25 1 93.88 305 PRO B C 1
ATOM 5690 O O . PRO B 1 305 ? -22.734 -14.406 -14.297 1 93.88 305 PRO B O 1
ATOM 5693 N N . PRO B 1 306 ? -24.641 -14.742 -15.438 1 94.25 306 PRO B N 1
ATOM 5694 C CA . PRO B 1 306 ? -25.422 -13.852 -14.57 1 94.25 306 PRO B CA 1
ATOM 5695 C C . PRO B 1 306 ? -25.312 -14.227 -13.094 1 94.25 306 PRO B C 1
ATOM 5697 O O . PRO B 1 306 ? -25.297 -13.352 -12.227 1 94.25 306 PRO B O 1
ATOM 5700 N N . GLU B 1 307 ? -25.266 -15.477 -12.859 1 94.12 307 GLU B N 1
ATOM 5701 C CA . GLU B 1 307 ? -25.156 -15.922 -11.469 1 94.12 307 GLU B CA 1
ATOM 5702 C C . GLU B 1 307 ? -23.859 -15.445 -10.836 1 94.12 307 GLU B C 1
ATOM 5704 O O . GLU B 1 307 ? -23.844 -15.078 -9.656 1 94.12 307 GLU B O 1
ATOM 5709 N N . ASP B 1 308 ? -22.797 -15.516 -11.594 1 96.31 308 ASP B N 1
ATOM 5710 C CA . ASP B 1 308 ? -21.516 -15.039 -11.117 1 96.31 308 ASP B CA 1
ATOM 5711 C C . ASP B 1 308 ? -21.516 -13.523 -10.914 1 96.31 308 ASP B C 1
ATOM 5713 O O . ASP B 1 308 ? -20.969 -13.023 -9.93 1 96.31 308 ASP B O 1
ATOM 5717 N N . GLU B 1 309 ? -22.109 -12.844 -11.82 1 96.88 309 GLU B N 1
ATOM 5718 C CA . GLU B 1 309 ? -22.25 -11.398 -11.672 1 96.88 309 GLU B CA 1
ATOM 5719 C C . GLU B 1 309 ? -23.031 -11.039 -10.414 1 96.88 309 GLU B C 1
ATOM 5721 O O . GLU B 1 309 ? -22.688 -10.109 -9.695 1 96.88 309 GLU B O 1
ATOM 5726 N N . HIS B 1 310 ? -24.125 -11.766 -10.195 1 97.12 310 HIS B N 1
ATOM 5727 C CA . HIS B 1 310 ? -24.953 -11.523 -9.016 1 97.12 310 HIS B CA 1
ATOM 5728 C C . HIS B 1 310 ? -24.141 -11.703 -7.734 1 97.12 310 HIS B C 1
ATOM 5730 O O . HIS B 1 310 ? -24.266 -10.898 -6.809 1 97.12 310 HIS B O 1
ATOM 5736 N N . LYS B 1 311 ? -23.344 -12.711 -7.668 1 96.94 311 LYS B N 1
ATOM 5737 C CA . LYS B 1 311 ? -22.5 -12.945 -6.504 1 96.94 311 LYS B CA 1
ATOM 5738 C C . LYS B 1 311 ? -21.531 -11.781 -6.281 1 96.94 311 LYS B C 1
ATOM 5740 O O . LYS B 1 311 ? -21.375 -11.312 -5.152 1 96.94 311 LYS B O 1
ATOM 5745 N N . LEU B 1 312 ? -20.906 -11.352 -7.355 1 98.44 312 LEU B N 1
ATOM 5746 C CA . LEU B 1 312 ? -19.922 -10.281 -7.25 1 98.44 312 LEU B CA 1
ATOM 5747 C C . LEU B 1 312 ? -20.578 -8.977 -6.828 1 98.44 312 LEU B C 1
ATOM 5749 O O . LEU B 1 312 ? -20.031 -8.227 -6.02 1 98.44 312 LEU B O 1
ATOM 5753 N N . ARG B 1 313 ? -21.719 -8.719 -7.328 1 98.69 313 ARG B N 1
ATOM 5754 C CA . ARG B 1 313 ? -22.438 -7.512 -6.945 1 98.69 313 ARG B CA 1
ATOM 5755 C C . ARG B 1 313 ? -22.891 -7.582 -5.492 1 98.69 313 ARG B C 1
ATOM 5757 O O . ARG B 1 313 ? -22.891 -6.574 -4.785 1 98.69 313 ARG B O 1
ATOM 5764 N N . THR B 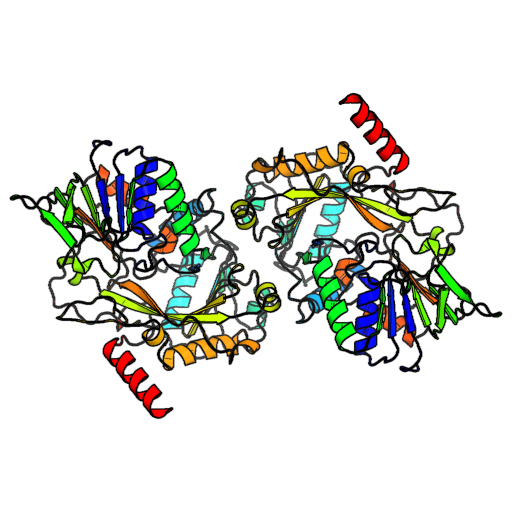1 314 ? -23.328 -8.773 -5.074 1 98.56 314 THR B N 1
ATOM 5765 C CA . THR B 1 314 ? -23.672 -8.961 -3.67 1 98.56 314 THR B CA 1
ATOM 5766 C C . THR B 1 314 ? -22.469 -8.727 -2.775 1 98.56 314 THR B C 1
ATOM 5768 O O . THR B 1 314 ? -22.562 -8.062 -1.74 1 98.56 314 THR B O 1
ATOM 5771 N N . LEU B 1 315 ? -21.359 -9.273 -3.184 1 98.75 315 LEU B N 1
ATOM 5772 C CA . LEU B 1 315 ? -20.125 -9.055 -2.441 1 98.75 315 LEU B CA 1
ATOM 5773 C C . LEU B 1 315 ? -19.844 -7.566 -2.289 1 98.75 315 LEU B C 1
ATOM 5775 O O . LEU B 1 315 ? -19.516 -7.102 -1.193 1 98.75 315 LEU B O 1
ATOM 5779 N N . LEU B 1 316 ? -19.969 -6.793 -3.393 1 98.88 316 LEU B N 1
ATOM 5780 C CA . LEU B 1 316 ? -19.734 -5.355 -3.361 1 98.88 316 LEU B CA 1
ATOM 5781 C C . LEU B 1 316 ? -20.766 -4.652 -2.49 1 98.88 316 LEU B C 1
ATOM 5783 O O . LEU B 1 316 ? -20.422 -3.797 -1.673 1 98.88 316 LEU B O 1
ATOM 5787 N N . ARG B 1 317 ? -22.047 -5.016 -2.578 1 98.75 317 ARG B N 1
ATOM 5788 C CA . ARG B 1 317 ? -23.078 -4.402 -1.763 1 98.75 317 ARG B CA 1
ATOM 5789 C C . ARG B 1 317 ? -22.797 -4.59 -0.277 1 98.75 317 ARG B C 1
ATOM 5791 O O . ARG B 1 317 ? -23.062 -3.695 0.529 1 98.75 317 ARG B O 1
ATOM 5798 N N . GLU B 1 318 ? -22.266 -5.742 0.022 1 98.75 318 GLU B N 1
ATOM 5799 C CA . GLU B 1 318 ? -22.031 -6.094 1.421 1 98.75 318 GLU B CA 1
ATOM 5800 C C . GLU B 1 318 ? -20.766 -5.438 1.956 1 98.75 318 GLU B C 1
ATOM 5802 O O . GLU B 1 318 ? -20.625 -5.238 3.164 1 98.75 318 GLU B O 1
ATOM 5807 N N . THR B 1 319 ? -19.828 -5.023 1.129 1 98.81 319 THR B N 1
ATOM 5808 C CA . THR B 1 319 ? -18.547 -4.504 1.601 1 98.81 319 THR B CA 1
ATOM 5809 C C . THR B 1 319 ? -18.344 -3.062 1.141 1 98.81 319 THR B C 1
ATOM 5811 O O . THR B 1 319 ? -18.156 -2.164 1.963 1 98.81 319 THR B O 1
ATOM 5814 N N . LEU B 1 320 ? -18.453 -2.854 -0.126 1 98.81 320 LEU B N 1
ATOM 5815 C CA . LEU B 1 320 ? -18.234 -1.57 -0.782 1 98.81 320 LEU B CA 1
ATOM 5816 C C . LEU B 1 320 ? -19.438 -1.169 -1.618 1 98.81 320 LEU B C 1
ATOM 5818 O O . LEU B 1 320 ? -19.344 -1.06 -2.842 1 98.81 320 LEU B O 1
ATOM 5822 N N . PRO B 1 321 ? -20.484 -0.803 -1.001 1 98.75 321 PRO B N 1
ATOM 5823 C CA . PRO B 1 321 ? -21.766 -0.637 -1.709 1 98.75 321 PRO B CA 1
ATOM 5824 C C . PRO B 1 321 ? -21.703 0.455 -2.775 1 98.75 321 PRO B C 1
ATOM 5826 O O . PRO B 1 321 ? -22.438 0.396 -3.766 1 98.75 321 PRO B O 1
ATOM 5829 N N . TRP B 1 322 ? -20.844 1.412 -2.66 1 98.31 322 TRP B N 1
ATOM 5830 C CA . TRP B 1 322 ? -20.766 2.506 -3.623 1 98.31 322 TRP B CA 1
ATOM 5831 C C . TRP B 1 322 ? -20.219 2.012 -4.961 1 98.31 322 TRP B C 1
ATOM 5833 O O . TRP B 1 322 ? -20.297 2.719 -5.969 1 98.31 322 TRP B O 1
ATOM 5843 N N . LEU B 1 323 ? -19.75 0.763 -5.027 1 98.69 323 LEU B N 1
ATOM 5844 C CA . LEU B 1 323 ? -19.25 0.164 -6.262 1 98.69 323 LEU B CA 1
ATOM 5845 C C . LEU B 1 323 ? -20.234 -0.887 -6.781 1 98.69 323 LEU B C 1
ATOM 5847 O O . LEU B 1 323 ? -20.031 -1.453 -7.855 1 98.69 323 LEU B O 1
ATOM 5851 N N . ALA B 1 324 ? -21.266 -1.167 -6.125 1 98.31 324 ALA B N 1
ATOM 5852 C CA . ALA B 1 324 ? -22.109 -2.334 -6.367 1 98.31 324 ALA B CA 1
ATOM 5853 C C . ALA B 1 324 ? -22.703 -2.309 -7.777 1 98.31 324 ALA B C 1
ATOM 5855 O O . ALA B 1 324 ? -22.875 -3.357 -8.398 1 98.31 324 ALA B O 1
ATOM 5856 N N . ASP B 1 325 ? -22.938 -1.131 -8.281 1 97.88 325 ASP B N 1
ATOM 5857 C CA . ASP B 1 325 ? -23.594 -1.04 -9.578 1 97.88 325 ASP B CA 1
ATOM 5858 C C . ASP B 1 325 ? -22.641 -0.528 -10.656 1 97.88 325 ASP B C 1
ATOM 5860 O O . ASP B 1 325 ? -23.062 -0.273 -11.789 1 97.88 325 ASP B O 1
ATOM 5864 N N . ARG B 1 326 ? -21.391 -0.319 -10.297 1 98.25 326 ARG B N 1
ATOM 5865 C CA . ARG B 1 326 ? -20.375 0.066 -11.281 1 98.25 326 ARG B CA 1
ATOM 5866 C C . ARG B 1 326 ? -20.234 -0.996 -12.367 1 98.25 326 ARG B C 1
ATOM 5868 O O . ARG B 1 326 ? -20.172 -2.191 -12.07 1 98.25 326 ARG B O 1
ATOM 5875 N N . PRO B 1 327 ? -20.266 -0.659 -13.602 1 97.88 327 PRO B N 1
ATOM 5876 C CA . PRO B 1 327 ? -20.109 -1.678 -14.641 1 97.88 327 PRO B CA 1
ATOM 5877 C C . PRO B 1 327 ? -18.812 -2.473 -14.5 1 97.88 327 PRO B C 1
ATOM 5879 O O . PRO B 1 327 ? -17.766 -1.902 -14.172 1 97.88 327 PRO B O 1
ATOM 5882 N N . PHE B 1 328 ? -18.938 -3.754 -14.766 1 98.06 328 PHE B N 1
ATOM 5883 C CA . PHE B 1 328 ? -17.734 -4.582 -14.812 1 98.06 328 PHE B CA 1
ATOM 5884 C C . PHE B 1 328 ? -17.016 -4.418 -16.156 1 98.06 328 PHE B C 1
ATOM 5886 O O . PHE B 1 328 ? -17.672 -4.293 -17.188 1 98.06 328 PHE B O 1
ATOM 5893 N N . VAL B 1 329 ? -15.742 -4.465 -16.062 1 97.44 329 VAL B N 1
ATOM 5894 C CA . VAL B 1 329 ? -14.914 -4.43 -17.281 1 97.44 329 VAL B CA 1
ATOM 5895 C C . VAL B 1 329 ? -13.938 -5.602 -17.266 1 97.44 329 VAL B C 1
ATOM 5897 O O . VAL B 1 329 ? -13.773 -6.277 -16.25 1 97.44 329 VAL B O 1
ATOM 5900 N N . ASP B 1 330 ? -13.367 -5.895 -18.5 1 94.31 330 ASP B N 1
ATOM 5901 C CA . ASP B 1 330 ? -12.359 -6.938 -18.656 1 94.31 330 ASP B CA 1
ATOM 5902 C C . ASP B 1 330 ? -12.828 -8.242 -18.016 1 94.31 330 ASP B C 1
ATOM 5904 O O . ASP B 1 330 ? -12.133 -8.82 -17.172 1 94.31 330 ASP B O 1
ATOM 5908 N N . ARG B 1 331 ? -14.109 -8.625 -18.328 1 96.19 331 ARG B N 1
ATOM 5909 C CA . ARG B 1 331 ? -14.641 -9.922 -17.922 1 96.19 331 ARG B CA 1
ATOM 5910 C C . ARG B 1 331 ? -14.008 -11.047 -18.719 1 96.19 331 ARG B C 1
ATOM 5912 O O . ARG B 1 331 ? -13.82 -10.93 -19.938 1 96.19 331 ARG B O 1
ATOM 5919 N N . LYS B 1 332 ? -13.602 -12.102 -17.953 1 93.38 332 LYS B N 1
ATOM 5920 C CA . LYS B 1 332 ? -12.914 -13.203 -18.625 1 93.38 332 LYS B CA 1
ATOM 5921 C C . LYS B 1 332 ? -12.945 -14.469 -17.781 1 93.38 332 LYS B C 1
ATOM 5923 O O . LYS B 1 332 ? -13.508 -14.477 -16.688 1 93.38 332 LYS B O 1
ATOM 5928 N N . PHE B 1 333 ? -12.43 -15.523 -18.391 1 94.31 333 PHE B N 1
ATOM 5929 C CA . PHE B 1 333 ? -12.32 -16.812 -17.703 1 94.31 333 PHE B CA 1
ATOM 5930 C C . PHE B 1 333 ? -10.859 -17.172 -17.484 1 94.31 333 PHE B C 1
ATOM 5932 O O . PHE B 1 333 ? -10.031 -17.016 -18.391 1 94.31 333 PHE B O 1
ATOM 5939 N N . CYS B 1 334 ? -10.539 -17.578 -16.344 1 94.56 334 CYS B N 1
ATOM 5940 C CA . CYS B 1 334 ? -9.203 -18.047 -16 1 94.56 334 CYS B CA 1
ATOM 5941 C C . CYS B 1 334 ? -9.156 -19.562 -15.953 1 94.56 334 CYS B C 1
ATOM 5943 O O . CYS B 1 334 ? -9.805 -20.188 -15.102 1 94.56 334 CYS B O 1
ATOM 5945 N N . TRP B 1 335 ? -8.359 -20.156 -16.812 1 95.62 335 TRP B N 1
ATOM 5946 C CA . TRP B 1 335 ? -8.289 -21.609 -16.953 1 95.62 335 TRP B CA 1
ATOM 5947 C C . TRP B 1 335 ? -7.109 -22.172 -16.188 1 95.62 335 TRP B C 1
ATOM 5949 O O . TRP B 1 335 ? -6.02 -21.594 -16.188 1 95.62 335 TRP B O 1
ATOM 5959 N N . PHE B 1 336 ? -7.324 -23.281 -15.531 1 95.56 336 PHE B N 1
ATOM 5960 C CA . PHE B 1 336 ? -6.207 -24.031 -14.969 1 95.56 336 PHE B CA 1
ATOM 5961 C C . PHE B 1 336 ? -6.48 -25.531 -15.008 1 95.56 336 PHE B C 1
ATOM 5963 O O . PHE B 1 336 ? -7.547 -25.969 -15.453 1 95.56 336 PHE B O 1
ATOM 5970 N N . SER B 1 337 ? -5.48 -26.297 -14.742 1 96.69 337 SER B N 1
ATOM 5971 C CA . SER B 1 337 ? -5.57 -27.75 -14.711 1 96.69 337 SER B CA 1
ATOM 5972 C C . SER B 1 337 ? -6.074 -28.234 -13.359 1 96.69 337 SER B C 1
ATOM 5974 O O . SER B 1 337 ? -5.355 -28.172 -12.359 1 96.69 337 SER B O 1
ATOM 5976 N N . ASP B 1 338 ? -7.258 -28.781 -13.367 1 94.94 338 ASP B N 1
ATOM 5977 C CA . ASP B 1 338 ? -7.914 -29.188 -12.133 1 94.94 338 ASP B CA 1
ATOM 5978 C C . ASP B 1 338 ? -7.809 -30.703 -11.922 1 94.94 338 ASP B C 1
ATOM 5980 O O . ASP B 1 338 ? -7.824 -31.469 -12.891 1 94.94 338 ASP B O 1
ATOM 5984 N N . THR B 1 339 ? -7.621 -31.078 -10.727 1 93.69 339 THR B N 1
ATOM 5985 C CA . THR B 1 339 ? -7.648 -32.5 -10.352 1 93.69 339 THR B CA 1
ATOM 5986 C C . THR B 1 339 ? -8.664 -32.75 -9.242 1 93.69 339 THR B C 1
ATOM 5988 O O . THR B 1 339 ? -9.039 -31.812 -8.523 1 93.69 339 THR B O 1
ATOM 5991 N N . GLN B 1 340 ? -9.062 -33.938 -9.055 1 88.81 340 GLN B N 1
ATOM 5992 C CA . GLN B 1 340 ? -10.117 -34.312 -8.117 1 88.81 340 GLN B CA 1
ATOM 5993 C C . GLN B 1 340 ? -9.711 -34 -6.68 1 88.81 340 GLN B C 1
ATOM 5995 O O . GLN B 1 340 ? -10.531 -33.562 -5.883 1 88.81 340 GLN B O 1
ATOM 6000 N N . ASN B 1 341 ? -8.531 -34.188 -6.363 1 89.56 341 ASN B N 1
ATOM 6001 C CA . ASN B 1 341 ? -8.062 -34 -4.992 1 89.56 341 ASN B CA 1
ATOM 6002 C C . ASN B 1 341 ? -7.188 -32.75 -4.871 1 89.56 341 ASN B C 1
ATOM 6004 O O . ASN B 1 341 ? -6.547 -32.531 -3.84 1 89.56 341 ASN B O 1
ATOM 6008 N N . SER B 1 342 ? -7.043 -32.031 -5.887 1 92.38 342 SER B N 1
ATOM 6009 C CA . SER B 1 342 ? -6.32 -30.766 -5.949 1 92.38 342 SER B CA 1
ATOM 6010 C C . SER B 1 342 ? -4.824 -30.969 -5.734 1 92.38 342 SER B C 1
ATOM 6012 O O . SER B 1 342 ? -4.121 -30.047 -5.316 1 92.38 342 SER B O 1
ATOM 6014 N N . GLU B 1 343 ? -4.359 -32.219 -6.02 1 95.5 343 GLU B N 1
ATOM 6015 C CA . GLU B 1 343 ? -2.928 -32.5 -5.945 1 95.5 343 GLU B CA 1
ATOM 6016 C C . GLU B 1 343 ? -2.223 -32.156 -7.25 1 95.5 343 GLU B C 1
ATOM 6018 O O . GLU B 1 343 ? -2.785 -32.312 -8.328 1 95.5 343 GLU B O 1
ATOM 6023 N N . TYR B 1 344 ? -1.011 -31.75 -7.07 1 97.81 344 TYR B N 1
ATOM 6024 C CA . TYR B 1 344 ? -0.176 -31.531 -8.25 1 97.81 344 TYR B CA 1
ATOM 6025 C C . TYR B 1 344 ? 0.185 -32.875 -8.898 1 97.81 344 TYR B C 1
ATOM 6027 O O . TYR B 1 344 ? -0.028 -33.938 -8.312 1 97.81 344 TYR B O 1
ATOM 6035 N N . CYS B 1 345 ? 0.567 -32.781 -10.07 1 98.19 345 CYS B N 1
ATOM 6036 C CA . CYS B 1 345 ? 1.315 -33.812 -10.742 1 98.19 345 CYS B CA 1
ATOM 6037 C C . CYS B 1 345 ? 2.693 -33.344 -11.172 1 98.19 345 CYS B C 1
ATOM 6039 O O . CYS B 1 345 ? 2.807 -32.469 -12.039 1 98.19 345 CYS B O 1
ATOM 6041 N N . ILE B 1 346 ? 3.68 -33.75 -10.516 1 98.81 346 ILE B N 1
ATOM 6042 C CA . ILE B 1 346 ? 5.09 -33.531 -10.805 1 98.81 346 ILE B CA 1
ATOM 6043 C C . ILE B 1 346 ? 5.828 -34.844 -10.953 1 98.81 346 ILE B C 1
ATOM 6045 O O . ILE B 1 346 ? 6.383 -35.375 -9.984 1 98.81 346 ILE B O 1
ATOM 6049 N N . ASP B 1 347 ? 5.848 -35.25 -12.125 1 98.75 347 ASP B N 1
ATOM 6050 C CA . ASP B 1 347 ? 6.379 -36.594 -12.328 1 98.75 347 ASP B CA 1
ATOM 6051 C C . ASP B 1 347 ? 6.742 -36.844 -13.797 1 98.75 347 ASP B C 1
ATOM 6053 O O . ASP B 1 347 ? 6.449 -36 -14.656 1 98.75 347 ASP B O 1
ATOM 6057 N N . PHE B 1 348 ? 7.434 -37.969 -14.055 1 98.5 348 PHE B N 1
ATOM 6058 C CA . PHE B 1 348 ? 7.707 -38.406 -15.414 1 98.5 348 PHE B CA 1
ATOM 6059 C C . PHE B 1 348 ? 6.473 -39.062 -16.031 1 98.5 348 PHE B C 1
ATOM 6061 O O . PHE B 1 348 ? 5.758 -39.812 -15.367 1 98.5 348 PHE B O 1
ATOM 6068 N N . ALA B 1 349 ? 6.188 -38.688 -17.297 1 97.88 349 ALA B N 1
ATOM 6069 C CA . ALA B 1 349 ? 5.164 -39.406 -18.031 1 97.88 349 ALA B CA 1
ATOM 6070 C C . ALA B 1 349 ? 5.559 -40.875 -18.219 1 97.88 349 ALA B C 1
ATOM 6072 O O . ALA B 1 349 ? 6.715 -41.188 -18.531 1 97.88 349 ALA B O 1
ATOM 6073 N N . PRO B 1 350 ? 4.613 -41.719 -18.031 1 96.06 350 PRO B N 1
ATOM 6074 C CA . PRO B 1 350 ? 4.957 -43.156 -18.172 1 96.06 350 PRO B CA 1
ATOM 6075 C C . PRO B 1 350 ? 5.43 -43.5 -19.578 1 96.06 350 PRO B C 1
ATOM 6077 O O . PRO B 1 350 ? 4.949 -42.906 -20.562 1 96.06 350 PRO B O 1
ATOM 6080 N N . GLY B 1 351 ? 6.387 -44.438 -19.656 1 95.62 351 GLY B N 1
ATOM 6081 C CA . GLY B 1 351 ? 6.816 -44.969 -20.922 1 95.62 351 GLY B CA 1
ATOM 6082 C C . GLY B 1 351 ? 7.793 -44.094 -21.672 1 95.62 351 GLY B C 1
ATOM 6083 O O . GLY B 1 351 ? 8.062 -44.312 -22.844 1 95.62 351 GLY B O 1
ATOM 6084 N N . THR B 1 352 ? 8.352 -43.125 -20.969 1 97.31 352 THR B N 1
ATOM 6085 C CA . THR B 1 352 ? 9.195 -42.188 -21.672 1 97.31 352 THR B CA 1
ATOM 6086 C C . THR B 1 352 ? 10.648 -42.312 -21.234 1 97.31 352 THR B C 1
ATOM 6088 O O . THR B 1 352 ? 11.461 -41.406 -21.484 1 97.31 352 THR B O 1
ATOM 6091 N N . SER B 1 353 ? 10.984 -43.344 -20.469 1 96.88 353 SER B N 1
ATOM 6092 C CA . SER B 1 353 ? 12.328 -43.562 -19.938 1 96.88 353 SER B CA 1
ATOM 6093 C C . SER B 1 353 ? 12.852 -42.344 -19.203 1 96.88 353 SER B C 1
ATOM 6095 O O . SER B 1 353 ? 13.977 -41.906 -19.453 1 96.88 353 SER B O 1
ATOM 6097 N N . ARG B 1 354 ? 12 -41.688 -18.484 1 97.5 354 ARG B N 1
ATOM 6098 C CA . ARG B 1 354 ? 12.32 -40.562 -17.625 1 97.5 354 ARG B CA 1
ATOM 6099 C C . ARG B 1 354 ? 12.852 -39.375 -18.438 1 97.5 354 ARG B C 1
ATOM 6101 O O . ARG B 1 354 ? 13.781 -38.688 -18.016 1 97.5 354 ARG B O 1
ATOM 6108 N N . SER B 1 355 ? 12.289 -39.188 -19.625 1 98.25 355 SER B N 1
ATOM 6109 C CA . SER B 1 355 ? 12.75 -38.094 -20.5 1 98.25 355 SER B CA 1
ATOM 6110 C C . SER B 1 355 ? 11.711 -37 -20.594 1 98.25 355 SER B C 1
ATOM 6112 O O . SER B 1 355 ? 12 -35.906 -21.078 1 98.25 355 SER B O 1
ATOM 6114 N N . LEU B 1 356 ? 10.508 -37.25 -20.125 1 98.75 356 LEU B N 1
ATOM 6115 C CA . LEU B 1 356 ? 9.414 -36.281 -20.203 1 98.75 356 LEU B CA 1
ATOM 6116 C C . LEU B 1 356 ? 8.781 -36.062 -18.828 1 98.75 356 LEU B C 1
ATOM 6118 O O . LEU B 1 356 ? 8.211 -37 -18.266 1 98.75 356 LEU B O 1
ATOM 6122 N N . VAL B 1 357 ? 8.938 -34.875 -18.281 1 98.81 357 VAL B N 1
ATOM 6123 C CA . VAL B 1 357 ? 8.336 -34.469 -17.016 1 98.81 357 VAL B CA 1
ATOM 6124 C C . VAL B 1 357 ? 7.047 -33.719 -17.266 1 98.81 357 VAL B C 1
ATOM 6126 O O . VAL B 1 357 ? 6.973 -32.906 -18.188 1 98.81 357 VAL B O 1
ATOM 6129 N N . VAL B 1 358 ? 6.07 -33.969 -16.406 1 98.62 358 VAL B N 1
ATOM 6130 C CA . VAL B 1 358 ? 4.797 -33.281 -16.5 1 98.62 358 VAL B CA 1
ATOM 6131 C C . VAL B 1 358 ? 4.566 -32.469 -15.234 1 98.62 358 VAL B C 1
ATOM 6133 O O . VAL B 1 358 ? 4.727 -32.969 -14.125 1 98.62 358 VAL B O 1
ATOM 6136 N N . LEU B 1 359 ? 4.258 -31.219 -15.43 1 98.75 359 LEU B N 1
ATOM 6137 C CA . LEU B 1 359 ? 3.799 -30.328 -14.375 1 98.75 359 LEU B CA 1
ATOM 6138 C C . LEU B 1 359 ? 2.334 -29.953 -14.57 1 98.75 359 LEU B C 1
ATOM 6140 O O . LEU B 1 359 ? 2.004 -29.172 -15.469 1 98.75 359 LEU B O 1
ATOM 6144 N N . SER B 1 360 ? 1.447 -30.469 -13.781 1 97.5 360 SER B N 1
ATOM 6145 C CA . SER B 1 360 ? 0.01 -30.281 -13.953 1 97.5 360 SER B CA 1
ATOM 6146 C C . SER B 1 360 ? -0.718 -30.344 -12.617 1 97.5 360 SER B C 1
ATOM 6148 O O . SER B 1 360 ? -0.086 -30.453 -11.562 1 97.5 360 SER B O 1
ATOM 6150 N N . GLY B 1 361 ? -1.977 -30 -12.656 1 97.19 361 GLY B N 1
ATOM 6151 C CA . GLY B 1 361 ? -2.809 -30.125 -11.477 1 97.19 361 GLY B CA 1
ATOM 6152 C C . GLY B 1 361 ? -2.676 -28.953 -10.523 1 97.19 361 GLY B C 1
ATOM 6153 O O . GLY B 1 361 ? -2.77 -29.109 -9.305 1 97.19 361 GLY B O 1
ATOM 6154 N N . ASP B 1 362 ? -2.418 -27.812 -10.984 1 96.88 362 ASP B N 1
ATOM 6155 C CA . ASP B 1 362 ? -2.283 -26.625 -10.133 1 96.88 362 ASP B CA 1
ATOM 6156 C C . ASP B 1 362 ? -3.578 -26.359 -9.375 1 96.88 362 ASP B C 1
ATOM 6158 O O . ASP B 1 362 ? -3.555 -25.781 -8.289 1 96.88 362 ASP B O 1
ATOM 6162 N N . SER B 1 363 ? -4.727 -26.688 -9.969 1 95.19 363 SER B N 1
ATOM 6163 C CA . SER B 1 363 ? -6.031 -26.656 -9.32 1 95.19 363 SER B CA 1
ATOM 6164 C C . SER B 1 363 ? -6.301 -25.312 -8.648 1 95.19 363 SER B C 1
ATOM 6166 O O . SER B 1 363 ? -6.902 -25.266 -7.578 1 95.19 363 SER B O 1
ATOM 6168 N N . GLY B 1 364 ? -5.707 -24.312 -9.156 1 94.56 364 GLY B N 1
ATOM 6169 C CA . GLY B 1 364 ? -5.984 -22.953 -8.688 1 94.56 364 GLY B CA 1
ATOM 6170 C C . GLY B 1 364 ? -5.133 -22.547 -7.504 1 94.56 364 GLY B C 1
ATOM 6171 O O . GLY B 1 364 ? -5.324 -21.469 -6.934 1 94.56 364 GLY B O 1
ATOM 6172 N N . HIS B 1 365 ? -4.223 -23.391 -7.074 1 95.56 365 HIS B N 1
ATOM 6173 C CA . HIS B 1 365 ? -3.404 -23.031 -5.926 1 95.56 365 HIS B CA 1
ATOM 6174 C C . HIS B 1 365 ? -1.921 -23.203 -6.227 1 95.56 365 HIS B C 1
ATOM 6176 O O . HIS B 1 365 ? -1.123 -23.438 -5.32 1 95.56 365 HIS B O 1
ATOM 6182 N N . GLY B 1 366 ? -1.536 -23.047 -7.492 1 97.44 366 GLY B N 1
ATOM 6183 C CA . GLY B 1 366 ? -0.161 -23.266 -7.906 1 97.44 366 GLY B CA 1
ATOM 6184 C C . GLY B 1 366 ? 0.692 -22.016 -7.863 1 97.44 366 GLY B C 1
ATOM 6185 O O . GLY B 1 366 ? 1.877 -22.078 -7.527 1 97.44 366 GLY B O 1
ATOM 6186 N N . PHE B 1 367 ? 0.151 -20.875 -8.203 1 98.38 367 PHE B N 1
ATOM 6187 C CA . PHE B 1 367 ? 0.926 -19.656 -8.383 1 98.38 367 PHE B CA 1
ATOM 6188 C C . PHE B 1 367 ? 1.676 -19.297 -7.102 1 98.38 367 PHE B C 1
ATOM 6190 O O . PHE B 1 367 ? 2.834 -18.891 -7.152 1 98.38 367 PHE B O 1
ATOM 6197 N N . LYS B 1 368 ? 1.024 -19.391 -5.902 1 98.5 368 LYS B N 1
ATOM 6198 C CA . LYS B 1 368 ? 1.632 -18.969 -4.645 1 98.5 368 LYS B CA 1
ATOM 6199 C C . LYS B 1 368 ? 2.918 -19.734 -4.363 1 98.5 368 LYS B C 1
ATOM 6201 O O . LYS B 1 368 ? 3.736 -19.312 -3.545 1 98.5 368 LYS B O 1
ATOM 6206 N N . MET B 1 369 ? 3.109 -20.875 -5.109 1 98.81 369 MET B N 1
ATOM 6207 C CA . MET B 1 369 ? 4.281 -21.719 -4.902 1 98.81 369 MET B CA 1
ATOM 6208 C C . MET B 1 369 ? 5.402 -21.344 -5.863 1 98.81 369 MET B C 1
ATOM 6210 O O . MET B 1 369 ? 6.488 -21.922 -5.816 1 98.81 369 MET B O 1
ATOM 6214 N N . MET B 1 370 ? 5.254 -20.391 -6.707 1 98.69 370 MET B N 1
ATOM 6215 C CA . MET B 1 370 ? 6.164 -20.078 -7.809 1 98.69 370 MET B CA 1
ATOM 6216 C C . MET B 1 370 ? 7.594 -19.922 -7.305 1 98.69 370 MET B C 1
ATOM 6218 O O . MET B 1 370 ? 8.531 -20.406 -7.93 1 98.69 370 MET B O 1
ATOM 6222 N N . PRO B 1 371 ? 7.836 -19.312 -6.129 1 98.81 371 PRO B N 1
ATOM 6223 C CA . PRO B 1 371 ? 9.227 -19.141 -5.707 1 98.81 371 PRO B CA 1
ATOM 6224 C C . PRO B 1 371 ? 9.914 -20.469 -5.395 1 98.81 371 PRO B C 1
ATOM 6226 O O . PRO B 1 371 ? 11.148 -20.531 -5.371 1 98.81 371 PRO B O 1
ATOM 6229 N N . VAL B 1 372 ? 9.094 -21.531 -5.191 1 98.69 372 VAL B N 1
ATOM 6230 C CA . VAL B 1 372 ? 9.734 -22.75 -4.699 1 98.69 372 VAL B CA 1
ATOM 6231 C C . VAL B 1 372 ? 9.406 -23.922 -5.621 1 98.69 372 VAL B C 1
ATOM 6233 O O . VAL B 1 372 ? 10.031 -24.984 -5.539 1 98.69 372 VAL B O 1
ATOM 6236 N N . PHE B 1 373 ? 8.477 -23.766 -6.492 1 98.81 373 PHE B N 1
ATOM 6237 C CA . PHE B 1 373 ? 7.965 -24.891 -7.277 1 98.81 373 PHE B CA 1
ATOM 6238 C C . PHE B 1 373 ? 9.086 -25.562 -8.055 1 98.81 373 PHE B C 1
ATOM 6240 O O . PHE B 1 373 ? 9.188 -26.797 -8.062 1 98.81 373 PHE B O 1
ATOM 6247 N N . GLY B 1 374 ? 9.953 -24.75 -8.703 1 98.81 374 GLY B N 1
ATOM 6248 C CA . GLY B 1 374 ? 11.039 -25.281 -9.516 1 98.81 374 GLY B CA 1
ATOM 6249 C C . GLY B 1 374 ? 12.008 -26.141 -8.727 1 98.81 374 GLY B C 1
ATOM 6250 O O . GLY B 1 374 ? 12.711 -26.984 -9.297 1 98.81 374 GLY B O 1
ATOM 6251 N N . LYS B 1 375 ? 12.086 -25.891 -7.457 1 98.5 375 LYS B N 1
ATOM 6252 C CA . LYS B 1 375 ? 12.922 -26.719 -6.594 1 98.5 375 LYS B CA 1
ATOM 6253 C C . LYS B 1 375 ? 12.477 -28.172 -6.633 1 98.5 375 LYS B C 1
ATOM 6255 O O . LYS B 1 375 ? 13.305 -29.078 -6.672 1 98.5 375 LYS B O 1
ATOM 6260 N N . TRP B 1 376 ? 11.203 -28.375 -6.637 1 98.62 376 TRP B N 1
ATOM 6261 C CA . TRP B 1 376 ? 10.648 -29.719 -6.656 1 98.62 376 TRP B CA 1
ATOM 6262 C C . TRP B 1 376 ? 10.906 -30.391 -8 1 98.62 376 TRP B C 1
ATOM 6264 O O . TRP B 1 376 ? 11.195 -31.594 -8.055 1 98.62 376 TRP B O 1
ATOM 6274 N N . VAL B 1 377 ? 10.836 -29.625 -9.047 1 98.81 377 VAL B N 1
ATOM 6275 C CA . VAL B 1 377 ? 11.062 -30.156 -10.383 1 98.81 377 VAL B CA 1
ATOM 6276 C C . VAL B 1 377 ? 12.531 -30.547 -10.555 1 98.81 377 VAL B C 1
ATOM 6278 O O . VAL B 1 377 ? 12.844 -31.609 -11.078 1 98.81 377 VAL B O 1
ATOM 6281 N N . ARG B 1 378 ? 13.391 -29.656 -10.109 1 98.5 378 ARG B N 1
ATOM 6282 C CA . ARG B 1 378 ? 14.82 -29.938 -10.164 1 98.5 378 ARG B CA 1
ATOM 6283 C C . ARG B 1 378 ? 15.148 -31.219 -9.414 1 98.5 378 ARG B C 1
ATOM 6285 O O . ARG B 1 378 ? 15.914 -32.062 -9.914 1 98.5 378 ARG B O 1
ATOM 6292 N N . GLN B 1 379 ? 14.562 -31.328 -8.258 1 98.12 379 GLN B N 1
ATOM 6293 C CA . GLN B 1 379 ? 14.789 -32.531 -7.469 1 98.12 379 GLN B CA 1
ATOM 6294 C C . GLN B 1 379 ? 14.359 -33.781 -8.234 1 98.12 379 GLN B C 1
ATOM 6296 O O . GLN B 1 379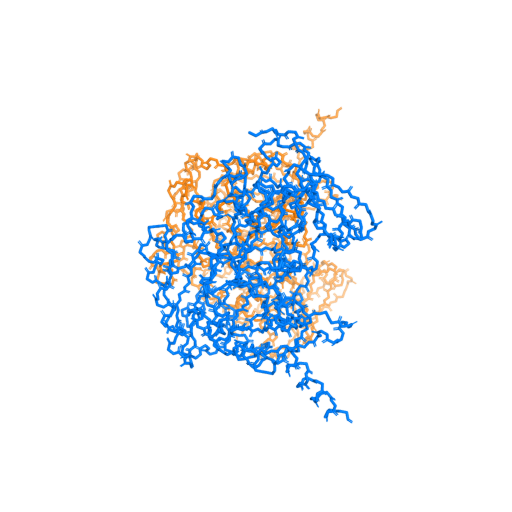 ? 15.078 -34.781 -8.234 1 98.12 379 GLN B O 1
ATOM 6301 N N . LEU B 1 380 ? 13.242 -33.75 -8.852 1 98.56 380 LEU B N 1
ATOM 6302 C CA . LEU B 1 380 ? 12.758 -34.875 -9.656 1 98.56 380 LEU B CA 1
ATOM 6303 C C . LEU B 1 380 ? 13.742 -35.188 -10.773 1 98.56 380 LEU B C 1
ATOM 6305 O O . LEU B 1 380 ? 14.094 -36.375 -10.977 1 98.56 380 LEU B O 1
ATOM 6309 N N . LEU B 1 381 ? 14.195 -34.156 -11.461 1 98.19 381 LEU B N 1
ATOM 6310 C CA . LEU B 1 381 ? 15.109 -34.344 -12.586 1 98.19 381 LEU B CA 1
ATOM 6311 C C . LEU B 1 381 ? 16.422 -34.969 -12.117 1 98.19 381 LEU B C 1
ATOM 6313 O O . LEU B 1 381 ? 16.953 -35.875 -12.758 1 98.19 381 LEU B O 1
ATOM 6317 N N . GLU B 1 382 ? 16.875 -34.594 -11.016 1 97.44 382 GLU B N 1
ATOM 6318 C CA . GLU B 1 382 ? 18.188 -35 -10.531 1 97.44 382 GLU B CA 1
ATOM 6319 C C . GLU B 1 382 ? 18.141 -36.375 -9.898 1 97.44 382 GLU B C 1
ATOM 6321 O O . GLU B 1 382 ? 19.078 -37.156 -10.016 1 97.44 382 GLU B O 1
ATOM 6326 N N . THR B 1 383 ? 17.016 -36.688 -9.25 1 96.81 383 THR B N 1
ATOM 6327 C CA . THR B 1 383 ? 16.906 -37.969 -8.578 1 96.81 383 THR B CA 1
ATOM 6328 C C . THR B 1 383 ? 16.359 -39.031 -9.531 1 96.81 383 THR B C 1
ATOM 6330 O O . THR B 1 383 ? 16.562 -40.219 -9.32 1 96.81 383 THR B O 1
ATOM 6333 N N . GLY B 1 384 ? 15.57 -38.625 -10.422 1 96.5 384 GLY B N 1
ATOM 6334 C CA . GLY B 1 384 ? 15.023 -39.531 -11.414 1 96.5 384 GLY B CA 1
ATOM 6335 C C . GLY B 1 384 ? 13.766 -40.219 -10.953 1 96.5 384 GLY B C 1
ATOM 6336 O O . GLY B 1 384 ? 13.297 -41.156 -11.602 1 96.5 384 GLY B O 1
ATOM 6337 N N . ARG B 1 385 ? 13.211 -39.781 -9.82 1 95.31 385 ARG B N 1
ATOM 6338 C CA . ARG B 1 385 ? 11.984 -40.406 -9.344 1 95.31 385 ARG B CA 1
ATOM 6339 C C . ARG B 1 385 ? 11.195 -39.438 -8.453 1 95.31 385 ARG B C 1
ATOM 6341 O O . ARG B 1 385 ? 11.773 -38.656 -7.727 1 95.31 385 ARG B O 1
ATOM 6348 N N . GLN B 1 386 ? 9.891 -39.5 -8.555 1 97.44 386 GLN B N 1
ATOM 6349 C CA . GLN B 1 386 ? 9 -38.812 -7.637 1 97.44 386 GLN B CA 1
ATOM 6350 C C . GLN B 1 386 ? 8.773 -39.625 -6.363 1 97.44 386 GLN B C 1
ATOM 6352 O O . GLN B 1 386 ? 8.148 -40.688 -6.402 1 97.44 386 GLN B O 1
ATOM 6357 N N . GLU B 1 387 ? 9.203 -39.062 -5.266 1 95.44 387 GLU B N 1
ATOM 6358 C CA . GLU B 1 387 ? 9.125 -39.781 -4.004 1 95.44 387 GLU B CA 1
ATOM 6359 C C . GLU B 1 387 ? 7.77 -39.562 -3.33 1 95.44 387 GLU B C 1
ATOM 6361 O O . GLU B 1 387 ? 7.289 -40.438 -2.607 1 95.44 387 GLU B O 1
ATOM 6366 N N . LEU B 1 388 ? 7.113 -38.5 -3.561 1 96.88 388 LEU B N 1
ATOM 6367 C CA . LEU B 1 388 ? 5.828 -38.188 -2.941 1 96.88 388 LEU B CA 1
ATOM 6368 C C . LEU B 1 388 ? 4.684 -38.844 -3.713 1 96.88 388 LEU B C 1
ATOM 6370 O O . LEU B 1 388 ? 4.395 -38.469 -4.848 1 96.88 388 LEU B O 1
ATOM 6374 N N . PRO B 1 389 ? 3.988 -39.75 -3.139 1 96.38 389 PRO B N 1
ATOM 6375 C CA . PRO B 1 389 ? 2.893 -40.406 -3.846 1 96.38 389 PRO B CA 1
ATOM 6376 C C . PRO B 1 389 ? 1.831 -39.438 -4.344 1 96.38 389 PRO B C 1
ATOM 6378 O O . PRO B 1 389 ? 1.276 -39.625 -5.43 1 96.38 389 PRO B O 1
ATOM 6381 N N . ARG B 1 390 ? 1.609 -38.406 -3.645 1 96.12 390 ARG B N 1
ATOM 6382 C CA . ARG B 1 390 ? 0.527 -37.469 -3.932 1 96.12 390 ARG B CA 1
ATOM 6383 C C . ARG B 1 390 ? 0.809 -36.688 -5.207 1 96.12 390 ARG B C 1
ATOM 6385 O O . ARG B 1 390 ? -0.101 -36.094 -5.789 1 96.12 390 ARG B O 1
ATOM 6392 N N . TRP B 1 391 ? 2.092 -36.656 -5.691 1 98.12 391 TRP B N 1
ATOM 6393 C CA . TRP B 1 391 ? 2.443 -35.875 -6.859 1 98.12 391 TRP B CA 1
ATOM 6394 C C . TRP B 1 391 ? 2.799 -36.75 -8.039 1 98.12 391 TRP B C 1
ATOM 6396 O O . TRP B 1 391 ? 3.225 -36.281 -9.094 1 98.12 391 TRP B O 1
ATOM 6406 N N . LYS B 1 392 ? 2.576 -38.062 -7.914 1 97.69 392 LYS B N 1
ATOM 6407 C CA . LYS B 1 392 ? 2.877 -39 -8.984 1 97.69 392 LYS B CA 1
ATOM 6408 C C . LYS B 1 392 ? 1.807 -38.969 -10.07 1 97.69 392 LYS B C 1
ATOM 6410 O O . LYS B 1 392 ? 0.683 -38.531 -9.828 1 97.69 392 LYS B O 1
ATOM 6415 N N . TRP B 1 393 ? 2.229 -39.375 -11.227 1 97 393 TRP B N 1
ATOM 6416 C CA . TRP B 1 393 ? 1.28 -39.656 -12.305 1 97 393 TRP B CA 1
ATOM 6417 C C . TRP B 1 393 ? 0.195 -40.625 -11.844 1 97 393 TRP B C 1
ATOM 6419 O O . TRP B 1 393 ? 0.48 -41.594 -11.148 1 97 393 TRP B O 1
ATOM 6429 N N . ARG B 1 394 ? -1.034 -40.281 -12.266 1 92.94 394 ARG B N 1
ATOM 6430 C CA . ARG B 1 394 ? -2.166 -41.094 -11.852 1 92.94 394 ARG B CA 1
ATOM 6431 C C . ARG B 1 394 ? -2.75 -41.875 -13.031 1 92.94 394 ARG B C 1
ATOM 6433 O O . ARG B 1 394 ? -2.809 -41.344 -14.148 1 92.94 394 ARG B O 1
ATOM 6440 N N . THR B 1 395 ? -3.164 -43.062 -12.773 1 86.75 395 THR B N 1
ATOM 6441 C CA . THR B 1 395 ? -3.889 -43.938 -13.719 1 86.75 395 THR B CA 1
ATOM 6442 C C . THR B 1 395 ? -5.199 -44.406 -13.109 1 86.75 395 THR B C 1
ATOM 6444 O O . THR B 1 395 ? -5.262 -45.5 -12.547 1 86.75 395 THR B O 1
ATOM 6447 N N . PRO B 1 396 ? -6.129 -43.562 -13.242 1 77.38 396 PRO B N 1
ATOM 6448 C CA . PRO B 1 396 ? -7.375 -43.969 -12.586 1 77.38 396 PRO B CA 1
ATOM 6449 C C . PRO B 1 396 ? -8.031 -45.156 -13.258 1 77.38 396 PRO B C 1
ATOM 6451 O O . PRO B 1 396 ? -7.863 -45.375 -14.461 1 77.38 396 PRO B O 1
ATOM 6454 N N . SER B 1 397 ? -8.383 -46.281 -12.594 1 66.5 397 SER B N 1
ATOM 6455 C CA . SER B 1 397 ? -9.016 -47.469 -13.117 1 66.5 397 SER B CA 1
ATOM 6456 C C . SER B 1 397 ? -10.367 -47.188 -13.742 1 66.5 397 SER B C 1
ATOM 6458 O O . SER B 1 397 ? -10.805 -47.875 -14.664 1 66.5 397 SER B O 1
ATOM 6460 N N . GLY B 1 398 ? -11.148 -46.25 -13.328 1 59.5 398 GLY B N 1
ATOM 6461 C CA . GLY B 1 398 ? -12.508 -46.094 -13.812 1 59.5 398 GLY B CA 1
ATOM 6462 C C . GLY B 1 398 ? -12.75 -44.781 -14.508 1 59.5 398 GLY B C 1
ATOM 6463 O O . GLY B 1 398 ? -11.836 -43.969 -14.641 1 59.5 398 GLY B O 1
ATOM 6464 N N . GLU B 1 399 ? -13.922 -44.75 -15.305 1 52.84 399 GLU B N 1
ATOM 6465 C CA . GLU B 1 399 ? -14.383 -43.625 -16.109 1 52.84 399 GLU B CA 1
ATOM 6466 C C . GLU B 1 399 ? -14.336 -42.344 -15.32 1 52.84 399 GLU B C 1
ATOM 6468 O O . GLU B 1 399 ? -14.492 -42.344 -14.102 1 52.84 399 GLU B O 1
ATOM 6473 N N . SER B 1 400 ? -13.688 -41.375 -15.883 1 55.12 400 SER B N 1
ATOM 6474 C CA . SER B 1 400 ? -13.531 -40 -15.414 1 55.12 400 SER B CA 1
ATOM 6475 C C . SER B 1 400 ? -14.844 -39.438 -14.836 1 55.12 400 SER B C 1
ATOM 6477 O O . SER B 1 400 ? -15.82 -39.281 -15.562 1 55.12 400 SER B O 1
ATOM 6479 N N . ASP B 1 401 ? -15.242 -39.812 -13.602 1 56.66 401 ASP B N 1
ATOM 6480 C CA . ASP B 1 401 ? -16.453 -39.312 -12.953 1 56.66 401 ASP B CA 1
ATOM 6481 C C . ASP B 1 401 ? -16.406 -37.812 -12.805 1 56.66 401 ASP B C 1
ATOM 6483 O O . ASP B 1 401 ? -15.328 -37.219 -12.773 1 56.66 401 ASP B O 1
ATOM 6487 N N . ASP B 1 402 ? -17.547 -37.156 -13.211 1 64.56 402 ASP B N 1
ATOM 6488 C CA . ASP B 1 402 ? -17.859 -35.75 -12.977 1 64.56 402 ASP B CA 1
ATOM 6489 C C . ASP B 1 402 ? -17.562 -35.375 -11.523 1 64.56 402 ASP B C 1
ATOM 6491 O O . ASP B 1 402 ? -18.5 -35.219 -10.719 1 64.56 402 ASP B O 1
ATOM 6495 N N . TRP B 1 403 ? -16.328 -35.344 -11.164 1 69.62 403 TRP B N 1
ATOM 6496 C CA . TRP B 1 403 ? -15.93 -35.125 -9.773 1 69.62 403 TRP B CA 1
ATOM 6497 C C . TRP B 1 403 ? -15.938 -33.625 -9.438 1 69.62 403 TRP B C 1
ATOM 6499 O O . TRP B 1 403 ? -15.734 -33.25 -8.289 1 69.62 403 TRP B O 1
ATOM 6509 N N . GLY B 1 404 ? -16.281 -32.781 -10.391 1 70.5 404 GLY B N 1
ATOM 6510 C CA . GLY B 1 404 ? -16.141 -31.344 -10.195 1 70.5 404 GLY B CA 1
ATOM 6511 C C . GLY B 1 404 ? -16.969 -30.828 -9.031 1 70.5 404 GLY B C 1
ATOM 6512 O O . GLY B 1 404 ? -16.516 -29.984 -8.266 1 70.5 404 GLY B O 1
ATOM 6513 N N . ASN B 1 405 ? -18.016 -31.453 -8.828 1 68.12 405 ASN B N 1
ATOM 6514 C CA . ASN B 1 405 ? -18.922 -31 -7.777 1 68.12 405 ASN B CA 1
ATOM 6515 C C . ASN B 1 405 ? -18.516 -31.516 -6.406 1 68.12 405 ASN B C 1
ATOM 6517 O O . ASN B 1 405 ? -18.984 -31.031 -5.379 1 68.12 405 ASN B O 1
ATOM 6521 N N . SER B 1 406 ? -17.562 -32.406 -6.418 1 66.5 406 SER B N 1
ATOM 6522 C CA . SER B 1 406 ? -17.234 -33.094 -5.176 1 66.5 406 SER B CA 1
ATOM 6523 C C . SER B 1 406 ? -15.977 -32.5 -4.535 1 66.5 406 SER B C 1
ATOM 6525 O O . SER B 1 406 ? -15.617 -32.875 -3.412 1 66.5 406 SER B O 1
ATOM 6527 N N . VAL B 1 407 ? -15.406 -31.609 -5.195 1 67.38 407 VAL B N 1
ATOM 6528 C CA . VAL B 1 407 ? -14.219 -31 -4.609 1 67.38 407 VAL B CA 1
ATOM 6529 C C . VAL B 1 407 ? -14.594 -30.25 -3.326 1 67.38 407 VAL B C 1
ATOM 6531 O O . VAL B 1 407 ? -15.461 -29.375 -3.338 1 67.38 407 VAL B O 1
ATOM 6534 N N . SER B 1 408 ? -13.945 -30.484 -2.27 1 60.69 408 SER B N 1
ATOM 6535 C CA . SER B 1 408 ? -14.359 -30.141 -0.916 1 60.69 408 SER B CA 1
ATOM 6536 C C . SER B 1 408 ? -14.438 -28.625 -0.732 1 60.69 408 SER B C 1
ATOM 6538 O O . SER B 1 408 ? -15.359 -28.125 -0.097 1 60.69 408 SER B O 1
ATOM 6540 N N . TRP B 1 409 ? -13.617 -27.938 -1.325 1 69.81 409 TRP B N 1
ATOM 6541 C CA . TRP B 1 409 ? -13.516 -26.516 -1.001 1 69.81 409 TRP B CA 1
ATOM 6542 C C . TRP B 1 409 ? -14.227 -25.672 -2.051 1 69.81 409 TRP B C 1
ATOM 6544 O O . TRP B 1 409 ? -14.125 -24.438 -2.037 1 69.81 409 TRP B O 1
ATOM 6554 N N . ARG B 1 410 ? -14.906 -26.328 -2.898 1 73.69 410 ARG B N 1
ATOM 6555 C CA . ARG B 1 410 ? -15.648 -25.594 -3.92 1 73.69 410 ARG B CA 1
ATOM 6556 C C . ARG B 1 410 ? -17.156 -25.719 -3.693 1 73.69 410 ARG B C 1
ATOM 6558 O O . ARG B 1 410 ? -17.641 -26.781 -3.316 1 73.69 410 ARG B O 1
ATOM 6565 N N . VAL B 1 411 ? -17.812 -24.562 -3.852 1 69.81 411 VAL B N 1
ATOM 6566 C CA . VAL B 1 411 ? -19.25 -24.516 -3.674 1 69.81 411 VAL B CA 1
ATOM 6567 C C . VAL B 1 411 ? -19.922 -24.234 -5.012 1 69.81 411 VAL B C 1
ATOM 6569 O O . VAL B 1 411 ? -19.516 -23.312 -5.738 1 69.81 411 VAL B O 1
ATOM 6572 N N . GLY B 1 412 ? -20.812 -25.047 -5.395 1 71.5 412 GLY B N 1
ATOM 6573 C CA . GLY B 1 412 ? -21.562 -24.844 -6.621 1 71.5 412 GLY B CA 1
ATOM 6574 C C . GLY B 1 412 ? -21.594 -26.062 -7.52 1 71.5 412 GLY B C 1
ATOM 6575 O O . GLY B 1 412 ? -21.25 -27.156 -7.09 1 71.5 412 GLY B O 1
ATOM 6576 N N . THR B 1 413 ? -22.172 -25.828 -8.711 1 76.31 413 THR B N 1
ATOM 6577 C CA . THR B 1 413 ? -22.281 -26.875 -9.711 1 76.31 413 THR B CA 1
ATOM 6578 C C . THR B 1 413 ? -21.453 -26.547 -10.938 1 76.31 413 THR B C 1
ATOM 6580 O O . THR B 1 413 ? -21.469 -25.422 -11.43 1 76.31 413 THR B O 1
ATOM 6583 N N . VAL B 1 414 ? -20.766 -27.547 -11.398 1 85.38 414 VAL B N 1
ATOM 6584 C CA . VAL B 1 414 ? -19.953 -27.375 -12.594 1 85.38 414 VAL B CA 1
ATOM 6585 C C . VAL B 1 414 ? -20.859 -27.25 -13.82 1 85.38 414 VAL B C 1
ATOM 6587 O O . VAL B 1 414 ? -21.859 -27.953 -13.945 1 85.38 414 VAL B O 1
ATOM 6590 N N . ARG B 1 415 ? -20.469 -26.344 -14.711 1 89.44 415 ARG B N 1
ATOM 6591 C CA . ARG B 1 415 ? -21.219 -26.141 -15.945 1 89.44 415 ARG B CA 1
ATOM 6592 C C . ARG B 1 415 ? -20.297 -26.203 -17.156 1 89.44 415 ARG B C 1
ATOM 6594 O O . ARG B 1 415 ? -19.094 -26.047 -17.047 1 89.44 415 ARG B O 1
ATOM 6601 N N . GLU B 1 416 ? -20.969 -26.438 -18.312 1 92.94 416 GLU B N 1
ATOM 6602 C CA . GLU B 1 416 ? -20.234 -26.5 -19.562 1 92.94 416 GLU B CA 1
ATOM 6603 C C . GLU B 1 416 ? -20.203 -25.141 -20.25 1 92.94 416 GLU B C 1
ATOM 6605 O O . GLU B 1 416 ? -21.219 -24.438 -20.312 1 92.94 416 GLU B O 1
ATOM 6610 N N . MET B 1 417 ? -19.094 -24.844 -20.859 1 92.62 417 MET B N 1
ATOM 6611 C CA . MET B 1 417 ? -18.891 -23.562 -21.531 1 92.62 417 MET B CA 1
ATOM 6612 C C . MET B 1 417 ? -19.875 -23.359 -22.672 1 92.62 417 MET B C 1
ATOM 6614 O O . MET B 1 417 ? -20.375 -22.266 -22.875 1 92.62 417 MET B O 1
ATOM 6618 N N . LYS B 1 418 ? -20.156 -24.406 -23.359 1 90.88 418 LYS B N 1
ATOM 6619 C CA . LYS B 1 418 ? -21.078 -24.297 -24.484 1 90.88 418 LYS B CA 1
ATOM 6620 C C . LYS B 1 418 ? -22.438 -23.781 -24.047 1 90.88 418 LYS B C 1
ATOM 6622 O O . LYS B 1 418 ? -23.094 -23.031 -24.766 1 90.88 418 LYS B O 1
ATOM 6627 N N . ASP B 1 419 ? -22.828 -24.203 -22.891 1 92 419 ASP B N 1
ATOM 6628 C CA . ASP B 1 419 ? -24.109 -23.766 -22.344 1 92 419 ASP B CA 1
ATOM 6629 C C . ASP B 1 419 ? -24.078 -22.281 -21.969 1 92 419 ASP B C 1
ATOM 6631 O O . ASP B 1 419 ? -25.031 -21.547 -22.188 1 92 419 ASP B O 1
ATOM 6635 N N . LEU B 1 420 ? -22.984 -21.891 -21.406 1 91.62 420 LEU B N 1
ATOM 6636 C CA . LEU B 1 420 ? -22.812 -20.5 -21.016 1 91.62 420 LEU B CA 1
ATOM 6637 C C . LEU B 1 420 ? -22.844 -19.594 -22.234 1 91.62 420 LEU B C 1
ATOM 6639 O O . LEU B 1 420 ? -23.484 -18.531 -22.219 1 91.62 420 LEU B O 1
ATOM 6643 N N . ILE B 1 421 ? -22.141 -19.969 -23.281 1 90 421 ILE B N 1
ATOM 6644 C CA . ILE B 1 421 ? -22.062 -19.203 -24.5 1 90 421 ILE B CA 1
ATOM 6645 C C . ILE B 1 421 ? -23.453 -19.078 -25.141 1 90 421 ILE B C 1
ATOM 6647 O O . ILE B 1 421 ? -23.859 -18 -25.562 1 90 421 ILE B O 1
ATOM 6651 N N . ALA B 1 422 ? -24.141 -20.156 -25.109 1 90.06 422 ALA B N 1
ATOM 6652 C CA . ALA B 1 422 ? -25.484 -20.156 -25.672 1 90.06 422 ALA B CA 1
ATOM 6653 C C . ALA B 1 422 ? -26.406 -19.219 -24.906 1 90.06 422 ALA B C 1
ATOM 6655 O O . ALA B 1 422 ? -27.188 -18.484 -25.5 1 90.06 422 ALA B O 1
ATOM 6656 N N . GLU B 1 423 ? -26.297 -19.328 -23.688 1 90.94 423 GLU B N 1
ATOM 6657 C CA . GLU B 1 423 ? -27.125 -18.484 -22.828 1 90.94 423 GLU B CA 1
ATOM 6658 C C . GLU B 1 423 ? -26.797 -17 -23.062 1 90.94 423 GLU B C 1
ATOM 6660 O O . GLU B 1 423 ? -27.703 -16.172 -23.109 1 90.94 423 GLU B O 1
ATOM 6665 N N . ASN B 1 424 ? -25.562 -16.656 -23.156 1 89.69 424 ASN B N 1
ATOM 6666 C CA . ASN B 1 424 ? -25.141 -15.281 -23.375 1 89.69 424 ASN B CA 1
ATOM 6667 C C . ASN B 1 424 ? -25.625 -14.75 -24.719 1 89.69 424 ASN B C 1
ATOM 6669 O O . ASN B 1 424 ? -26.031 -13.594 -24.828 1 89.69 424 ASN B O 1
ATOM 6673 N N . GLU B 1 425 ? -25.484 -15.594 -25.703 1 87.62 425 GLU B N 1
ATOM 6674 C CA . GLU B 1 425 ? -25.938 -15.219 -27.047 1 87.62 425 GLU B CA 1
ATOM 6675 C C . GLU B 1 425 ? -27.453 -15.008 -27.078 1 87.62 425 GLU B C 1
ATOM 6677 O O . GLU B 1 425 ? -27.938 -14.086 -27.734 1 87.62 425 GLU B O 1
ATOM 6682 N N . ALA B 1 426 ? -28.109 -15.766 -26.406 1 89.19 426 ALA B N 1
ATOM 6683 C CA . ALA B 1 426 ? -29.562 -15.633 -26.344 1 89.19 426 ALA B CA 1
ATOM 6684 C C . ALA B 1 426 ? -29.969 -14.344 -25.641 1 89.19 426 ALA B C 1
ATOM 6686 O O . ALA B 1 426 ? -30.922 -13.672 -26.062 1 89.19 426 ALA B O 1
ATOM 6687 N N . ALA B 1 427 ? -29.281 -14.078 -24.656 1 84.94 427 ALA B N 1
ATOM 6688 C CA . ALA B 1 427 ? -29.594 -12.867 -23.891 1 84.94 427 ALA B CA 1
ATOM 6689 C C . ALA B 1 427 ? -29.281 -11.617 -24.719 1 84.94 427 ALA B C 1
ATOM 6691 O O . ALA B 1 427 ? -30 -10.617 -24.625 1 84.94 427 ALA B O 1
ATOM 6692 N N . SER B 1 428 ? -28.172 -11.633 -25.469 1 80 428 SER B N 1
ATOM 6693 C CA . SER B 1 428 ? -27.797 -10.5 -26.312 1 80 428 SER B CA 1
ATOM 6694 C C . SER B 1 428 ? -28.828 -10.258 -27.406 1 80 428 SER B C 1
ATOM 6696 O O . SER B 1 428 ? -29.094 -9.117 -27.781 1 80 428 SER B O 1
ATOM 6698 N N . LYS B 1 429 ? -29.453 -11.281 -27.859 1 72.56 429 LYS B N 1
ATOM 6699 C CA . LYS B 1 429 ? -30.469 -11.156 -28.906 1 72.56 429 LYS B CA 1
ATOM 6700 C C . LYS B 1 429 ? -31.766 -10.586 -28.344 1 72.56 429 LYS B C 1
ATOM 6702 O O . LYS B 1 429 ? -32.438 -9.812 -29.016 1 72.56 429 LYS B O 1
ATOM 6707 N N . ALA B 1 430 ? -31.875 -10.883 -27.172 1 68.06 430 ALA B N 1
ATOM 6708 C CA . ALA B 1 430 ? -33.125 -10.414 -26.547 1 68.06 430 ALA B CA 1
ATOM 6709 C C . ALA B 1 430 ? -33.031 -8.922 -26.25 1 68.06 430 ALA B C 1
ATOM 6711 O O . ALA B 1 430 ? -34.062 -8.242 -26.219 1 68.06 430 ALA B O 1
ATOM 6712 N N . ARG B 1 431 ? -31.938 -8.359 -26.141 1 65.81 431 ARG B N 1
ATOM 6713 C CA . ARG B 1 431 ? -31.766 -6.945 -25.828 1 65.81 431 ARG B CA 1
ATOM 6714 C C . ARG B 1 431 ? -31.828 -6.09 -27.094 1 65.81 431 ARG B C 1
ATOM 6716 O O . ARG B 1 431 ? -32.062 -4.887 -27.016 1 65.81 431 ARG B O 1
ATOM 6723 N N . LEU B 1 432 ? -31.609 -6.691 -28.297 1 61.25 432 LEU B N 1
ATOM 6724 C CA . LEU B 1 432 ? -31.734 -5.996 -29.578 1 61.25 432 LEU B CA 1
ATOM 6725 C C . LEU B 1 432 ? -33.188 -6.043 -30.062 1 61.25 432 LEU B C 1
ATOM 6727 O O . LEU B 1 432 ? -33.656 -5.098 -30.703 1 61.25 432 LEU B O 1
#

Radius of gyration: 31.42 Å; Cα contacts (8 Å, |Δi|>4): 1987; chains: 2; bounding box: 70×101×69 Å

Solvent-accessible surface area (backbone atoms only — not comparable to full-atom values): 43275 Å² total; per-residue (Å²): 117,74,44,67,50,36,31,36,29,39,21,55,28,48,65,24,44,20,31,52,45,40,36,45,75,69,61,39,64,33,44,36,37,22,21,53,37,82,49,68,45,20,80,84,26,61,46,48,40,70,62,43,71,29,63,49,75,33,72,48,64,71,58,24,54,52,31,54,54,12,50,58,38,33,68,32,86,88,38,18,39,33,42,43,68,46,12,29,35,45,31,29,46,61,79,41,54,69,64,51,50,51,50,51,51,45,24,49,52,41,43,69,71,33,76,92,38,64,93,36,63,46,79,24,76,41,53,68,51,49,29,73,68,29,72,74,50,72,30,68,34,63,60,33,37,40,34,36,32,53,84,16,21,32,31,33,30,24,62,44,47,33,48,52,49,52,56,37,46,76,69,60,40,42,76,36,44,21,52,69,12,21,70,73,39,76,34,61,51,96,81,37,32,32,43,28,36,28,22,67,71,68,50,73,47,74,18,63,33,37,36,42,26,40,41,28,53,35,37,80,78,39,60,72,46,48,61,60,39,37,19,32,26,37,52,35,34,23,37,80,44,53,74,57,58,27,39,40,41,52,67,31,33,27,36,36,30,61,63,25,24,32,38,51,39,36,39,83,88,77,18,36,32,48,38,32,41,51,44,34,32,31,31,30,76,54,94,89,35,46,34,75,81,81,63,92,39,72,75,72,38,54,53,67,57,68,69,48,51,49,28,43,31,49,47,24,40,29,32,41,43,94,52,33,80,56,68,74,38,83,29,29,71,49,46,29,11,27,31,72,80,50,42,42,26,54,25,52,47,85,68,13,83,76,10,31,34,37,42,36,17,41,45,86,66,42,66,52,32,31,68,42,49,10,53,57,52,48,48,30,68,64,68,70,53,62,83,53,74,72,25,38,74,74,78,71,90,64,80,78,65,88,45,57,54,66,29,82,89,41,55,60,67,58,42,52,44,68,58,53,53,50,50,52,52,53,52,55,58,69,74,109,116,73,45,66,49,35,32,36,30,39,22,56,28,47,65,25,44,22,30,51,47,41,38,47,75,70,61,39,64,33,45,37,39,23,21,52,36,81,50,70,46,20,79,83,26,62,47,49,38,70,61,45,72,31,64,48,75,34,72,48,64,71,58,21,53,53,30,53,54,12,51,58,37,33,69,32,85,87,38,18,40,33,42,43,69,45,11,28,34,43,31,30,47,60,81,42,54,68,64,51,53,50,51,51,51,45,23,51,53,41,43,72,70,34,76,92,39,63,94,35,63,45,80,24,76,42,54,67,51,49,30,73,68,29,71,74,48,73,30,68,34,62,59,31,38,39,34,37,34,53,83,16,20,32,32,32,30,24,60,43,46,35,47,51,49,51,56,36,45,76,70,59,40,43,75,36,44,20,52,68,13,21,70,73,40,75,34,62,50,95,81,37,32,34,43,28,36,28,22,65,69,66,50,72,48,73,19,63,33,36,37,42,25,42,40,28,54,35,37,81,78,40,60,72,46,50,60,59,39,37,19,32,26,38,50,34,35,22,37,79,44,52,71,57,56,28,39,40,41,52,66,33,33,28,37,34,30,59,63,26,23,32,38,52,39,37,40,83,88,79,19,35,32,48,36,33,41,50,44,35,33,32,31,32,75,53,96,90,34,47,34,76,81,82,61,92,39,72,76,72,38,54,53,66,57,68,69,48,51,50,28,43,31,48,49,24,39,29,32,41,42,94,50,33,78,56,68,73,40,83,28,31,70,48,46,28,11,27,29,70,81,50,41,43,26,52,24,52,48,84,68,12,84,76,10,32,33,37,42,37,17,40,44,84,67,43,65,53,31,31,67,44,48,10,53,57,51,48,49,30,67,62,67,70,53,62,84,52,74,72,25,38,74,75,77,69,89,63,79,76,65,88,44,59,54,66,27,81,89,40,55,57,67,57,43,52,43,67,57,53,51,51,51,52,52,52,51,56,57,68,75,107

Nearest PDB structures (foldseek):
  3dje-assembly1_A  TM=8.773E-01  e=1.244E-44  Aspergillus fumigatus
  4wct-assembly1_A  TM=8.652E-01  e=1.985E-42  Aspergillus fumigatus
  4rsl-assembly1_A  TM=8.863E-01  e=6.709E-41  Penicillium terrenum
  6iwe-assembly1_A  TM=8.787E-01  e=8.024E-41  Penicillium terrenum
  5oc3-assembly2_B  TM=8.535E-01  e=7.121E-41  Aspergillus fumigatus

Secondary structure (DSSP, 8-state):
--TTS-EEEE--SHHHHHHHHHHHHTT---EEEE-SSSSSS-TTSTT-SSEEEE----SSHHHHHHHHHHHHHHTSTTTGGGEE---EEEEE-TT--HHHHHHHHHHHHHHHTSGGGTT-EEEE-SHHHHHHH-TT--S--TT-EEEEETT-EEEEHHHHHHHHHHHHHTTT-EEE-GGGG-EEEEEE-TTS-EEEEEETTS-EEE-SEEEE--GGGHHHH-GGGGGT-EEEEEEEEEEEPPHHHHHHTTTPPEEEETTTEEE-SPPTTT-EEEEEE-SS-EE-EETTEE-----SSHHHH----HHHHHHHHHHHHHH-GGGTTSPEEEEEEEEEEE-TT---EEEEPTTSTT-EEEEE--TT--GGGHHHHHHHHHHHHHHSS---GGGS----SS----GGGG-TT--S--EEHHHHHHHHHHHHHHH-/--TTS-EEEE--SHHHHHHHHHHHHTT---EEEE-SSSSSS-TTSTT-SS-EEE----SSHHHHHHHHHHHHHHTSTTTGGGEE---EEEEE-TT--HHHHHHHHHHHHHHHTSGGGTT-EEEE-SHHHHHHH-TT--S--TT-EEEEETT-EEE-HHHHHHHHHHHHHTTT-EEE-GGGG-EEEEEE-TTS-EEEEEETTS-EEE-SEEEE--GGGHHHH-GGGGGT-EEEEEEEEEEEPPHHHHHHTTTPPEEEETTTEEE-SPPTTT-EEEEEE-SS-EE-EETTEE-----SSHHHHS---HHHHHHHHHHHHHH-GGGTTSPEEEEEEEEEEE-TT---EEEEPTTSTT-EEEEE--TT--GGGHHHHHHHHHHHHHHSS---GGGS----SS----GGGG-TT--S--EEHHHHHHHHHHHHHHH-

InterPro domains:
  IPR006076 FAD dependent oxidoreductase [PF01266] (7-379)
  IPR036188 FAD/NAD(P)-binding domain superfamily [G3DSA:3.50.50.60] (6-394)
  IPR036188 FAD/NAD(P)-binding domain superfamily [SSF51905] (5-393)
  IPR045170 MTOX family [PTHR10961] (2-399)

Sequence (864 aa):
MDKSMPIVIIGAGAFGLSTALHLLNAHYSNILVVDRAEDVPSRFSAASDINKIVRADYEDVFYTKLALEAFEGWKTPLFGPYYHQTGYIVATSGSAPPKAVDVLEKSLSSVQSRPEFDNEIDLLHSADDFRKFAWQFSGPMNGFKGYHNRLAGYGHSGNTLKAVHRHCAARGVRFLLGDAGNVTDLLYDASGRCTGVRTADGAAHAAAKTVCALGAYGASLIPGLAKFTVARCWSVAHVQLTEDEADFLRGIPVTNVRDLGFFFEPDPATRLLKLCPLGAGFTNTVDGRSTPTNFPSARSQDFIPPEDEHKLRTLLRETLPWLADRPFVDRKFCWFSDTQNSEYCIDFAPGTSRSLVVLSGDSGHGFKMMPVFGKWVRQLLETGRQELPRWKWRTPSGESDDWGNSVSWRVGTVREMKDLIAENEAASKARLMDKSMPIVIIGAGAFGLSTALHLLNAHYSNILVVDRAEDVPSRFSAASDINKIVRADYEDVFYTKLALEAFEGWKTPLFGPYYHQTGYIVATSGSAPPKAVDVLEKSLSSVQSRPEFDNEIDLLHSADDFRKFAWQFSGPMNGFKGYHNRLAGYGHSGNTLKAVHRHCAARGVRFLLGDAGNVTDLLYDASGRCTGVRTADGAAHAAAKTVCALGAYGASLIPGLAKFTVARCWSVAHVQLTEDEADFLRGIPVTNVRDLGFFFEPDPATRLLKLCPLGAGFTNTVDGRSTPTNFPSARSQDFIPPEDEHKLRTLLRETLPWLADRPFVDRKFCWFSDTQNSEYCIDFAPGTSRSLVVLSGDSGHGFKMMPVFGKWVRQLLETGRQELPRWKWRTPSGESDDWGNSVSWRVGTVREMKDLIAENEAASKARL

pLDDT: mean 94.23, std 8.01, range [52.81, 98.94]

Organism: Colletotrichum gloeosporioides (NCBI:txid474922)